Protein 8A14 (pdb70)

Foldseek 3Di:
DDPVPDDDQVQCCCFVVVVPPHDPAAAQCVQAVQQDFDDDPHATARAGPVRHHDATAFERRHKYKAWEFADAQQVLCVDALANPPDADPPQDDGGWPKEKAWESNHADSPPGNQHFFWKWKWQDDAPVDHIGIDIYTYRHYDQCQADQFRHHDRSRHRGHMYIHQVSVQSNYYPPPGDVVRNGIDIIIMGGHPGDDGD/DDPVPDDDDQQCCCAVVNVPPHDDAAAQCVQAVQQDFDDDDHATARAGPVRHHDATAFERRHKYKAKEFADAQQVLCVDALANPPDADPPQDDGGDPKEKAWESNHADSPPGHQAFFKKWKWQDDEPVDHIGIDIYTYRHYDQCQADNFRHHDSSRYRGHMYIHPVSVQSNYYPPGGDVVRNGIDIIIMGGHPGDDGD/DDVVPDDDQQQCCCFVVVVPPHDPAAAQCVQAVQQDFDDDPHATARAGPVRHHDATAFERRHKYKAKEFADAQQVLCVDALAVPPDADPPQDDGGWPKEKAWESNHADSPPGHQAFFKKWKWQDDAVVDHIGIDIYTYRHYDQCQADNFRHHDRSRDRGHMYIHPVSQQSNYYPPGGDVVRRGIDIIIMGGHPGDDTD/DDPPPDDDQVVCCCFVVVVPPHDDAAAQCVQAVQQDFDDDPHATAGAGPVRHHDATAFERNHKYKAWEFEDAQQVLCVDALANPPDADPPQDDGGDPKEKAWESNHADSPPGHQHFFKKWKWQDDAPVDHIGIDIYTYRHYDQCQADNFRHHDRSRYRGHMYIHPVSVQSSYYPPPGDVVRRGIDIIIMGGHPGDDGD/DDVVPDDDPVQCCCFVVVVPPHDDAAAQCVQAVQQDFDDDPHATAGAGPVRHHDATAFERRHKYKAKEFADAQQVLCPDALANPPDADPPQDDGGWPKEKAWESNHADSPPGNQAFFKKWKWQDDEVVDHIGIDIYTYRHYDQCQADNFRHHDRSRYRGHMYIHPVSQQSNYYPPGGDNVRNGIDIIIMGGHPGDDTD/DDVVPDDDPQQCCCFVVVVPPHDDAAAQCVQAVQQDFDDDDPATARAGPVRHHDATAFERRHKYKAKEFADAQQVLCVDALANPPPADPPQDPGGDPKEKAEESNHADSPPGHQHFFKKWKWQDDEPVDHIGIDIYTYRHYDQCQADNFRHHDRSRYRGHMYIHPVSVQSNYYPPPGDVVRNGIDIIIMGGHPGDPGD

Nearest PDB structures (foldseek):
  8a14-assembly2_D  TM=1.003E+00  e=4.746E-44  Mycosarcoma maydis
  8a4o-assembly1_D-2  TM=9.632E-01  e=2.734E-29  Ustilago hordei
  6q6h-assembly1_A  TM=6.897E-01  e=2.449E+00  Homo sapiens
  6q6g-assembly1_A  TM=6.921E-01  e=3.298E+00  Homo sapiens
  6tm5-assembly1_A  TM=6.454E-01  e=3.500E+00  Homo sapiens

Secondary structure (DSSP, 8-state):
--SSSSS--HHHHHHTTTTTT-PPPEEGGGG-TT-EEEEETTEEEEE-TTS-B-----BTTEEEEEEEEEE-HHHHTTSSSSTTSPPPTTPPSSS-SSEEEE-GGG-BTTTB--TT-EEEEEE--BTTB--EEEEEEEEEE----B-TT--B-TTS-S--EEEEHHHHHTTS-TT---TT--S-EEEEEEETT-----/--SSSSB--HHHHHHTSTTTT-PPPEEGGGG-TT-EEEEETTEEEEE-TTSBB-----BTTEEEEEEEEEE-HHHHTTSSSSTTSPPPTTPPSSS-SSEEEE-GGG-BTTTB--TT-EEEEEEPPBTTB--EEEEEEEEEE----B-TT--B-TTS-S--EEEEHHHHHTTS-TT---TT--S-EEEEEEETT-----/--SSSSS--HHHHHHTTTTTTSPPPEEGGGG-TT-EEEEETTEEEEE-TTS-B------SSEEEEEEEEEE-HHHHTTSSSSTTSPPPTTPPSSS-SSEEEE-GGG-BTTTB--TT-EEEEEE--BTTB--EEEEEEEEEE----B-TTS-B-TTS-S--EEEEHHHHHTTS-TT---TT----EEEEEEETT-----/--SSSSB--HHHHHHTTTTTT-PPPEEGGGG-TT-EEEEETTEEEEE-TTSBB-----BTTEEEEEEEEEE-TGGGGTSSSSTTSPPPTTPPSSS-SSEEEE-GGG-BTTTB--TT-EEEEEE--BTTB--EEEEEEEEEE----B-TTS-B-TTS-S--EEEEHHHHHTTS-TT---TT--S-EEEEEEETT-----/--SSSSB--HHHHHHTSTTTTSPPPEEGGGG-TT-EEEEETTEEEEE-TTSBB-----BTTEEEEEEEEEE-HHHHTSSSSSTTSPPPTTPPSSS-SSEEEE-GGG-BTTTB--TT-EEEEEEPPBTTB--EEEEEEEEEE----B-TT--B-TTS-S--EEEEHHHHHTTS-TT---TT--S-EEEEEEETT-----/--SSSSB--HHHHHHTTTTTTSPPPEEGGGG-TT-EEEEETTEEEEE-TTSBB------SSEEEEEEEEEE-HHHHTTSSSSTTSPPPTTPPSSS-SSEEEE-GGG-BTTTB--TT-EEEEEE---SSS--EEEEEEEEEE----B-TTS-B-TTS-S--EEEEHHHHHTTS-TT---TT--S-EEEEEEETT-----

B-factor: mean 32.07, std 10.57, range [11.1, 95.92]

Structure (mmCIF, N/CA/C/O backbone):
data_8A14
#
_entry.id   8A14
#
_cell.length_a   85.250
_cell.length_b   121.920
_cell.length_c   181.680
_cell.angle_alpha   90.000
_cell.angle_beta   90.000
_cell.angle_gamma   90.000
#
_symmetry.space_group_name_H-M   'P 21 21 21'
#
loop_
_entity.id
_entity.type
_entity.pdbx_description
1 polymer 'Cerato-platatanin-like protein 1'
2 water water
#
loop_
_atom_site.group_PDB
_atom_site.id
_atom_site.type_symbol
_atom_site.label_atom_id
_atom_site.label_alt_id
_atom_site.label_comp_id
_atom_site.label_asym_id
_atom_site.label_entity_id
_atom_site.label_seq_id
_atom_site.pdbx_PDB_ins_code
_atom_site.Cartn_x
_atom_site.Cartn_y
_atom_site.Cartn_z
_atom_site.occupancy
_atom_site.B_iso_or_equiv
_atom_site.auth_seq_id
_atom_site.auth_comp_id
_atom_site.auth_asym_id
_atom_site.auth_atom_id
_atom_site.pdbx_PDB_model_num
ATOM 1 N N . GLN A 1 127 ? 5.38832 26.73795 -31.82051 1.000 58.53598 43 GLN A N 1
ATOM 2 C CA . GLN A 1 127 ? 4.27550 26.71242 -32.80318 1.000 46.51831 43 GLN A CA 1
ATOM 3 C C . GLN A 1 127 ? 2.96314 26.25972 -32.18459 1.000 42.73053 43 GLN A C 1
ATOM 4 O O . GLN A 1 127 ? 2.84596 25.09148 -31.73673 1.000 40.96309 43 GLN A O 1
ATOM 10 N N . LYS A 1 128 ? 1.95256 27.13528 -32.18714 1.000 36.30609 44 LYS A N 1
ATOM 11 C CA . LYS A 1 128 ? 0.67040 26.73510 -31.61038 1.000 35.79406 44 LYS A CA 1
ATOM 12 C C . LYS A 1 128 ? -0.03372 25.71080 -32.52879 1.000 32.54485 44 LYS A C 1
ATOM 13 O O . LYS A 1 128 ? -0.12228 25.89988 -33.74107 1.000 35.07467 44 LYS A O 1
ATOM 19 N N . ASN A 1 129 ? -0.53537 24.64000 -31.94827 1.000 29.19625 45 ASN A N 1
ATOM 20 C CA . ASN A 1 129 ? -1.07012 23.52681 -32.73315 1.000 31.63530 45 ASN A CA 1
ATOM 21 C C . ASN A 1 129 ? -2.17661 22.84957 -31.94636 1.000 32.08212 45 ASN A C 1
ATOM 22 O O . ASN A 1 129 ? -1.88407 22.16793 -30.94866 1.000 33.12064 45 ASN A O 1
ATOM 27 N N . PRO A 1 130 ? -3.45375 22.97791 -32.36137 1.000 30.08932 46 PRO A N 1
ATOM 28 C CA . PRO A 1 130 ? -3.99736 23.63673 -33.56570 1.000 30.56480 46 PRO A CA 1
ATOM 29 C C . PRO A 1 130 ? -3.78851 25.12022 -33.46268 1.000 32.11162 46 PRO A C 1
ATOM 30 O O . PRO A 1 130 ? -3.71576 25.67875 -32.37968 1.000 32.18385 46 PRO A O 1
ATOM 34 N N . GLU A 1 131 ? -3.70502 25.77797 -34.59950 1.000 27.56432 47 GLU A N 1
ATOM 35 C CA . GLU A 1 131 ? -3.45133 27.21272 -34.57636 1.000 31.26155 47 GLU A CA 1
ATOM 36 C C . GLU A 1 131 ? -4.64954 27.99247 -34.03237 1.000 33.34334 47 GLU A C 1
ATOM 37 O O . GLU A 1 131 ? -4.48773 29.07665 -33.43929 1.000 30.38924 47 GLU A O 1
ATOM 43 N N . PHE A 1 132 ? -5.85296 27.46103 -34.20808 1.000 28.00649 48 PHE A N 1
ATOM 44 C CA . PHE A 1 132 ? -7.07919 28.09140 -33.73875 1.000 27.54288 48 PHE A CA 1
ATOM 45 C C . PHE A 1 132 ? -7.96959 27.04960 -33.09604 1.000 31.47885 48 PHE A C 1
ATOM 46 O O . PHE A 1 132 ? -7.93767 25.87370 -33.47249 1.000 29.61015 48 PHE A O 1
ATOM 54 N N . GLY A 1 133 ? -8.80429 27.49960 -32.15159 1.000 27.60101 49 GLY A N 1
ATOM 55 C CA . GLY A 1 133 ? -9.80134 26.60780 -31.58780 1.000 30.58591 49 GLY A CA 1
ATOM 56 C C . GLY A 1 133 ? -9.25360 25.57036 -30.60598 1.000 37.91361 49 GLY A C 1
ATOM 57 O O . GLY A 1 133 ? -8.09443 25.58220 -30.19052 1.000 30.15861 49 GLY A O 1
ATOM 58 N N . MET A 1 134 ? -10.16159 24.67257 -30.23314 1.000 33.94094 50 MET A N 1
ATOM 59 C CA . MET A 1 134 ? -9.93811 23.60508 -29.25504 1.000 36.49286 50 MET A CA 1
ATOM 60 C C . MET A 1 134 ? -8.94284 22.55013 -29.74106 1.000 35.61596 50 MET A C 1
ATOM 61 O O . MET A 1 134 ? -8.82340 22.29125 -30.93568 1.000 33.63478 50 MET A O 1
ATOM 66 N N . ASN A 1 135 ? -8.24332 21.90085 -28.79881 1.000 32.37979 51 ASN A N 1
ATOM 67 C CA . ASN A 1 135 ? -7.40055 20.75087 -29.14956 1.000 33.18112 51 ASN A CA 1
ATOM 68 C C . ASN A 1 135 ? -8.31008 19.51445 -29.30601 1.000 33.74413 51 ASN A C 1
ATOM 69 O O . ASN A 1 135 ? -8.70394 18.87031 -28.32828 1.000 32.18081 51 ASN A O 1
ATOM 74 N N . LEU A 1 136 ? -8.63570 19.17511 -30.54285 1.000 29.69097 52 LEU A N 1
ATOM 75 C CA . LEU A 1 136 ? -9.57978 18.08101 -30.78591 1.000 28.84281 52 LEU A CA 1
ATOM 76 C C . LEU A 1 136 ? -9.02394 16.73328 -30.35018 1.000 26.66785 52 LEU A C 1
ATOM 77 O O . LEU A 1 136 ? -9.76922 15.89330 -29.81959 1.000 27.41306 52 LEU A O 1
ATOM 82 N N . ALA A 1 137 ? -7.74393 16.47984 -30.61219 1.000 26.10146 53 ALA A N 1
ATOM 83 C CA . ALA A 1 137 ? -7.16030 15.20433 -30.21518 1.000 30.26729 53 ALA A CA 1
ATOM 84 C C . ALA A 1 137 ? -7.31455 14.94799 -28.70684 1.000 32.51437 53 ALA A C 1
ATOM 85 O O . ALA A 1 137 ? -7.69150 13.84413 -28.29123 1.000 33.77905 53 ALA A O 1
ATOM 87 N N . ASN A 1 138 ? -7.04553 15.95422 -27.87723 1.000 31.11013 54 ASN A N 1
ATOM 88 C CA . ASN A 1 138 ? -7.20300 15.77995 -26.43619 1.000 35.50427 54 ASN A CA 1
ATOM 89 C C . ASN A 1 138 ? -8.64826 15.56458 -26.05723 1.000 37.56656 54 ASN A C 1
ATOM 90 O O . ASN A 1 138 ? -8.92585 14.84521 -25.09226 1.000 36.49290 54 ASN A O 1
ATOM 95 N N . GLN A 1 139 ? -9.58251 16.16308 -26.80583 1.000 32.17670 55 GLN A N 1
ATOM 96 C CA . GLN A 1 139 ? -10.98352 15.88030 -26.52760 1.000 34.92866 55 GLN A CA 1
ATOM 97 C C . GLN A 1 139 ? -11.29218 14.40509 -26.71858 1.000 36.48759 55 GLN A C 1
ATOM 98 O O . GLN A 1 139 ? -12.10509 13.84585 -25.97653 1.000 36.69198 55 GLN A O 1
ATOM 104 N N . TYR A 1 140 ? -10.63697 13.74296 -27.67959 1.000 31.45880 56 TYR A N 1
ATOM 105 C CA . TYR A 1 140 ? -10.90305 12.31305 -27.81066 1.000 36.02475 56 TYR A CA 1
ATOM 106 C C . TYR A 1 140 ? -10.06577 11.48586 -26.85128 1.000 38.25423 56 TYR A C 1
ATOM 107 O O . TYR A 1 140 ? -10.56801 10.52785 -26.26946 1.000 41.30209 56 TYR A O 1
ATOM 116 N N . ILE A 1 141 ? -8.78944 11.82986 -26.69753 1.000 33.72099 57 ILE A N 1
ATOM 117 C CA . ILE A 1 141 ? -7.85791 10.98029 -25.95854 1.000 38.05557 57 ILE A CA 1
ATOM 118 C C . ILE A 1 141 ? -8.00387 11.17811 -24.45406 1.000 42.42095 57 ILE A C 1
ATOM 119 O O . ILE A 1 141 ? -7.97033 10.21377 -23.68610 1.000 42.77742 57 ILE A O 1
ATOM 124 N N . ILE A 1 142 ? -8.13529 12.41768 -23.99929 1.000 39.59396 58 ILE A N 1
ATOM 125 C CA . ILE A 1 142 ? -8.30152 12.65594 -22.57017 1.000 42.99756 58 ILE A CA 1
ATOM 126 C C . ILE A 1 142 ? -9.76578 12.61223 -22.16109 1.000 49.40413 58 ILE A C 1
ATOM 127 O O . ILE A 1 142 ? -10.11195 11.99661 -21.15177 1.000 46.11257 58 ILE A O 1
ATOM 132 N N . ARG A 1 143 ? -10.65541 13.25224 -22.92110 1.000 39.76143 59 ARG A N 1
ATOM 133 C CA . ARG A 1 143 ? -12.04632 13.36366 -22.51964 1.000 41.91470 59 ARG A CA 1
ATOM 134 C C . ARG A 1 143 ? -12.95921 12.37387 -23.25432 1.000 37.51912 59 ARG A C 1
ATOM 135 O O . ARG A 1 143 ? -14.18034 12.54001 -23.22295 1.000 41.71374 59 ARG A O 1
ATOM 143 N N . LYS A 1 144 ? -12.39384 11.35328 -23.91368 1.000 41.70214 60 LYS A N 1
ATOM 144 C CA . LYS A 1 144 ? -13.16130 10.20932 -24.43681 1.000 45.20136 60 LYS A CA 1
ATOM 145 C C . LYS A 1 144 ? -14.22257 10.60240 -25.44727 1.000 43.02227 60 LYS A C 1
ATOM 146 O O . LYS A 1 144 ? -15.19709 9.86773 -25.61439 1.000 50.00282 60 LYS A O 1
ATOM 152 N N . GLY A 1 145 ? -14.08078 11.75769 -26.09649 1.000 42.92479 61 GLY A N 1
ATOM 153 C CA . GLY A 1 145 ? -15.03376 12.18006 -27.10580 1.000 41.35382 61 GLY A CA 1
ATOM 154 C C . GLY A 1 145 ? -16.26995 12.86353 -26.57194 1.000 46.60496 61 GLY A C 1
ATOM 155 O O . GLY A 1 145 ? -17.19680 13.11622 -27.35039 1.000 42.01525 61 GLY A O 1
ATOM 156 N N . ALA A 1 146 ? -16.31629 13.17916 -25.27475 1.000 36.44576 62 ALA A N 1
ATOM 157 C CA . ALA A 1 146 ? -17.48942 13.82048 -24.69112 1.000 41.22267 62 ALA A CA 1
ATOM 158 C C . ALA A 1 146 ? -17.68604 15.22737 -25.24375 1.000 43.64358 62 ALA A C 1
ATOM 159 O O . ALA A 1 146 ? -16.74896 15.88242 -25.70545 1.000 46.66838 62 ALA A O 1
ATOM 161 N N . GLY A 1 147 ? -18.93382 15.69611 -25.17720 1.000 36.28658 63 GLY A N 1
ATOM 162 C CA . GLY A 1 147 ? -19.29624 17.01480 -25.65074 1.000 35.78970 63 GLY A CA 1
ATOM 163 C C . GLY A 1 147 ? -19.18622 17.25165 -27.14172 1.000 40.09517 63 GLY A C 1
ATOM 164 O O . GLY A 1 147 ? -19.06128 18.40281 -27.55128 1.000 38.98452 63 GLY A O 1
ATOM 165 N N . LEU A 1 148 ? -19.23606 16.21671 -27.97508 1.000 34.55919 64 LEU A N 1
ATOM 166 C CA . LEU A 1 148 ? -19.09246 16.35245 -29.42067 1.000 31.68266 64 LEU A CA 1
ATOM 167 C C . LEU A 1 148 ? -20.38672 15.87677 -30.10749 1.000 36.94289 64 LEU A C 1
ATOM 168 O O . LEU A 1 148 ? -21.14451 15.10307 -29.51492 1.000 38.14894 64 LEU A O 1
ATOM 173 N N . PRO A 1 149 ? -20.68869 16.33268 -31.33845 1.000 31.91108 65 PRO A N 1
ATOM 174 C CA . PRO A 1 149 ? -21.97709 15.98071 -31.95377 1.000 31.69751 65 PRO A CA 1
ATOM 175 C C . PRO A 1 149 ? -21.98501 14.51144 -32.34033 1.000 37.05943 65 PRO A C 1
ATOM 176 O O . PRO A 1 149 ? -20.92107 13.91346 -32.55841 1.000 32.49121 65 PRO A O 1
ATOM 180 N N . PRO A 1 150 ? -23.16037 13.88940 -32.44663 1.000 38.05718 66 PRO A N 1
ATOM 181 C CA . PRO A 1 150 ? -23.20986 12.50859 -32.95451 1.000 38.65196 66 PRO A CA 1
ATOM 182 C C . PRO A 1 150 ? -22.58900 12.42562 -34.35280 1.000 28.47733 66 PRO A C 1
ATOM 183 O O . PRO A 1 150 ? -22.89697 13.22519 -35.24302 1.000 28.80579 66 PRO A O 1
ATOM 187 N N . ALA A 1 151 ? -21.65026 11.49397 -34.52444 1.000 29.45676 67 ALA A N 1
ATOM 188 C CA . ALA A 1 151 ? -20.85839 11.43789 -35.75069 1.000 26.28000 67 ALA A CA 1
ATOM 189 C C . ALA A 1 151 ? -21.62862 10.74561 -36.86359 1.000 26.05206 67 ALA A C 1
ATOM 190 O O . ALA A 1 151 ? -22.12063 9.63141 -36.67474 1.000 24.00707 67 ALA A O 1
ATOM 192 N N . LYS A 1 152 ? -21.65691 11.36377 -38.04331 1.000 27.31187 68 LYS A N 1
ATOM 193 C CA . LYS A 1 152 ? -22.23746 10.73171 -39.22923 1.000 23.53427 68 LYS A CA 1
ATOM 194 C C . LYS A 1 152 ? -21.14678 10.00152 -40.00596 1.000 28.72495 68 LYS A C 1
ATOM 195 O O . LYS A 1 152 ? -19.96601 10.06486 -39.65676 1.000 28.72207 68 LYS A O 1
ATOM 201 N N . ASP A 1 153 ? -21.54823 9.25119 -41.03706 1.000 26.04425 69 ASP A N 1
ATOM 202 C CA . ASP A 1 153 ? -20.57645 8.48965 -41.83236 1.000 28.18215 69 ASP A CA 1
ATOM 203 C C . ASP A 1 153 ? -20.14299 9.34481 -43.01969 1.000 25.07785 69 ASP A C 1
ATOM 204 O O . ASP A 1 153 ? -20.98338 10.00428 -43.63488 1.000 25.27724 69 ASP A O 1
ATOM 209 N N . VAL A 1 154 ? -18.83712 9.33580 -43.33158 1.000 22.02647 70 VAL A N 1
ATOM 210 C CA . VAL A 1 154 ? -18.31677 10.20847 -44.39815 1.000 23.53923 70 VAL A CA 1
ATOM 211 C C . VAL A 1 154 ? -18.90146 9.87082 -45.75957 1.000 26.08758 70 VAL A C 1
ATOM 212 O O . VAL A 1 154 ? -18.92661 10.72555 -46.65013 1.000 22.92530 70 VAL A O 1
ATOM 216 N N . LYS A 1 155 ? -19.45715 8.66803 -45.93957 1.000 21.47738 71 LYS A N 1
ATOM 217 C CA . LYS A 1 155 ? -20.13738 8.41660 -47.21691 1.000 28.79355 71 LYS A CA 1
ATOM 218 C C . LYS A 1 155 ? -21.24501 9.43236 -47.47438 1.000 28.70217 71 LYS A C 1
ATOM 219 O O . LYS A 1 155 ? -21.52794 9.79089 -48.63710 1.000 31.12307 71 LYS A O 1
ATOM 225 N N . GLU A 1 156 ? -21.85714 9.94157 -46.41313 1.000 24.18605 72 GLU A N 1
ATOM 226 C CA . GLU A 1 156 ? -22.95999 10.88640 -46.59895 1.000 27.52128 72 GLU A CA 1
ATOM 227 C C . GLU A 1 156 ? -22.51474 12.25593 -47.13653 1.000 25.76927 72 GLU A C 1
ATOM 228 O O . GLU A 1 156 ? -23.38972 13.05495 -47.52839 1.000 23.15921 72 GLU A O 1
ATOM 234 N N . THR A 1 157 ? -21.21748 12.57254 -47.11037 1.000 21.79279 73 THR A N 1
ATOM 235 C CA . THR A 1 157 ? -20.80016 13.91473 -47.54249 1.000 23.46211 73 THR A CA 1
ATOM 236 C C . THR A 1 157 ? -20.80903 14.04493 -49.03976 1.000 26.40300 73 THR A C 1
ATOM 237 O O . THR A 1 157 ? -20.86517 15.15757 -49.52603 1.000 23.48077 73 THR A O 1
ATOM 241 N N . TYR A 1 158 ? -20.72965 12.93805 -49.79103 1.000 23.85088 74 TYR A N 1
ATOM 242 C CA . TYR A 1 158 ? -20.59932 13.00738 -51.25742 1.000 23.27914 74 TYR A CA 1
ATOM 243 C C . TYR A 1 158 ? -21.25244 11.78613 -51.87907 1.000 19.87871 74 TYR A C 1
ATOM 244 O O . TYR A 1 158 ? -20.56814 10.85815 -52.34651 1.000 23.87186 74 TYR A O 1
ATOM 253 N N . PRO A 1 159 ? -22.58876 11.75459 -51.91217 1.000 22.44722 75 PRO A N 1
ATOM 254 C CA . PRO A 1 159 ? -23.28362 10.58614 -52.47332 1.000 30.39722 75 PRO A CA 1
ATOM 255 C C . PRO A 1 159 ? -22.84774 10.22090 -53.88477 1.000 29.07913 75 PRO A C 1
ATOM 256 O O . PRO A 1 159 ? -22.73231 9.03145 -54.18528 1.000 24.77060 75 PRO A O 1
ATOM 260 N N . GLU A 1 160 ? -22.55544 11.18849 -54.74145 1.000 23.99585 76 GLU A N 1
ATOM 261 C CA . GLU A 1 160 ? -22.18958 10.87101 -56.10897 1.000 23.37427 76 GLU A CA 1
ATOM 262 C C . GLU A 1 160 ? -20.71383 10.54319 -56.29631 1.000 21.95204 76 GLU A C 1
ATOM 263 O O . GLU A 1 160 ? -20.30805 10.23316 -57.42258 1.000 26.44695 76 GLU A O 1
ATOM 269 N N . CYS A 1 161 ? -19.93096 10.53979 -55.24018 1.000 22.43023 77 CYS A N 1
ATOM 270 C CA . CYS A 1 161 ? -18.55044 10.07680 -55.36717 1.000 23.55852 77 CYS A CA 1
ATOM 271 C C . CYS A 1 161 ? -18.57352 8.53830 -55.38295 1.000 23.62283 77 CYS A C 1
ATOM 272 O O . CYS A 1 161 ? -18.72162 7.89235 -54.34341 1.000 24.36757 77 CYS A O 1
ATOM 275 N N . LYS A 1 162 ? -18.46924 7.94369 -56.58173 1.000 23.89875 78 LYS A N 1
ATOM 276 C CA . LYS A 1 162 ? -18.57808 6.49711 -56.74522 1.000 24.32896 78 LYS A CA 1
ATOM 277 C C . LYS A 1 162 ? -17.36935 5.90465 -57.47257 1.000 24.91980 78 LYS A C 1
ATOM 278 O O . LYS A 1 162 ? -16.57756 6.60236 -58.12056 1.000 22.75916 78 LYS A O 1
ATOM 284 N N . TRP A 1 163 ? -17.23591 4.58093 -57.35495 1.000 22.67231 79 TRP A N 1
ATOM 285 C CA . TRP A 1 163 ? -16.19993 3.83700 -58.07632 1.000 24.60912 79 TRP A CA 1
ATOM 286 C C . TRP A 1 163 ? -16.68471 3.59544 -59.49710 1.000 27.82440 79 TRP A C 1
ATOM 287 O O . TRP A 1 163 ? -17.59117 2.79699 -59.71126 1.000 26.47208 79 TRP A O 1
ATOM 298 N N . ARG A 1 164 ? -16.10422 4.28285 -60.47236 1.000 24.02741 80 ARG A N 1
ATOM 299 C CA . ARG A 1 164 ? -16.66148 4.28662 -61.82320 1.000 27.61918 80 ARG A CA 1
ATOM 300 C C . ARG A 1 164 ? -15.56896 3.96396 -62.81885 1.000 31.30889 80 ARG A C 1
ATOM 301 O O . ARG A 1 164 ? -14.38920 4.06184 -62.51107 1.000 28.42267 80 ARG A O 1
ATOM 309 N N . HIS A 1 165 ? -15.97244 3.61386 -64.03756 1.000 32.65531 81 HIS A N 1
ATOM 310 C CA . HIS A 1 165 ? -15.03655 3.37238 -65.13046 1.000 35.75454 81 HIS A CA 1
ATOM 311 C C . HIS A 1 165 ? -15.08443 4.53624 -66.11104 1.000 34.49418 81 HIS A C 1
ATOM 312 O O . HIS A 1 165 ? -16.16420 5.03411 -66.44961 1.000 36.03820 81 HIS A O 1
ATOM 319 N N . TYR A 1 166 ? -13.91213 4.97424 -66.56127 1.000 33.51030 82 TYR A N 1
ATOM 320 C CA . TYR A 1 166 ? -13.83452 6.09838 -67.48794 1.000 34.67817 82 TYR A CA 1
ATOM 321 C C . TYR A 1 166 ? -12.47086 6.06354 -68.15297 1.000 39.89427 82 TYR A C 1
ATOM 322 O O . TYR A 1 166 ? -11.44945 5.93043 -67.46517 1.000 36.66390 82 TYR A O 1
ATOM 331 N N . ALA A 1 167 ? -12.47290 6.10573 -69.49153 1.000 40.84112 83 ALA A N 1
ATOM 332 C CA . ALA A 1 167 ? -11.24314 6.23235 -70.27092 1.000 44.91805 83 ALA A CA 1
ATOM 333 C C . ALA A 1 167 ? -10.26841 5.09789 -69.96016 1.000 44.28358 83 ALA A C 1
ATOM 334 O O . ALA A 1 167 ? -9.07991 5.31815 -69.73225 1.000 46.10231 83 ALA A O 1
ATOM 336 N N . GLY A 1 168 ? -10.78469 3.87859 -69.88362 1.000 42.35732 84 GLY A N 1
ATOM 337 C CA . GLY A 1 168 ? -9.92731 2.75605 -69.61229 1.000 44.99358 84 GLY A CA 1
ATOM 338 C C . GLY A 1 168 ? -9.48961 2.54345 -68.17224 1.000 44.60370 84 GLY A C 1
ATOM 339 O O . GLY A 1 168 ? -8.76045 1.58396 -67.92193 1.000 46.07222 84 GLY A O 1
ATOM 340 N N . SER A 1 169 ? -9.86996 3.39045 -67.20267 1.000 35.82564 85 SER A N 1
ATOM 341 C CA . SER A 1 169 ? -9.54075 3.05336 -65.81481 1.000 41.56721 85 SER A CA 1
ATOM 342 C C . SER A 1 169 ? -10.76708 3.09925 -64.92595 1.000 35.18908 85 SER A C 1
ATOM 343 O O . SER A 1 169 ? -11.74089 3.81605 -65.19980 1.000 35.33277 85 SER A O 1
ATOM 346 N N . PHE A 1 170 ? -10.67675 2.35604 -63.82523 1.000 31.72132 86 PHE A N 1
ATOM 347 C CA . PHE A 1 170 ? -11.57350 2.56146 -62.70515 1.000 30.19190 86 PHE A CA 1
ATOM 348 C C . PHE A 1 170 ? -11.00226 3.67453 -61.83112 1.000 27.23278 86 PHE A C 1
ATOM 349 O O . PHE A 1 170 ? -9.77872 3.74595 -61.63544 1.000 27.09387 86 PHE A O 1
ATOM 357 N N . GLY A 1 171 ? -11.87952 4.49804 -61.25057 1.000 25.46133 87 GLY A N 1
ATOM 358 C CA . GLY A 1 171 ? -11.41327 5.48258 -60.27929 1.000 26.43058 87 GLY A CA 1
ATOM 359 C C . GLY A 1 171 ? -12.59981 6.08502 -59.54892 1.000 23.64798 87 GLY A C 1
ATOM 360 O O . GLY A 1 171 ? -13.75684 5.81619 -59.88172 1.000 23.04709 87 GLY A O 1
ATOM 361 N N . TRP A 1 172 ? -12.29040 6.86584 -58.50624 1.000 21.57770 88 TRP A N 1
ATOM 362 C CA . TRP A 1 172 ? -13.32539 7.59240 -57.74402 1.000 20.56231 88 TRP A CA 1
ATOM 363 C C . TRP A 1 172 ? -13.74951 8.83280 -58.53328 1.000 22.35256 88 TRP A C 1
ATOM 364 O O . TRP A 1 172 ? -12.98442 9.81729 -58.61842 1.000 21.20031 88 TRP A O 1
ATOM 375 N N . LEU A 1 173 ? -14.95730 8.79746 -59.09833 1.000 19.08112 89 LEU A N 1
ATOM 376 C CA . LEU A 1 173 ? -15.42175 9.82734 -60.01315 1.000 20.44070 89 LEU A CA 1
ATOM 377 C C . LEU A 1 173 ? -16.81450 10.24986 -59.58555 1.000 23.45261 89 LEU A C 1
ATOM 378 O O . LEU A 1 173 ? -17.61437 9.41539 -59.16426 1.000 24.64414 89 LEU A O 1
ATOM 383 N N . ASP A 1 174 ? -17.14187 11.53148 -59.79057 1.000 19.98028 90 ASP A N 1
ATOM 384 C CA . ASP A 1 174 ? -18.49598 11.96577 -59.49196 1.000 21.55857 90 ASP A CA 1
ATOM 385 C C . ASP A 1 174 ? -19.40052 11.77425 -60.71970 1.000 23.71374 90 ASP A C 1
ATOM 386 O O . ASP A 1 174 ? -19.07099 11.07251 -61.69217 1.000 25.55900 90 ASP A O 1
ATOM 391 N N . ASP A 1 175 ? -20.59703 12.36657 -60.66139 1.000 22.34179 91 ASP A N 1
ATOM 392 C CA . ASP A 1 175 ? -21.60946 12.15008 -61.69125 1.000 24.84280 91 ASP A CA 1
ATOM 393 C C . ASP A 1 175 ? -21.30785 12.88835 -62.99618 1.000 23.92569 91 ASP A C 1
ATOM 394 O O . ASP A 1 175 ? -21.98165 12.63461 -64.00281 1.000 25.21583 91 ASP A O 1
ATOM 399 N N . TYR A 1 176 ? -20.33730 13.80545 -63.00005 1.000 21.29796 92 TYR A N 1
ATOM 400 C CA . TYR A 1 176 ? -19.82273 14.39701 -64.23064 1.000 21.29780 92 TYR A CA 1
ATOM 401 C C . TYR A 1 176 ? -18.45447 13.85450 -64.61424 1.000 24.73073 92 TYR A C 1
ATOM 402 O O . TYR A 1 176 ? -17.80326 14.43595 -65.49427 1.000 23.42694 92 TYR A O 1
ATOM 411 N N . ASN A 1 177 ? -18.06067 12.71223 -64.04953 1.000 20.45956 93 ASN A N 1
ATOM 412 C CA . ASN A 1 177 ? -16.77768 12.06333 -64.33006 1.000 25.18017 93 ASN A CA 1
ATOM 413 C C . ASN A 1 177 ? -15.57878 12.90266 -63.91983 1.000 24.19217 93 ASN A C 1
ATOM 414 O O . ASN A 1 177 ? -14.51056 12.81990 -64.54973 1.000 24.74287 93 ASN A O 1
ATOM 419 N N . VAL A 1 178 ? -15.74062 13.72026 -62.88811 1.000 22.11679 94 VAL A N 1
ATOM 420 C CA . VAL A 1 178 ? -14.63437 14.45958 -62.30677 1.000 21.67502 94 VAL A CA 1
ATOM 421 C C . VAL A 1 178 ? -14.12750 13.69661 -61.10683 1.000 20.06486 94 VAL A C 1
ATOM 422 O O . VAL A 1 178 ? -14.92001 13.25764 -60.25959 1.000 21.86092 94 VAL A O 1
ATOM 426 N N . GLN A 1 179 ? -12.79430 13.52770 -61.03210 1.000 20.88455 95 GLN A N 1
ATOM 427 C CA . GLN A 1 179 ? -12.21914 12.79925 -59.90165 1.000 20.78435 95 GLN A CA 1
ATOM 428 C C . GLN A 1 179 ? -12.70796 13.42212 -58.60398 1.000 22.67497 95 GLN A C 1
ATOM 429 O O . GLN A 1 179 ? -12.76274 14.65961 -58.46534 1.000 21.82712 95 GLN A O 1
ATOM 435 N N . CYS A 1 180 ? -13.03802 12.57178 -57.63403 1.000 21.30050 96 CYS A N 1
ATOM 436 C CA . CYS A 1 180 ? -13.42250 13.02917 -56.30842 1.000 20.34935 96 CYS A CA 1
ATOM 437 C C . CYS A 1 180 ? -12.71992 12.20782 -55.24265 1.000 19.72208 96 CYS A C 1
ATOM 438 O O . CYS A 1 180 ? -12.13172 11.15304 -55.51669 1.000 21.38243 96 CYS A O 1
ATOM 441 N N . TYR A 1 181 ? -12.75686 12.71700 -54.00910 1.000 20.93859 97 TYR A N 1
ATOM 442 C CA . TYR A 1 181 ? -12.19998 11.99408 -52.86508 1.000 19.83312 97 TYR A CA 1
ATOM 443 C C . TYR A 1 181 ? -12.86057 12.56345 -51.62285 1.000 23.60473 97 TYR A C 1
ATOM 444 O O . TYR A 1 181 ? -13.39477 13.66863 -51.64863 1.000 22.48774 97 TYR A O 1
ATOM 453 N N . LEU A 1 182 ? -12.82331 11.80403 -50.53463 1.000 18.63389 98 LEU A N 1
ATOM 454 C CA . LEU A 1 182 ? -13.60316 12.14110 -49.33730 1.000 21.80215 98 LEU A CA 1
ATOM 455 C C . LEU A 1 182 ? -12.69099 12.73103 -48.25540 1.000 21.11214 98 LEU A C 1
ATOM 456 O O . LEU A 1 182 ? -11.48139 12.48145 -48.23006 1.000 21.46099 98 LEU A O 1
ATOM 461 N N . SER A 1 183 ? -13.29609 13.48437 -47.32918 1.000 19.16544 99 SER A N 1
ATOM 462 C CA . SER A 1 183 ? -12.55647 14.20884 -46.29418 1.000 22.30642 99 SER A CA 1
ATOM 463 C C . SER A 1 183 ? -13.16946 13.87710 -44.92774 1.000 19.65959 99 SER A C 1
ATOM 464 O O . SER A 1 183 ? -13.81329 14.72511 -44.29661 1.000 20.44976 99 SER A O 1
ATOM 467 N N . PRO A 1 184 ? -12.98047 12.65066 -44.42369 1.000 20.33570 100 PRO A N 1
ATOM 468 C CA . PRO A 1 184 ? -13.59743 12.30949 -43.13243 1.000 18.98701 100 PRO A CA 1
ATOM 469 C C . PRO A 1 184 ? -13.03492 13.15833 -42.00334 1.000 18.62041 100 PRO A C 1
ATOM 470 O O . PRO A 1 184 ? -11.84224 13.42734 -41.94169 1.000 20.56371 100 PRO A O 1
ATOM 474 N N . SER A 1 185 ? -13.91793 13.62217 -41.14229 1.000 19.56763 101 SER A N 1
ATOM 475 C CA . SER A 1 185 ? -13.56142 14.55317 -40.06745 1.000 22.57463 101 SER A CA 1
ATOM 476 C C . SER A 1 185 ? -14.22277 14.01957 -38.79969 1.000 23.98726 101 SER A C 1
ATOM 477 O O . SER A 1 185 ? -14.94458 13.01985 -38.84101 1.000 23.83825 101 SER A O 1
ATOM 480 N N . TYR A 1 186 ? -14.03916 14.72390 -37.67500 1.000 25.40000 102 TYR A N 1
ATOM 481 C CA . TYR A 1 186 ? -14.68493 14.29253 -36.44303 1.000 24.18225 102 TYR A CA 1
ATOM 482 C C . TYR A 1 186 ? -16.20637 14.30384 -36.54371 1.000 24.84364 102 TYR A C 1
ATOM 483 O O . TYR A 1 186 ? -16.87787 13.63327 -35.75414 1.000 26.02529 102 TYR A O 1
ATOM 492 N N . LYS A 1 187 ? -16.77860 15.01572 -37.51270 1.000 21.28446 103 LYS A N 1
ATOM 493 C CA . LYS A 1 187 ? -18.21363 14.99050 -37.70883 1.000 23.18212 103 LYS A CA 1
ATOM 494 C C . LYS A 1 187 ? -18.65968 13.90854 -38.68399 1.000 22.52926 103 LYS A C 1
ATOM 495 O O . LYS A 1 187 ? -19.84869 13.58943 -38.72123 1.000 24.05951 103 LYS A O 1
ATOM 501 N N . PHE A 1 188 ? -17.74491 13.40658 -39.50884 1.000 20.31756 104 PHE A N 1
ATOM 502 C CA . PHE A 1 188 ? -18.05380 12.45736 -40.60928 1.000 19.24947 104 PHE A CA 1
ATOM 503 C C . PHE A 1 188 ? -16.95977 11.39936 -40.59567 1.000 21.37243 104 PHE A C 1
ATOM 504 O O . PHE A 1 188 ? -15.93939 11.55882 -41.26608 1.000 21.55424 104 PHE A O 1
ATOM 512 N N . HIS A 1 189 ? -17.15648 10.34483 -39.80870 1.000 20.74879 105 HIS A N 1
ATOM 513 C CA . HIS A 1 189 ? -16.12712 9.31039 -39.68697 1.000 21.68091 105 HIS A CA 1
ATOM 514 C C . HIS A 1 189 ? -16.15942 8.35428 -40.87618 1.000 22.53634 105 HIS A C 1
ATOM 515 O O . HIS A 1 189 ? -17.20819 8.10555 -41.46734 1.000 21.27980 105 HIS A O 1
ATOM 522 N N . ALA A 1 190 ? -15.00058 7.80963 -41.20205 1.000 19.72025 106 ALA A N 1
ATOM 523 C CA . ALA A 1 190 ? -14.88889 6.71635 -42.17530 1.000 20.32416 106 ALA A CA 1
ATOM 524 C C . ALA A 1 190 ? -15.02104 5.39948 -41.42254 1.000 27.05672 106 ALA A C 1
ATOM 525 O O . ALA A 1 190 ? -14.54370 5.28172 -40.28750 1.000 23.11894 106 ALA A O 1
ATOM 527 N N . HIS A 1 191 ? -15.71922 4.44583 -42.03823 1.000 20.50640 107 HIS A N 1
ATOM 528 C CA . HIS A 1 191 ? -15.80524 3.05278 -41.57324 1.000 23.65722 107 HIS A CA 1
ATOM 529 C C . HIS A 1 191 ? -15.18720 2.20333 -42.66956 1.000 25.52356 107 HIS A C 1
ATOM 530 O O . HIS A 1 191 ? -15.80853 2.03384 -43.72037 1.000 23.42112 107 HIS A O 1
ATOM 537 N N . SER A 1 192 ? -13.95131 1.71561 -42.45443 1.000 23.75104 108 SER A N 1
ATOM 538 C CA . SER A 1 192 ? -13.17529 1.04466 -43.49755 1.000 23.39246 108 SER A CA 1
ATOM 539 C C . SER A 1 192 ? -12.88040 -0.40273 -43.10972 1.000 25.62242 108 SER A C 1
ATOM 540 O O . SER A 1 192 ? -12.92962 -0.77662 -41.93779 1.000 24.31938 108 SER A O 1
ATOM 543 N N . ILE A 1 193 ? -12.53012 -1.20005 -44.10404 1.000 23.38330 109 ILE A N 1
ATOM 544 C CA . ILE A 1 193 ? -11.99055 -2.54440 -43.88350 1.000 20.74776 109 ILE A CA 1
ATOM 545 C C . ILE A 1 193 ? -10.47498 -2.39337 -43.98315 1.000 23.66402 109 ILE A C 1
ATOM 546 O O . ILE A 1 193 ? -9.96349 -1.97550 -45.02655 1.000 21.21089 109 ILE A O 1
ATOM 551 N N . ALA A 1 194 ? -9.74182 -2.76576 -42.93596 1.000 19.94418 110 ALA A N 1
ATOM 552 C CA . ALA A 1 194 ? -8.29370 -2.57698 -42.90901 1.000 22.47554 110 ALA A CA 1
ATOM 553 C C . ALA A 1 194 ? -7.53954 -3.90117 -43.00277 1.000 24.61243 110 ALA A C 1
ATOM 554 O O . ALA A 1 194 ? -8.04774 -4.95776 -42.59944 1.000 23.87512 110 ALA A O 1
ATOM 556 N N . LYS A 1 195 ? -6.33443 -3.82455 -43.56386 1.000 20.84582 111 LYS A N 1
ATOM 557 C CA . LYS A 1 195 ? -5.31009 -4.86523 -43.42276 1.000 23.40825 111 LYS A CA 1
ATOM 558 C C . LYS A 1 195 ? -4.13029 -4.28449 -42.64219 1.000 24.77451 111 LYS A C 1
ATOM 559 O O . LYS A 1 195 ? -3.91117 -3.05878 -42.61280 1.000 25.47024 111 LYS A O 1
ATOM 565 N N . ALA A 1 196 ? -3.37111 -5.17569 -42.02781 1.000 24.50461 112 ALA A N 1
ATOM 566 C CA . ALA A 1 196 ? -2.16607 -4.79014 -41.32318 1.000 22.99871 112 ALA A CA 1
ATOM 567 C C . ALA A 1 196 ? -1.04847 -4.46409 -42.30488 1.000 27.45755 112 ALA A C 1
ATOM 568 O O . ALA A 1 196 ? -0.99355 -4.99217 -43.42657 1.000 26.18607 112 ALA A O 1
ATOM 570 N N . PHE A 1 197 ? -0.12908 -3.60498 -41.86134 1.000 25.57012 113 PHE A N 1
ATOM 571 C CA . PHE A 1 197 ? 1.11822 -3.39864 -42.58320 1.000 26.24003 113 PHE A CA 1
ATOM 572 C C . PHE A 1 197 ? 2.21445 -3.10150 -41.59034 1.000 26.40724 113 PHE A C 1
ATOM 573 O O . PHE A 1 197 ? 1.97423 -2.66806 -40.45625 1.000 25.41017 113 PHE A O 1
ATOM 581 N N . LYS A 1 198 ? 3.43923 -3.32525 -42.04655 1.000 26.98719 114 LYS A N 1
ATOM 582 C CA . LYS A 1 198 ? 4.57757 -3.13709 -41.19035 1.000 29.38231 114 LYS A CA 1
ATOM 583 C C . LYS A 1 198 ? 5.01328 -1.67788 -41.40325 1.000 26.37196 114 LYS A C 1
ATOM 584 O O . LYS A 1 198 ? 5.31756 -1.25375 -42.53287 1.000 32.64629 114 LYS A O 1
ATOM 590 N N . ALA A 1 199 ? 4.93021 -0.88573 -40.32819 1.000 27.20884 115 ALA A N 1
ATOM 591 C CA . ALA A 1 199 ? 5.09678 0.56709 -40.45989 1.000 28.86924 115 ALA A CA 1
ATOM 592 C C . ALA A 1 199 ? 6.52631 0.95545 -40.83289 1.000 31.62106 115 ALA A C 1
ATOM 593 O O . ALA A 1 199 ? 6.73487 1.83533 -41.68338 1.000 28.80884 115 ALA A O 1
ATOM 595 N N . GLU A 1 200 ? 7.52436 0.34268 -40.19213 1.000 29.19612 116 GLU A N 1
ATOM 596 C CA . GLU A 1 200 ? 8.89468 0.83021 -40.34321 1.000 33.50457 116 GLU A CA 1
ATOM 597 C C . GLU A 1 200 ? 9.35774 0.93279 -41.79767 1.000 29.05916 116 GLU A C 1
ATOM 598 O O . GLU A 1 200 ? 9.91201 1.98546 -42.16060 1.000 30.88554 116 GLU A O 1
ATOM 604 N N . PRO A 1 201 ? 9.11581 -0.04382 -42.68263 1.000 33.27896 117 PRO A N 1
ATOM 605 C CA . PRO A 1 201 ? 9.53437 0.14126 -44.08625 1.000 35.21800 117 PRO A CA 1
ATOM 606 C C . PRO A 1 201 ? 8.92561 1.36657 -44.77186 1.000 30.77455 117 PRO A C 1
ATOM 607 O O . PRO A 1 201 ? 9.55781 1.90772 -45.68680 1.000 30.48330 117 PRO A O 1
ATOM 611 N N . SER A 1 202 ? 7.67875 1.76116 -44.42806 1.000 33.80689 118 SER A N 1
ATOM 612 C CA . SER A 1 202 ? 7.07154 2.94313 -45.03974 1.000 32.22634 118 SER A CA 1
ATOM 613 C C . SER A 1 202 ? 7.68254 4.24287 -44.53456 1.000 33.30260 118 SER A C 1
ATOM 614 O O . SER A 1 202 ? 7.35671 5.30028 -45.07438 1.000 32.32687 118 SER A O 1
ATOM 617 N N . THR A 1 203 ? 8.52483 4.20580 -43.50656 1.000 32.97479 119 THR A N 1
ATOM 618 C CA . THR A 1 203 ? 9.30850 5.39475 -43.14858 1.000 30.35641 119 THR A CA 1
ATOM 619 C C . THR A 1 203 ? 10.59941 5.49453 -43.95058 1.000 37.33954 119 THR A C 1
ATOM 620 O O . THR A 1 203 ? 11.29330 6.51855 -43.88602 1.000 35.80544 119 THR A O 1
ATOM 624 N N . LYS A 1 204 ? 10.92893 4.46915 -44.72039 1.000 35.84090 120 LYS A N 1
ATOM 625 C CA . LYS A 1 204 ? 12.11950 4.51316 -45.54680 1.000 37.31385 120 LYS A CA 1
ATOM 626 C C . LYS A 1 204 ? 11.83904 4.45336 -47.03165 1.000 38.86558 120 LYS A C 1
ATOM 627 O O . LYS A 1 204 ? 12.73535 4.77217 -47.81449 1.000 37.36960 120 LYS A O 1
ATOM 633 N N . ALA A 1 205 ? 10.63945 4.04557 -47.44335 1.000 32.49808 121 ALA A N 1
ATOM 634 C CA . ALA A 1 205 ? 10.27503 3.98946 -48.85391 1.000 38.25286 121 ALA A CA 1
ATOM 635 C C . ALA A 1 205 ? 8.76192 4.19552 -48.94999 1.000 35.50603 121 ALA A C 1
ATOM 636 O O . ALA A 1 205 ? 8.07006 4.27615 -47.93586 1.000 33.97880 121 ALA A O 1
ATOM 638 N N . GLY A 1 206 ? 8.24453 4.25824 -50.16721 1.000 34.85411 122 GLY A N 1
ATOM 639 C CA . GLY A 1 206 ? 6.80860 4.35924 -50.35427 1.000 28.67672 122 GLY A CA 1
ATOM 640 C C . GLY A 1 206 ? 6.39417 5.73491 -50.82162 1.000 33.03255 122 GLY A C 1
ATOM 641 O O . GLY A 1 206 ? 7.21830 6.56453 -51.22156 1.000 31.51277 122 GLY A O 1
ATOM 642 N N . ALA A 1 207 ? 5.07310 5.99206 -50.72707 1.000 27.08411 123 ALA A N 1
ATOM 643 C CA . ALA A 1 207 ? 4.52279 7.21411 -51.31081 1.000 26.28448 123 ALA A CA 1
ATOM 644 C C . ALA A 1 207 ? 4.73518 8.46662 -50.47152 1.000 30.83499 123 ALA A C 1
ATOM 645 O O . ALA A 1 207 ? 4.56681 9.57121 -51.00437 1.000 30.62068 123 ALA A O 1
ATOM 647 N N . CYS A 1 208 ? 5.04401 8.33906 -49.17843 1.000 26.67319 124 CYS A N 1
ATOM 648 C CA . CYS A 1 208 ? 5.05945 9.48700 -48.28441 1.000 27.40418 124 CYS A CA 1
ATOM 649 C C . CYS A 1 208 ? 6.40467 9.78997 -47.66777 1.000 27.54538 124 CYS A C 1
ATOM 650 O O . CYS A 1 208 ? 6.56491 10.87491 -47.09697 1.000 28.69486 124 CYS A O 1
ATOM 653 N N . PHE A 1 209 ? 7.34505 8.85097 -47.68455 1.000 31.86924 125 PHE A N 1
ATOM 654 C CA . PHE A 1 209 ? 8.48691 8.96498 -46.76293 1.000 37.26075 125 PHE A CA 1
ATOM 655 C C . PHE A 1 209 ? 9.34042 10.20106 -47.03363 1.000 40.09688 125 PHE A C 1
ATOM 656 O O . PHE A 1 209 ? 9.95889 10.75006 -46.10210 1.000 37.04043 125 PHE A O 1
ATOM 664 N N . ASP A 1 210 ? 9.37001 10.67048 -48.27592 1.000 32.80380 126 ASP A N 1
ATOM 665 C CA . ASP A 1 210 ? 10.17370 11.83546 -48.64074 1.000 35.32315 126 ASP A CA 1
ATOM 666 C C . ASP A 1 210 ? 9.34415 13.10363 -48.78151 1.000 35.89642 126 ASP A C 1
ATOM 667 O O . ASP A 1 210 ? 9.83531 14.11435 -49.31012 1.000 37.15439 126 ASP A O 1
ATOM 672 N N . THR A 1 211 ? 8.10450 13.08012 -48.30201 1.000 30.43749 127 THR A N 1
ATOM 673 C CA . THR A 1 211 ? 7.32682 14.30818 -48.13743 1.000 32.36961 127 THR A CA 1
ATOM 674 C C . THR A 1 211 ? 7.94334 15.13117 -47.00794 1.000 34.49978 127 THR A C 1
ATOM 675 O O . THR A 1 211 ? 8.40994 14.56814 -46.01123 1.000 33.47619 127 THR A O 1
ATOM 679 N N . ALA A 1 212 ? 7.94140 16.46381 -47.14387 1.000 33.16277 128 ALA A N 1
ATOM 680 C CA . ALA A 1 212 ? 8.53642 17.29856 -46.09684 1.000 40.61406 128 ALA A CA 1
ATOM 681 C C . ALA A 1 212 ? 7.86344 17.02699 -44.74708 1.000 39.34321 128 ALA A C 1
ATOM 682 O O . ALA A 1 212 ? 6.64547 16.88653 -44.67302 1.000 34.32109 128 ALA A O 1
ATOM 684 N N . ASN A 1 213 ? 8.64791 16.92899 -43.67324 1.000 36.33169 129 ASN A N 1
ATOM 685 C CA . ASN A 1 213 ? 8.04592 16.71565 -42.35482 1.000 33.62619 129 ASN A CA 1
ATOM 686 C C . ASN A 1 213 ? 7.08785 17.85630 -41.98110 1.000 38.40655 129 ASN A C 1
ATOM 687 O O . ASN A 1 213 ? 7.34590 19.03150 -42.25814 1.000 36.61451 129 ASN A O 1
ATOM 692 N N . THR A 1 214 ? 5.96258 17.50401 -41.37728 1.000 31.79490 130 THR A N 1
ATOM 693 C CA . THR A 1 214 ? 4.95562 18.46903 -40.92818 1.000 31.71772 130 THR A CA 1
ATOM 694 C C . THR A 1 214 ? 5.09180 18.65771 -39.41801 1.000 31.86794 130 THR A C 1
ATOM 695 O O . THR A 1 214 ? 5.84495 17.94634 -38.74302 1.000 27.11316 130 THR A O 1
ATOM 699 N N . ASP A 1 215 ? 4.32751 19.60696 -38.87770 1.000 32.65543 131 ASP A N 1
ATOM 700 C CA . ASP A 1 215 ? 4.49177 19.96784 -37.47227 1.000 29.29484 131 ASP A CA 1
ATOM 701 C C . ASP A 1 215 ? 4.16183 18.78937 -36.56879 1.000 33.39356 131 ASP A C 1
ATOM 702 O O . ASP A 1 215 ? 3.12376 18.14240 -36.72857 1.000 27.62282 131 ASP A O 1
ATOM 707 N N . GLN A 1 216 ? 5.06374 18.52273 -35.62023 1.000 29.89454 132 GLN A N 1
ATOM 708 C CA . GLN A 1 216 ? 5.06254 17.41575 -34.65940 1.000 34.29319 132 GLN A CA 1
ATOM 709 C C . GLN A 1 216 ? 5.19218 16.04551 -35.30285 1.000 37.78362 132 GLN A C 1
ATOM 710 O O . GLN A 1 216 ? 4.99720 15.02623 -34.60998 1.000 31.60661 132 GLN A O 1
ATOM 716 N N . PHE A 1 217 ? 5.55143 15.95736 -36.57546 1.000 33.26699 133 PHE A N 1
ATOM 717 C CA . PHE A 1 217 ? 5.72862 14.63040 -37.16701 1.000 31.73066 133 PHE A CA 1
ATOM 718 C C . PHE A 1 217 ? 6.88938 13.90357 -36.48599 1.000 34.98271 133 PHE A C 1
ATOM 719 O O . PHE A 1 217 ? 7.96204 14.48686 -36.34504 1.000 33.39439 133 PHE A O 1
ATOM 727 N N . PRO A 1 218 ? 6.72922 12.63439 -36.07107 1.000 34.72964 134 PRO A N 1
ATOM 728 C CA . PRO A 1 218 ? 7.79126 11.97656 -35.27561 1.000 37.15900 134 PRO A CA 1
ATOM 729 C C . PRO A 1 218 ? 9.06431 11.70768 -36.06691 1.000 34.43119 134 PRO A C 1
ATOM 730 O O . PRO A 1 218 ? 9.05461 11.44064 -37.27568 1.000 39.20022 134 PRO A O 1
ATOM 734 N N . GLU A 1 219 ? 10.17441 11.70559 -35.35074 1.000 39.33545 135 GLU A N 1
ATOM 735 C CA . GLU A 1 219 ? 11.36316 11.05706 -35.85619 1.000 46.84646 135 GLU A CA 1
ATOM 736 C C . GLU A 1 219 ? 11.21121 9.56561 -35.59939 1.000 49.89825 135 GLU A C 1
ATOM 737 O O . GLU A 1 219 ? 10.55025 9.14527 -34.64400 1.000 49.13258 135 GLU A O 1
ATOM 743 N N . GLY A 1 220 ? 11.79176 8.75764 -36.46582 1.000 46.87462 136 GLY A N 1
ATOM 744 C CA . GLY A 1 220 ? 11.63504 7.32640 -36.27172 1.000 46.44503 136 GLY A CA 1
ATOM 745 C C . GLY A 1 220 ? 10.28391 6.85705 -36.78684 1.000 48.63106 136 GLY A C 1
ATOM 746 O O . GLY A 1 220 ? 9.73563 7.40313 -37.74749 1.000 48.22985 136 GLY A O 1
ATOM 747 N N . VAL A 1 221 ? 9.73946 5.83874 -36.13745 1.000 40.03026 137 VAL A N 1
ATOM 748 C CA . VAL A 1 221 ? 8.46519 5.23481 -36.54258 1.000 37.01860 137 VAL A CA 1
ATOM 749 C C . VAL A 1 221 ? 7.37058 5.80354 -35.65225 1.000 35.40664 137 VAL A C 1
ATOM 750 O O . VAL A 1 221 ? 7.47015 5.66642 -34.42377 1.000 33.03762 137 VAL A O 1
ATOM 754 N N . PRO A 1 222 ? 6.30499 6.39367 -36.21695 1.000 32.77393 138 PRO A N 1
ATOM 755 C CA . PRO A 1 222 ? 5.18391 6.84925 -35.38166 1.000 27.18624 138 PRO A CA 1
ATOM 756 C C . PRO A 1 222 ? 4.66656 5.73380 -34.47998 1.000 35.71216 138 PRO A C 1
ATOM 757 O O . PRO A 1 222 ? 4.74901 4.54288 -34.80156 1.000 31.99479 138 PRO A O 1
ATOM 761 N N . LYS A 1 223 ? 4.12190 6.11378 -33.33154 1.000 30.22451 139 LYS A N 1
ATOM 762 C CA . LYS A 1 223 ? 3.54105 5.07693 -32.46848 1.000 32.06441 139 LYS A CA 1
ATOM 763 C C . LYS A 1 223 ? 2.37340 4.38848 -33.16406 1.000 32.40440 139 LYS A C 1
ATOM 764 O O . LYS A 1 223 ? 2.19214 3.17415 -33.04506 1.000 32.18538 139 LYS A O 1
ATOM 770 N N . TYR A 1 224 ? 1.55291 5.15582 -33.86988 1.000 25.75040 140 TYR A N 1
ATOM 771 C CA . TYR A 1 224 ? 0.41827 4.61554 -34.62086 1.000 28.45262 140 TYR A CA 1
ATOM 772 C C . TYR A 1 224 ? 0.48615 5.13188 -36.05546 1.000 30.05547 140 TYR A C 1
ATOM 773 O O . TYR A 1 224 ? 0.57281 6.34613 -36.26175 1.000 27.22630 140 TYR A O 1
ATOM 782 N N . SER A 1 225 ? 0.42343 4.22882 -37.04565 1.000 24.62632 141 SER A N 1
ATOM 783 C CA . SER A 1 225 ? 0.62247 4.59187 -38.44722 1.000 26.75544 141 SER A CA 1
ATOM 784 C C . SER A 1 225 ? -0.48397 3.98174 -39.29579 1.000 29.50122 141 SER A C 1
ATOM 785 O O . SER A 1 225 ? -0.89353 2.84669 -39.04623 1.000 25.21007 141 SER A O 1
ATOM 788 N N . ILE A 1 226 ? -0.95266 4.71358 -40.31558 1.000 25.10812 142 ILE A N 1
ATOM 789 C CA . ILE A 1 226 ? -1.94173 4.18163 -41.24087 1.000 24.03403 142 ILE A CA 1
ATOM 790 C C . ILE A 1 226 ? -1.47598 4.45176 -42.66146 1.000 27.29119 142 ILE A C 1
ATOM 791 O O . ILE A 1 226 ? -0.56647 5.24613 -42.90288 1.000 23.91230 142 ILE A O 1
ATOM 796 N N . GLY A 1 227 ? -2.11283 3.77396 -43.60698 1.000 22.47114 143 GLY A N 1
ATOM 797 C CA . GLY A 1 227 ? -1.93444 4.09013 -45.01528 1.000 23.12760 143 GLY A CA 1
ATOM 798 C C . GLY A 1 227 ? -3.31476 4.25746 -45.62085 1.000 23.47265 143 GLY A C 1
ATOM 799 O O . GLY A 1 227 ? -4.27539 3.60887 -45.19479 1.000 24.31150 143 GLY A O 1
ATOM 800 N N . VAL A 1 228 ? -3.42342 5.15516 -46.61038 1.000 21.30063 144 VAL A N 1
ATOM 801 C CA . VAL A 1 228 ? -4.76784 5.45304 -47.13266 1.000 18.74420 144 VAL A CA 1
ATOM 802 C C . VAL A 1 228 ? -4.79007 5.34643 -48.64952 1.000 20.80088 144 VAL A C 1
ATOM 803 O O . VAL A 1 228 ? -3.77615 5.61283 -49.31383 1.000 23.97493 144 VAL A O 1
ATOM 807 N N . PRO A 1 229 ? -5.95051 5.00749 -49.22751 1.000 21.59229 145 PRO A N 1
ATOM 808 C CA . PRO A 1 229 ? -6.07412 4.83769 -50.68584 1.000 20.22837 145 PRO A CA 1
ATOM 809 C C . PRO A 1 229 ? -6.68865 6.04820 -51.39303 1.000 21.28465 145 PRO A C 1
ATOM 810 O O . PRO A 1 229 ? -6.99586 7.06238 -50.74319 1.000 18.90862 145 PRO A O 1
ATOM 814 N N . TYR A 1 230 ? -6.94752 5.90949 -52.70314 1.000 22.81901 146 TYR A N 1
ATOM 815 C CA . TYR A 1 230 ? -7.42530 7.03525 -53.51964 1.000 22.58927 146 TYR A CA 1
ATOM 816 C C . TYR A 1 230 ? -8.80178 7.54836 -53.10466 1.000 20.20122 146 TYR A C 1
ATOM 817 O O . TYR A 1 230 ? -9.17930 8.68055 -53.49304 1.000 19.78983 146 TYR A O 1
ATOM 826 N N . LEU A 1 231 ? -9.60237 6.74028 -52.38328 1.000 18.81166 147 LEU A N 1
ATOM 827 C CA . LEU A 1 231 ? -10.88232 7.28836 -51.88829 1.000 18.29832 147 LEU A CA 1
ATOM 828 C C . LEU A 1 231 ? -10.68715 8.53841 -51.03010 1.000 22.14461 147 LEU A C 1
ATOM 829 O O . LEU A 1 231 ? -11.60939 9.37078 -50.90869 1.000 18.50273 147 LEU A O 1
ATOM 834 N N . TYR A 1 232 ? -9.50676 8.67020 -50.40467 1.000 20.11345 148 TYR A N 1
ATOM 835 C CA . TYR A 1 232 ? -9.26023 9.72456 -49.43656 1.000 21.22867 148 TYR A CA 1
ATOM 836 C C . TYR A 1 232 ? -8.12524 10.67378 -49.81670 1.000 18.77358 148 TYR A C 1
ATOM 837 O O . TYR A 1 232 ? -7.64527 11.39477 -48.91501 1.000 22.77507 148 TYR A O 1
ATOM 846 N N . MET A 1 233 ? -7.66661 10.69525 -51.07602 1.000 19.37220 149 MET A N 1
ATOM 847 C CA . MET A 1 233 ? -6.57713 11.63511 -51.41389 1.000 23.66805 149 MET A CA 1
ATOM 848 C C . MET A 1 233 ? -6.56477 11.83342 -52.92620 1.000 23.02788 149 MET A C 1
ATOM 849 O O . MET A 1 233 ? -7.19053 11.08941 -53.68821 1.000 21.96452 149 MET A O 1
ATOM 854 N N . ASN A 1 234 ? -5.86838 12.87499 -53.34516 1.000 21.46435 150 ASN A N 1
ATOM 855 C CA . ASN A 1 234 ? -5.47953 13.09888 -54.75068 1.000 19.66052 150 ASN A CA 1
ATOM 856 C C . ASN A 1 234 ? -3.94637 12.99848 -54.79819 1.000 25.17820 150 ASN A C 1
ATOM 857 O O . ASN A 1 234 ? -3.25192 13.72668 -54.07515 1.000 22.28237 150 ASN A O 1
ATOM 862 N N . ASN A 1 235 ? -3.41932 12.09312 -55.63401 1.000 24.16937 151 ASN A N 1
ATOM 863 C CA . ASN A 1 235 ? -1.99890 11.78152 -55.53886 1.000 20.86687 151 ASN A CA 1
ATOM 864 C C . ASN A 1 235 ? -1.11693 12.83920 -56.18871 1.000 24.43378 151 ASN A C 1
ATOM 865 O O . ASN A 1 235 ? 0.11835 12.77839 -56.04687 1.000 24.35053 151 ASN A O 1
ATOM 870 N N . LEU A 1 236 ? -1.70253 13.81234 -56.87065 1.000 22.39430 152 LEU A N 1
ATOM 871 C CA . LEU A 1 236 ? -0.91050 14.90436 -57.42539 1.000 22.13447 152 LEU A CA 1
ATOM 872 C C . LEU A 1 236 ? -0.89640 16.11914 -56.51386 1.000 27.12009 152 LEU A C 1
ATOM 873 O O . LEU A 1 236 ? 0.13653 16.74310 -56.36561 1.000 25.74899 152 LEU A O 1
ATOM 878 N N . TYR A 1 237 ? -2.04100 16.50293 -55.96754 1.000 23.16466 153 TYR A N 1
ATOM 879 C CA . TYR A 1 237 ? -2.19767 17.81559 -55.31996 1.000 22.72396 153 TYR A CA 1
ATOM 880 C C . TYR A 1 237 ? -2.72978 17.76813 -53.90033 1.000 26.03959 153 TYR A C 1
ATOM 881 O O . TYR A 1 237 ? -2.79319 18.82380 -53.25866 1.000 27.11200 153 TYR A O 1
ATOM 890 N N . ASP A 1 238 ? -3.16139 16.60384 -53.39631 1.000 24.98302 154 ASP A N 1
ATOM 891 C CA . ASP A 1 238 ? -3.70330 16.59978 -52.01125 1.000 24.74544 154 ASP A CA 1
ATOM 892 C C . ASP A 1 238 ? -3.40651 15.21504 -51.44446 1.000 26.29960 154 ASP A C 1
ATOM 893 O O . ASP A 1 238 ? -4.30460 14.39679 -51.19948 1.000 24.32278 154 ASP A O 1
ATOM 898 N N . ARG A 1 239 ? -2.11371 14.96183 -51.23272 1.000 25.08794 155 ARG A N 1
ATOM 899 C CA . ARG A 1 239 ? -1.65589 13.58308 -51.02225 1.000 23.17425 155 ARG A CA 1
ATOM 900 C C . ARG A 1 239 ? -1.87130 13.10763 -49.59582 1.000 24.35114 155 ARG A C 1
ATOM 901 O O . ARG A 1 239 ? -1.91983 11.88376 -49.36900 1.000 25.97749 155 ARG A O 1
ATOM 909 N N . ARG A 1 240 ? -1.98355 14.05066 -48.65102 1.000 21.11091 156 ARG A N 1
ATOM 910 C CA . ARG A 1 240 ? -2.25783 13.77852 -47.25420 1.000 25.46992 156 ARG A CA 1
ATOM 911 C C . ARG A 1 240 ? -1.19064 12.86577 -46.65527 1.000 27.61210 156 ARG A C 1
ATOM 912 O O . ARG A 1 240 ? -1.48651 12.06534 -45.77946 1.000 24.17586 156 ARG A O 1
ATOM 920 N N . CYS A 1 241 ? 0.05949 13.02151 -47.12254 1.000 24.76881 157 CYS A N 1
ATOM 921 C CA . CYS A 1 241 ? 1.20559 12.35477 -46.51200 1.000 24.48414 157 CYS A CA 1
ATOM 922 C C . CYS A 1 241 ? 1.57938 13.07253 -45.21886 1.000 25.14666 157 CYS A C 1
ATOM 923 O O . CYS A 1 241 ? 1.60168 14.30449 -45.16952 1.000 25.08827 157 CYS A O 1
ATOM 926 N N . LYS A 1 242 ? 1.92068 12.29251 -44.17880 1.000 21.87400 158 LYS A N 1
ATOM 927 C CA . LYS A 1 242 ? 2.35853 12.85368 -42.90023 1.000 23.02360 158 LYS A CA 1
ATOM 928 C C . LYS A 1 242 ? 1.32200 13.81412 -42.29807 1.000 27.69856 158 LYS A C 1
ATOM 929 O O . LYS A 1 242 ? 1.66489 14.87461 -41.77195 1.000 27.02521 158 LYS A O 1
ATOM 935 N N . VAL A 1 243 ? 0.04138 13.45820 -42.36261 1.000 24.26738 159 VAL A N 1
ATOM 936 C CA . VAL A 1 243 ? -0.99219 14.20991 -41.66091 1.000 22.86056 159 VAL A CA 1
ATOM 937 C C . VAL A 1 243 ? -1.54757 13.31500 -40.56456 1.000 25.94731 159 VAL A C 1
ATOM 938 O O . VAL A 1 243 ? -1.29771 12.10028 -40.52964 1.000 26.10490 159 VAL A O 1
ATOM 942 N N . ARG A 1 244 ? -2.29129 13.92506 -39.64185 1.000 24.00282 160 ARG A N 1
ATOM 943 C CA . ARG A 1 244 ? -2.76590 13.20741 -38.46379 1.000 24.79887 160 ARG A CA 1
ATOM 944 C C . ARG A 1 244 ? -4.15754 12.65375 -38.69191 1.000 25.18432 160 ARG A C 1
ATOM 945 O O . ARG A 1 244 ? -4.99637 13.28903 -39.33837 1.000 21.99966 160 ARG A O 1
ATOM 953 N N . ALA A 1 245 ? -4.39994 11.46596 -38.12937 1.000 23.22215 161 ALA A N 1
ATOM 954 C CA . ALA A 1 245 ? -5.68588 10.81295 -38.19776 1.000 20.73717 161 ALA A CA 1
ATOM 955 C C . ALA A 1 245 ? -6.04321 10.29168 -36.81822 1.000 27.18878 161 ALA A C 1
ATOM 956 O O . ALA A 1 245 ? -5.15637 9.85675 -36.08186 1.000 29.62166 161 ALA A O 1
ATOM 958 N N . MET A 1 246 ? -7.33222 10.31011 -36.46567 1.000 22.81280 162 MET A N 1
ATOM 959 C CA . MET A 1 246 ? -7.74334 9.71581 -35.19411 1.000 19.37787 162 MET A CA 1
ATOM 960 C C . MET A 1 246 ? -8.31476 8.34755 -35.54940 1.000 25.97214 162 MET A C 1
ATOM 961 O O . MET A 1 246 ? -9.07659 8.23340 -36.51617 1.000 23.07835 162 MET A O 1
ATOM 966 N N . VAL A 1 247 ? -7.95324 7.32578 -34.77712 1.000 23.00829 163 VAL A N 1
ATOM 967 C CA . VAL A 1 247 ? -8.36389 5.94266 -35.05045 1.000 22.29529 163 VAL A CA 1
ATOM 968 C C . VAL A 1 247 ? -8.96438 5.37360 -33.76631 1.000 23.85355 163 VAL A C 1
ATOM 969 O O . VAL A 1 247 ? -8.33277 5.43805 -32.69891 1.000 26.90548 163 VAL A O 1
ATOM 973 N N . LYS A 1 248 ? -10.15377 4.77098 -33.86660 1.000 24.08079 164 LYS A N 1
ATOM 974 C CA . LYS A 1 248 ? -10.81429 4.18097 -32.69111 1.000 23.89218 164 LYS A CA 1
ATOM 975 C C . LYS A 1 248 ? -10.43791 2.70222 -32.56949 1.000 28.95973 164 LYS A C 1
ATOM 976 O O . LYS A 1 248 ? -10.59160 1.93090 -33.52316 1.000 27.39585 164 LYS A O 1
ATOM 982 N N . ILE A 1 249 ? -9.91733 2.31144 -31.41331 1.000 27.21011 165 ILE A N 1
ATOM 983 C CA . ILE A 1 249 ? -9.64320 0.90240 -31.15343 1.000 27.62888 165 ILE A CA 1
ATOM 984 C C . ILE A 1 249 ? -10.71549 0.43896 -30.17168 1.000 26.23438 165 ILE A C 1
ATOM 985 O O . ILE A 1 249 ? -10.72820 0.88868 -29.01428 1.000 29.52659 165 ILE A O 1
ATOM 990 N N . PRO A 1 250 ? -11.64023 -0.41478 -30.58575 1.000 33.11732 166 PRO A N 1
ATOM 991 C CA . PRO A 1 250 ? -12.75160 -0.78417 -29.71197 1.000 36.77177 166 PRO A CA 1
ATOM 992 C C . PRO A 1 250 ? -12.27251 -1.60713 -28.52471 1.000 29.79179 166 PRO A C 1
ATOM 993 O O . PRO A 1 250 ? -11.17674 -2.16827 -28.51801 1.000 28.13762 166 PRO A O 1
ATOM 997 N N . LYS A 1 251 ? -13.10263 -1.58200 -27.48493 1.000 30.86118 167 LYS A N 1
ATOM 998 C CA . LYS A 1 251 ? -12.86855 -2.34500 -26.27050 1.000 33.20729 167 LYS A CA 1
ATOM 999 C C . LYS A 1 251 ? -12.55757 -3.79894 -26.56724 1.000 31.63042 167 LYS A C 1
ATOM 1000 O O . LYS A 1 251 ? -13.17583 -4.43314 -27.42229 1.000 34.86104 167 LYS A O 1
ATOM 1006 N N . THR A 1 252 ? -11.57918 -4.32552 -25.83964 1.000 32.10633 168 THR A N 1
ATOM 1007 C CA . THR A 1 252 ? -11.33018 -5.74456 -25.82336 1.000 29.95691 168 THR A CA 1
ATOM 1008 C C . THR A 1 252 ? -11.23093 -6.17349 -24.36633 1.000 29.24836 168 THR A C 1
ATOM 1009 O O . THR A 1 252 ? -11.25693 -5.33595 -23.45351 1.000 35.42127 168 THR A O 1
ATOM 1013 N N . ASP A 1 253 ? -10.99086 -7.47779 -24.14857 1.000 33.11354 169 ASP A N 1
ATOM 1014 C CA . ASP A 1 253 ? -10.71806 -7.87146 -22.77368 1.000 32.93580 169 ASP A CA 1
ATOM 1015 C C . ASP A 1 253 ? -9.33239 -7.42522 -22.27839 1.000 33.55958 169 ASP A C 1
ATOM 1016 O O . ASP A 1 253 ? -9.01650 -7.66432 -21.11888 1.000 33.80711 169 ASP A O 1
ATOM 1021 N N . GLU A 1 254 ? -8.53583 -6.71961 -23.07096 1.000 31.15456 170 GLU A N 1
ATOM 1022 C CA . GLU A 1 254 ? -7.25588 -6.20967 -22.60449 1.000 35.65581 170 GLU A CA 1
ATOM 1023 C C . GLU A 1 254 ? -7.27616 -4.71609 -22.32106 1.000 34.80746 170 GLU A C 1
ATOM 1024 O O . GLU A 1 254 ? -6.35643 -4.21752 -21.66906 1.000 35.76896 170 GLU A O 1
ATOM 1030 N N . HIS A 1 255 ? -8.22716 -3.96755 -22.88262 1.000 31.70528 171 HIS A N 1
ATOM 1031 C CA . HIS A 1 255 ? -8.16717 -2.52080 -22.75159 1.000 31.33032 171 HIS A CA 1
ATOM 1032 C C . HIS A 1 255 ? -9.54273 -1.93054 -23.05126 1.000 33.57548 171 HIS A C 1
ATOM 1033 O O . HIS A 1 255 ? -10.34435 -2.51870 -23.77713 1.000 33.41192 171 HIS A O 1
ATOM 1040 N N . GLU A 1 256 ? -9.79401 -0.75733 -22.47976 1.000 36.13564 172 GLU A N 1
ATOM 1041 C CA . GLU A 1 256 ? -11.00045 -0.00786 -22.78291 1.000 40.46652 172 GLU A CA 1
ATOM 1042 C C . GLU A 1 256 ? -10.96023 0.46860 -24.23232 1.000 39.11508 172 GLU A C 1
ATOM 1043 O O . GLU A 1 256 ? -9.90687 0.45555 -24.88463 1.000 32.93122 172 GLU A O 1
ATOM 1049 N N . GLU A 1 257 ? -12.11206 0.87065 -24.75583 1.000 35.78915 173 GLU A N 1
ATOM 1050 C CA . GLU A 1 257 ? -12.07844 1.46687 -26.08497 1.000 35.25446 173 GLU A CA 1
ATOM 1051 C C . GLU A 1 257 ? -11.25032 2.73554 -25.98539 1.000 33.82197 173 GLU A C 1
ATOM 1052 O O . GLU A 1 257 ? -11.20125 3.39348 -24.93114 1.000 35.25445 173 GLU A O 1
ATOM 1058 N N . LYS A 1 258 ? -10.50440 3.04368 -27.03804 1.000 31.61214 174 LYS A N 1
ATOM 1059 C CA . LYS A 1 258 ? -9.66824 4.23764 -26.95372 1.000 34.00402 174 LYS A CA 1
ATOM 1060 C C . LYS A 1 258 ? -9.48035 4.80277 -28.35200 1.000 34.27816 174 LYS A C 1
ATOM 1061 O O . LYS A 1 258 ? -9.46449 4.06961 -29.33572 1.000 36.72424 174 LYS A O 1
ATOM 1067 N N . TRP A 1 259 ? -9.38435 6.11770 -28.43336 1.000 27.32679 175 TRP A N 1
ATOM 1068 C CA . TRP A 1 259 ? -9.03077 6.76396 -29.68223 1.000 23.93600 175 TRP A CA 1
ATOM 1069 C C . TRP A 1 259 ? -7.53936 7.00758 -29.61778 1.000 30.90471 175 TRP A C 1
ATOM 1070 O O . TRP A 1 259 ? -7.00990 7.35404 -28.54823 1.000 31.30498 175 TRP A O 1
ATOM 1081 N N . VAL A 1 260 ? -6.85326 6.82045 -30.74187 1.000 24.08789 176 VAL A N 1
ATOM 1082 C CA . VAL A 1 260 ? -5.42984 7.12959 -30.77980 1.000 27.70703 176 VAL A CA 1
ATOM 1083 C C . VAL A 1 260 ? -5.16055 8.08179 -31.93367 1.000 26.85455 176 VAL A C 1
ATOM 1084 O O . VAL A 1 260 ? -5.90234 8.11437 -32.91907 1.000 26.02836 176 VAL A O 1
ATOM 1088 N N . GLN A 1 261 ? -4.09011 8.86585 -31.79855 1.000 27.87513 177 GLN A N 1
ATOM 1089 C CA . GLN A 1 261 ? -3.67707 9.79050 -32.84962 1.000 25.32067 177 GLN A CA 1
ATOM 1090 C C . GLN A 1 261 ? -2.59032 9.10374 -33.66863 1.000 28.20976 177 GLN A C 1
ATOM 1091 O O . GLN A 1 261 ? -1.50001 8.79777 -33.15669 1.000 27.76440 177 GLN A O 1
ATOM 1097 N N . ALA A 1 262 ? -2.91204 8.81679 -34.91706 1.000 23.98919 178 ALA A N 1
ATOM 1098 C CA . ALA A 1 262 ? -2.04850 8.09502 -35.83489 1.000 22.92574 178 ALA A CA 1
ATOM 1099 C C . ALA 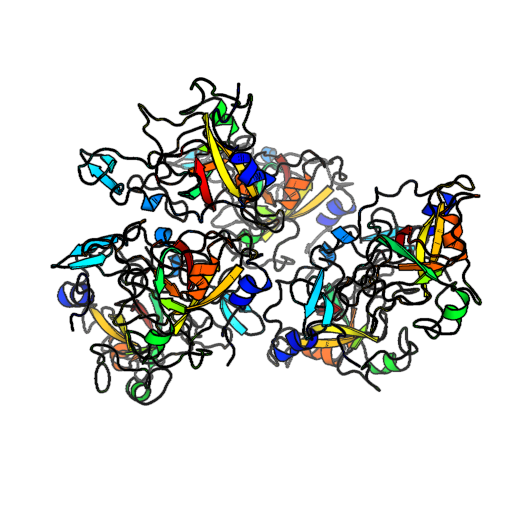A 1 262 ? -1.54992 9.06733 -36.89968 1.000 26.07887 178 ALA A C 1
ATOM 1100 O O . ALA A 1 262 ? -2.05343 10.19975 -37.02771 1.000 26.27545 178 ALA A O 1
ATOM 1102 N N . TRP A 1 263 ? -0.53598 8.64041 -37.65134 1.000 25.33247 179 TRP A N 1
ATOM 1103 C CA . TRP A 1 263 ? -0.02440 9.42113 -38.78360 1.000 27.21682 179 TRP A CA 1
ATOM 1104 C C . TRP A 1 263 ? -0.16811 8.64013 -40.09359 1.000 24.26538 179 TRP A C 1
ATOM 1105 O O . TRP A 1 263 ? 0.10104 7.42814 -40.14011 1.000 25.31328 179 TRP A O 1
ATOM 1116 N N . VAL A 1 264 ? -0.53613 9.32496 -41.17402 1.000 22.56928 180 VAL A N 1
ATOM 1117 C CA . VAL A 1 264 ? -0.50685 8.72324 -42.52102 1.000 23.74143 180 VAL A CA 1
ATOM 1118 C C . VAL A 1 264 ? 0.94446 8.65612 -42.97818 1.000 23.99645 180 VAL A C 1
ATOM 1119 O O . VAL A 1 264 ? 1.61121 9.69776 -43.08326 1.000 26.50753 180 VAL A O 1
ATOM 1123 N N . ILE A 1 265 ? 1.45995 7.44599 -43.22940 1.000 23.52712 181 ILE A N 1
ATOM 1124 C CA . ILE A 1 265 ? 2.84281 7.30611 -43.68259 1.000 25.19392 181 ILE A CA 1
ATOM 1125 C C . ILE A 1 265 ? 2.98228 6.59053 -45.01488 1.000 25.79005 181 ILE A C 1
ATOM 1126 O O . ILE A 1 265 ? 4.11617 6.35996 -45.46360 1.000 27.11999 181 ILE A O 1
ATOM 1131 N N . ASP A 1 266 ? 1.88604 6.22735 -45.65737 1.000 23.85530 182 ASP A N 1
ATOM 1132 C CA . ASP A 1 266 ? 1.96024 5.63844 -46.98528 1.000 27.23612 182 ASP A CA 1
ATOM 1133 C C . ASP A 1 266 ? 0.58014 5.73326 -47.63434 1.000 26.03878 182 ASP A C 1
ATOM 1134 O O . ASP A 1 266 ? -0.41058 6.09314 -46.98807 1.000 24.55171 182 ASP A O 1
ATOM 1139 N N . HIS A 1 267 ? 0.53483 5.41982 -48.93367 1.000 22.88866 183 HIS A N 1
ATOM 1140 C CA . HIS A 1 267 ? -0.68572 5.20751 -49.68804 1.000 20.43850 183 HIS A CA 1
ATOM 1141 C C . HIS A 1 267 ? -0.82052 3.70966 -49.94241 1.000 24.69906 183 HIS A C 1
ATOM 1142 O O . HIS A 1 267 ? 0.16665 2.98849 -49.95447 1.000 27.39436 183 HIS A O 1
ATOM 1149 N N . ASN A 1 268 ? -2.03550 3.24998 -50.16167 1.000 22.88176 184 ASN A N 1
ATOM 1150 C CA . ASN A 1 268 ? -2.23784 1.83333 -50.43286 1.000 28.37773 184 ASN A CA 1
ATOM 1151 C C . ASN A 1 268 ? -3.33056 1.71361 -51.48171 1.000 26.93461 184 ASN A C 1
ATOM 1152 O O . ASN A 1 268 ? -3.98229 2.70636 -51.84262 1.000 25.99962 184 ASN A O 1
ATOM 1157 N N . LEU A 1 269 ? -3.50736 0.48443 -52.00323 1.000 23.29616 185 LEU A N 1
ATOM 1158 C CA . LEU A 1 269 ? -4.54817 0.22222 -53.00104 1.000 24.70430 185 LEU A CA 1
ATOM 1159 C C . LEU A 1 269 ? -5.89524 0.02382 -52.31619 1.000 26.57130 185 LEU A C 1
ATOM 1160 O O . LEU A 1 269 ? -6.88335 0.67281 -52.66846 1.000 24.57748 185 LEU A O 1
ATOM 1165 N N . GLY A 1 270 ? -5.95500 -0.91360 -51.36907 1.000 24.65721 186 GLY A N 1
ATOM 1166 C CA . GLY A 1 270 ? -7.17955 -1.12542 -50.61298 1.000 24.05352 186 GLY A CA 1
ATOM 1167 C C . GLY A 1 270 ? -8.30545 -1.71970 -51.42117 1.000 27.72287 186 GLY A C 1
ATOM 1168 O O . GLY A 1 270 ? -9.46612 -1.60180 -51.00391 1.000 23.17134 186 GLY A O 1
ATOM 1169 N N . ASN A 1 271 ? -8.00427 -2.40328 -52.54234 1.000 20.34537 187 ASN A N 1
ATOM 1170 C CA . ASN A 1 271 ? -9.07396 -2.93797 -53.38745 1.000 23.93938 187 ASN A CA 1
ATOM 1171 C C . ASN A 1 271 ? -9.39413 -4.39269 -53.00015 1.000 23.35045 187 ASN A C 1
ATOM 1172 O O . ASN A 1 271 ? -9.31420 -5.32470 -53.82279 1.000 24.71067 187 ASN A O 1
ATOM 1177 N N . TRP A 1 272 ? -9.81817 -4.56633 -51.74157 1.000 22.05987 188 TRP A N 1
ATOM 1178 C CA . TRP A 1 272 ? -10.24793 -5.86822 -51.23782 1.000 25.27881 188 TRP A CA 1
ATOM 1179 C C . TRP A 1 272 ? -11.69657 -5.80415 -50.78520 1.000 26.82785 188 TRP A C 1
ATOM 1180 O O . TRP A 1 272 ? -12.22663 -4.73482 -50.49054 1.000 24.56224 188 TRP A O 1
ATOM 1191 N N . ASP A 1 273 ? -12.31889 -6.98761 -50.71685 1.000 23.53131 189 ASP A N 1
ATOM 1192 C CA . ASP A 1 273 ? -13.67216 -7.13409 -50.20822 1.000 24.93936 189 ASP A CA 1
ATOM 1193 C C . ASP A 1 273 ? -13.59682 -7.31955 -48.68971 1.000 24.91654 189 ASP A C 1
ATOM 1194 O O . ASP A 1 273 ? -12.51472 -7.24808 -48.08266 1.000 23.94172 189 ASP A O 1
ATOM 1199 N N . LYS A 1 274 ? -14.74038 -7.60270 -48.07448 1.000 25.66625 190 LYS A N 1
ATOM 1200 C CA . LYS A 1 274 ? -14.80850 -7.65907 -46.61837 1.000 24.17730 190 LYS A CA 1
ATOM 1201 C C . LYS A 1 274 ? -13.88870 -8.74153 -46.05313 1.000 25.41005 190 LYS A C 1
ATOM 1202 O O . LYS A 1 274 ? -13.50571 -8.66963 -44.88499 1.000 27.33669 190 LYS A O 1
ATOM 1208 N N . ASP A 1 275 ? -13.61091 -9.79286 -46.81819 1.000 23.22071 191 ASP A N 1
ATOM 1209 C CA . ASP A 1 275 ? -12.76174 -10.90755 -46.37818 1.000 26.21289 191 ASP A CA 1
ATOM 1210 C C . ASP A 1 275 ? -11.29964 -10.74135 -46.77769 1.000 34.26045 191 ASP A C 1
ATOM 1211 O O . ASP A 1 275 ? -10.47686 -11.62770 -46.49087 1.000 31.51958 191 ASP A O 1
ATOM 1216 N N . GLY A 1 276 ? -10.96532 -9.66847 -47.45884 1.000 26.06545 192 GLY A N 1
ATOM 1217 C CA . GLY A 1 276 ? -9.58774 -9.39871 -47.84129 1.000 24.84672 192 GLY A CA 1
ATOM 1218 C C . GLY A 1 276 ? -9.20476 -9.85087 -49.23127 1.000 25.19757 192 GLY A C 1
ATOM 1219 O O . GLY A 1 276 ? -8.02028 -9.75911 -49.58573 1.000 28.91798 192 GLY A O 1
ATOM 1220 N N . LYS A 1 277 ? -10.14831 -10.38137 -50.01176 1.000 23.95802 193 LYS A N 1
ATOM 1221 C CA . LYS A 1 277 ? -9.84300 -10.81570 -51.35993 1.000 26.95135 193 LYS A CA 1
ATOM 1222 C C . LYS A 1 277 ? -9.69383 -9.59062 -52.25367 1.000 26.71519 193 LYS A C 1
ATOM 1223 O O . LYS A 1 277 ? -10.59251 -8.75241 -52.30251 1.000 24.82168 193 LYS A O 1
ATOM 1229 N N . GLU A 1 278 ? -8.56075 -9.48245 -52.95205 1.000 26.00230 194 GLU A N 1
ATOM 1230 C CA . GLU A 1 278 ? -8.24172 -8.31719 -53.77309 1.000 31.11385 194 GLU A CA 1
ATOM 1231 C C . GLU A 1 278 ? -8.59354 -8.59680 -55.22242 1.000 31.55061 194 GLU A C 1
ATOM 1232 O O . GLU A 1 278 ? -8.44929 -9.71793 -55.70358 1.000 30.37600 194 GLU A O 1
ATOM 1238 N N . ASN A 1 279 ? -9.06564 -7.57028 -55.91377 1.000 27.41764 195 ASN A N 1
ATOM 1239 C CA . ASN A 1 279 ? -9.35729 -7.68257 -57.33641 1.000 25.83914 195 ASN A CA 1
ATOM 1240 C C . ASN A 1 279 ? -9.14031 -6.30742 -57.96594 1.000 30.40246 195 ASN A C 1
ATOM 1241 O O . ASN A 1 279 ? -9.52920 -5.29873 -57.38315 1.000 25.23525 195 ASN A O 1
ATOM 1246 N N . ASP A 1 280 ? -8.54176 -6.27467 -59.16311 1.000 28.74843 196 ASP A N 1
ATOM 1247 C CA . ASP A 1 280 ? -8.21335 -5.01079 -59.80062 1.000 32.31046 196 ASP A CA 1
ATOM 1248 C C . ASP A 1 280 ? -9.44425 -4.15610 -60.08993 1.000 32.23251 196 ASP A C 1
ATOM 1249 O O . ASP A 1 280 ? -9.31300 -2.93542 -60.21616 1.000 31.93516 196 ASP A O 1
ATOM 1254 N N . ALA A 1 281 ? -10.62652 -4.75674 -60.21206 1.000 29.59120 197 ALA A N 1
ATOM 1255 C CA . ALA A 1 281 ? -11.84468 -3.98270 -60.45044 1.000 29.66756 197 ALA A CA 1
ATOM 1256 C C . ALA A 1 281 ? -12.52467 -3.51301 -59.16709 1.000 30.77506 197 ALA A C 1
ATOM 1257 O O . ALA A 1 281 ? -13.47557 -2.72946 -59.24331 1.000 28.15473 197 ALA A O 1
ATOM 1259 N N . TYR A 1 282 ? -12.03287 -3.93097 -57.98704 1.000 25.18547 198 TYR A N 1
ATOM 1260 C CA . TYR A 1 282 ? -12.74539 -3.58440 -56.76688 1.000 25.31935 198 TYR A CA 1
ATOM 1261 C C . TYR A 1 282 ? -12.45295 -2.13394 -56.36185 1.000 23.60313 198 TYR A C 1
ATOM 1262 O O . TYR A 1 282 ? -11.38684 -1.59292 -56.67442 1.000 25.80519 198 TYR A O 1
ATOM 1271 N N . PRO A 1 283 ? -13.38821 -1.49930 -55.67197 1.000 27.18868 199 PRO A N 1
ATOM 1272 C CA . PRO A 1 283 ? -13.14630 -0.13137 -55.17878 1.000 24.80412 199 PRO A CA 1
ATOM 1273 C C . PRO A 1 283 ? -11.88021 -0.04004 -54.33383 1.000 25.90862 199 PRO A C 1
ATOM 1274 O O . PRO A 1 283 ? -11.63206 -0.87866 -53.46365 1.000 24.00434 199 PRO A O 1
ATOM 1278 N N . LYS A 1 284 ? -11.09838 1.01537 -54.56423 1.000 24.27439 200 LYS A N 1
ATOM 1279 C CA . LYS A 1 284 ? -9.90424 1.30307 -53.74745 1.000 24.31260 200 LYS A CA 1
ATOM 1280 C C . LYS A 1 284 ? -10.33151 2.10706 -52.51196 1.000 24.46342 200 LYS A C 1
ATOM 1281 O O . LYS A 1 284 ? -10.18125 3.33537 -52.44351 1.000 21.06067 200 LYS A O 1
ATOM 1287 N N . ASP A 1 285 ? -10.82502 1.38943 -51.48691 1.000 23.01787 201 ASP A N 1
ATOM 1288 C CA . ASP A 1 285 ? -11.36351 2.04653 -50.29222 1.000 23.05591 201 ASP A CA 1
ATOM 1289 C C . ASP A 1 285 ? -10.84133 1.47456 -48.97943 1.000 24.36719 201 ASP A C 1
ATOM 1290 O O . ASP A 1 285 ? -11.05278 2.10506 -47.93767 1.000 24.27431 201 ASP A O 1
ATOM 1295 N N . GLY A 1 286 ? -10.08129 0.33055 -48.99149 1.000 22.09578 202 GLY A N 1
ATOM 1296 C CA . GLY A 1 286 ? -9.56437 -0.20745 -47.74689 1.000 20.37466 202 GLY A CA 1
ATOM 1297 C C . GLY A 1 286 ? -8.33579 0.57024 -47.26101 1.000 24.07023 202 GLY A C 1
ATOM 1298 O O . GLY A 1 286 ? -7.61413 1.17978 -48.04749 1.000 22.28735 202 GLY A O 1
ATOM 1299 N N . VAL A 1 287 ? -8.05176 0.52354 -45.95511 1.000 21.70187 203 VAL A N 1
ATOM 1300 C CA . VAL A 1 287 ? -6.91173 1.25823 -45.39416 1.000 19.27928 203 VAL A CA 1
ATOM 1301 C C . VAL A 1 287 ? -5.93633 0.24614 -44.78215 1.000 25.00405 203 VAL A C 1
ATOM 1302 O O . VAL A 1 287 ? -6.28082 -0.91809 -44.58979 1.000 22.39285 203 VAL A O 1
ATOM 1306 N N . LEU A 1 288 ? -4.74182 0.72576 -44.40630 1.000 22.90207 204 LEU A N 1
ATOM 1307 C CA . LEU A 1 288 ? -3.71600 -0.08313 -43.71846 1.000 22.44726 204 LEU A CA 1
ATOM 1308 C C . LEU A 1 288 ? -3.51508 0.49222 -42.32436 1.000 25.25149 204 LEU A C 1
ATOM 1309 O O . LEU A 1 288 ? -3.48381 1.73127 -42.16218 1.000 24.31080 204 LEU A O 1
ATOM 1314 N N . ILE A 1 289 ? -3.38669 -0.39144 -41.31456 1.000 23.60093 205 ILE A N 1
ATOM 1315 C CA . ILE A 1 289 ? -3.04461 0.00485 -39.95488 1.000 23.49300 205 ILE A CA 1
ATOM 1316 C C . ILE A 1 289 ? -1.84604 -0.83586 -39.52744 1.000 27.06212 205 ILE A C 1
ATOM 1317 O O . ILE A 1 289 ? -1.71129 -2.00370 -39.92593 1.000 24.59141 205 ILE A O 1
ATOM 1322 N N . ASP A 1 290 ? -0.95640 -0.22514 -38.74890 1.000 25.91842 206 ASP A N 1
ATOM 1323 C CA . ASP A 1 290 ? 0.30225 -0.90272 -38.44611 1.000 23.06407 206 ASP A CA 1
ATOM 1324 C C . ASP A 1 290 ? 0.03576 -2.17704 -37.64064 1.000 24.35429 206 ASP A C 1
ATOM 1325 O O . ASP A 1 290 ? -0.97543 -2.29036 -36.94547 1.000 25.03794 206 ASP A O 1
ATOM 1330 N N . THR A 1 291 ? 0.96630 -3.14386 -37.74785 1.000 27.22295 207 THR A N 1
ATOM 1331 C CA . THR A 1 291 ? 0.77701 -4.45867 -37.13079 1.000 24.90595 207 THR A CA 1
ATOM 1332 C C . THR A 1 291 ? 0.56953 -4.37734 -35.60640 1.000 26.01467 207 THR A C 1
ATOM 1333 O O . THR A 1 291 ? -0.17317 -5.17590 -35.03916 1.000 26.71006 207 THR A O 1
ATOM 1337 N N . ASN A 1 292 ? 1.26034 -3.47820 -34.90985 1.000 27.06401 208 ASN A N 1
ATOM 1338 C CA . ASN A 1 292 ? 1.05339 -3.41544 -33.45523 1.000 27.84891 208 ASN A CA 1
ATOM 1339 C C . ASN A 1 292 ? -0.36784 -2.95683 -33.11238 1.000 30.50700 208 ASN A C 1
ATOM 1340 O O . ASN A 1 292 ? -1.04410 -3.58066 -32.27939 1.000 27.24107 208 ASN A O 1
ATOM 1345 N N . MET A 1 293 ? -0.82629 -1.85935 -33.73590 1.000 25.79020 209 MET A N 1
ATOM 1346 C CA . MET A 1 293 ? -2.22423 -1.44051 -33.65116 1.000 25.23535 209 MET A CA 1
ATOM 1347 C C . MET A 1 293 ? -3.18441 -2.56851 -33.97038 1.000 25.27945 209 MET A C 1
ATOM 1348 O O . MET A 1 293 ? -4.18084 -2.77888 -33.26832 1.000 24.71258 209 MET A O 1
ATOM 1353 N N . TYR A 1 294 ? -2.96262 -3.21432 -35.10853 1.000 25.71633 210 TYR A N 1
ATOM 1354 C CA . TYR A 1 294 ? -3.85208 -4.27960 -35.57546 1.000 24.53552 210 TYR A CA 1
ATOM 1355 C C . TYR A 1 294 ? -4.12311 -5.30186 -34.47077 1.000 26.32031 210 TYR A C 1
ATOM 1356 O O . TYR A 1 294 ? -5.28423 -5.63984 -34.21083 1.000 25.64765 210 TYR A O 1
ATOM 1365 N N . GLU A 1 295 ? -3.06503 -5.80391 -33.79972 1.000 25.05978 211 GLU A N 1
ATOM 1366 C CA . GLU A 1 295 ? -3.27202 -6.83619 -32.78068 1.000 25.79557 211 GLU A CA 1
ATOM 1367 C C . GLU A 1 295 ? -4.08244 -6.32319 -31.58200 1.000 30.39927 211 GLU A C 1
ATOM 1368 O O . GLU A 1 295 ? -4.73221 -7.13694 -30.90776 1.000 27.10828 211 GLU A O 1
ATOM 1374 N N . GLN A 1 296 ? -4.06043 -5.00225 -31.31050 1.000 24.28713 212 GLN A N 1
ATOM 1375 C CA . GLN A 1 296 ? -4.87681 -4.37400 -30.27635 1.000 28.33425 212 GLN A CA 1
ATOM 1376 C C . GLN A 1 296 ? -6.37018 -4.45874 -30.56245 1.000 27.73310 212 GLN A C 1
ATOM 1377 O O . GLN A 1 296 ? -7.16330 -4.20397 -29.64546 1.000 26.22070 212 GLN A O 1
ATOM 1383 N N . PHE A 1 297 ? -6.78472 -4.78181 -31.80190 1.000 24.99403 213 PHE A N 1
ATOM 1384 C CA . PHE A 1 297 ? -8.20726 -4.93129 -32.07857 1.000 26.49765 213 PHE A CA 1
ATOM 1385 C C . PHE A 1 297 ? -8.78525 -6.24667 -31.57539 1.000 31.17158 213 PHE A C 1
ATOM 1386 O O . PHE A 1 297 ? -10.01060 -6.40695 -31.62581 1.000 28.51863 213 PHE A O 1
ATOM 1394 N N . PHE A 1 298 ? -7.95100 -7.17976 -31.11508 1.000 26.73994 214 PHE A N 1
ATOM 1395 C CA . PHE A 1 298 ? -8.38960 -8.51145 -30.76825 1.000 28.72992 214 PHE A CA 1
ATOM 1396 C C . PHE A 1 298 ? -8.19093 -8.78746 -29.29679 1.000 32.98816 214 PHE A C 1
ATOM 1397 O O . PHE A 1 298 ? -7.22491 -8.32236 -28.67704 1.000 28.85422 214 PHE A O 1
ATOM 1405 N N . ASP A 1 299 ? -9.09234 -9.61482 -28.77939 1.000 31.10740 215 ASP A N 1
ATOM 1406 C CA . ASP A 1 299 ? -8.99734 -10.12698 -27.41983 1.000 30.07792 215 ASP A CA 1
ATOM 1407 C C . ASP A 1 299 ? -7.70876 -10.92667 -27.22867 1.000 31.44608 215 ASP A C 1
ATOM 1408 O O . ASP A 1 299 ? -7.08435 -11.39789 -28.18941 1.000 31.57863 215 ASP A O 1
ATOM 1413 N N . LYS A 1 300 ? -7.34324 -11.10023 -25.94079 1.000 30.24858 216 LYS A N 1
ATOM 1414 C CA . LYS A 1 300 ? -6.12738 -11.79518 -25.53845 1.000 33.68504 216 LYS A CA 1
ATOM 1415 C C . LYS A 1 300 ? -5.94642 -13.10538 -26.27824 1.000 34.94292 216 LYS A C 1
ATOM 1416 O O . LYS A 1 300 ? -4.84795 -13.41628 -26.74232 1.000 35.37241 216 LYS A O 1
ATOM 1422 N N . ASN A 1 301 ? -6.99886 -13.90866 -26.37160 1.000 38.38002 217 ASN A N 1
ATOM 1423 C CA . ASN A 1 301 ? -6.83938 -15.22476 -26.98336 1.000 41.00371 217 ASN A CA 1
ATOM 1424 C C . ASN A 1 301 ? -7.46048 -15.28856 -28.37351 1.000 42.02929 217 ASN A C 1
ATOM 1425 O O . ASN A 1 301 ? -7.84039 -16.35681 -28.84807 1.000 42.22615 217 ASN A O 1
ATOM 1430 N N . LYS A 1 302 ? -7.50621 -14.14402 -29.06091 1.000 32.83090 218 LYS A N 1
ATOM 1431 C CA . LYS A 1 302 ? -7.93013 -14.08868 -30.45407 1.000 35.59882 218 LYS A CA 1
ATOM 1432 C C . LYS A 1 302 ? -6.94915 -13.30677 -31.31951 1.000 31.40393 218 LYS A C 1
ATOM 1433 O O . LYS A 1 302 ? -7.34479 -12.72114 -32.33087 1.000 30.29786 218 LYS A O 1
ATOM 1439 N N . LYS A 1 303 ? -5.66181 -13.33079 -30.97676 1.000 28.49106 219 LYS A N 1
ATOM 1440 C CA . LYS A 1 303 ? -4.69435 -12.62034 -31.80557 1.000 26.60643 219 LYS A CA 1
ATOM 1441 C C . LYS A 1 303 ? -4.51568 -13.35422 -33.14006 1.000 26.73162 219 LYS A C 1
ATOM 1442 O O . LYS A 1 303 ? -4.86835 -14.53951 -33.29720 1.000 30.36585 219 LYS A O 1
ATOM 1448 N N . VAL A 1 304 ? -3.97503 -12.62615 -34.11116 1.000 27.72100 220 VAL A N 1
ATOM 1449 C CA . VAL A 1 304 ? -3.88730 -13.06414 -35.50617 1.000 27.84504 220 VAL A CA 1
ATOM 1450 C C . VAL A 1 304 ? -2.44445 -12.86802 -35.92660 1.000 25.01863 220 VAL A C 1
ATOM 1451 O O . VAL A 1 304 ? -2.08918 -11.82545 -36.52078 1.000 24.76136 220 VAL A O 1
ATOM 1455 N N . PRO A 1 305 ? -1.56459 -13.82254 -35.60516 1.000 25.75963 221 PRO A N 1
ATOM 1456 C CA . PRO A 1 305 ? -0.13512 -13.57690 -35.76321 1.000 24.97445 221 PRO A CA 1
ATOM 1457 C C . PRO A 1 305 ? 0.29170 -13.53079 -37.21934 1.000 32.08271 221 PRO A C 1
ATOM 1458 O O . PRO A 1 305 ? 1.35783 -12.98687 -37.51373 1.000 31.30473 221 PRO A O 1
ATOM 1462 N N . ASP A 1 306 ? -0.52126 -14.01998 -38.15754 1.000 27.66489 222 ASP A N 1
ATOM 1463 C CA . ASP A 1 306 ? -0.12573 -13.87497 -39.54677 1.000 29.60218 222 ASP A CA 1
ATOM 1464 C C . ASP A 1 306 ? -0.90752 -12.77662 -40.25569 1.000 28.43810 222 ASP A C 1
ATOM 1465 O O . ASP A 1 306 ? -0.82728 -12.68012 -41.47451 1.000 25.64531 222 ASP A O 1
ATOM 1470 N N . TYR A 1 307 ? -1.70167 -12.00316 -39.53231 1.000 25.41224 223 TYR A N 1
ATOM 1471 C CA . TYR A 1 307 ? -2.40868 -10.84342 -40.11504 1.000 24.83921 223 TYR A CA 1
ATOM 1472 C C . TYR A 1 307 ? -3.36156 -11.25576 -41.22371 1.000 26.56096 223 TYR A C 1
ATOM 1473 O O . TYR A 1 307 ? -3.71514 -10.43713 -42.07885 1.000 27.52467 223 TYR A O 1
ATOM 1482 N N . SER A 1 308 ? -3.84578 -12.50376 -41.19174 1.000 27.76156 224 SER A N 1
ATOM 1483 C CA . SER A 1 308 ? -4.69020 -12.98404 -42.28189 1.000 29.75754 224 SER A CA 1
ATOM 1484 C C . SER A 1 308 ? -6.13488 -12.46332 -42.25414 1.000 33.40460 224 SER A C 1
ATOM 1485 O O . SER A 1 308 ? -6.85815 -12.68509 -43.22076 1.000 42.81143 224 SER A O 1
ATOM 1488 N N . LYS A 1 309 ? -6.58716 -11.80768 -41.19406 1.000 28.05879 225 LYS A N 1
ATOM 1489 C CA . LYS A 1 309 ? -7.97041 -11.36612 -41.07600 1.000 22.96302 225 LYS A CA 1
ATOM 1490 C C . LYS A 1 309 ? -8.03778 -9.86752 -41.31678 1.000 25.34674 225 LYS A C 1
ATOM 1491 O O . LYS A 1 309 ? -7.21691 -9.12284 -40.76123 1.000 23.95587 225 LYS A O 1
ATOM 1497 N N . THR A 1 310 ? -9.03390 -9.42514 -42.08878 1.000 23.34945 226 THR A N 1
ATOM 1498 C CA . THR A 1 310 ? -9.28467 -7.97499 -42.11135 1.000 24.03587 226 THR A CA 1
ATOM 1499 C C . THR A 1 310 ? -9.90093 -7.54474 -40.78213 1.000 28.51361 226 THR A C 1
ATOM 1500 O O . THR A 1 310 ? -10.50110 -8.36751 -40.05667 1.000 23.70729 226 THR A O 1
ATOM 1504 N N . VAL A 1 311 ? -9.78516 -6.24510 -40.46676 1.000 22.97832 227 VAL A N 1
ATOM 1505 C CA . VAL A 1 311 ? -10.49112 -5.71191 -39.28712 1.000 23.74209 227 VAL A CA 1
ATOM 1506 C C . VAL A 1 311 ? -11.19439 -4.42280 -39.69422 1.000 21.93201 227 VAL A C 1
ATOM 1507 O O . VAL A 1 311 ? -10.63798 -3.63743 -40.47399 1.000 23.74864 227 VAL A O 1
ATOM 1511 N N . PRO A 1 312 ? -12.41555 -4.19034 -39.22901 1.000 21.92932 228 PRO A N 1
ATOM 1512 C CA . PRO A 1 312 ? -13.07598 -2.90410 -39.48480 1.000 25.68119 228 PRO A CA 1
ATOM 1513 C C . PRO A 1 312 ? -12.42958 -1.82737 -38.60446 1.000 24.08426 228 PRO A C 1
ATOM 1514 O O . PRO A 1 312 ? -12.03479 -2.08988 -37.45751 1.000 23.90563 228 PRO A O 1
ATOM 1518 N N . VAL A 1 313 ? -12.28796 -0.61526 -39.16109 1.000 21.50000 229 VAL A N 1
ATOM 1519 C CA . VAL A 1 313 ? -11.59920 0.49496 -38.50946 1.000 21.06961 229 VAL A CA 1
ATOM 1520 C C . VAL A 1 313 ? -12.41509 1.75168 -38.76007 1.000 26.92506 229 VAL A C 1
ATOM 1521 O O . VAL A 1 313 ? -12.79474 2.04478 -39.90902 1.000 21.94565 229 VAL A O 1
ATOM 1525 N N . GLU A 1 314 ? -12.75595 2.43224 -37.67405 1.000 20.35586 230 GLU A N 1
ATOM 1526 C CA . GLU A 1 314 ? -13.41487 3.74037 -37.71123 1.000 23.01717 230 GLU A CA 1
ATOM 1527 C C . GLU A 1 314 ? -12.35223 4.82108 -37.46951 1.000 25.14017 230 GLU A C 1
ATOM 1528 O O . GLU A 1 314 ? -11.58700 4.73132 -36.50039 1.000 25.47993 230 GLU A O 1
ATOM 1534 N N . TRP A 1 315 ? -12.27917 5.82721 -38.34961 1.000 20.06461 231 TRP A N 1
ATOM 1535 C CA . TRP A 1 315 ? -11.19805 6.79943 -38.26050 1.000 19.18084 231 TRP A CA 1
ATOM 1536 C C . TRP A 1 315 ? -11.61172 8.08240 -38.98245 1.000 22.27266 231 TRP A C 1
ATOM 1537 O O . TRP A 1 315 ? -12.64263 8.13344 -39.66866 1.000 21.64368 231 TRP A O 1
ATOM 1548 N N . PHE A 1 316 ? -10.81408 9.13677 -38.79832 1.000 19.81923 232 PHE A N 1
ATOM 1549 C CA . PHE A 1 316 ? -11.05917 10.37668 -39.54529 1.000 19.85786 232 PHE A CA 1
ATOM 1550 C C . PHE A 1 316 ? -9.77721 11.19007 -39.51493 1.000 23.88379 232 PHE A C 1
ATOM 1551 O O . PHE A 1 316 ? -8.83361 10.84948 -38.79858 1.000 24.86512 232 PHE A O 1
ATOM 1559 N N . PHE A 1 317 ? -9.71637 12.22873 -40.34386 1.000 20.52349 233 PHE A N 1
ATOM 1560 C CA . PHE A 1 317 ? -8.53164 13.08707 -40.38096 1.000 21.94580 233 PHE A CA 1
ATOM 1561 C C . PHE A 1 317 ? -8.67612 14.13654 -39.29290 1.000 20.76871 233 PHE A C 1
ATOM 1562 O O . PHE A 1 317 ? -9.68535 14.85350 -39.24170 1.000 25.70709 233 PHE A O 1
ATOM 1570 N N . LEU A 1 318 ? -7.66124 14.21222 -38.42554 1.000 22.04387 234 LEU A N 1
ATOM 1571 C CA . LEU A 1 318 ? -7.76023 15.02831 -37.22475 1.000 23.43506 234 LEU A CA 1
ATOM 1572 C C . LEU A 1 318 ? -7.85622 16.51776 -37.53206 1.000 27.66442 234 LEU A C 1
ATOM 1573 O O . LEU A 1 318 ? -8.49270 17.26664 -36.78595 1.000 25.03230 234 LEU A O 1
ATOM 1578 N N . ASP A 1 319 ? -7.19880 16.97840 -38.58297 1.000 25.33236 235 ASP A N 1
ATOM 1579 C CA . ASP A 1 319 ? -7.10070 18.40651 -38.85275 1.000 23.48535 235 ASP A CA 1
ATOM 1580 C C . ASP A 1 319 ? -7.87334 18.84182 -40.08767 1.000 26.77481 235 ASP A C 1
ATOM 1581 O O . ASP A 1 319 ? -7.73520 19.99099 -40.50377 1.000 28.81993 235 ASP A O 1
ATOM 1586 N N . ILE A 1 320 ? -8.66013 17.95890 -40.68797 1.000 23.22253 236 ILE A N 1
ATOM 1587 C CA . ILE A 1 320 ? -9.47235 18.31415 -41.86142 1.000 23.14515 236 ILE A CA 1
ATOM 1588 C C . ILE A 1 320 ? -10.90752 18.42790 -41.38977 1.000 27.22152 236 ILE A C 1
ATOM 1589 O O . ILE A 1 320 ? -11.46629 17.46870 -40.84483 1.000 27.05760 236 ILE A O 1
ATOM 1594 N N . ASN A 1 321 ? -11.50971 19.62287 -41.57483 1.000 23.13357 237 ASN A N 1
ATOM 1595 C CA . ASN A 1 321 ? -12.85366 19.91707 -41.05336 1.000 22.54575 237 ASN A CA 1
ATOM 1596 C C . ASN A 1 321 ? -13.44629 20.89189 -42.05928 1.000 25.45420 237 ASN A C 1
ATOM 1597 O O . ASN A 1 321 ? -13.40793 22.11599 -41.88414 1.000 22.22242 237 ASN A O 1
ATOM 1602 N N . THR A 1 322 ? -13.97455 20.34169 -43.13806 1.000 21.17355 238 THR A N 1
ATOM 1603 C CA . THR A 1 322 ? -14.39973 21.15981 -44.25842 1.000 22.58423 238 THR A CA 1
ATOM 1604 C C . THR A 1 322 ? -15.82681 20.87151 -44.71667 1.000 23.69109 238 THR A C 1
ATOM 1605 O O . THR A 1 322 ? -16.30851 21.52774 -45.65347 1.000 24.07938 238 THR A O 1
ATOM 1609 N N . VAL A 1 323 ? -16.54408 19.95187 -44.06181 1.000 23.18922 239 VAL A N 1
ATOM 1610 C CA . VAL A 1 323 ? -17.92240 19.65735 -44.43497 1.000 22.99780 239 VAL A CA 1
ATOM 1611 C C . VAL A 1 323 ? -18.83156 19.78643 -43.22011 1.000 24.14853 239 VAL A C 1
ATOM 1612 O O . VAL A 1 323 ? -18.57881 19.17042 -42.17078 1.000 25.31643 239 VAL A O 1
ATOM 1616 N N . GLY A 1 324 ? -19.91024 20.54373 -43.37575 1.000 22.73154 240 GLY A N 1
ATOM 1617 C CA . GLY A 1 324 ? -20.90418 20.66322 -42.31164 1.000 26.23785 240 GLY A CA 1
ATOM 1618 C C . GLY A 1 324 ? -22.00083 19.56733 -42.36417 1.000 33.52995 240 GLY A C 1
ATOM 1619 O O . GLY A 1 324 ? -22.57209 19.29968 -41.28666 1.000 41.76420 240 GLY A O 1
ATOM 1620 N N . GLN B 1 127 ? -50.88784 -6.01985 -58.45449 1.000 42.51933 43 GLN B N 1
ATOM 1621 C CA . GLN B 1 127 ? -49.60573 -5.94003 -57.68868 1.000 40.94062 43 GLN B CA 1
ATOM 1622 C C . GLN B 1 127 ? -48.40047 -6.36023 -58.52663 1.000 36.57324 43 GLN B C 1
ATOM 1623 O O . GLN B 1 127 ? -48.27486 -7.54507 -58.95845 1.000 36.37733 43 GLN B O 1
ATOM 1629 N N . LYS B 1 128 ? -47.48474 -5.41597 -58.72506 1.000 36.20196 44 LYS B N 1
ATOM 1630 C CA . LYS B 1 128 ? -46.25435 -5.71121 -59.45196 1.000 31.79185 44 LYS B CA 1
ATOM 1631 C C . LYS B 1 128 ? -45.39646 -6.69230 -58.64680 1.000 28.58027 44 LYS B C 1
ATOM 1632 O O . LYS B 1 128 ? -45.13441 -6.45544 -57.46941 1.000 28.67045 44 LYS B O 1
ATOM 1638 N N . ASN B 1 129 ? -44.92071 -7.74686 -59.28393 1.000 25.75319 45 ASN B N 1
ATOM 1639 C CA . ASN B 1 129 ? -44.20334 -8.80266 -58.56508 1.000 26.90224 45 ASN B CA 1
ATOM 1640 C C . ASN B 1 129 ? -43.18803 -9.46758 -59.50223 1.000 27.96626 45 ASN B C 1
ATOM 1641 O O . ASN B 1 129 ? -43.58166 -10.21962 -60.40232 1.000 26.54183 45 ASN B O 1
ATOM 1646 N N . PRO B 1 130 ? -41.86445 -9.27482 -59.29864 1.000 25.80053 46 PRO B N 1
ATOM 1647 C CA . PRO B 1 130 ? -41.20218 -8.51048 -58.22358 1.000 23.76922 46 PRO B CA 1
ATOM 1648 C C . PRO B 1 130 ? -41.49649 -7.02214 -58.30637 1.000 26.70946 46 PRO B C 1
ATOM 1649 O O . PRO B 1 130 ? -41.76475 -6.45412 -59.37808 1.000 26.36606 46 PRO B O 1
ATOM 1653 N N . GLU B 1 131 ? -41.34422 -6.35793 -57.17326 1.000 24.93412 47 GLU B N 1
ATOM 1654 C CA . GLU B 1 131 ? -41.67026 -4.95257 -57.10584 1.000 26.16518 47 GLU B CA 1
ATOM 1655 C C . GLU B 1 131 ? -40.61706 -4.12618 -57.85347 1.000 27.38004 47 GLU B C 1
ATOM 1656 O O . GLU B 1 131 ? -40.93216 -3.05819 -58.38042 1.000 28.63499 47 GLU B O 1
ATOM 1662 N N . PHE B 1 132 ? -39.37331 -4.60688 -57.90344 1.000 22.42597 48 PHE B N 1
ATOM 1663 C CA . PHE B 1 132 ? -38.24984 -3.90237 -58.53129 1.000 23.82757 48 PHE B CA 1
ATOM 1664 C C . PHE B 1 132 ? -37.43238 -4.91538 -59.29655 1.000 28.79539 48 PHE B C 1
ATOM 1665 O O . PHE B 1 132 ? -37.34829 -6.07898 -58.90907 1.000 28.45905 48 PHE B O 1
ATOM 1673 N N . GLY B 1 133 ? -36.87803 -4.48186 -60.41943 1.000 25.48690 49 GLY B N 1
ATOM 1674 C CA . GLY B 1 133 ? -35.94386 -5.34459 -61.07728 1.000 24.59539 49 GLY B CA 1
ATOM 1675 C C . GLY B 1 133 ? -36.60750 -6.35036 -61.97977 1.000 27.28761 49 GLY B C 1
ATOM 1676 O O . GLY B 1 133 ? -37.80131 -6.33893 -62.23742 1.000 23.51256 49 GLY B O 1
ATOM 1677 N N . MET B 1 134 ? -35.78176 -7.27540 -62.42249 1.000 27.37049 50 MET B N 1
ATOM 1678 C CA . MET B 1 134 ? -36.14800 -8.32939 -63.35324 1.000 27.68623 50 MET B CA 1
ATOM 1679 C C . MET B 1 134 ? -36.97264 -9.46439 -62.71598 1.000 29.43946 50 MET B C 1
ATOM 1680 O O . MET B 1 134 ? -36.90995 -9.71615 -61.50757 1.000 27.85583 50 MET B O 1
ATOM 1685 N N . ASN B 1 135 ? -37.74740 -10.17430 -63.56895 1.000 26.64591 51 ASN B N 1
ATOM 1686 C CA . ASN B 1 135 ? -38.47961 -11.36748 -63.15262 1.000 28.51652 51 ASN B CA 1
ATOM 1687 C C . ASN B 1 135 ? -37.47753 -12.52838 -63.16747 1.000 29.69674 51 ASN B C 1
ATOM 1688 O O . ASN B 1 135 ? -37.18382 -13.13111 -64.21116 1.000 26.81559 51 ASN B O 1
ATOM 1693 N N . LEU B 1 136 ? -36.94557 -12.82206 -62.00009 1.000 24.23820 52 LEU B N 1
ATOM 1694 C CA . LEU B 1 136 ? -35.89458 -13.83262 -61.88099 1.000 27.79434 52 LEU B CA 1
ATOM 1695 C C . LEU B 1 136 ? -36.40908 -15.22215 -62.23396 1.000 26.09605 52 LEU B C 1
ATOM 1696 O O . LEU B 1 136 ? -35.69867 -16.00496 -62.88480 1.000 26.01984 52 LEU B O 1
ATOM 1701 N N . ALA B 1 137 ? -37.63859 -15.56068 -61.82741 1.000 25.16537 53 ALA B N 1
ATOM 1702 C CA . ALA B 1 137 ? -38.15033 -16.88942 -62.18929 1.000 28.34971 53 ALA B CA 1
ATOM 1703 C C . ALA B 1 137 ? -38.17864 -17.05515 -63.70529 1.000 27.73690 53 ALA B C 1
ATOM 1704 O O . ALA B 1 137 ? -37.77546 -18.10620 -64.24164 1.000 29.54822 53 ALA B O 1
ATOM 1706 N N . ASN B 1 138 ? -38.67841 -16.04303 -64.41142 1.000 24.57591 54 ASN B N 1
ATOM 1707 C CA . ASN B 1 138 ? -38.74824 -16.16229 -65.87467 1.000 28.16572 54 ASN B CA 1
ATOM 1708 C C . ASN B 1 138 ? -37.36704 -16.41666 -66.47190 1.000 29.20712 54 ASN B C 1
ATOM 1709 O O . ASN B 1 138 ? -37.25802 -17.12128 -67.46939 1.000 30.49950 54 ASN B O 1
ATOM 1714 N N . GLN B 1 139 ? -36.29405 -15.82412 -65.90011 1.000 28.88179 55 GLN B N 1
ATOM 1715 C CA . GLN B 1 139 ? -34.95391 -16.04824 -66.47164 1.000 30.29864 55 GLN B CA 1
ATOM 1716 C C . GLN B 1 139 ? -34.59468 -17.52769 -66.43944 1.000 34.98744 55 GLN B C 1
ATOM 1717 O O . GLN B 1 139 ? -33.91946 -18.03477 -67.34189 1.000 34.71296 55 GLN B O 1
ATOM 1723 N N . TYR B 1 140 ? -34.99742 -18.22671 -65.37797 1.000 30.27424 56 TYR B N 1
ATOM 1724 C CA . TYR B 1 140 ? -34.70723 -19.66084 -65.25381 1.000 31.96823 56 TYR B CA 1
ATOM 1725 C C . TYR B 1 140 ? -35.67508 -20.51552 -66.06867 1.000 38.98006 56 TYR B C 1
ATOM 1726 O O . TYR B 1 140 ? -35.26767 -21.46870 -66.74548 1.000 42.92695 56 TYR B O 1
ATOM 1735 N N . ILE B 1 141 ? -36.96593 -20.21891 -65.97600 1.000 33.30064 57 ILE B N 1
ATOM 1736 C CA . ILE B 1 141 ? -37.95340 -21.09098 -66.58151 1.000 34.62539 57 ILE B CA 1
ATOM 1737 C C . ILE B 1 141 ? -38.10742 -20.84582 -68.07043 1.000 41.92025 57 ILE B C 1
ATOM 1738 O O . ILE B 1 141 ? -38.16591 -21.80109 -68.83969 1.000 40.23859 57 ILE B O 1
ATOM 1743 N N . ILE B 1 142 ? -38.17465 -19.59464 -68.50547 1.000 39.47252 58 ILE B N 1
ATOM 1744 C CA . ILE B 1 142 ? -38.34773 -19.29223 -69.92741 1.000 38.73568 58 ILE B CA 1
ATOM 1745 C C . ILE B 1 142 ? -37.00467 -19.15390 -70.63989 1.000 46.83026 58 ILE B C 1
ATOM 1746 O O . ILE B 1 142 ? -36.80679 -19.73484 -71.71271 1.000 45.62191 58 ILE B O 1
ATOM 1751 N N . ARG B 1 143 ? -36.03744 -18.44523 -70.05654 1.000 37.69022 59 ARG B N 1
ATOM 1752 C CA . ARG B 1 143 ? -34.76281 -18.19455 -70.73348 1.000 38.86211 59 ARG B CA 1
ATOM 1753 C C . ARG B 1 143 ? -33.61312 -19.10059 -70.26420 1.000 40.73477 59 ARG B C 1
ATOM 1754 O O . ARG B 1 143 ? -32.45813 -18.80591 -70.57186 1.000 49.08324 59 ARG B O 1
ATOM 1762 N N . LYS B 1 144 ? -33.89973 -20.16191 -69.51856 1.000 43.36473 60 LYS B N 1
ATOM 1763 C CA . LYS B 1 144 ? -32.91896 -21.21629 -69.19185 1.000 55.68099 60 LYS B CA 1
ATOM 1764 C C . LYS B 1 144 ? -31.66072 -20.68883 -68.49300 1.000 56.99497 60 LYS B C 1
ATOM 1765 O O . LYS B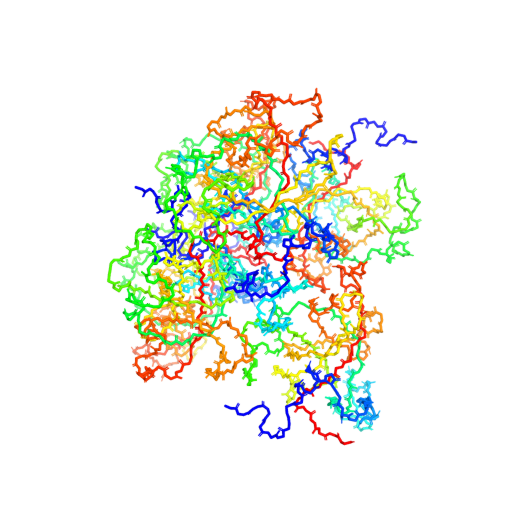 1 144 ? -30.54056 -21.08271 -68.82695 1.000 60.97018 60 LYS B O 1
ATOM 1771 N N . GLY B 1 145 ? -31.83443 -19.79889 -67.51486 1.000 50.16525 61 GLY B N 1
ATOM 1772 C CA . GLY B 1 145 ? -30.70257 -19.30303 -66.75689 1.000 44.04712 61 GLY B CA 1
ATOM 1773 C C . GLY B 1 145 ? -29.72667 -18.46255 -67.53707 1.000 48.74218 61 GLY B C 1
ATOM 1774 O O . GLY B 1 145 ? -28.68396 -18.08399 -66.99818 1.000 50.95233 61 GLY B O 1
ATOM 1775 N N . ALA B 1 146 ? -30.05291 -18.11496 -68.77338 1.000 52.85539 62 ALA B N 1
ATOM 1776 C CA . ALA B 1 146 ? -29.15920 -17.31377 -69.59241 1.000 48.20710 62 ALA B CA 1
ATOM 1777 C C . ALA B 1 146 ? -28.96226 -15.90866 -69.01943 1.000 44.33985 62 ALA B C 1
ATOM 1778 O O . ALA B 1 146 ? -29.87938 -15.28191 -68.46216 1.000 44.47727 62 ALA B O 1
ATOM 1780 N N . GLY B 1 147 ? -27.73559 -15.41669 -69.16156 1.000 37.77281 63 GLY B N 1
ATOM 1781 C CA . GLY B 1 147 ? -27.40005 -14.07969 -68.73673 1.000 32.45488 63 GLY B CA 1
ATOM 1782 C C . GLY B 1 147 ? -27.21007 -13.96311 -67.24470 1.000 40.13486 63 GLY B C 1
ATOM 1783 O O . GLY B 1 147 ? -27.18046 -12.85160 -66.72481 1.000 40.79176 63 GLY B O 1
ATOM 1784 N N . LEU B 1 148 ? -27.07327 -15.08222 -66.53354 1.000 34.15999 64 LEU B N 1
ATOM 1785 C CA . LEU B 1 148 ? -26.91553 -15.03711 -65.07448 1.000 32.08423 64 LEU B CA 1
ATOM 1786 C C . LEU B 1 148 ? -25.48742 -15.42029 -64.71276 1.000 34.53257 64 LEU B C 1
ATOM 1787 O O . LEU B 1 148 ? -24.85911 -16.16770 -65.46362 1.000 31.33490 64 LEU B O 1
ATOM 1792 N N . PRO B 1 149 ? -24.97168 -15.00625 -63.55858 1.000 31.59767 65 PRO B N 1
ATOM 1793 C CA . PRO B 1 149 ? -23.58892 -15.37912 -63.17772 1.000 34.02383 65 PRO B CA 1
ATOM 1794 C C . PRO B 1 149 ? -23.47074 -16.85833 -62.82917 1.000 33.67030 65 PRO B C 1
ATOM 1795 O O . PRO B 1 149 ? -24.45765 -17.50483 -62.43551 1.000 31.56690 65 PRO B O 1
ATOM 1799 N N . PRO B 1 150 ? -22.26765 -17.43158 -62.91902 1.000 32.64236 66 PRO B N 1
ATOM 1800 C CA . PRO B 1 150 ? -22.09640 -18.83718 -62.52246 1.000 34.47353 66 PRO B CA 1
ATOM 1801 C C . PRO B 1 150 ? -22.40369 -18.97490 -61.03364 1.000 32.13253 66 PRO B C 1
ATOM 1802 O O . PRO B 1 150 ? -21.94886 -18.16843 -60.21197 1.000 30.12812 66 PRO B O 1
ATOM 1806 N N . ALA B 1 151 ? -23.20609 -19.98109 -60.69020 1.000 30.99531 67 ALA B N 1
ATOM 1807 C CA . ALA B 1 151 ? -23.64250 -20.13967 -59.30741 1.000 32.77946 67 ALA B CA 1
ATOM 1808 C C . ALA B 1 151 ? -22.49121 -20.56916 -58.39401 1.000 32.77911 67 ALA B C 1
ATOM 1809 O O . ALA B 1 151 ? -21.60916 -21.34328 -58.78188 1.000 32.84627 67 ALA B O 1
ATOM 1811 N N . LYS B 1 152 ? -22.50631 -20.06225 -57.17102 1.000 28.55174 68 LYS B N 1
ATOM 1812 C CA . LYS B 1 152 ? -21.66319 -20.53808 -56.07900 1.000 29.10961 68 LYS B CA 1
ATOM 1813 C C . LYS B 1 152 ? -22.53249 -21.27437 -55.05869 1.000 26.27866 68 LYS B C 1
ATOM 1814 O O . LYS B 1 152 ? -23.72585 -21.45097 -55.26326 1.000 25.89870 68 LYS B O 1
ATOM 1820 N N . ASP B 1 153 ? -21.89119 -21.75850 -54.00170 1.000 27.78169 69 ASP B N 1
ATOM 1821 C CA . ASP B 1 153 ? -22.54235 -22.54688 -52.95191 1.000 25.94112 69 ASP B CA 1
ATOM 1822 C C . ASP B 1 153 ? -22.81410 -21.66338 -51.74478 1.000 24.62483 69 ASP B C 1
ATOM 1823 O O . ASP B 1 153 ? -21.91258 -20.92985 -51.28906 1.000 26.93614 69 ASP B O 1
ATOM 1828 N N . VAL B 1 154 ? -24.05344 -21.72217 -51.23285 1.000 23.01083 70 VAL B N 1
ATOM 1829 C CA . VAL B 1 154 ? -24.41764 -20.89561 -50.07674 1.000 22.15783 70 VAL B CA 1
ATOM 1830 C C . VAL B 1 154 ? -23.52964 -21.16320 -48.84819 1.000 24.34935 70 VAL B C 1
ATOM 1831 O O . VAL B 1 154 ? -23.38493 -20.27543 -47.98719 1.000 22.89509 70 VAL B O 1
ATOM 1835 N N . LYS B 1 155 ? -22.88175 -22.34742 -48.75906 1.000 22.74249 71 LYS B N 1
ATOM 1836 C CA . LYS B 1 155 ? -21.98722 -22.59197 -47.61430 1.000 26.69919 71 LYS B CA 1
ATOM 1837 C C . LYS B 1 155 ? -20.90477 -21.51722 -47.53820 1.000 29.86545 71 LYS B C 1
ATOM 1838 O O . LYS B 1 155 ? -20.50466 -21.11210 -46.44757 1.000 30.39338 71 LYS B O 1
ATOM 1844 N N . GLU B 1 156 ? -20.49801 -20.97409 -48.68586 1.000 25.39101 72 GLU B N 1
ATOM 1845 C CA . GLU B 1 156 ? -19.42200 -19.98828 -48.65212 1.000 31.10869 72 GLU B CA 1
ATOM 1846 C C . GLU B 1 156 ? -19.88314 -18.62878 -48.10490 1.000 28.38451 72 GLU B C 1
ATOM 1847 O O . GLU B 1 156 ? -19.03344 -17.80493 -47.73300 1.000 26.52567 72 GLU B O 1
ATOM 1853 N N . THR B 1 157 ? -21.19913 -18.36828 -48.02011 1.000 24.16409 73 THR B N 1
ATOM 1854 C CA . THR B 1 157 ? -21.64699 -17.08976 -47.45991 1.000 26.56570 73 THR B CA 1
ATOM 1855 C C . THR B 1 157 ? -21.46326 -17.02660 -45.94325 1.000 27.81311 73 THR B C 1
ATOM 1856 O O . THR B 1 157 ? -21.41982 -15.92923 -45.38901 1.000 25.73854 73 THR B O 1
ATOM 1860 N N . TYR B 1 158 ? -21.34749 -18.15112 -45.24707 1.000 24.97803 74 TYR B N 1
ATOM 1861 C CA . TYR B 1 158 ? -21.24185 -18.12861 -43.78178 1.000 23.47052 74 TYR B CA 1
ATOM 1862 C C . TYR B 1 158 ? -20.45829 -19.33772 -43.30614 1.000 25.61183 74 TYR B C 1
ATOM 1863 O O . TYR B 1 158 ? -21.02238 -20.28280 -42.74761 1.000 26.16073 74 TYR B O 1
ATOM 1872 N N . PRO B 1 159 ? -19.14968 -19.33317 -43.50663 1.000 25.57417 75 PRO B N 1
ATOM 1873 C CA . PRO B 1 159 ? -18.30880 -20.45626 -43.03368 1.000 30.71016 75 PRO B CA 1
ATOM 1874 C C . PRO B 1 159 ? -18.49017 -20.84286 -41.56604 1.000 31.90608 75 PRO B C 1
ATOM 1875 O O . PRO B 1 159 ? -18.45939 -22.02919 -41.21899 1.000 27.23794 75 PRO B O 1
ATOM 1879 N N . GLU B 1 160 ? -18.68040 -19.88344 -40.68726 1.000 26.41241 76 GLU B N 1
ATOM 1880 C CA . GLU B 1 160 ? -18.72564 -20.22312 -39.26693 1.000 28.75881 76 GLU B CA 1
ATOM 1881 C C . GLU B 1 160 ? -20.12772 -20.61971 -38.81953 1.000 29.00104 76 GLU B C 1
ATOM 1882 O O . GLU B 1 160 ? -20.32788 -20.89451 -37.64118 1.000 27.53160 76 GLU B O 1
ATOM 1888 N N . CYS B 1 161 ? -21.09958 -20.67392 -39.72558 1.000 23.32613 77 CYS B N 1
ATOM 1889 C CA . CYS B 1 161 ? -22.42799 -21.20026 -39.36160 1.000 29.20033 77 CYS B CA 1
ATOM 1890 C C . CYS B 1 161 ? -22.36693 -22.72220 -39.36333 1.000 26.88039 77 CYS B C 1
ATOM 1891 O O . CYS B 1 161 ? -22.32190 -23.34068 -40.42230 1.000 28.68041 77 CYS B O 1
ATOM 1894 N N . LYS B 1 162 ? -22.30586 -23.34677 -38.16632 1.000 27.94873 78 LYS B N 1
ATOM 1895 C CA . LYS B 1 162 ? -21.97309 -24.76543 -38.04449 1.000 26.92786 78 LYS B CA 1
ATOM 1896 C C . LYS B 1 162 ? -22.96010 -25.42172 -37.08725 1.000 26.66079 78 LYS B C 1
ATOM 1897 O O . LYS B 1 162 ? -23.61291 -24.75146 -36.26446 1.000 24.66235 78 LYS B O 1
ATOM 1903 N N . TRP B 1 163 ? -23.05684 -26.74435 -37.18703 1.000 26.94640 79 TRP B N 1
ATOM 1904 C CA . TRP B 1 163 ? -23.84793 -27.52613 -36.23358 1.000 25.34191 79 TRP B CA 1
ATOM 1905 C C . TRP B 1 163 ? -23.06594 -27.66641 -34.93711 1.000 31.23668 79 TRP B C 1
ATOM 1906 O O . TRP B 1 163 ? -22.07907 -28.41570 -34.88842 1.000 26.42766 79 TRP B O 1
ATOM 1917 N N . ARG B 1 164 ? -23.49884 -26.96025 -33.87440 1.000 27.44305 80 ARG B N 1
ATOM 1918 C CA . ARG B 1 164 ? -22.72225 -26.84098 -32.63263 1.000 31.38577 80 ARG B CA 1
ATOM 1919 C C . ARG B 1 164 ? -23.60928 -27.16180 -31.43609 1.000 32.60666 80 ARG B C 1
ATOM 1920 O O . ARG B 1 164 ? -24.83238 -27.18492 -31.54851 1.000 34.47082 80 ARG B O 1
ATOM 1928 N N . HIS B 1 165 ? -22.99127 -27.40444 -30.27543 1.000 36.73481 81 HIS B N 1
ATOM 1929 C CA . HIS B 1 165 ? -23.74516 -27.75988 -29.07465 1.000 41.12334 81 HIS B CA 1
ATOM 1930 C C . HIS B 1 165 ? -23.63576 -26.63203 -28.06673 1.000 39.95923 81 HIS B C 1
ATOM 1931 O O . HIS B 1 165 ? -22.54253 -26.11161 -27.83969 1.000 37.31636 81 HIS B O 1
ATOM 1938 N N . TYR B 1 166 ? -24.77891 -26.24412 -27.49997 1.000 38.10290 82 TYR B N 1
ATOM 1939 C CA . TYR B 1 166 ? -24.82767 -25.16146 -26.53626 1.000 38.37506 82 TYR B CA 1
ATOM 1940 C C . TYR B 1 166 ? -26.02096 -25.37185 -25.61405 1.000 38.57829 82 TYR B C 1
ATOM 1941 O O . TYR B 1 166 ? -27.14320 -25.61777 -26.08560 1.000 37.76833 82 TYR B O 1
ATOM 1950 N N . ALA B 1 167 ? -25.77331 -25.28094 -24.30597 1.000 35.73617 83 ALA B N 1
ATOM 1951 C CA . ALA B 1 167 ? -26.82963 -25.29866 -23.29686 1.000 36.04033 83 ALA B CA 1
ATOM 1952 C C . ALA B 1 167 ? -27.79137 -26.47238 -23.51005 1.000 38.64577 83 ALA B C 1
ATOM 1953 O O . ALA B 1 167 ? -29.01325 -26.31784 -23.54939 1.000 45.68488 83 ALA B O 1
ATOM 1955 N N . GLY B 1 168 ? -27.22973 -27.65144 -23.68841 1.000 38.42666 84 GLY B N 1
ATOM 1956 C CA . GLY B 1 168 ? -28.05181 -28.85979 -23.81689 1.000 46.33278 84 GLY B CA 1
ATOM 1957 C C . GLY B 1 168 ? -28.88759 -29.04145 -25.07615 1.000 59.21601 84 GLY B C 1
ATOM 1958 O O . GLY B 1 168 ? -29.82322 -29.85423 -25.06091 1.000 53.11533 84 GLY B O 1
ATOM 1959 N N . SER B 1 169 ? -28.58837 -28.32078 -26.16908 1.000 44.95525 85 SER B N 1
ATOM 1960 C CA . SER B 1 169 ? -29.21575 -28.55128 -27.47194 1.000 43.46767 85 SER B CA 1
ATOM 1961 C C . SER B 1 169 ? -28.15101 -28.41920 -28.55390 1.000 43.93819 85 SER B C 1
ATOM 1962 O O . SER B 1 169 ? -27.23246 -27.59817 -28.43185 1.000 39.49403 85 SER B O 1
ATOM 1965 N N . PHE B 1 170 ? -28.29722 -29.19114 -29.63008 1.000 34.38283 86 PHE B N 1
ATOM 1966 C CA . PHE B 1 170 ? -27.53816 -28.90425 -30.84117 1.000 36.17803 86 PHE B CA 1
ATOM 1967 C C . PHE B 1 170 ? -28.30560 -27.87682 -31.64819 1.000 32.14713 86 PHE B C 1
ATOM 1968 O O . PHE B 1 170 ? -29.54617 -27.86216 -31.64344 1.000 32.65372 86 PHE B O 1
ATOM 1976 N N . GLY B 1 171 ? -27.57644 -27.05966 -32.40917 1.000 27.82424 87 GLY B N 1
ATOM 1977 C CA . GLY B 1 171 ? -28.26294 -26.09734 -33.25818 1.000 25.81355 87 GLY B CA 1
ATOM 1978 C C . GLY B 1 171 ? -27.27670 -25.46863 -34.22145 1.000 25.88820 87 GLY B C 1
ATOM 1979 O O . GLY B 1 171 ? -26.06771 -25.68895 -34.12028 1.000 26.62253 87 GLY B O 1
ATOM 1980 N N . TRP B 1 172 ? -27.81313 -24.70309 -35.18743 1.000 25.87182 88 TRP B N 1
ATOM 1981 C CA . TRP B 1 172 ? -26.97730 -23.95100 -36.11502 1.000 25.22671 88 TRP B CA 1
ATOM 1982 C C . TRP B 1 172 ? -26.50636 -22.69416 -35.38856 1.000 26.11929 88 TRP B C 1
ATOM 1983 O O . TRP B 1 172 ? -27.30554 -21.77137 -35.15744 1.000 23.41944 88 TRP B O 1
ATOM 1994 N N . LEU B 1 173 ? -25.22129 -22.65072 -35.01867 1.000 22.96565 89 LEU B N 1
ATOM 1995 C CA . LEU B 1 173 ? -24.67569 -21.55534 -34.21914 1.000 25.13565 89 LEU B CA 1
ATOM 1996 C C . LEU B 1 173 ? -23.39431 -21.07493 -34.86377 1.000 27.10927 89 LEU B C 1
ATOM 1997 O O . LEU B 1 173 ? -22.65493 -21.87221 -35.45242 1.000 27.36354 89 LEU B O 1
ATOM 2002 N N . ASP B 1 174 ? -23.09582 -19.79156 -34.70111 1.000 24.38013 90 ASP B N 1
ATOM 2003 C CA . ASP B 1 174 ? -21.84182 -19.28979 -35.25020 1.000 25.95537 90 ASP B CA 1
ATOM 2004 C C . ASP B 1 174 ? -20.71351 -19.45431 -34.21892 1.000 27.89141 90 ASP B C 1
ATOM 2005 O O . ASP B 1 174 ? -20.83490 -20.15519 -33.19855 1.000 24.22747 90 ASP B O 1
ATOM 2010 N N . ASP B 1 175 ? -19.58620 -18.79874 -34.49963 1.000 24.69694 91 ASP B N 1
ATOM 2011 C CA . ASP B 1 175 ? -18.39533 -18.88677 -33.66678 1.000 30.10338 91 ASP B CA 1
ATOM 2012 C C . ASP B 1 175 ? -18.51703 -18.11470 -32.35149 1.000 32.86010 91 ASP B C 1
ATOM 2013 O O . ASP B 1 175 ? -17.57651 -18.16898 -31.53711 1.000 27.74415 91 ASP B O 1
ATOM 2018 N N . TYR B 1 176 ? -19.63796 -17.42300 -32.10483 1.000 25.51900 92 TYR B N 1
ATOM 2019 C CA . TYR B 1 176 ? -19.90796 -16.79311 -30.81472 1.000 26.83143 92 TYR B CA 1
ATOM 2020 C C . TYR B 1 176 ? -21.16640 -17.36020 -30.15716 1.000 28.59352 92 TYR B C 1
ATOM 2021 O O . TYR B 1 176 ? -21.76409 -16.70907 -29.28340 1.000 30.92301 92 TYR B O 1
ATOM 2030 N N . ASN B 1 177 ? -21.58376 -18.54165 -30.59155 1.000 23.46203 93 ASN B N 1
ATOM 2031 C CA . ASN B 1 177 ? -22.77126 -19.23410 -30.10480 1.000 29.22219 93 ASN B CA 1
ATOM 2032 C C . ASN B 1 177 ? -24.06503 -18.45467 -30.34572 1.000 30.30503 93 ASN B C 1
ATOM 2033 O O . ASN B 1 177 ? -25.04025 -18.61987 -29.60850 1.000 28.88111 93 ASN B O 1
ATOM 2038 N N . VAL B 1 178 ? -24.11727 -17.64880 -31.39595 1.000 26.11139 94 VAL B N 1
ATOM 2039 C CA . VAL B 1 178 ? -25.35542 -16.97417 -31.78178 1.000 23.29435 94 VAL B CA 1
ATOM 2040 C C . VAL B 1 178 ? -26.02676 -17.80176 -32.87113 1.000 28.24667 94 VAL B C 1
ATOM 2041 O O . VAL B 1 178 ? -25.37141 -18.20500 -33.84938 1.000 24.46135 94 VAL B O 1
ATOM 2045 N N . GLN B 1 179 ? -27.34564 -17.99349 -32.74808 1.000 23.70501 95 GLN B N 1
ATOM 2046 C CA . GLN B 1 179 ? -28.06022 -18.79396 -33.73256 1.000 24.31311 95 GLN B CA 1
ATOM 2047 C C . GLN B 1 179 ? -27.85206 -18.16831 -35.10127 1.000 22.56909 95 GLN B C 1
ATOM 2048 O O . GLN B 1 179 ? -27.85340 -16.93907 -35.24197 1.000 22.40520 95 GLN B O 1
ATOM 2054 N N . CYS B 1 180 ? -27.66824 -19.00831 -36.11606 1.000 24.99305 96 CYS B N 1
ATOM 2055 C CA . CYS B 1 180 ? -27.47413 -18.49831 -37.48723 1.000 22.83648 96 CYS B CA 1
ATOM 2056 C C . CYS B 1 180 ? -28.28636 -19.34752 -38.44944 1.000 25.14894 96 CYS B C 1
ATOM 2057 O O . CYS B 1 180 ? -28.75658 -20.42425 -38.09793 1.000 21.43841 96 CYS B O 1
ATOM 2060 N N . TYR B 1 181 ? -28.49659 -18.81765 -39.66128 1.000 20.90733 97 TYR B N 1
ATOM 2061 C CA . TYR B 1 181 ? -29.16802 -19.58085 -40.70670 1.000 19.90877 97 TYR B CA 1
ATOM 2062 C C . TYR B 1 181 ? -28.74329 -18.96936 -42.03580 1.000 24.95084 97 TYR B C 1
ATOM 2063 O O . TYR B 1 181 ? -28.19400 -17.85788 -42.08000 1.000 23.55972 97 TYR B O 1
ATOM 2072 N N . LEU B 1 182 ? -28.96772 -19.72087 -43.11176 1.000 20.80829 98 LEU B N 1
ATOM 2073 C CA . LEU B 1 182 ? -28.41253 -19.37414 -44.40964 1.000 18.94165 98 LEU B CA 1
ATOM 2074 C C . LEU B 1 182 ? -29.50305 -18.81996 -45.32521 1.000 21.07770 98 LEU B C 1
ATOM 2075 O O . LEU B 1 182 ? -30.69391 -19.11912 -45.14990 1.000 21.74965 98 LEU B O 1
ATOM 2080 N N . SER B 1 183 ? -29.07741 -18.05638 -46.34577 1.000 20.17674 99 SER B N 1
ATOM 2081 C CA . SER B 1 183 ? -30.00153 -17.36051 -47.24636 1.000 19.56765 99 SER B CA 1
ATOM 2082 C C . SER B 1 183 ? -29.61310 -17.64808 -48.69777 1.000 18.23777 99 SER B C 1
ATOM 2083 O O . SER B 1 183 ? -29.16781 -16.74533 -49.42696 1.000 19.48668 99 SER B O 1
ATOM 2086 N N . PRO B 1 184 ? -29.80054 -18.89627 -49.16752 1.000 20.65015 100 PRO B N 1
ATOM 2087 C CA . PRO B 1 184 ? -29.41962 -19.22535 -50.53955 1.000 19.56279 100 PRO B CA 1
ATOM 2088 C C . PRO B 1 184 ? -30.23664 -18.41693 -51.53876 1.000 17.68138 100 PRO B C 1
ATOM 2089 O O . PRO B 1 184 ? -31.44230 -18.23640 -51.37080 1.000 21.06115 100 PRO B O 1
ATOM 2093 N N . SER B 1 185 ? -29.53706 -17.91112 -52.57350 1.000 20.65340 101 SER B N 1
ATOM 2094 C CA . SER B 1 185 ? -30.08412 -17.02406 -53.59621 1.000 20.93944 101 SER B CA 1
ATOM 2095 C C . SER B 1 185 ? -29.66723 -17.58249 -54.95353 1.000 18.77744 101 SER B C 1
ATOM 2096 O O . SER B 1 185 ? -28.89934 -18.54945 -55.03350 1.000 21.65130 101 SER B O 1
ATOM 2099 N N . TYR B 1 186 ? -30.06322 -16.88991 -56.03264 1.000 20.86493 102 TYR B N 1
ATOM 2100 C CA . TYR B 1 186 ? -29.66007 -17.33777 -57.36680 1.000 24.09549 102 TYR B CA 1
ATOM 2101 C C . TYR B 1 186 ? -28.14701 -17.24678 -57.56727 1.000 20.05391 102 TYR B C 1
ATOM 2102 O O . TYR B 1 186 ? -27.61800 -17.92697 -58.45252 1.000 22.09955 102 TYR B O 1
ATOM 2111 N N . LYS B 1 187 ? -27.43450 -16.46518 -56.73116 1.000 19.91137 103 LYS B N 1
ATOM 2112 C CA . LYS B 1 187 ? -25.96582 -16.40058 -56.76436 1.000 18.64192 103 LYS B CA 1
ATOM 2113 C C . LYS B 1 187 ? -25.31035 -17.48341 -55.90350 1.000 23.23694 103 LYS B C 1
ATOM 2114 O O . LYS B 1 187 ? -24.17329 -17.89140 -56.19488 1.000 23.30062 103 LYS B O 1
ATOM 2120 N N . PHE B 1 188 ? -26.02723 -17.97556 -54.87170 1.000 20.39720 104 PHE B N 1
ATOM 2121 C CA . PHE B 1 188 ? -25.46716 -18.86214 -53.82859 1.000 22.40611 104 PHE B CA 1
ATOM 2122 C C . PHE B 1 188 ? -26.49862 -19.97833 -53.60824 1.000 19.58291 104 PHE B C 1
ATOM 2123 O O . PHE B 1 188 ? -27.34455 -19.86552 -52.73585 1.000 20.98654 104 PHE B O 1
ATOM 2131 N N . HIS B 1 189 ? -26.41309 -21.04136 -54.40954 1.000 21.89715 105 HIS B N 1
ATOM 2132 C CA . HIS B 1 189 ? -27.39908 -22.13490 -54.32372 1.000 21.70062 105 HIS B CA 1
ATOM 2133 C C . HIS B 1 189 ? -27.15340 -23.04043 -53.12124 1.000 21.61805 105 HIS B C 1
ATOM 2134 O O . HIS B 1 189 ? -26.00837 -23.23678 -52.69195 1.000 20.58002 105 HIS B O 1
ATOM 2141 N N . ALA B 1 190 ? -28.23660 -23.65319 -52.63030 1.000 20.49347 106 ALA B N 1
ATOM 2142 C CA . ALA B 1 190 ? -28.14394 -24.64622 -51.58298 1.000 21.45311 106 ALA B CA 1
ATOM 2143 C C . ALA B 1 190 ? -28.07771 -25.99898 -52.29108 1.000 23.99138 106 ALA B C 1
ATOM 2144 O O . ALA B 1 190 ? -28.73984 -26.20148 -53.31875 1.000 23.26405 106 ALA B O 1
ATOM 2146 N N . HIS B 1 191 ? -27.21413 -26.87548 -51.79583 1.000 23.70748 107 HIS B N 1
ATOM 2147 C CA . HIS B 1 191 ? -27.08119 -28.25709 -52.27541 1.000 23.64772 107 HIS B CA 1
ATOM 2148 C C . HIS B 1 191 ? -27.46675 -29.14501 -51.09937 1.000 24.72235 107 HIS B C 1
ATOM 2149 O O . HIS B 1 191 ? -26.69437 -29.28042 -50.14647 1.000 26.28172 107 HIS B O 1
ATOM 2156 N N . SER B 1 192 ? -28.66793 -29.70453 -51.13884 1.000 22.92980 108 SER B N 1
ATOM 2157 C CA . SER B 1 192 ? -29.22433 -30.40138 -49.97557 1.000 20.91574 108 SER B CA 1
ATOM 2158 C C . SER B 1 192 ? -29.44301 -31.87318 -50.31306 1.000 24.88868 108 SER B C 1
ATOM 2159 O O . SER B 1 192 ? -29.39188 -32.27092 -51.48001 1.000 23.99332 108 SER B O 1
ATOM 2162 N N . ILE B 1 193 ? -29.65795 -32.66279 -49.26446 1.000 24.36516 109 ILE B N 1
ATOM 2163 C CA . ILE B 1 193 ? -30.13161 -34.04698 -49.37162 1.000 21.82247 109 ILE B CA 1
ATOM 2164 C C . ILE B 1 193 ? -31.62969 -34.01438 -49.03809 1.000 27.07255 109 ILE B C 1
ATOM 2165 O O . ILE B 1 193 ? -32.01720 -33.55988 -47.95688 1.000 25.88594 109 ILE B O 1
ATOM 2170 N N . ALA B 1 194 ? -32.47940 -34.46408 -49.95800 1.000 24.98014 110 ALA B N 1
ATOM 2171 C CA . ALA B 1 194 ? -33.92066 -34.37153 -49.80844 1.000 22.47824 110 ALA B CA 1
ATOM 2172 C C . ALA B 1 194 ? -34.57085 -35.74479 -49.59339 1.000 25.91427 110 ALA B C 1
ATOM 2173 O O . ALA B 1 194 ? -34.13368 -36.76829 -50.13732 1.000 25.79575 110 ALA B O 1
ATOM 2175 N N . LYS B 1 195 ? -35.68386 -35.72493 -48.87065 1.000 23.43463 111 LYS B N 1
ATOM 2176 C CA . LYS B 1 195 ? -36.63060 -36.82469 -48.77878 1.000 25.89016 111 LYS B CA 1
ATOM 2177 C C . LYS B 1 195 ? -37.96096 -36.31545 -49.32546 1.000 26.78970 111 LYS B C 1
ATOM 2178 O O . LYS B 1 195 ? -38.22470 -35.09660 -49.33855 1.000 24.59486 111 LYS B O 1
ATOM 2184 N N . ALA B 1 196 ? -38.81794 -37.24537 -49.73439 1.000 25.45262 112 ALA B N 1
ATOM 2185 C CA . ALA B 1 196 ? -40.12273 -36.86840 -50.24123 1.000 26.40291 112 ALA B CA 1
ATOM 2186 C C . ALA B 1 196 ? -41.06645 -36.58050 -49.08099 1.000 25.42869 112 ALA B C 1
ATOM 2187 O O . ALA B 1 196 ? -40.89856 -37.11111 -47.97720 1.000 23.35499 112 ALA B O 1
ATOM 2189 N N . PHE B 1 197 ? -42.10344 -35.78102 -49.35389 1.000 22.62173 113 PHE B N 1
ATOM 2190 C CA . PHE B 1 197 ? -43.22810 -35.62947 -48.43208 1.000 27.52077 113 PHE B CA 1
ATOM 2191 C C . PHE B 1 197 ? -44.49102 -35.41371 -49.24504 1.000 29.82020 113 PHE B C 1
ATOM 2192 O O . PHE B 1 197 ? -44.43021 -35.03850 -50.41691 1.000 24.54819 113 PHE B O 1
ATOM 2200 N N . LYS B 1 198 ? -45.63695 -35.77037 -48.65626 1.000 27.20635 114 LYS B N 1
ATOM 2201 C CA . LYS B 1 198 ? -46.89950 -35.53760 -49.34043 1.000 25.84152 114 LYS B CA 1
ATOM 2202 C C . LYS B 1 198 ? -47.31928 -34.10138 -49.04498 1.000 32.59568 114 LYS B C 1
ATOM 2203 O O . LYS B 1 198 ? -47.41812 -33.69709 -47.86686 1.000 30.40292 114 LYS B O 1
ATOM 2209 N N . ALA B 1 199 ? -47.48292 -33.31394 -50.11585 1.000 29.30721 115 ALA B N 1
ATOM 2210 C CA . ALA B 1 199 ? -47.70068 -31.88040 -49.93164 1.000 32.63782 115 ALA B CA 1
ATOM 2211 C C . ALA B 1 199 ? -49.07313 -31.59066 -49.33877 1.000 34.24887 115 ALA B C 1
ATOM 2212 O O . ALA B 1 199 ? -49.20216 -30.69922 -48.48833 1.000 28.68091 115 ALA B O 1
ATOM 2214 N N . GLU B 1 200 ? -50.11315 -32.27278 -49.81904 1.000 28.81084 116 GLU B N 1
ATOM 2215 C CA . GLU B 1 200 ? -51.47818 -31.87077 -49.45509 1.000 30.22730 116 GLU B CA 1
ATOM 2216 C C . GLU B 1 200 ? -51.69534 -31.75574 -47.94392 1.000 31.12371 116 GLU B C 1
ATOM 2217 O O . GLU B 1 200 ? -52.23169 -30.72237 -47.50038 1.000 31.94373 116 GLU B O 1
ATOM 2223 N N . PRO B 1 201 ? -51.29809 -32.73491 -47.10934 1.000 34.77709 117 PRO B N 1
ATOM 2224 C CA . PRO B 1 201 ? -51.42854 -32.55411 -45.65001 1.000 34.01065 117 PRO B CA 1
ATOM 2225 C C . PRO B 1 201 ? -50.82688 -31.26933 -45.08714 1.000 34.85230 117 PRO B C 1
ATOM 2226 O O . PRO B 1 201 ? -51.39729 -30.68489 -44.14782 1.000 28.75039 117 PRO B O 1
ATOM 2230 N N . SER B 1 202 ? -49.68617 -30.81010 -45.62858 1.000 31.29243 118 SER B N 1
ATOM 2231 C CA . SER B 1 202 ? -49.08966 -29.57470 -45.12515 1.000 32.28391 118 SER B CA 1
ATOM 2232 C C . SER B 1 202 ? -49.81440 -28.32060 -45.55974 1.000 29.10134 118 SER B C 1
ATOM 2233 O O . SER B 1 202 ? -49.42230 -27.24001 -45.13329 1.000 31.68198 118 SER B O 1
ATOM 2236 N N . THR B 1 203 ? -50.80415 -28.41134 -46.42270 1.000 27.90259 119 THR B N 1
ATOM 2237 C CA . THR B 1 203 ? -51.63506 -27.24848 -46.67625 1.000 30.53824 119 THR B CA 1
ATOM 2238 C C . THR B 1 203 ? -52.79626 -27.16931 -45.68611 1.000 36.07592 119 THR B C 1
ATOM 2239 O O . THR B 1 203 ? -53.55051 -26.20733 -45.72389 1.000 35.99475 119 THR B O 1
ATOM 2243 N N . LYS B 1 204 ? -52.93868 -28.14982 -44.78899 1.000 30.55952 120 LYS B N 1
ATOM 2244 C CA . LYS B 1 204 ? -54.02308 -28.17874 -43.81055 1.000 36.59530 120 LYS B CA 1
ATOM 2245 C C . LYS B 1 204 ? -53.52848 -28.24045 -42.37013 1.000 39.59468 120 LYS B C 1
ATOM 2246 O O . LYS B 1 204 ? -54.33970 -28.05161 -41.45376 1.000 41.39997 120 LYS B O 1
ATOM 2252 N N . ALA B 1 205 ? -52.22919 -28.47965 -42.14762 1.000 31.26179 121 ALA B N 1
ATOM 2253 C CA . ALA B 1 205 ? -51.61074 -28.62368 -40.82986 1.000 33.44082 121 ALA B CA 1
ATOM 2254 C C . ALA B 1 205 ? -50.11375 -28.43350 -41.00726 1.000 34.87485 121 ALA B C 1
ATOM 2255 O O . ALA B 1 205 ? -49.62072 -28.32562 -42.13176 1.000 37.35804 121 ALA B O 1
ATOM 2257 N N . GLY B 1 206 ? -49.39478 -28.36075 -39.89476 1.000 33.07113 122 GLY B N 1
ATOM 2258 C CA . GLY B 1 206 ? -47.94285 -28.17679 -39.94417 1.000 33.43890 122 GLY B CA 1
ATOM 2259 C C . GLY B 1 206 ? -47.51928 -26.76271 -39.58169 1.000 30.71844 122 GLY B C 1
ATOM 2260 O O . GLY B 1 206 ? -48.30478 -25.94611 -39.08928 1.000 31.06056 122 GLY B O 1
ATOM 2261 N N . ALA B 1 207 ? -46.25524 -26.45618 -39.89494 1.000 29.14056 123 ALA B N 1
ATOM 2262 C CA . ALA B 1 207 ? -45.66527 -25.21304 -39.42306 1.000 31.49401 123 ALA B CA 1
ATOM 2263 C C . ALA B 1 207 ? -46.13567 -23.96739 -40.16747 1.000 31.53198 123 ALA B C 1
ATOM 2264 O O . ALA B 1 207 ? -46.00763 -22.87059 -39.60965 1.000 31.92562 123 ALA B O 1
ATOM 2266 N N . CYS B 1 208 ? -46.63790 -24.08652 -41.41119 1.000 26.28093 124 CYS B N 1
ATOM 2267 C CA . CYS B 1 208 ? -46.87466 -22.92183 -42.26263 1.000 28.23684 124 CYS B CA 1
ATOM 2268 C C . CYS B 1 208 ? -48.33753 -22.68689 -42.59508 1.000 31.34965 124 CYS B C 1
ATOM 2269 O O . CYS B 1 208 ? -48.68282 -21.61913 -43.10115 1.000 31.66267 124 CYS B O 1
ATOM 2272 N N . PHE B 1 209 ? -49.19220 -23.65964 -42.37939 1.000 31.12672 125 PHE B N 1
ATOM 2273 C CA . PHE B 1 209 ? -50.44786 -23.62549 -43.10857 1.000 40.10171 125 PHE B CA 1
ATOM 2274 C C . PHE B 1 209 ? -51.30551 -22.43888 -42.70706 1.000 39.52928 125 PHE B C 1
ATOM 2275 O O . PHE B 1 209 ? -52.04813 -21.91588 -43.54807 1.000 39.22246 125 PHE B O 1
ATOM 2283 N N . ASP B 1 210 ? -51.18210 -21.96993 -41.46614 1.000 33.53900 126 ASP B N 1
ATOM 2284 C CA . ASP B 1 210 ? -51.95181 -20.82141 -41.00202 1.000 38.25009 126 ASP B CA 1
ATOM 2285 C C . ASP B 1 210 ? -51.15637 -19.50216 -41.01587 1.000 39.59856 126 ASP B C 1
ATOM 2286 O O . ASP B 1 210 ? -51.61245 -18.50659 -40.43633 1.000 39.07784 126 ASP B O 1
ATOM 2291 N N . THR B 1 211 ? -49.97609 -19.48003 -41.64309 1.000 29.20729 127 THR B N 1
ATOM 2292 C CA . THR B 1 211 ? -49.29826 -18.22157 -41.95840 1.000 31.53753 127 THR B CA 1
ATOM 2293 C C . THR B 1 211 ? -50.16715 -17.43513 -42.94781 1.000 31.94248 127 THR B C 1
ATOM 2294 O O . THR B 1 211 ? -50.80411 -18.01828 -43.82665 1.000 30.47864 127 THR B O 1
ATOM 2298 N N . ALA B 1 212 ? -50.20117 -16.10844 -42.82837 1.000 34.56451 128 ALA B N 1
ATOM 2299 C CA . ALA B 1 212 ? -50.94407 -15.31534 -43.81824 1.000 42.58425 128 ALA B CA 1
ATOM 2300 C C . ALA B 1 212 ? -50.49431 -15.62254 -45.25719 1.000 32.96802 128 ALA B C 1
ATOM 2301 O O . ALA B 1 212 ? -49.29503 -15.73502 -45.54471 1.000 31.95561 128 ALA B O 1
ATOM 2303 N N . ASN B 1 213 ? -51.46291 -15.71742 -46.17508 1.000 32.82491 129 ASN B N 1
ATOM 2304 C CA . ASN B 1 213 ? -51.12856 -15.95200 -47.57985 1.000 32.71065 129 ASN B CA 1
ATOM 2305 C C . ASN B 1 213 ? -50.29982 -14.78422 -48.12710 1.000 33.37481 129 ASN B C 1
ATOM 2306 O O . ASN B 1 213 ? -50.54468 -13.62223 -47.80108 1.000 34.23443 129 ASN B O 1
ATOM 2311 N N . THR B 1 214 ? -49.31036 -15.09142 -48.94364 1.000 26.71293 130 THR B N 1
ATOM 2312 C CA . THR B 1 214 ? -48.43665 -14.09093 -49.55222 1.000 27.73917 130 THR B CA 1
ATOM 2313 C C . THR B 1 214 ? -48.82748 -13.89474 -51.00927 1.000 26.64251 130 THR B C 1
ATOM 2314 O O . THR B 1 214 ? -49.63086 -14.65678 -51.56913 1.000 24.53450 130 THR B O 1
ATOM 2318 N N . ASP B 1 215 ? -48.21643 -12.88948 -51.65145 1.000 24.72223 131 ASP B N 1
ATOM 2319 C CA . ASP B 1 215 ? -48.65212 -12.53879 -52.99850 1.000 25.81289 131 ASP B CA 1
ATOM 2320 C C . ASP B 1 215 ? -48.42622 -13.68971 -53.96074 1.000 27.65811 131 ASP B C 1
ATOM 2321 O O . ASP B 1 215 ? -47.34769 -14.28320 -53.98952 1.000 26.86460 131 ASP B O 1
ATOM 2326 N N . GLN B 1 216 ? -49.47649 -14.05016 -54.69086 1.000 22.67165 132 GLN B N 1
ATOM 2327 C CA . GLN B 1 216 ? -49.50627 -15.16196 -55.65907 1.000 31.14009 132 GLN B CA 1
ATOM 2328 C C . GLN B 1 216 ? -49.48363 -16.55435 -55.00786 1.000 31.40025 132 GLN B C 1
ATOM 2329 O O . GLN B 1 216 ? -49.40188 -17.58088 -55.71385 1.000 27.96182 132 GLN B O 1
ATOM 2335 N N . PHE B 1 217 ? -49.59304 -16.64203 -53.70516 1.000 28.58536 133 PHE B N 1
ATOM 2336 C CA . PHE B 1 217 ? -49.58716 -17.95569 -53.08326 1.000 28.13289 133 PHE B CA 1
ATOM 2337 C C . PHE B 1 217 ? -50.81423 -18.72097 -53.55858 1.000 32.12774 133 PHE B C 1
ATOM 2338 O O . PHE B 1 217 ? -51.90980 -18.15692 -53.56949 1.000 30.04523 133 PHE B O 1
ATOM 2346 N N . PRO B 1 218 ? -50.67114 -19.97822 -53.98525 1.000 31.09581 134 PRO B N 1
ATOM 2347 C CA . PRO B 1 218 ? -51.79989 -20.69051 -54.61442 1.000 36.82354 134 PRO B CA 1
ATOM 2348 C C . PRO B 1 218 ? -52.91025 -21.05055 -53.63912 1.000 32.39112 134 PRO B C 1
ATOM 2349 O O . PRO B 1 218 ? -52.69291 -21.33284 -52.45773 1.000 36.46682 134 PRO B O 1
ATOM 2353 N N . GLU B 1 219 ? -54.10779 -21.14564 -54.18367 1.000 38.30090 135 GLU B N 1
ATOM 2354 C CA . GLU B 1 219 ? -55.17961 -21.79869 -53.47144 1.000 42.68401 135 GLU B CA 1
ATOM 2355 C C . GLU B 1 219 ? -55.01627 -23.30771 -53.70896 1.000 40.45116 135 GLU B C 1
ATOM 2356 O O . GLU B 1 219 ? -54.52880 -23.73500 -54.75688 1.000 48.71668 135 GLU B O 1
ATOM 2362 N N . GLY B 1 220 ? -55.33011 -24.11503 -52.71648 1.000 43.23318 136 GLY B N 1
ATOM 2363 C CA . GLY B 1 220 ? -55.13805 -25.54211 -52.91503 1.000 48.30696 136 GLY B CA 1
ATOM 2364 C C . GLY B 1 220 ? -53.69795 -25.99059 -52.69574 1.000 43.16936 136 GLY B C 1
ATOM 2365 O O . GLY B 1 220 ? -53.01933 -25.48362 -51.80755 1.000 47.67492 136 GLY B O 1
ATOM 2366 N N . VAL B 1 221 ? -53.20829 -26.93566 -53.47785 1.000 34.88398 137 VAL B N 1
ATOM 2367 C CA . VAL B 1 221 ? -51.86187 -27.48230 -53.29419 1.000 35.15137 137 VAL B CA 1
ATOM 2368 C C . VAL B 1 221 ? -50.95786 -26.88119 -54.36865 1.000 30.84321 137 VAL B C 1
ATOM 2369 O O . VAL B 1 221 ? -51.31529 -26.93127 -55.55810 1.000 31.06299 137 VAL B O 1
ATOM 2373 N N . PRO B 1 222 ? -49.81175 -26.28166 -54.00647 1.000 28.76722 138 PRO B N 1
ATOM 2374 C CA . PRO B 1 222 ? -48.91927 -25.73767 -55.04458 1.000 31.41043 138 PRO B CA 1
ATOM 2375 C C . PRO B 1 222 ? -48.49995 -26.85053 -55.99802 1.000 30.16138 138 PRO B C 1
ATOM 2376 O O . PRO B 1 222 ? -48.44519 -28.02055 -55.63074 1.000 29.18676 138 PRO B O 1
ATOM 2380 N N . LYS B 1 223 ? -48.16598 -26.47956 -57.23470 1.000 28.64992 139 LYS B N 1
ATOM 2381 C CA . LYS B 1 223 ? -47.65334 -27.46927 -58.19166 1.000 32.56044 139 LYS B CA 1
ATOM 2382 C C . LYS B 1 223 ? -46.36920 -28.09637 -57.67758 1.000 32.34695 139 LYS B C 1
ATOM 2383 O O . LYS B 1 223 ? -46.19584 -29.32386 -57.75659 1.000 31.12717 139 LYS B O 1
ATOM 2389 N N . TYR B 1 224 ? -45.47961 -27.27510 -57.08791 1.000 30.35380 140 TYR B N 1
ATOM 2390 C CA . TYR B 1 224 ? -44.23136 -27.75132 -56.51343 1.000 25.72769 140 TYR B CA 1
ATOM 2391 C C . TYR B 1 224 ? -44.11441 -27.21365 -55.09103 1.000 27.24709 140 TYR B C 1
ATOM 2392 O O . TYR B 1 224 ? -44.23770 -26.00766 -54.87423 1.000 23.69525 140 TYR B O 1
ATOM 2401 N N . SER B 1 225 ? -43.83261 -28.09353 -54.13251 1.000 24.19881 141 SER B N 1
ATOM 2402 C CA . SER B 1 225 ? -43.79390 -27.73713 -52.70929 1.000 24.35234 141 SER B CA 1
ATOM 2403 C C . SER B 1 225 ? -42.53041 -28.28153 -52.07010 1.000 25.03985 141 SER B C 1
ATOM 2404 O O . SER B 1 225 ? -42.09143 -29.38833 -52.40254 1.000 23.37924 141 SER B O 1
ATOM 2407 N N . ILE B 1 226 ? -41.97569 -27.53698 -51.10610 1.000 22.98575 142 ILE B N 1
ATOM 2408 C CA . ILE B 1 226 ? -40.81478 -28.00739 -50.35213 1.000 21.72923 142 ILE B CA 1
ATOM 2409 C C . ILE B 1 226 ? -41.03842 -27.70540 -48.88153 1.000 23.31904 142 ILE B C 1
ATOM 2410 O O . ILE B 1 226 ? -41.92851 -26.93341 -48.50299 1.000 24.99091 142 ILE B O 1
ATOM 2415 N N . GLY B 1 227 ? -40.24000 -28.35691 -48.04553 1.000 23.17044 143 GLY B N 1
ATOM 2416 C CA . GLY B 1 227 ? -40.15071 -28.00050 -46.64705 1.000 23.55873 143 GLY B CA 1
ATOM 2417 C C . GLY B 1 227 ? -38.69781 -27.77192 -46.29327 1.000 24.41811 143 GLY B C 1
ATOM 2418 O O . GLY B 1 227 ? -37.81057 -28.41235 -46.85075 1.000 24.33228 143 GLY B O 1
ATOM 2419 N N . VAL B 1 228 ? -38.46200 -26.85792 -45.34007 1.000 21.16150 144 VAL B N 1
ATOM 2420 C CA . VAL B 1 228 ? -37.08164 -26.47104 -45.01817 1.000 20.41521 144 VAL B CA 1
ATOM 2421 C C . VAL B 1 228 ? -36.78625 -26.60234 -43.53686 1.000 21.77492 144 VAL B C 1
ATOM 2422 O O . VAL B 1 228 ? -37.67380 -26.39414 -42.69948 1.000 23.03806 144 VAL B O 1
ATOM 2426 N N . PRO B 1 229 ? -35.54680 -26.93363 -43.19384 1.000 21.17607 145 PRO B N 1
ATOM 2427 C CA . PRO B 1 229 ? -35.13804 -27.04828 -41.78401 1.000 23.60988 145 PRO B CA 1
ATOM 2428 C C . PRO B 1 229 ? -34.52500 -25.78263 -41.18829 1.000 24.91387 145 PRO B C 1
ATOM 2429 O O . PRO B 1 229 ? -34.38347 -24.75690 -41.87411 1.000 21.64115 145 PRO B O 1
ATOM 2433 N N . TYR B 1 230 ? -34.07074 -25.88121 -39.92461 1.000 23.41607 146 TYR B N 1
ATOM 2434 C CA . TYR B 1 230 ? -33.49377 -24.73876 -39.20443 1.000 22.52643 146 TYR B CA 1
ATOM 2435 C C . TYR B 1 230 ? -32.22598 -24.17865 -39.84199 1.000 21.51999 146 TYR B C 1
ATOM 2436 O O . TYR B 1 230 ? -31.88859 -23.01747 -39.57169 1.000 23.86709 146 TYR B O 1
ATOM 2445 N N . LEU B 1 231 ? -31.50960 -24.94883 -40.68803 1.000 22.35751 147 LEU B N 1
ATOM 2446 C CA . LEU B 1 231 ? -30.37218 -24.33898 -41.37504 1.000 18.71651 147 LEU B CA 1
ATOM 2447 C C . LEU B 1 231 ? -30.81542 -23.10721 -42.18896 1.000 22.64913 147 LEU B C 1
ATOM 2448 O O . LEU B 1 231 ? -29.98166 -22.23799 -42.50399 1.000 20.25453 147 LEU B O 1
ATOM 2453 N N . TYR B 1 232 ? -32.09300 -23.04362 -42.57742 1.000 22.97642 148 TYR B N 1
ATOM 2454 C CA . TYR B 1 232 ? -32.55561 -22.01334 -43.51216 1.000 20.87303 148 TYR B CA 1
ATOM 2455 C C . TYR B 1 232 ? -33.65518 -21.11307 -42.94839 1.000 22.40979 148 TYR B C 1
ATOM 2456 O O . TYR B 1 232 ? -34.29189 -20.39412 -43.73707 1.000 23.53430 148 TYR B O 1
ATOM 2465 N N . MET B 1 233 ? -33.90620 -21.10589 -41.64292 1.000 20.14952 149 MET B N 1
ATOM 2466 C CA . MET B 1 233 ? -34.98106 -20.23628 -41.16138 1.000 19.61454 149 MET B CA 1
ATOM 2467 C C . MET B 1 233 ? -34.76987 -19.99733 -39.67215 1.000 23.04607 149 MET B C 1
ATOM 2468 O O . MET B 1 233 ? -33.94223 -20.63069 -39.03402 1.000 23.11344 149 MET B O 1
ATOM 2473 N N . ASN B 1 234 ? -35.52076 -19.04391 -39.13520 1.000 20.87412 150 ASN B N 1
ATOM 2474 C CA . ASN B 1 234 ? -35.60352 -18.80802 -37.69865 1.000 23.10125 150 ASN B CA 1
ATOM 2475 C C . ASN B 1 234 ? -37.07476 -18.97324 -37.36450 1.000 24.34466 150 ASN B C 1
ATOM 2476 O O . ASN B 1 234 ? -37.91942 -18.26268 -37.93058 1.000 23.22234 150 ASN B O 1
ATOM 2481 N N . ASN B 1 235 ? -37.39559 -19.94178 -36.49467 1.000 22.45233 151 ASN B N 1
ATOM 2482 C CA . ASN B 1 235 ? -38.79168 -20.30711 -36.34983 1.000 23.41514 151 ASN B CA 1
ATOM 2483 C C . ASN B 1 235 ? -39.58541 -19.29504 -35.55970 1.000 25.95387 151 ASN B C 1
ATOM 2484 O O . ASN B 1 235 ? -40.80880 -19.39999 -35.51748 1.000 25.22454 151 ASN B O 1
ATOM 2489 N N . LEU B 1 236 ? -38.94234 -18.31046 -34.94497 1.000 23.60485 152 LEU B N 1
ATOM 2490 C CA . LEU B 1 236 ? -39.69279 -17.29600 -34.22247 1.000 22.80053 152 LEU B CA 1
ATOM 2491 C C . LEU B 1 236 ? -39.90461 -16.05745 -35.09704 1.000 27.92159 152 LEU B C 1
ATOM 2492 O O . LEU B 1 236 ? -40.98810 -15.45897 -35.07788 1.000 27.74300 152 LEU B O 1
ATOM 2497 N N . TYR B 1 237 ? -38.89635 -15.66063 -35.87620 1.000 22.87825 153 TYR B N 1
ATOM 2498 C CA . TYR B 1 237 ? -38.95283 -14.35099 -36.54071 1.000 25.63176 153 TYR B CA 1
ATOM 2499 C C . TYR B 1 237 ? -38.65781 -14.34371 -38.02866 1.000 26.83582 153 TYR B C 1
ATOM 2500 O O . TYR B 1 237 ? -38.76813 -13.26047 -38.64614 1.000 24.62960 153 TYR B O 1
ATOM 2509 N N . ASP B 1 238 ? -38.23152 -15.46265 -38.62147 1.000 23.69962 154 ASP B N 1
ATOM 2510 C CA . ASP B 1 238 ? -37.93407 -15.41680 -40.06655 1.000 24.47385 154 ASP B CA 1
ATOM 2511 C C . ASP B 1 238 ? -38.25316 -16.81482 -40.57686 1.000 21.23533 154 ASP B C 1
ATOM 2512 O O . ASP B 1 238 ? -37.37957 -17.59131 -40.96958 1.000 22.53991 154 ASP B O 1
ATOM 2517 N N . ARG B 1 239 ? -39.55288 -17.13596 -40.55160 1.000 21.76034 155 ARG B N 1
ATOM 2518 C CA . ARG B 1 239 ? -39.97997 -18.52701 -40.70738 1.000 24.76436 155 ARG B CA 1
ATOM 2519 C C . ARG B 1 239 ? -39.98876 -18.97161 -42.16598 1.000 24.41765 155 ARG B C 1
ATOM 2520 O O . ARG B 1 239 ? -39.91446 -20.16815 -42.42451 1.000 24.65908 155 ARG B O 1
ATOM 2528 N N . ARG B 1 240 ? -40.03904 -18.02843 -43.10798 1.000 23.78494 156 ARG B N 1
ATOM 2529 C CA . ARG B 1 240 ? -39.99368 -18.33727 -44.52374 1.000 25.46627 156 ARG B CA 1
ATOM 2530 C C . ARG B 1 240 ? -41.10459 -19.29140 -44.92485 1.000 25.55201 156 ARG B C 1
ATOM 2531 O O . ARG B 1 240 ? -40.92474 -20.08216 -45.84366 1.000 23.65534 156 ARG B O 1
ATOM 2539 N N . CYS B 1 241 ? -42.23975 -19.19849 -44.22262 1.000 23.57169 157 CYS B N 1
ATOM 2540 C CA . CYS B 1 241 ? -43.46404 -19.89068 -44.61696 1.000 25.30824 157 CYS B CA 1
ATOM 2541 C C . CYS B 1 241 ? -44.09047 -19.20444 -45.84041 1.000 28.87586 157 CYS B C 1
ATOM 2542 O O . CYS B 1 241 ? -44.15172 -17.97521 -45.91677 1.000 24.59927 157 CYS B O 1
ATOM 2545 N N . LYS B 1 242 ? -44.52928 -20.01198 -46.81322 1.000 21.36191 158 LYS B N 1
ATOM 2546 C CA . LYS B 1 242 ? -45.22934 -19.53465 -47.99665 1.000 25.20116 158 LYS B CA 1
ATOM 2547 C C . LYS B 1 242 ? -44.38115 -18.51889 -48.77069 1.000 23.80688 158 LYS B C 1
ATOM 2548 O O . LYS B 1 242 ? -44.89412 -17.51992 -49.27327 1.000 26.45848 158 LYS B O 1
ATOM 2554 N N . VAL B 1 243 ? -43.08580 -18.79643 -48.90870 1.000 20.34027 159 VAL B N 1
ATOM 2555 C CA . VAL B 1 243 ? -42.21872 -18.01618 -49.78363 1.000 20.82087 159 VAL B CA 1
ATOM 2556 C C . VAL B 1 243 ? -41.81686 -18.89956 -50.96295 1.000 27.89042 159 VAL B C 1
ATOM 2557 O O . VAL B 1 243 ? -41.96218 -20.13344 -50.92994 1.000 22.22127 159 VAL B O 1
ATOM 2561 N N . ARG B 1 244 ? -41.29848 -18.25667 -52.01600 1.000 20.35526 160 ARG B N 1
ATOM 2562 C CA . ARG B 1 244 ? -40.97928 -18.96592 -53.25808 1.000 23.44416 160 ARG B CA 1
ATOM 2563 C C . ARG B 1 244 ? -39.54858 -19.48763 -53.26810 1.000 20.80527 160 ARG B C 1
ATOM 2564 O O . ARG B 1 244 ? -38.62531 -18.83360 -52.77462 1.000 20.43291 160 ARG B O 1
ATOM 2572 N N . ALA B 1 245 ? -39.35454 -20.67630 -53.87298 1.000 19.73360 161 ALA B N 1
ATOM 2573 C CA . ALA B 1 245 ? -38.01643 -21.21255 -54.01830 1.000 20.75785 161 ALA B CA 1
ATOM 2574 C C . ALA B 1 245 ? -37.88629 -21.72851 -55.43475 1.000 23.94558 161 ALA B C 1
ATOM 2575 O O . ALA B 1 245 ? -38.86651 -22.19675 -56.02127 1.000 28.67164 161 ALA B O 1
ATOM 2577 N N . MET B 1 246 ? -36.68546 -21.63922 -55.99258 1.000 20.60018 162 MET B N 1
ATOM 2578 C CA . MET B 1 246 ? -36.42442 -22.24666 -57.28554 1.000 19.34242 162 MET B CA 1
ATOM 2579 C C . MET B 1 246 ? -35.78243 -23.57843 -56.99044 1.000 23.55071 162 MET B C 1
ATOM 2580 O O . MET B 1 246 ? -34.88062 -23.65242 -56.14015 1.000 21.32415 162 MET B O 1
ATOM 2585 N N . VAL B 1 247 ? -36.22713 -24.61901 -57.67909 1.000 20.92488 163 VAL B N 1
ATOM 2586 C CA . VAL B 1 247 ? -35.66925 -25.94615 -57.43620 1.000 22.52904 163 VAL B CA 1
ATOM 2587 C C . VAL B 1 247 ? -35.27154 -26.54606 -58.77622 1.000 25.20598 163 VAL B C 1
ATOM 2588 O O . VAL B 1 247 ? -36.03371 -26.47781 -59.75170 1.000 24.57645 163 VAL B O 1
ATOM 2592 N N . LYS B 1 248 ? -34.09929 -27.16888 -58.82284 1.000 22.94677 164 LYS B N 1
ATOM 2593 C CA . LYS B 1 248 ? -33.66840 -27.80512 -60.05087 1.000 22.04803 164 LYS B CA 1
ATOM 2594 C C . LYS B 1 248 ? -34.06753 -29.29593 -60.08871 1.000 28.00777 164 LYS B C 1
ATOM 2595 O O . LYS B 1 248 ? -33.74460 -30.06559 -59.17532 1.000 29.30125 164 LYS B O 1
ATOM 2601 N N . ILE B 1 249 ? -34.75900 -29.70411 -61.13948 1.000 27.92748 165 ILE B N 1
ATOM 2602 C CA . ILE B 1 249 ? -35.07383 -31.11582 -61.36404 1.000 26.71515 165 ILE B CA 1
ATOM 2603 C C . ILE B 1 249 ? -34.07599 -31.64339 -62.39224 1.000 27.20624 165 ILE B C 1
ATOM 2604 O O . ILE B 1 249 ? -33.96131 -31.05841 -63.47989 1.000 31.33305 165 ILE B O 1
ATOM 2609 N N . PRO B 1 250 ? -33.28365 -32.65984 -62.06032 1.000 31.06044 166 PRO B N 1
ATOM 2610 C CA . PRO B 1 250 ? -32.18722 -33.07456 -62.93184 1.000 35.64163 166 PRO B CA 1
ATOM 2611 C C . PRO B 1 250 ? -32.71373 -33.77576 -64.17633 1.000 32.33150 166 PRO B C 1
ATOM 2612 O O . PRO B 1 250 ? -33.86069 -34.22223 -64.23185 1.000 31.50519 166 PRO B O 1
ATOM 2616 N N . LYS B 1 251 ? -31.85757 -33.82596 -65.19530 1.000 32.19703 167 LYS B N 1
ATOM 2617 C CA . LYS B 1 251 ? -32.16183 -34.58292 -66.40578 1.000 31.94536 167 LYS B CA 1
ATOM 2618 C C . LYS B 1 251 ? -32.39863 -36.05121 -66.07188 1.000 33.75261 167 LYS B C 1
ATOM 2619 O O . LYS B 1 251 ? -31.68254 -36.62144 -65.25755 1.000 36.47226 167 LYS B O 1
ATOM 2625 N N . THR B 1 252 ? -33.43537 -36.65274 -66.67345 1.000 35.19932 168 THR B N 1
ATOM 2626 C CA . THR B 1 252 ? -33.65871 -38.10414 -66.63225 1.000 35.82001 168 THR B CA 1
ATOM 2627 C C . THR B 1 252 ? -33.86194 -38.59223 -68.06282 1.000 39.36192 168 THR B C 1
ATOM 2628 O O . THR B 1 252 ? -33.93171 -37.78985 -69.00174 1.000 39.69214 168 THR B O 1
ATOM 2632 N N . ASP B 1 253 ? -34.03891 -39.92059 -68.23572 1.000 34.75363 169 ASP B N 1
ATOM 2633 C CA . ASP B 1 253 ? -34.44324 -40.36953 -69.55926 1.000 38.45261 169 ASP B CA 1
ATOM 2634 C C . ASP B 1 253 ? -35.87420 -39.96149 -69.90936 1.000 41.34335 169 ASP B C 1
ATOM 2635 O O . ASP B 1 253 ? -36.35984 -40.28083 -70.99964 1.000 40.23191 169 ASP B O 1
ATOM 2640 N N . GLU B 1 254 ? -36.56577 -39.24172 -69.03532 1.000 33.90856 170 GLU B N 1
ATOM 2641 C CA . GLU B 1 254 ? -37.91700 -38.83292 -69.34447 1.000 37.24185 170 GLU B CA 1
ATOM 2642 C C . GLU B 1 254 ? -37.99368 -37.35571 -69.70715 1.000 39.62724 170 GLU B C 1
ATOM 2643 O O . GLU B 1 254 ? -38.98048 -36.93642 -70.31479 1.000 40.88616 170 GLU B O 1
ATOM 2649 N N . HIS B 1 255 ? -37.00908 -36.55164 -69.30159 1.000 37.53157 171 HIS B N 1
ATOM 2650 C CA . HIS B 1 255 ? -37.14120 -35.11672 -69.48693 1.000 33.86909 171 HIS B CA 1
ATOM 2651 C C . HIS B 1 255 ? -35.78075 -34.48833 -69.30594 1.000 38.79113 171 HIS B C 1
ATOM 2652 O O . HIS B 1 255 ? -34.88267 -35.05447 -68.66623 1.000 35.24713 171 HIS B O 1
ATOM 2659 N N . GLU B 1 256 ? -35.64111 -33.29820 -69.87707 1.000 32.74910 172 GLU B N 1
ATOM 2660 C CA . GLU B 1 256 ? -34.41406 -32.54550 -69.71041 1.000 35.95706 172 GLU B CA 1
ATOM 2661 C C . GLU B 1 256 ? -34.35259 -31.94634 -68.31668 1.000 34.93177 172 GLU B C 1
ATOM 2662 O O . GLU B 1 256 ? -35.33516 -31.93207 -67.58300 1.000 33.93206 172 GLU B O 1
ATOM 2668 N N . GLU B 1 257 ? -33.15602 -31.52836 -67.92535 1.000 32.64489 173 GLU B N 1
ATOM 2669 C CA . GLU B 1 257 ? -33.01212 -30.78617 -66.68142 1.000 35.23244 173 GLU B CA 1
ATOM 2670 C C . GLU B 1 257 ? -33.87193 -29.52476 -66.72628 1.000 35.90370 173 GLU B C 1
ATOM 2671 O O . GLU B 1 257 ? -33.97909 -28.87397 -67.76089 1.000 33.43935 173 GLU B O 1
ATOM 2677 N N . LYS B 1 258 ? -34.51419 -29.17599 -65.61370 1.000 32.74031 174 LYS B N 1
ATOM 2678 C CA . LYS B 1 258 ? -35.32758 -27.96907 -65.62534 1.000 37.05653 174 LYS B CA 1
ATOM 2679 C C . LYS B 1 258 ? -35.42958 -27.36408 -64.22218 1.000 35.23393 174 LYS B C 1
ATOM 2680 O O . LYS B 1 258 ? -35.35908 -28.06234 -63.20653 1.000 32.04620 174 LYS B O 1
ATOM 2686 N N . TRP B 1 259 ? -35.60444 -26.04840 -64.18597 1.000 28.71034 175 TRP B N 1
ATOM 2687 C CA . TRP B 1 259 ? -35.82574 -25.32822 -62.93886 1.000 25.35671 175 TRP B CA 1
ATOM 2688 C C . TRP B 1 259 ? -37.31598 -25.07298 -62.79984 1.000 30.89729 175 TRP B C 1
ATOM 2689 O O . TRP B 1 259 ? -37.98807 -24.76723 -63.78579 1.000 29.30347 175 TRP B O 1
ATOM 2700 N N . VAL B 1 260 ? -37.84486 -25.21847 -61.58721 1.000 27.97284 176 VAL B N 1
ATOM 2701 C CA . VAL B 1 260 ? -39.25520 -24.97269 -61.35255 1.000 25.68002 176 VAL B CA 1
ATOM 2702 C C . VAL B 1 260 ? -39.39513 -24.04549 -60.16437 1.000 27.58359 176 VAL B C 1
ATOM 2703 O O . VAL B 1 260 ? -38.52924 -23.98569 -59.28606 1.000 26.49121 176 VAL B O 1
ATOM 2707 N N . GLN B 1 261 ? -40.52472 -23.34728 -60.12298 1.000 22.33113 177 GLN B N 1
ATOM 2708 C CA . GLN B 1 261 ? -40.80863 -22.42606 -59.03386 1.000 22.35798 177 GLN B CA 1
ATOM 2709 C C . GLN B 1 261 ? -41.70172 -23.12686 -58.01572 1.000 25.90866 177 GLN B C 1
ATOM 2710 O O . GLN B 1 261 ? -42.85502 -23.47558 -58.32173 1.000 26.43662 177 GLN B O 1
ATOM 2716 N N . ALA B 1 262 ? -41.17180 -23.32655 -56.80757 1.000 22.95998 178 ALA B N 1
ATOM 2717 C CA . ALA B 1 262 ? -41.84494 -24.04095 -55.72946 1.000 25.66308 178 ALA B CA 1
ATOM 2718 C C . ALA B 1 262 ? -42.18197 -23.09305 -54.58398 1.000 23.71248 178 ALA B C 1
ATOM 2719 O O . ALA B 1 262 ? -41.72901 -21.92802 -54.54813 1.000 25.63306 178 ALA B O 1
ATOM 2721 N N . TRP B 1 263 ? -42.99085 -23.60042 -53.64312 1.000 23.94464 179 TRP B N 1
ATOM 2722 C CA . TRP B 1 263 ? -43.42122 -22.85955 -52.46201 1.000 24.19703 179 TRP B CA 1
ATOM 2723 C C . TRP B 1 263 ? -43.05279 -23.65133 -51.20268 1.000 22.69361 179 TRP B C 1
ATOM 2724 O O . TRP B 1 263 ? -43.23527 -24.89202 -51.13641 1.000 21.73511 179 TRP B O 1
ATOM 2735 N N . VAL B 1 264 ? -42.53730 -22.93222 -50.21538 1.000 23.48890 180 VAL B N 1
ATOM 2736 C CA . VAL B 1 264 ? -42.23282 -23.52019 -48.91289 1.000 23.52193 180 VAL B CA 1
ATOM 2737 C C . VAL B 1 264 ? -43.55887 -23.64752 -48.19840 1.000 22.32847 180 VAL B C 1
ATOM 2738 O O . VAL B 1 264 ? -44.24196 -22.63733 -47.99390 1.000 24.73121 180 VAL B O 1
ATOM 2742 N N . ILE B 1 265 ? -43.97118 -24.87090 -47.86930 1.000 21.63961 181 ILE B N 1
ATOM 2743 C CA . ILE B 1 265 ? -45.26219 -25.01615 -47.19534 1.000 24.48578 181 ILE B CA 1
ATOM 2744 C C . ILE B 1 265 ? -45.14367 -25.72592 -45.86004 1.000 25.06489 181 ILE B C 1
ATOM 2745 O O . ILE B 1 265 ? -46.17501 -25.99073 -45.21537 1.000 24.97096 181 ILE B O 1
ATOM 2750 N N . ASP B 1 266 ? -43.92816 -26.05208 -45.41939 1.000 24.88386 182 ASP B N 1
ATOM 2751 C CA . ASP B 1 266 ? -43.77538 -26.64346 -44.09799 1.000 29.27194 182 ASP B CA 1
ATOM 2752 C C . ASP B 1 266 ? -42.32824 -26.48247 -43.65874 1.000 27.32346 182 ASP B C 1
ATOM 2753 O O . ASP B 1 266 ? -41.46625 -26.04789 -44.42760 1.000 25.60012 182 ASP B O 1
ATOM 2758 N N . HIS B 1 267 ? -42.08903 -26.79463 -42.39329 1.000 23.32597 183 HIS B N 1
ATOM 2759 C CA . HIS B 1 267 ? -40.75340 -26.92922 -41.84645 1.000 24.11350 183 HIS B CA 1
ATOM 2760 C C . HIS B 1 267 ? -40.50373 -28.40939 -41.59545 1.000 30.71584 183 HIS B C 1
ATOM 2761 O O . HIS B 1 267 ? -41.44537 -29.17612 -41.38911 1.000 27.85001 183 HIS B O 1
ATOM 2768 N N . ASN B 1 268 ? -39.24251 -28.80507 -41.58318 1.000 24.14634 184 ASN B N 1
ATOM 2769 C CA . ASN B 1 268 ? -38.91755 -30.20376 -41.30872 1.000 28.45471 184 ASN B CA 1
ATOM 2770 C C . ASN B 1 268 ? -37.68632 -30.30424 -40.41985 1.000 32.42208 184 ASN B C 1
ATOM 2771 O O . ASN B 1 268 ? -37.03491 -29.29737 -40.11014 1.000 29.68225 184 ASN B O 1
ATOM 2776 N N . LEU B 1 269 ? -37.39185 -31.53746 -39.97262 1.000 25.75230 185 LEU B N 1
ATOM 2777 C CA . LEU B 1 269 ? -36.17340 -31.75150 -39.18065 1.000 27.68942 185 LEU B CA 1
ATOM 2778 C C . LEU B 1 269 ? -34.93845 -31.88140 -40.06008 1.000 28.10942 185 LEU B C 1
ATOM 2779 O O . LEU B 1 269 ? -33.94788 -31.17048 -39.85450 1.000 25.61281 185 LEU B O 1
ATOM 2784 N N . GLY B 1 270 ? -34.95261 -32.82284 -41.01219 1.000 25.35039 186 GLY B N 1
ATOM 2785 C CA . GLY B 1 270 ? -33.81251 -32.90134 -41.92779 1.000 25.16546 186 GLY B CA 1
ATOM 2786 C C . GLY B 1 270 ? -32.53056 -33.46203 -41.34329 1.000 27.32393 186 GLY B C 1
ATOM 2787 O O . GLY B 1 270 ? -31.44483 -33.28889 -41.94428 1.000 24.99935 186 GLY B O 1
ATOM 2788 N N . ASN B 1 271 ? -32.61570 -34.15777 -40.19775 1.000 23.31891 187 ASN B N 1
ATOM 2789 C CA . ASN B 1 271 ? -31.40828 -34.63541 -39.52300 1.000 25.99220 187 ASN B CA 1
ATOM 2790 C C . ASN B 1 271 ? -31.05947 -36.04474 -39.99602 1.000 29.98753 187 ASN B C 1
ATOM 2791 O O . ASN B 1 271 ? -30.99382 -37.00475 -39.20641 1.000 30.60827 187 ASN B O 1
ATOM 2796 N N . TRP B 1 272 ? -30.84272 -36.17799 -41.30381 1.000 26.81122 188 TRP B N 1
ATOM 2797 C CA . TRP B 1 272 ? -30.36333 -37.44436 -41.87241 1.000 27.60350 188 TRP B CA 1
ATOM 2798 C C . TRP B 1 272 ? -29.05026 -37.24061 -42.60408 1.000 33.90671 188 TRP B C 1
ATOM 2799 O O . TRP B 1 272 ? -28.72431 -36.13589 -43.04906 1.000 29.20365 188 TRP B O 1
ATOM 2810 N N . ASP B 1 273 ? -28.29736 -38.32870 -42.72777 1.000 30.50566 189 ASP B N 1
ATOM 2811 C CA . ASP B 1 273 ? -27.06657 -38.31521 -43.49672 1.000 32.63550 189 ASP B CA 1
ATOM 2812 C C . ASP B 1 273 ? -27.38935 -38.45997 -44.99051 1.000 33.43073 189 ASP B C 1
ATOM 2813 O O . ASP B 1 273 ? -28.55126 -38.50011 -45.40159 1.000 29.69049 189 ASP B O 1
ATOM 2818 N N . LYS B 1 274 ? -26.34948 -38.54848 -45.82491 1.000 33.57364 190 LYS B N 1
ATOM 2819 C CA . LYS B 1 274 ? -26.57496 -38.51551 -47.27231 1.000 37.28353 190 LYS B CA 1
ATOM 2820 C C . LYS B 1 274 ? -27.44594 -39.68383 -47.74578 1.000 40.19331 190 LYS B C 1
ATOM 2821 O O . LYS B 1 274 ? -28.14140 -39.55480 -48.76258 1.000 33.46178 190 LYS B O 1
ATOM 2827 N N . ASP B 1 275 ? -27.46704 -40.80121 -47.00001 1.000 35.51317 191 ASP B N 1
ATOM 2828 C CA . ASP B 1 275 ? -28.27846 -41.97589 -47.34224 1.000 38.52805 191 ASP B CA 1
ATOM 2829 C C . ASP B 1 275 ? -29.66261 -41.97657 -46.70177 1.000 40.15225 191 ASP B C 1
ATOM 2830 O O . ASP B 1 275 ? -30.46477 -42.87521 -46.99400 1.000 39.08440 191 ASP B O 1
ATOM 2835 N N . GLY B 1 276 ? -29.97932 -40.97850 -45.87035 1.000 32.90637 192 GLY B N 1
ATOM 2836 C CA . GLY B 1 276 ? -31.28128 -40.86675 -45.25430 1.000 30.43659 192 GLY B CA 1
ATOM 2837 C C . GLY B 1 276 ? -31.37852 -41.42738 -43.85628 1.000 32.26350 192 GLY B C 1
ATOM 2838 O O . GLY B 1 276 ? -32.48946 -41.45024 -43.29428 1.000 32.44797 192 GLY B O 1
ATOM 2839 N N . LYS B 1 277 ? -30.25759 -41.88655 -43.27833 1.000 37.17626 193 LYS B N 1
ATOM 2840 C CA . LYS B 1 277 ? -30.27685 -42.41643 -41.91749 1.000 37.77118 193 LYS B CA 1
ATOM 2841 C C . LYS B 1 277 ? -30.32029 -41.26043 -40.91994 1.000 33.57331 193 LYS B C 1
ATOM 2842 O O . LYS B 1 277 ? -29.48375 -40.35218 -40.97461 1.000 33.70001 193 LYS B O 1
ATOM 2848 N N . GLU B 1 278 ? -31.32384 -41.28150 -40.05183 1.000 31.16967 194 GLU B N 1
ATOM 2849 C CA . GLU B 1 278 ? -31.64906 -40.18609 -39.14074 1.000 38.40011 194 GLU B CA 1
ATOM 2850 C C . GLU B 1 278 ? -31.10664 -40.41309 -37.74499 1.000 43.68782 194 GLU B C 1
ATOM 2851 O O . GLU B 1 278 ? -31.17952 -41.51657 -37.21946 1.000 38.30597 194 GLU B O 1
ATOM 2857 N N . ASN B 1 279 ? -30.59736 -39.34932 -37.13203 1.000 38.12876 195 ASN B N 1
ATOM 2858 C CA . ASN B 1 279 ? -30.09231 -39.41473 -35.76488 1.000 41.38950 195 ASN B CA 1
ATOM 2859 C C . ASN B 1 279 ? -30.35286 -38.05703 -35.12853 1.000 40.11668 195 ASN B C 1
ATOM 2860 O O . ASN B 1 279 ? -30.12528 -37.01880 -35.75888 1.000 34.19373 195 ASN B O 1
ATOM 2865 N N . ASP B 1 280 ? -30.84388 -38.07755 -33.88230 1.000 37.22023 196 ASP B N 1
ATOM 2866 C CA . ASP B 1 280 ? -31.10503 -36.86219 -33.10406 1.000 39.75166 196 ASP B CA 1
ATOM 2867 C C . ASP B 1 280 ? -29.89129 -35.93816 -33.02048 1.000 38.77253 196 ASP B C 1
ATOM 2868 O O . ASP B 1 280 ? -30.04155 -34.73334 -32.77720 1.000 40.81275 196 ASP B O 1
ATOM 2873 N N . ALA B 1 281 ? -28.69098 -36.46576 -33.19032 1.000 34.96342 197 ALA B N 1
ATOM 2874 C CA . ALA B 1 281 ? -27.51342 -35.61345 -33.11725 1.000 36.13285 197 ALA B CA 1
ATOM 2875 C C . ALA B 1 281 ? -27.07572 -35.04861 -34.46407 1.000 38.70267 197 ALA B C 1
ATOM 2876 O O . ALA B 1 281 ? -26.17980 -34.19844 -34.48853 1.000 34.01197 197 ALA B O 1
ATOM 2878 N N . TYR B 1 282 ? -27.66741 -35.49331 -35.57719 1.000 31.42421 198 TYR B N 1
ATOM 2879 C CA . TYR B 1 282 ? -27.16539 -35.09432 -36.89017 1.000 30.13219 198 TYR B CA 1
ATOM 2880 C C . TYR B 1 282 ? -27.58377 -33.66345 -37.22401 1.000 27.92784 198 TYR B C 1
ATOM 2881 O O . TYR B 1 282 ? -28.64160 -33.19967 -36.78422 1.000 30.52412 198 TYR B O 1
ATOM 2890 N N . PRO B 1 283 ? -26.80958 -32.97271 -38.06378 1.000 28.59246 199 PRO B N 1
ATOM 2891 C CA . PRO B 1 283 ? -27.19629 -31.60875 -38.46625 1.000 24.46302 199 PRO B CA 1
ATOM 2892 C C . PRO B 1 283 ? -28.59590 -31.59387 -39.08200 1.000 28.45663 199 PRO B C 1
ATOM 2893 O O . PRO B 1 283 ? -28.94101 -32.45057 -39.89379 1.000 25.22942 199 PRO B O 1
ATOM 2897 N N . LYS B 1 284 ? -29.37951 -30.56857 -38.72960 1.000 27.91781 200 LYS B N 1
ATOM 2898 C CA . LYS B 1 284 ? -30.70777 -30.35609 -39.31033 1.000 25.14447 200 LYS B CA 1
ATOM 2899 C C . LYS B 1 284 ? -30.57895 -29.55586 -40.61019 1.000 24.10164 200 LYS B C 1
ATOM 2900 O O . LYS B 1 284 ? -30.83630 -28.35176 -40.65340 1.000 22.13289 200 LYS B O 1
ATOM 2906 N N . ASP B 1 285 ? -30.18141 -30.25344 -41.70314 1.000 23.03949 201 ASP B N 1
ATOM 2907 C CA . ASP B 1 285 ? -29.92319 -29.59541 -42.98823 1.000 28.71756 201 ASP B CA 1
ATOM 2908 C C . ASP B 1 285 ? -30.61487 -30.21921 -44.19933 1.000 25.55603 201 ASP B C 1
ATOM 2909 O O . ASP B 1 285 ? -30.55940 -29.60263 -45.28036 1.000 25.45405 201 ASP B O 1
ATOM 2914 N N . GLY B 1 286 ? -31.27139 -31.39530 -44.06275 1.000 24.06632 202 GLY B N 1
ATOM 2915 C CA . GLY B 1 286 ? -32.01529 -31.96939 -45.17681 1.000 24.35434 202 GLY B CA 1
ATOM 2916 C C . GLY B 1 286 ? -33.33833 -31.24230 -45.42162 1.000 22.29128 202 GLY B C 1
ATOM 2917 O O . GLY B 1 286 ? -33.88933 -30.59630 -44.52228 1.000 25.09181 202 GLY B O 1
ATOM 2918 N N . VAL B 1 287 ? -33.86228 -31.32657 -46.64365 1.000 21.29756 203 VAL B N 1
ATOM 2919 C CA . VAL B 1 287 ? -35.09609 -30.63418 -47.02327 1.000 17.71476 203 VAL B CA 1
ATOM 2920 C C . VAL B 1 287 ? -36.10966 -31.68304 -47.46205 1.000 25.49308 203 VAL B C 1
ATOM 2921 O O . VAL B 1 287 ? -35.75483 -32.83966 -47.68789 1.000 24.22561 203 VAL B O 1
ATOM 2925 N N . LEU B 1 288 ? -37.36726 -31.25469 -47.63830 1.000 21.58161 204 LEU B N 1
ATOM 2926 C CA . LEU B 1 288 ? -38.43574 -32.11904 -48.17161 1.000 22.03034 204 LEU B CA 1
ATOM 2927 C C . LEU B 1 288 ? -38.83454 -31.58210 -49.54307 1.000 24.19024 204 LEU B C 1
ATOM 2928 O O . LEU B 1 288 ? -38.91851 -30.35534 -49.72988 1.000 22.96843 204 LEU B O 1
ATOM 2933 N N . ILE B 1 289 ? -39.08951 -32.48110 -50.50129 1.000 21.38776 205 ILE B N 1
ATOM 2934 C CA . ILE B 1 289 ? -39.65717 -32.11535 -51.79708 1.000 22.27703 205 ILE B CA 1
ATOM 2935 C C . ILE B 1 289 ? -40.91717 -32.94367 -52.00979 1.000 26.22330 205 ILE B C 1
ATOM 2936 O O . ILE B 1 289 ? -40.98938 -34.09446 -51.57839 1.000 23.02780 205 ILE B O 1
ATOM 2941 N N . ASP B 1 290 ? -41.92051 -32.36871 -52.67739 1.000 22.32098 206 ASP B N 1
ATOM 2942 C CA . ASP B 1 290 ? -43.17334 -33.12511 -52.75564 1.000 25.40821 206 ASP B CA 1
ATOM 2943 C C . ASP B 1 290 ? -43.02337 -34.41210 -53.58088 1.000 24.76604 206 ASP B C 1
ATOM 2944 O O . ASP B 1 290 ? -42.12292 -34.54927 -54.41185 1.000 25.98455 206 ASP B O 1
ATOM 2949 N N . THR B 1 291 ? -43.94078 -35.37926 -53.32732 1.000 25.03186 207 THR B N 1
ATOM 2950 C CA . THR B 1 291 ? -43.80183 -36.72097 -53.90114 1.000 25.28699 207 THR B CA 1
ATOM 2951 C C . THR B 1 291 ? -43.84297 -36.68999 -55.42411 1.000 26.81805 207 THR B C 1
ATOM 2952 O O . THR B 1 291 ? -43.15771 -37.47907 -56.08339 1.000 26.38299 207 THR B O 1
ATOM 2956 N N . ASN B 1 292 ? -44.65446 -35.79562 -56.01236 1.000 25.64722 208 ASN B N 1
ATOM 2957 C CA . ASN B 1 292 ? -44.70220 -35.70600 -57.47532 1.000 26.81464 208 ASN B CA 1
ATOM 2958 C C . ASN B 1 292 ? -43.36018 -35.24184 -58.05154 1.000 29.55857 208 ASN B C 1
ATOM 2959 O O . ASN B 1 292 ? -42.84411 -35.80599 -59.02118 1.000 29.25976 208 ASN B O 1
ATOM 2964 N N . MET B 1 293 ? -42.81909 -34.15364 -57.52169 1.000 26.67645 209 MET B N 1
ATOM 2965 C CA . MET B 1 293 ? -41.47712 -33.71530 -57.91437 1.000 25.94271 209 MET B CA 1
ATOM 2966 C C . MET B 1 293 ? -40.44042 -34.81275 -57.70102 1.000 25.14820 209 MET B C 1
ATOM 2967 O O . MET B 1 293 ? -39.56327 -35.03832 -58.54893 1.000 25.32094 209 MET B O 1
ATOM 2972 N N . TYR B 1 294 ? -40.49393 -35.46669 -56.53380 1.000 25.82668 210 TYR B N 1
ATOM 2973 C CA . TYR B 1 294 ? -39.50044 -36.47772 -56.18530 1.000 25.50918 210 TYR B CA 1
ATOM 2974 C C . TYR B 1 294 ? -39.38684 -37.55525 -57.26079 1.000 24.19182 210 TYR B C 1
ATOM 2975 O O . TYR B 1 294 ? -38.27110 -37.90965 -57.67994 1.000 25.68428 210 TYR B O 1
ATOM 2984 N N . GLU B 1 295 ? -40.52863 -38.08140 -57.73944 1.000 24.23751 211 GLU B N 1
ATOM 2985 C CA . GLU B 1 295 ? -40.45869 -39.17334 -58.71160 1.000 26.87624 211 GLU B CA 1
ATOM 2986 C C . GLU B 1 295 ? -39.88173 -38.69461 -60.03780 1.000 29.19720 211 GLU B C 1
ATOM 2987 O O . GLU B 1 295 ? -39.30432 -39.50971 -60.77549 1.000 28.26252 211 GLU B O 1
ATOM 2993 N N . GLN B 1 296 ? -39.96213 -37.37805 -60.32691 1.000 28.53630 212 GLN B N 1
ATOM 2994 C CA . GLN B 1 296 ? -39.34448 -36.83327 -61.53838 1.000 28.45426 212 GLN B CA 1
ATOM 2995 C C . GLN B 1 296 ? -37.82852 -36.79540 -61.47216 1.000 27.65534 212 GLN B C 1
ATOM 2996 O O . GLN B 1 296 ? -37.19814 -36.45058 -62.47823 1.000 32.46225 212 GLN B O 1
ATOM 3002 N N . PHE B 1 297 ? -37.23377 -37.08120 -60.31931 1.000 25.95144 213 PHE B N 1
ATOM 3003 C CA . PHE B 1 297 ? -35.78761 -37.21542 -60.21742 1.000 30.10243 213 PHE B CA 1
ATOM 3004 C C . PHE B 1 297 ? -35.28077 -38.54697 -60.75994 1.000 31.92771 213 PHE B C 1
ATOM 3005 O O . PHE B 1 297 ? -34.06561 -38.73321 -60.82707 1.000 32.17836 213 PHE B O 1
ATOM 3013 N N . PHE B 1 298 ? -36.16477 -39.48126 -61.12887 1.000 30.68070 214 PHE B N 1
ATOM 3014 C CA . PHE B 1 298 ? -35.76210 -40.83921 -61.48748 1.000 30.43005 214 PHE B CA 1
ATOM 3015 C C . PHE B 1 298 ? -36.15582 -41.19199 -62.91752 1.000 30.11470 214 PHE B C 1
ATOM 3016 O O . PHE B 1 298 ? -37.18837 -40.74308 -63.42659 1.000 33.52961 214 PHE B O 1
ATOM 3024 N N . ASP B 1 299 ? -35.32008 -42.02223 -63.55529 1.000 35.07577 215 ASP B N 1
ATOM 3025 C CA . ASP B 1 299 ? -35.63061 -42.55993 -64.88076 1.000 38.35857 215 ASP B CA 1
ATOM 3026 C C . ASP B 1 299 ? -36.93102 -43.35860 -64.86018 1.000 38.49150 215 ASP B C 1
ATOM 3027 O O . ASP B 1 299 ? -37.39748 -43.80420 -63.80678 1.000 35.79652 215 ASP B O 1
ATOM 3032 N N . LYS B 1 300 ? -37.48228 -43.58727 -66.06357 1.000 37.13136 216 LYS B N 1
ATOM 3033 C CA . LYS B 1 300 ? -38.74156 -44.31457 -66.20130 1.000 39.17153 216 LYS B CA 1
ATOM 3034 C C . LYS B 1 300 ? -38.75496 -45.62437 -65.42963 1.000 44.16477 216 LYS B C 1
ATOM 3035 O O . LYS B 1 300 ? -39.74921 -45.95233 -64.77977 1.000 41.05478 216 LYS B O 1
ATOM 3041 N N . ASN B 1 301 ? -37.67581 -46.39788 -65.50072 1.000 39.44255 217 ASN B N 1
ATOM 3042 C CA . ASN B 1 301 ? -37.64823 -47.69717 -64.82805 1.000 44.64017 217 ASN B CA 1
ATOM 3043 C C . ASN B 1 301 ? -36.89563 -47.66561 -63.49299 1.000 45.39983 217 ASN B C 1
ATOM 3044 O O . ASN B 1 301 ? -36.49009 -48.71289 -62.99580 1.000 38.99617 217 ASN B O 1
ATOM 3049 N N . LYS B 1 302 ? -36.74880 -46.49158 -62.86983 1.000 34.81354 218 LYS B N 1
ATOM 3050 C CA . LYS B 1 302 ? -36.05978 -46.40091 -61.58702 1.000 33.16994 218 LYS B CA 1
ATOM 3051 C C . LYS B 1 302 ? -36.88624 -45.63585 -60.55521 1.000 34.61699 218 LYS B C 1
ATOM 3052 O O . LYS B 1 302 ? -36.32831 -45.08389 -59.59230 1.000 32.59782 218 LYS B O 1
ATOM 3058 N N . LYS B 1 303 ? -38.20592 -45.59074 -60.73148 1.000 35.94801 219 LYS B N 1
ATOM 3059 C CA . LYS B 1 303 ? -39.07160 -44.91651 -59.77480 1.000 32.40952 219 LYS B CA 1
ATOM 3060 C C . LYS B 1 303 ? -38.99629 -45.59899 -58.40656 1.000 33.83953 219 LYS B C 1
ATOM 3061 O O . LYS B 1 303 ? -38.65280 -46.78288 -58.29238 1.000 33.94830 219 LYS B O 1
ATOM 3067 N N . VAL B 1 304 ? -39.29280 -44.82872 -57.35796 1.000 29.30894 220 VAL B N 1
ATOM 3068 C CA . VAL B 1 304 ? -39.16075 -45.23971 -55.96068 1.000 28.54439 220 VAL B CA 1
ATOM 3069 C C . VAL B 1 304 ? -40.52103 -45.03164 -55.30604 1.000 29.26815 220 VAL B C 1
ATOM 3070 O O . VAL B 1 304 ? -40.77058 -43.98840 -54.66674 1.000 24.40350 220 VAL B O 1
ATOM 3074 N N . PRO B 1 305 ? -41.42844 -46.00736 -55.41975 1.000 28.91257 221 PRO B N 1
ATOM 3075 C CA . PRO B 1 305 ? -42.80388 -45.78295 -54.95247 1.000 26.79853 221 PRO B CA 1
ATOM 3076 C C . PRO B 1 305 ? -42.95485 -45.72433 -53.44239 1.000 34.70432 221 PRO B C 1
ATOM 3077 O O . PRO B 1 305 ? -43.96511 -45.19906 -52.95645 1.000 31.47495 221 PRO B O 1
ATOM 3081 N N . ASP B 1 306 ? -41.99479 -46.20306 -52.66061 1.000 26.44261 222 ASP B N 1
ATOM 3082 C CA . ASP B 1 306 ? -42.13210 -46.04419 -51.22300 1.000 27.86057 222 ASP B CA 1
ATOM 3083 C C . ASP B 1 306 ? -41.27882 -44.89203 -50.68690 1.000 25.72224 222 ASP B C 1
ATOM 3084 O O . ASP B 1 306 ? -41.17996 -44.73426 -49.47059 1.000 28.86733 222 ASP B O 1
ATOM 3089 N N . TYR B 1 307 ? -40.64921 -44.12050 -51.56733 1.000 25.19689 223 TYR B N 1
ATOM 3090 C CA . TYR B 1 307 ? -39.89634 -42.89936 -51.19853 1.000 25.98453 223 TYR B CA 1
ATOM 3091 C C . TYR B 1 307 ? -38.71478 -43.20664 -50.29539 1.000 28.38403 223 TYR B C 1
ATOM 3092 O O . TYR B 1 307 ? -38.27576 -42.36033 -49.50451 1.000 27.30145 223 TYR B O 1
ATOM 3101 N N . SER B 1 308 ? -38.16265 -44.42038 -50.40107 1.000 27.56248 224 SER B N 1
ATOM 3102 C CA . SER B 1 308 ? -37.14338 -44.83646 -49.44626 1.000 29.31867 224 SER B CA 1
ATOM 3103 C C . SER B 1 308 ? -35.74160 -44.30542 -49.77825 1.000 32.60995 224 SER B C 1
ATOM 3104 O O . SER B 1 308 ? -34.82515 -44.51787 -48.98260 1.000 38.00412 224 SER B O 1
ATOM 3107 N N . LYS B 1 309 ? -35.55022 -43.60876 -50.89972 1.000 24.07725 225 LYS B N 1
ATOM 3108 C CA . LYS B 1 309 ? -34.22187 -43.15354 -51.31654 1.000 26.59040 225 LYS B CA 1
ATOM 3109 C C . LYS B 1 309 ? -34.13036 -41.62403 -51.17237 1.000 30.36168 225 LYS B C 1
ATOM 3110 O O . LYS B 1 309 ? -35.03174 -40.90004 -51.60213 1.000 30.32919 225 LYS B O 1
ATOM 3116 N N . THR B 1 310 ? -33.04308 -41.13481 -50.60027 1.000 27.24745 226 THR B N 1
ATOM 3117 C CA . THR B 1 310 ? -32.82241 -39.68374 -50.66881 1.000 24.68671 226 THR B CA 1
ATOM 3118 C C . THR B 1 310 ? -32.38301 -39.30039 -52.07330 1.000 25.28135 226 THR B C 1
ATOM 3119 O O . THR B 1 310 ? -31.86654 -40.14301 -52.83756 1.000 27.42076 226 THR B O 1
ATOM 3123 N N . VAL B 1 311 ? -32.54833 -38.01394 -52.41569 1.000 27.13241 227 VAL B N 1
ATOM 3124 C CA . VAL B 1 311 ? -32.03114 -37.47177 -53.67970 1.000 25.90210 227 VAL B CA 1
ATOM 3125 C C . VAL B 1 311 ? -31.28685 -36.16817 -53.39513 1.000 24.68587 227 VAL B C 1
ATOM 3126 O O . VAL B 1 311 ? -31.70107 -35.38609 -52.52298 1.000 25.91457 227 VAL B O 1
ATOM 3130 N N . PRO B 1 312 ? -30.20057 -35.88687 -54.08923 1.000 25.15629 228 PRO B N 1
ATOM 3131 C CA . PRO B 1 312 ? -29.58256 -34.55468 -53.94672 1.000 25.98954 228 PRO B CA 1
ATOM 3132 C C . PRO B 1 312 ? -30.42811 -33.51037 -54.66308 1.000 27.68678 228 PRO B C 1
ATOM 3133 O O . PRO B 1 312 ? -30.98432 -33.77385 -55.72819 1.000 27.85717 228 PRO B O 1
ATOM 3137 N N . VAL B 1 313 ? -30.57539 -32.32939 -54.04311 1.000 25.86404 229 VAL B N 1
ATOM 3138 C CA . VAL B 1 313 ? -31.43262 -31.27720 -54.59660 1.000 21.01106 229 VAL B CA 1
ATOM 3139 C C . VAL B 1 313 ? -30.69414 -29.96271 -54.54017 1.000 24.81281 229 VAL B C 1
ATOM 3140 O O . VAL B 1 313 ? -30.25573 -29.55634 -53.46411 1.000 24.17394 229 VAL B O 1
ATOM 3144 N N . GLU B 1 314 ? -30.60774 -29.27669 -55.68303 1.000 23.71551 230 GLU B N 1
ATOM 3145 C CA . GLU B 1 314 ? -30.05711 -27.91849 -55.75291 1.000 21.46141 230 GLU B CA 1
ATOM 3146 C C . GLU B 1 314 ? -31.21897 -26.92309 -55.80431 1.000 22.10117 230 GLU B C 1
ATOM 3147 O O . GLU B 1 314 ? -32.12944 -27.09927 -56.62218 1.000 22.31092 230 GLU B O 1
ATOM 3153 N N . TRP B 1 315 ? -31.18382 -25.86627 -54.96947 1.000 22.18583 231 TRP B N 1
ATOM 3154 C CA . TRP B 1 315 ? -32.31297 -24.93864 -54.84670 1.000 18.73293 231 TRP B CA 1
ATOM 3155 C C . TRP B 1 315 ? -31.84661 -23.63393 -54.19070 1.000 20.26786 231 TRP B C 1
ATOM 3156 O O . TRP B 1 315 ? -30.69806 -23.49985 -53.72165 1.000 21.18965 231 TRP B O 1
ATOM 3167 N N . PHE B 1 316 ? -32.74103 -22.64507 -54.21023 1.000 20.34585 232 PHE B N 1
ATOM 3168 C CA . PHE B 1 316 ? -32.47623 -21.36457 -53.55764 1.000 20.96032 232 PHE B CA 1
ATOM 3169 C C . PHE B 1 316 ? -33.80128 -20.62952 -53.39249 1.000 22.41606 232 PHE B C 1
ATOM 3170 O O . PHE B 1 316 ? -34.80981 -20.98405 -54.00269 1.000 21.45187 232 PHE B O 1
ATOM 3178 N N . PHE B 1 317 ? -33.77800 -19.58690 -52.56584 1.000 19.14769 233 PHE B N 1
ATOM 3179 C CA . PHE B 1 317 ? -34.95246 -18.75409 -52.36160 1.000 21.07118 233 PHE B CA 1
ATOM 3180 C C . PHE B 1 317 ? -35.05123 -17.73056 -53.48264 1.000 20.50494 233 PHE B C 1
ATOM 3181 O O . PHE B 1 317 ? -34.09710 -16.99046 -53.76506 1.000 22.06777 233 PHE B O 1
ATOM 3189 N N . LEU B 1 318 ? -36.22027 -17.68238 -54.10480 1.000 19.70720 234 LEU B N 1
ATOM 3190 C CA . LEU B 1 318 ? -36.40713 -16.87356 -55.30461 1.000 20.78777 234 LEU B CA 1
ATOM 3191 C C . LEU B 1 318 ? -36.34776 -15.37820 -55.02166 1.000 25.77732 234 LEU B C 1
ATOM 3192 O O . LEU B 1 318 ? -35.88219 -14.61136 -55.88096 1.000 23.01934 234 LEU B O 1
ATOM 3197 N N . ASP B 1 319 ? -36.83476 -14.94306 -53.85105 1.000 20.13107 235 ASP B N 1
ATOM 3198 C CA . ASP B 1 319 ? -36.93404 -13.51454 -53.55301 1.000 22.73700 235 ASP B CA 1
ATOM 3199 C C . ASP B 1 319 ? -35.98755 -13.04766 -52.46413 1.000 25.48811 235 ASP B C 1
ATOM 3200 O O . ASP B 1 319 ? -36.09334 -11.88183 -52.00281 1.000 25.63096 235 ASP B O 1
ATOM 3205 N N . ILE B 1 320 ? -35.04326 -13.88119 -52.05347 1.000 22.48845 236 ILE B N 1
ATOM 3206 C CA . ILE B 1 320 ? -34.08955 -13.47573 -51.03060 1.000 20.90031 236 ILE B CA 1
ATOM 3207 C C . ILE B 1 320 ? -32.75436 -13.28223 -51.71960 1.000 24.11342 236 ILE B C 1
ATOM 3208 O O . ILE B 1 320 ? -32.19034 -14.22858 -52.28352 1.000 26.20556 236 ILE B O 1
ATOM 3213 N N . ASN B 1 321 ? -32.22712 -12.06190 -51.63951 1.000 21.30298 237 ASN B N 1
ATOM 3214 C CA . ASN B 1 321 ? -31.00678 -11.70814 -52.37371 1.000 23.19686 237 ASN B CA 1
ATOM 3215 C C . ASN B 1 321 ? -30.26733 -10.71989 -51.47964 1.000 24.13610 237 ASN B C 1
ATOM 3216 O O . ASN B 1 321 ? -30.34384 -9.51755 -51.68327 1.000 21.59686 237 ASN B O 1
ATOM 3221 N N . THR B 1 322 ? -29.51209 -11.24550 -50.50949 1.000 18.64487 238 THR B N 1
ATOM 3222 C CA . THR B 1 322 ? -28.99452 -10.37963 -49.44035 1.000 19.51438 238 THR B CA 1
ATOM 3223 C C . THR B 1 322 ? -27.48853 -10.51321 -49.23156 1.000 21.47394 238 THR B C 1
ATOM 3224 O O . THR B 1 322 ? -26.93508 -9.81948 -48.36195 1.000 23.24928 238 THR B O 1
ATOM 3228 N N . VAL B 1 323 ? -26.80097 -11.36405 -49.99663 1.000 22.47430 239 VAL B N 1
ATOM 3229 C CA . VAL B 1 323 ? -25.35471 -11.55027 -49.82557 1.000 23.59940 239 VAL B CA 1
ATOM 3230 C C . VAL B 1 323 ? -24.68133 -11.41613 -51.16808 1.000 26.53670 239 VAL B C 1
ATOM 3231 O O . VAL B 1 323 ? -25.13316 -12.02345 -52.14419 1.000 22.73487 239 VAL B O 1
ATOM 3235 N N . GLY B 1 324 ? -23.59250 -10.64087 -51.22367 1.000 24.92337 240 GLY B N 1
ATOM 3236 C CA . GLY B 1 324 ? -22.81461 -10.59176 -52.44301 1.000 27.12062 240 GLY B CA 1
ATOM 3237 C C . GLY B 1 324 ? -21.65173 -11.60967 -52.51744 1.000 27.42436 240 GLY B C 1
ATOM 3238 O O . GLY B 1 324 ? -21.23826 -11.75229 -53.70039 1.000 37.11882 240 GLY B O 1
ATOM 3239 N N . GLN C 1 127 ? -3.05729 -49.51585 -23.80933 1.000 46.63785 43 GLN C N 1
ATOM 3240 C CA . GLN C 1 127 ? -2.14058 -49.37597 -24.95845 1.000 44.17924 43 GLN C CA 1
ATOM 3241 C C . GLN C 1 127 ? -0.76527 -48.89708 -24.49853 1.000 38.16015 43 GLN C C 1
ATOM 3242 O O . GLN C 1 127 ? -0.60282 -47.70852 -24.08180 1.000 39.66989 43 GLN C O 1
ATOM 3248 N N . LYS C 1 128 ? 0.22512 -49.78514 -24.59539 1.000 33.90149 44 LYS C N 1
ATOM 3249 C CA . LYS C 1 128 ? 1.59980 -49.41154 -24.27286 1.000 31.58042 44 LYS C CA 1
ATOM 3250 C C . LYS C 1 128 ? 2.11465 -48.39197 -25.28345 1.000 31.57717 44 LYS C C 1
ATOM 3251 O O . LYS C 1 128 ? 1.94175 -48.56389 -26.49138 1.000 27.13026 44 LYS C O 1
ATOM 3257 N N . ASN C 1 129 ? 2.75735 -47.32060 -24.78286 1.000 26.66190 45 ASN C N 1
ATOM 3258 C CA . ASN C 1 129 ? 3.21668 -46.24402 -25.65197 1.000 26.50308 45 ASN C CA 1
ATOM 3259 C C . ASN C 1 129 ? 4.44158 -45.58488 -25.03786 1.000 27.92682 45 ASN C C 1
ATOM 3260 O O . ASN C 1 129 ? 4.30797 -44.84590 -24.06305 1.000 29.20594 45 ASN C O 1
ATOM 3265 N N . PRO C 1 130 ? 5.62455 -45.76294 -25.59906 1.000 28.27105 46 PRO C N 1
ATOM 3266 C CA . PRO C 1 130 ? 5.94590 -46.43336 -26.85678 1.000 24.91522 46 PRO C CA 1
ATOM 3267 C C . PRO C 1 130 ? 5.69954 -47.91990 -26.74429 1.000 25.21403 46 PRO C C 1
ATOM 3268 O O . PRO C 1 130 ? 5.72026 -48.49465 -25.66436 1.000 23.44552 46 PRO C O 1
ATOM 3272 N N . GLU C 1 131 ? 5.44524 -48.56287 -27.88402 1.000 23.45793 47 GLU C N 1
ATOM 3273 C CA . GLU C 1 131 ? 5.14167 -49.98692 -27.84837 1.000 25.89738 47 GLU C CA 1
ATOM 3274 C C . GLU C 1 131 ? 6.37676 -50.79681 -27.46467 1.000 29.03721 47 GLU C C 1
ATOM 3275 O O . GLU C 1 131 ? 6.26188 -51.88178 -26.87573 1.000 27.80997 47 GLU C O 1
ATOM 3281 N N . PHE C 1 132 ? 7.55821 -50.30309 -27.80603 1.000 23.88888 48 PHE C N 1
ATOM 3282 C CA . PHE C 1 132 ? 8.79568 -51.01131 -27.49109 1.000 27.16683 48 PHE C CA 1
ATOM 3283 C C . PHE C 1 132 ? 9.78493 -50.00956 -26.94197 1.000 25.22888 48 PHE C C 1
ATOM 3284 O O . PHE C 1 132 ? 9.77769 -48.85499 -27.35105 1.000 25.67321 48 PHE C O 1
ATOM 3292 N N . GLY C 1 133 ? 10.64779 -50.46145 -26.01983 1.000 23.53807 49 GLY C N 1
ATOM 3293 C CA . GLY C 1 133 ? 11.79250 -49.62776 -25.70377 1.000 27.08552 49 GLY C CA 1
ATOM 3294 C C . GLY C 1 133 ? 11.49563 -48.55789 -24.66663 1.000 29.47264 49 GLY C C 1
ATOM 3295 O O . GLY C 1 133 ? 10.43763 -48.53486 -24.03858 1.000 27.95658 49 GLY C O 1
ATOM 3296 N N . MET C 1 134 ? 12.46022 -47.65842 -24.49353 1.000 26.89414 50 MET C N 1
ATOM 3297 C CA . MET C 1 134 ? 12.39014 -46.69838 -23.39933 1.000 29.61745 50 MET C CA 1
ATOM 3298 C C . MET C 1 134 ? 11.45256 -45.53257 -23.73771 1.000 25.57083 50 MET C C 1
ATOM 3299 O O . MET C 1 134 ? 11.20179 -45.22308 -24.90027 1.000 26.19486 50 MET C O 1
ATOM 3304 N N . ASN C 1 135 ? 10.97200 -44.84679 -22.68759 1.000 27.66317 51 ASN C N 1
ATOM 3305 C CA . ASN C 1 135 ? 10.14547 -43.65424 -22.86660 1.000 28.75970 51 ASN C CA 1
ATOM 3306 C C . ASN C 1 135 ? 11.07039 -42.46659 -23.16615 1.000 30.43344 51 ASN C C 1
ATOM 3307 O O . ASN C 1 135 ? 11.61603 -41.82934 -22.26252 1.000 27.66156 51 ASN C O 1
ATOM 3312 N N . LEU C 1 136 ? 11.23534 -42.16461 -24.45210 1.000 23.37158 52 LEU C N 1
ATOM 3313 C CA . LEU C 1 136 ? 12.16165 -41.12293 -24.89414 1.000 27.37120 52 LEU C CA 1
ATOM 3314 C C . LEU C 1 136 ? 11.72558 -39.72558 -24.44887 1.000 27.14725 52 LEU C C 1
ATOM 3315 O O . LEU C 1 136 ? 12.56185 -38.92440 -24.00805 1.000 24.82747 52 LEU C O 1
ATOM 3320 N N . ALA C 1 137 ? 10.42522 -39.41413 -24.54605 1.000 25.68917 53 ALA C N 1
ATOM 3321 C CA . ALA C 1 137 ? 9.93278 -38.10162 -24.10692 1.000 24.48923 53 ALA C CA 1
ATOM 3322 C C . ALA C 1 137 ? 10.33987 -37.81515 -22.65935 1.000 26.45384 53 ALA C C 1
ATOM 3323 O O . ALA C 1 137 ? 10.81785 -36.71447 -22.33850 1.000 30.79291 53 ALA C O 1
ATOM 3325 N N . ASN C 1 138 ? 10.16756 -38.79672 -21.76044 1.000 22.91361 54 ASN C N 1
ATOM 3326 C CA . ASN C 1 138 ? 10.52916 -38.53569 -20.37084 1.000 26.72774 54 ASN C CA 1
ATOM 3327 C C . ASN C 1 138 ? 12.02138 -38.30672 -20.21800 1.000 30.03638 54 ASN C C 1
ATOM 3328 O O . ASN C 1 138 ? 12.43569 -37.54461 -19.33433 1.000 30.44919 54 ASN C O 1
ATOM 3333 N N . GLN C 1 139 ? 12.83847 -38.98860 -21.03027 1.000 27.54046 55 GLN C N 1
ATOM 3334 C CA . GLN C 1 139 ? 14.28220 -38.76182 -20.92874 1.000 27.76886 55 GLN C CA 1
ATOM 3335 C C . GLN C 1 139 ? 14.61942 -37.29513 -21.21233 1.000 27.42567 55 GLN C C 1
ATOM 3336 O O . GLN C 1 139 ? 15.49746 -36.71539 -20.55935 1.000 28.72286 55 GLN C O 1
ATOM 3342 N N . TYR C 1 140 ? 13.87225 -36.65016 -22.12357 1.000 22.56493 56 TYR C N 1
ATOM 3343 C CA . TYR C 1 140 ? 14.10884 -35.22834 -22.39138 1.000 24.78903 56 TYR C CA 1
ATOM 3344 C C . TYR C 1 140 ? 13.40657 -34.32634 -21.37992 1.000 31.14136 56 TYR C C 1
ATOM 3345 O O . TYR C 1 140 ? 13.99149 -33.35045 -20.89213 1.000 31.15867 56 TYR C O 1
ATOM 3354 N N . ILE C 1 141 ? 12.13731 -34.61023 -21.10290 1.000 28.08084 57 ILE C N 1
ATOM 3355 C CA . ILE C 1 141 ? 11.33645 -33.71425 -20.25397 1.000 31.19395 57 ILE C CA 1
ATOM 3356 C C . ILE C 1 141 ? 11.76726 -33.79216 -18.80266 1.000 37.27590 57 ILE C C 1
ATOM 3357 O O . ILE C 1 141 ? 11.83068 -32.76753 -18.10106 1.000 36.54995 57 ILE C O 1
ATOM 3362 N N . ILE C 1 142 ? 12.00209 -34.99585 -18.30109 1.000 27.05426 58 ILE C N 1
ATOM 3363 C CA . ILE C 1 142 ? 12.32747 -35.12268 -16.89337 1.000 31.75674 58 ILE C CA 1
ATOM 3364 C C . ILE C 1 142 ? 13.83910 -35.09747 -16.69714 1.000 41.21740 58 ILE C C 1
ATOM 3365 O O . ILE C 1 142 ? 14.35437 -34.35315 -15.86480 1.000 37.80236 58 ILE C O 1
ATOM 3370 N N . ARG C 1 143 ? 14.59134 -35.83275 -17.51388 1.000 32.29192 59 ARG C N 1
ATOM 3371 C CA . ARG C 1 143 ? 16.02549 -35.94933 -17.31028 1.000 34.72134 59 ARG C CA 1
ATOM 3372 C C . ARG C 1 143 ? 16.84216 -35.11317 -18.28562 1.000 31.02712 59 ARG C C 1
ATOM 3373 O O . ARG C 1 143 ? 18.05954 -35.31605 -18.36912 1.000 31.61179 59 ARG C O 1
ATOM 3381 N N . LYS C 1 144 ? 16.22274 -34.15657 -18.98434 1.000 30.20578 60 LYS C N 1
ATOM 3382 C CA . LYS C 1 144 ? 16.93964 -33.13878 -19.75482 1.000 34.73728 60 LYS C CA 1
ATOM 3383 C C . LYS C 1 144 ? 17.77386 -33.74660 -20.87931 1.000 39.33969 60 LYS C C 1
ATOM 3384 O O . LYS C 1 144 ? 18.79064 -33.16765 -21.29906 1.000 36.27348 60 LYS C O 1
ATOM 3390 N N . GLY C 1 145 ? 17.43099 -34.93498 -21.37834 1.000 29.40651 61 GLY C N 1
ATOM 3391 C CA . GLY C 1 145 ? 18.27651 -35.48403 -22.41043 1.000 27.02321 61 GLY C CA 1
ATOM 3392 C C . GLY C 1 145 ? 19.55662 -36.15608 -21.93436 1.000 29.57755 61 GLY C C 1
ATOM 3393 O O . GLY C 1 145 ? 20.33336 -36.63510 -22.77100 1.000 27.95080 61 GLY C O 1
ATOM 3394 N N . ALA C 1 146 ? 19.78209 -36.26902 -20.62887 1.000 29.74332 62 ALA C N 1
ATOM 3395 C CA . ALA C 1 146 ? 21.01871 -36.88988 -20.14376 1.000 29.34300 62 ALA C CA 1
ATOM 3396 C C . ALA C 1 146 ? 21.18817 -38.31338 -20.64983 1.000 29.51945 62 ALA C C 1
ATOM 3397 O O . ALA C 1 146 ? 20.22273 -39.07016 -20.75397 1.000 27.32982 62 ALA C O 1
ATOM 3399 N N . GLY C 1 147 ? 22.44527 -38.68862 -20.91789 1.000 27.45860 63 GLY C N 1
ATOM 3400 C CA . GLY C 1 147 ? 22.81645 -40.04017 -21.28427 1.000 25.85451 63 GLY C CA 1
ATOM 3401 C C . GLY C 1 147 ? 22.64428 -40.33036 -22.75734 1.000 28.33576 63 GLY C C 1
ATOM 3402 O O . GLY C 1 147 ? 23.04850 -41.40626 -23.21844 1.000 28.27581 63 GLY C O 1
ATOM 3403 N N . LEU C 1 148 ? 22.04242 -39.44439 -23.47740 1.000 24.45513 64 LEU C N 1
ATOM 3404 C CA . LEU C 1 148 ? 21.75697 -39.66935 -24.89599 1.000 28.22957 64 LEU C CA 1
ATOM 3405 C C . LEU C 1 148 ? 22.92912 -39.15143 -25.72349 1.000 32.23316 64 LEU C C 1
ATOM 3406 O O . LEU C 1 148 ? 23.69362 -38.32239 -25.24466 1.000 30.54303 64 LEU C O 1
ATOM 3411 N N . PRO C 1 149 ? 23.13942 -39.60654 -26.96666 1.000 28.95791 65 PRO C N 1
ATOM 3412 C CA . PRO C 1 149 ? 24.35037 -39.17275 -27.69201 1.000 28.62125 65 PRO C CA 1
ATOM 3413 C C . PRO C 1 149 ? 24.24544 -37.70656 -28.06519 1.000 29.80468 65 PRO C C 1
ATOM 3414 O O . PRO C 1 149 ? 23.13355 -37.18205 -28.23888 1.000 26.62630 65 PRO C O 1
ATOM 3418 N N . PRO C 1 150 ? 25.36958 -36.97536 -28.14987 1.000 27.93320 66 PRO C N 1
ATOM 3419 C CA . PRO C 1 150 ? 25.29294 -35.57685 -28.60077 1.000 28.86208 66 PRO C CA 1
ATOM 3420 C C . PRO C 1 150 ? 24.57667 -35.51098 -29.94017 1.000 25.41269 66 PRO C C 1
ATOM 3421 O O . PRO C 1 150 ? 24.82763 -36.32714 -30.83607 1.000 27.10579 66 PRO C O 1
ATOM 3425 N N . ALA C 1 151 ? 23.70687 -34.53037 -30.08774 1.000 26.77725 67 ALA C N 1
ATOM 3426 C CA . ALA C 1 151 ? 22.87215 -34.48057 -31.28256 1.000 30.70012 67 ALA C CA 1
ATOM 3427 C C . ALA C 1 151 ? 23.69464 -34.09788 -32.51443 1.000 26.51350 67 ALA C C 1
ATOM 3428 O O . ALA C 1 151 ? 24.65908 -33.34095 -32.43409 1.000 27.57258 67 ALA C O 1
ATOM 3430 N N . LYS C 1 152 ? 23.31388 -34.64901 -33.65597 1.000 25.20395 68 LYS C N 1
ATOM 3431 C CA . LYS C 1 152 ? 23.75914 -34.18919 -34.97037 1.000 26.75495 68 LYS C CA 1
ATOM 3432 C C . LYS C 1 152 ? 22.62272 -33.43307 -35.65003 1.000 26.57004 68 LYS C C 1
ATOM 3433 O O . LYS C 1 152 ? 21.53755 -33.28652 -35.09416 1.000 26.39384 68 LYS C O 1
ATOM 3439 N N . ASP C 1 153 ? 22.88982 -32.93568 -36.85295 1.000 22.34943 69 ASP C N 1
ATOM 3440 C CA . ASP C 1 153 ? 21.92226 -32.16145 -37.62929 1.000 23.56872 69 ASP C CA 1
ATOM 3441 C C . ASP C 1 153 ? 21.30590 -33.04390 -38.70673 1.000 24.71249 69 ASP C C 1
ATOM 3442 O O . ASP C 1 153 ? 22.03551 -33.71891 -39.44680 1.000 26.49264 69 ASP C O 1
ATOM 3447 N N . VAL C 1 154 ? 19.96588 -33.06745 -38.75387 1.000 20.10730 70 VAL C N 1
ATOM 3448 C CA . VAL C 1 154 ? 19.24726 -33.86552 -39.74804 1.000 21.64732 70 VAL C CA 1
ATOM 3449 C C . VAL C 1 154 ? 19.71264 -33.57869 -41.18456 1.000 22.77371 70 VAL C C 1
ATOM 3450 O O . VAL C 1 154 ? 19.61651 -34.45358 -42.05992 1.000 24.28525 70 VAL C O 1
ATOM 3454 N N . LYS C 1 155 ? 20.23815 -32.38345 -41.46569 1.000 23.15317 71 LYS C N 1
ATOM 3455 C CA . LYS C 1 155 ? 20.71948 -32.16167 -42.84405 1.000 23.59191 71 LYS C CA 1
ATOM 3456 C C . LYS C 1 155 ? 21.77596 -33.19810 -43.23478 1.000 28.08667 71 LYS C C 1
ATOM 3457 O O . LYS C 1 155 ? 21.79359 -33.64465 -44.38355 1.000 29.45979 71 LYS C O 1
ATOM 3463 N N . GLU C 1 156 ? 22.61368 -33.65439 -42.28313 1.000 22.92741 72 GLU C N 1
ATOM 3464 C CA . GLU C 1 156 ? 23.62678 -34.67387 -42.61929 1.000 29.13592 72 GLU C CA 1
ATOM 3465 C C . GLU C 1 156 ? 23.01388 -35.99954 -43.05028 1.000 28.28739 72 GLU C C 1
ATOM 3466 O O . GLU C 1 156 ? 23.71749 -36.82015 -43.65442 1.000 27.18102 72 GLU C O 1
ATOM 3472 N N . THR C 1 157 ? 21.74553 -36.26727 -42.73467 1.000 22.75799 73 THR C N 1
ATOM 3473 C CA . THR C 1 157 ? 21.19591 -37.57205 -43.12171 1.000 24.33314 73 THR C CA 1
ATOM 3474 C C . THR C 1 157 ? 20.86660 -37.65472 -44.60837 1.000 27.07165 73 THR C C 1
ATOM 3475 O O . THR C 1 157 ? 20.68222 -38.76721 -45.11150 1.000 27.04179 73 THR C O 1
ATOM 3479 N N . TYR C 1 158 ? 20.75100 -36.51839 -45.30939 1.000 24.99541 74 TYR C N 1
ATOM 3480 C CA . TYR C 1 158 ? 20.37582 -36.51313 -46.73382 1.000 27.62104 74 TYR C CA 1
ATOM 3481 C C . TYR C 1 158 ? 20.95915 -35.27967 -47.41778 1.000 26.17935 74 TYR C C 1
ATOM 3482 O O . TYR C 1 158 ? 20.23316 -34.33913 -47.78829 1.000 26.51598 74 TYR C O 1
ATOM 3491 N N . PRO C 1 159 ? 22.29140 -35.25833 -47.60974 1.000 29.64266 75 PRO C N 1
ATOM 3492 C CA . PRO C 1 159 ? 22.94017 -34.12073 -48.28206 1.000 33.86500 75 PRO C CA 1
ATOM 3493 C C . PRO C 1 159 ? 22.34477 -33.75786 -49.63242 1.000 29.46971 75 PRO C C 1
ATOM 3494 O O . PRO C 1 159 ? 22.26911 -32.57178 -49.93964 1.000 29.51943 75 PRO C O 1
ATOM 3498 N N . GLU C 1 160 ? 21.94019 -34.74034 -50.46412 1.000 30.14183 76 GLU C N 1
ATOM 3499 C CA . GLU C 1 160 ? 21.41179 -34.40001 -51.78757 1.000 34.24285 76 GLU C CA 1
ATOM 3500 C C . GLU C 1 160 ? 19.93404 -34.01978 -51.77214 1.000 24.87892 76 GLU C C 1
ATOM 3501 O O . GLU C 1 160 ? 19.37801 -33.73371 -52.84048 1.000 30.37527 76 GLU C O 1
ATOM 3507 N N . CYS C 1 161 ? 19.28591 -33.97770 -50.61450 1.000 28.15274 77 CYS C N 1
ATOM 3508 C CA . CYS C 1 161 ? 17.91389 -33.46395 -50.56841 1.000 29.45325 77 CYS C CA 1
ATOM 3509 C C . CYS C 1 161 ? 17.99698 -31.94830 -50.56391 1.000 29.01137 77 CYS C C 1
ATOM 3510 O O . CYS C 1 161 ? 18.35173 -31.34776 -49.54727 1.000 29.57677 77 CYS C O 1
ATOM 3513 N N . LYS C 1 162 ? 17.67134 -31.31996 -51.69307 1.000 26.32026 78 LYS C N 1
ATOM 3514 C CA . LYS C 1 162 ? 17.84605 -29.88074 -51.85479 1.000 28.07244 78 LYS C CA 1
ATOM 3515 C C . LYS C 1 162 ? 16.61081 -29.21891 -52.46353 1.000 33.38840 78 LYS C C 1
ATOM 3516 O O . LYS C 1 162 ? 15.75441 -29.87114 -53.06306 1.000 29.32027 78 LYS C O 1
ATOM 3522 N N . TRP C 1 163 ? 16.53747 -27.89127 -52.33237 1.000 24.88210 79 TRP C N 1
ATOM 3523 C CA . TRP C 1 163 ? 15.45263 -27.13263 -52.93842 1.000 25.63056 79 TRP C CA 1
ATOM 3524 C C . TRP C 1 163 ? 15.77205 -26.94734 -54.41932 1.000 35.28918 79 TRP C C 1
ATOM 3525 O O . TRP C 1 163 ? 16.68313 -26.18871 -54.76316 1.000 31.21971 79 TRP C O 1
ATOM 3536 N N . ARG C 1 164 ? 15.05208 -27.63302 -55.30163 1.000 30.87652 80 ARG C N 1
ATOM 3537 C CA . ARG C 1 164 ? 15.42360 -27.66727 -56.71780 1.000 33.43198 80 ARG C CA 1
ATOM 3538 C C . ARG C 1 164 ? 14.20866 -27.29061 -57.56572 1.000 34.94539 80 ARG C C 1
ATOM 3539 O O . ARG C 1 164 ? 13.07542 -27.23894 -57.08706 1.000 35.06011 80 ARG C O 1
ATOM 3547 N N . HIS C 1 165 ? 14.43894 -27.01529 -58.84339 1.000 44.07872 81 HIS C N 1
ATOM 3548 C CA . HIS C 1 165 ? 13.35828 -26.68501 -59.76756 1.000 43.32521 81 HIS C CA 1
ATOM 3549 C C . HIS C 1 165 ? 13.17790 -27.83892 -60.74307 1.000 40.10052 81 HIS C C 1
ATOM 3550 O O . HIS C 1 165 ? 14.16506 -28.35142 -61.27888 1.000 43.59169 81 HIS C O 1
ATOM 3557 N N . TYR C 1 166 ? 11.93519 -28.27589 -60.95131 1.000 43.55327 82 TYR C N 1
ATOM 3558 C CA . TYR C 1 166 ? 11.67280 -29.35839 -61.90099 1.000 40.39850 82 TYR C CA 1
ATOM 3559 C C . TYR C 1 166 ? 10.24748 -29.25195 -62.43850 1.000 46.46356 82 TYR C C 1
ATOM 3560 O O . TYR C 1 166 ? 9.29665 -29.11014 -61.66054 1.000 43.73678 82 TYR C O 1
ATOM 3569 N N . ALA C 1 167 ? 10.10241 -29.32881 -63.76846 1.000 45.93070 83 ALA C N 1
ATOM 3570 C CA . ALA C 1 167 ? 8.78375 -29.35607 -64.42156 1.000 50.45660 83 ALA C CA 1
ATOM 3571 C C . ALA C 1 167 ? 7.90008 -28.20558 -63.95084 1.000 48.21443 83 ALA C C 1
ATOM 3572 O O . ALA C 1 167 ? 6.73401 -28.39927 -63.58266 1.000 50.19920 83 ALA C O 1
ATOM 3574 N N . GLY C 1 168 ? 8.47821 -27.00876 -63.91012 1.000 43.14442 84 GLY C N 1
ATOM 3575 C CA . GLY C 1 168 ? 7.72668 -25.81117 -63.56538 1.000 48.98465 84 GLY C CA 1
ATOM 3576 C C . GLY C 1 168 ? 7.49551 -25.53726 -62.08836 1.000 51.27528 84 GLY C C 1
ATOM 3577 O O . GLY C 1 168 ? 6.79099 -24.57647 -61.76395 1.000 48.63164 84 GLY C O 1
ATOM 3578 N N . SER C 1 169 ? 8.05934 -26.32658 -61.17340 1.000 46.12041 85 SER C N 1
ATOM 3579 C CA . SER C 1 169 ? 7.85544 -26.07454 -59.75078 1.000 45.13222 85 SER C CA 1
ATOM 3580 C C . SER C 1 169 ? 9.17101 -26.20441 -58.99525 1.000 42.96242 85 SER C C 1
ATOM 3581 O O . SER C 1 169 ? 10.05530 -26.97963 -59.37212 1.000 41.57310 85 SER C O 1
ATOM 3584 N N . PHE C 1 170 ? 9.26842 -25.46407 -57.90044 1.000 36.29705 86 PHE C N 1
ATOM 3585 C CA . PHE C 1 170 ? 10.30242 -25.72452 -56.90942 1.000 33.25473 86 PHE C CA 1
ATOM 3586 C C . PHE C 1 170 ? 9.81323 -26.80641 -55.94337 1.000 31.05921 86 PHE C C 1
ATOM 3587 O O . PHE C 1 170 ? 8.61717 -26.92414 -55.65713 1.000 34.25697 86 PHE C O 1
ATOM 3595 N N . GLY C 1 171 ? 10.75194 -27.57076 -55.40975 1.000 31.52184 87 GLY C N 1
ATOM 3596 C CA . GLY C 1 171 ? 10.38920 -28.63599 -54.49509 1.000 26.69811 87 GLY C CA 1
ATOM 3597 C C . GLY C 1 171 ? 11.64937 -29.22659 -53.89966 1.000 26.87232 87 GLY C C 1
ATOM 3598 O O . GLY C 1 171 ? 12.77133 -28.99515 -54.38036 1.000 29.74082 87 GLY C O 1
ATOM 3599 N N . TRP C 1 172 ? 11.43872 -29.99810 -52.84412 1.000 23.40265 88 TRP C N 1
ATOM 3600 C CA . TRP C 1 172 ? 12.52693 -30.74987 -52.21382 1.000 26.00564 88 TRP C CA 1
ATOM 3601 C C . TRP C 1 172 ? 12.77799 -31.99650 -53.04459 1.000 27.39858 88 TRP C C 1
ATOM 3602 O O . TRP C 1 172 ? 11.93948 -32.90863 -53.08631 1.000 27.10209 88 TRP C O 1
ATOM 3613 N N . LEU C 1 173 ? 13.94209 -32.06224 -53.68654 1.000 27.01113 89 LEU C N 1
ATOM 3614 C CA . LEU C 1 173 ? 14.23281 -33.07670 -54.69285 1.000 25.66552 89 LEU C CA 1
ATOM 3615 C C . LEU C 1 173 ? 15.66013 -33.54857 -54.50611 1.000 26.78933 89 LEU C C 1
ATOM 3616 O O . LEU C 1 173 ? 16.54183 -32.75338 -54.16491 1.000 25.66316 89 LEU C O 1
ATOM 3621 N N . ASP C 1 174 ? 15.89438 -34.83211 -54.78131 1.000 26.50531 90 ASP C N 1
ATOM 3622 C CA . ASP C 1 174 ? 17.23103 -35.35926 -54.60524 1.000 28.21591 90 ASP C CA 1
ATOM 3623 C C . ASP C 1 174 ? 18.01512 -35.18773 -55.91300 1.000 30.77590 90 ASP C C 1
ATOM 3624 O O . ASP C 1 174 ? 17.60301 -34.45833 -56.83755 1.000 28.17866 90 ASP C O 1
ATOM 3629 N N . ASP C 1 175 ? 19.16106 -35.86060 -56.00166 1.000 28.52231 91 ASP C N 1
ATOM 3630 C CA . ASP C 1 175 ? 20.03623 -35.73501 -57.17029 1.000 31.39213 91 ASP C CA 1
ATOM 3631 C C . ASP C 1 175 ? 19.53602 -36.50211 -58.38607 1.000 31.16998 91 ASP C C 1
ATOM 3632 O O . ASP C 1 175 ? 20.19364 -36.45682 -59.42346 1.000 30.83256 91 ASP C O 1
ATOM 3637 N N . TYR C 1 176 ? 18.41003 -37.21690 -58.29072 1.000 28.53268 92 TYR C N 1
ATOM 3638 C CA . TYR C 1 176 ? 17.76753 -37.82522 -59.45383 1.000 31.24149 92 TYR C CA 1
ATOM 3639 C C . TYR C 1 176 ? 16.38392 -37.24243 -59.66738 1.000 31.57419 92 TYR C C 1
ATOM 3640 O O . TYR C 1 176 ? 15.54375 -37.87214 -60.31233 1.000 30.42584 92 TYR C O 1
ATOM 3649 N N . ASN C 1 177 ? 16.13260 -36.05813 -59.09122 1.000 27.62956 93 ASN C N 1
ATOM 3650 C CA . ASN C 1 177 ? 14.86178 -35.34929 -59.24750 1.000 31.37540 93 ASN C CA 1
ATOM 3651 C C . ASN C 1 177 ? 13.69213 -36.13047 -58.63805 1.000 28.52017 93 ASN C C 1
ATOM 3652 O O . ASN C 1 177 ? 12.54714 -35.96314 -59.06007 1.000 31.52845 93 ASN C O 1
ATOM 3657 N N . VAL C 1 178 ? 13.95808 -36.96689 -57.63701 1.000 26.95320 94 VAL C N 1
ATOM 3658 C CA . VAL C 1 178 ? 12.89443 -37.65135 -56.89682 1.000 25.85874 94 VAL C CA 1
ATOM 3659 C C . VAL C 1 178 ? 12.56950 -36.84674 -55.63650 1.000 26.40723 94 VAL C C 1
ATOM 3660 O O . VAL C 1 178 ? 13.47743 -36.42397 -54.89963 1.000 27.09745 94 VAL C O 1
ATOM 3664 N N . GLN C 1 179 ? 11.27424 -36.66233 -55.36710 1.000 29.10669 95 GLN C N 1
ATOM 3665 C CA . GLN C 1 179 ? 10.88140 -35.90398 -54.18743 1.000 25.68753 95 GLN C CA 1
ATOM 3666 C C . GLN C 1 179 ? 11.49413 -36.53924 -52.94083 1.000 23.92607 95 GLN C C 1
ATOM 3667 O O . GLN C 1 179 ? 11.54628 -37.76780 -52.80669 1.000 26.24761 95 GLN C O 1
ATOM 3673 N N . CYS C 1 180 ? 11.99926 -35.70410 -52.03237 1.000 22.60739 96 CYS C N 1
ATOM 3674 C CA . CYS C 1 180 ? 12.55950 -36.21631 -50.76945 1.000 23.77064 96 CYS C CA 1
ATOM 3675 C C . CYS C 1 180 ? 12.03852 -35.37650 -49.59840 1.000 26.71109 96 CYS C C 1
ATOM 3676 O O . CYS C 1 180 ? 11.47312 -34.29731 -49.79674 1.000 22.49886 96 CYS C O 1
ATOM 3679 N N . TYR C 1 181 ? 12.18111 -35.90471 -48.37638 1.000 21.73030 97 TYR C N 1
ATOM 3680 C CA . TYR C 1 181 ? 11.87528 -35.13617 -47.16145 1.000 21.89470 97 TYR C CA 1
ATOM 3681 C C . TYR C 1 181 ? 12.69976 -35.74477 -46.03389 1.000 23.27635 97 TYR C C 1
ATOM 3682 O O . TYR C 1 181 ? 13.20710 -36.86038 -46.16140 1.000 22.78897 97 TYR C O 1
ATOM 3691 N N . LEU C 1 182 ? 12.86282 -34.98710 -44.95326 1.000 21.40876 98 LEU C N 1
ATOM 3692 C CA . LEU C 1 182 ? 13.76753 -35.34711 -43.85584 1.000 21.44093 98 LEU C CA 1
ATOM 3693 C C . LEU C 1 182 ? 13.00427 -35.94623 -42.68487 1.000 21.78847 98 LEU C C 1
ATOM 3694 O O . LEU C 1 182 ? 11.82592 -35.66042 -42.48490 1.000 21.93779 98 LEU C O 1
ATOM 3699 N N . SER C 1 183 ? 13.70490 -36.76137 -41.88076 1.000 19.16233 99 SER C N 1
ATOM 3700 C CA . SER C 1 183 ? 13.10917 -37.45252 -40.74391 1.000 20.07768 99 SER C CA 1
ATOM 3701 C C . SER C 1 183 ? 13.93094 -37.15774 -39.47666 1.000 20.08865 99 SER C C 1
ATOM 3702 O O . SER C 1 183 ? 14.61712 -38.04445 -38.94301 1.000 20.76698 99 SER C O 1
ATOM 3705 N N . PRO C 1 184 ? 13.88554 -35.92089 -38.96176 1.000 19.69215 100 PRO C N 1
ATOM 3706 C CA . PRO C 1 184 ? 14.67491 -35.61697 -37.75980 1.000 18.28975 100 PRO C CA 1
ATOM 3707 C C . PRO C 1 184 ? 14.21819 -36.44246 -36.56105 1.000 20.47980 100 PRO C C 1
ATOM 3708 O O . PRO C 1 184 ? 13.02544 -36.61061 -36.30578 1.000 20.76935 100 PRO C O 1
ATOM 3712 N N . SER C 1 185 ? 15.20308 -36.94488 -35.81731 1.000 18.97656 101 SER C N 1
ATOM 3713 C CA . SER C 1 185 ? 14.98476 -37.83885 -34.67835 1.000 17.26437 101 SER C CA 1
ATOM 3714 C C . SER C 1 185 ? 15.79247 -37.31056 -33.49560 1.000 19.10310 101 SER C C 1
ATOM 3715 O O . SER C 1 185 ? 16.50244 -36.28133 -33.60406 1.000 21.81264 101 SER C O 1
ATOM 3718 N N . TYR C 1 186 ? 15.72266 -38.01407 -32.36472 1.000 20.46164 102 TYR C N 1
ATOM 3719 C CA . TYR C 1 186 ? 16.54707 -37.56203 -31.24085 1.000 20.96207 102 TYR C CA 1
ATOM 3720 C C . TYR C 1 186 ? 18.04198 -37.61656 -31.52077 1.000 23.76197 102 TYR C C 1
ATOM 3721 O O . TYR C 1 186 ? 18.78918 -36.94316 -30.80340 1.000 22.27572 102 TYR C O 1
ATOM 3730 N N . LYS C 1 187 ? 18.50588 -38.39252 -32.51239 1.000 20.27126 103 LYS C N 1
ATOM 3731 C CA . LYS C 1 187 ? 19.91577 -38.38602 -32.89206 1.000 22.63114 103 LYS C CA 1
ATOM 3732 C C . LYS C 1 187 ? 20.24200 -37.29081 -33.89745 1.000 21.75918 103 LYS C C 1
ATOM 3733 O O . LYS C 1 187 ? 21.40093 -36.85919 -33.97289 1.000 23.08232 103 LYS C O 1
ATOM 3739 N N . PHE C 1 188 ? 19.24860 -36.85510 -34.67069 1.000 20.12438 104 PHE C N 1
ATOM 3740 C CA . PHE C 1 188 ? 19.45026 -35.92607 -35.79422 1.000 21.33270 104 PHE C CA 1
ATOM 3741 C C . PHE C 1 188 ? 18.40486 -34.83363 -35.68330 1.000 23.03804 104 PHE C C 1
ATOM 3742 O O . PHE C 1 188 ? 17.31027 -34.93980 -36.24737 1.000 20.37171 104 PHE C O 1
ATOM 3750 N N . HIS C 1 189 ? 18.73350 -33.76906 -34.97018 1.000 20.21067 105 HIS C N 1
ATOM 3751 C CA . HIS C 1 189 ? 17.74959 -32.71713 -34.73872 1.000 22.20313 105 HIS C CA 1
ATOM 3752 C C . HIS C 1 189 ? 17.60073 -31.79856 -35.95064 1.000 23.27404 105 HIS C C 1
ATOM 3753 O O . HIS C 1 189 ? 18.56904 -31.54563 -36.68178 1.000 22.70697 105 HIS C O 1
ATOM 3760 N N . ALA C 1 190 ? 16.38870 -31.23596 -36.11078 1.000 20.59198 106 ALA C N 1
ATOM 3761 C CA . ALA C 1 190 ? 16.17863 -30.17702 -37.11838 1.000 23.80468 106 ALA C CA 1
ATOM 3762 C C . ALA C 1 190 ? 16.45319 -28.83194 -36.45691 1.000 22.97126 106 ALA C C 1
ATOM 3763 O O . ALA C 1 190 ? 16.14740 -28.64854 -35.27382 1.000 24.97775 106 ALA C O 1
ATOM 3765 N N . HIS C 1 191 ? 17.05009 -27.90701 -37.20703 1.000 25.01290 107 HIS C N 1
ATOM 3766 C CA . HIS C 1 191 ? 17.28952 -26.53346 -36.74337 1.000 25.82245 107 HIS C CA 1
ATOM 3767 C C . HIS C 1 191 ? 16.57205 -25.65668 -37.75708 1.000 23.53886 107 HIS C C 1
ATOM 3768 O O . HIS C 1 191 ? 16.99878 -25.56861 -38.91538 1.000 28.18875 107 HIS C O 1
ATOM 3775 N N . SER C 1 1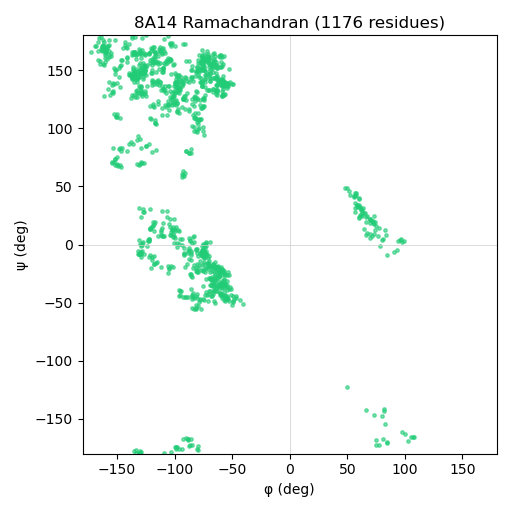92 ? 15.47079 -25.05934 -37.34030 1.000 21.25610 108 SER C N 1
ATOM 3776 C CA . SER C 1 192 ? 14.55300 -24.37717 -38.25041 1.000 24.66873 108 SER C CA 1
ATOM 3777 C C . SER C 1 192 ? 14.39806 -22.92192 -37.81176 1.000 25.63225 108 SER C C 1
ATOM 3778 O O . SER C 1 192 ? 14.73307 -22.54878 -36.67917 1.000 26.40917 108 SER C O 1
ATOM 3781 N N . ILE C 1 193 ? 13.85389 -22.12305 -38.71411 1.000 23.36417 109 ILE C N 1
ATOM 3782 C CA . ILE C 1 193 ? 13.44033 -20.73652 -38.42017 1.000 24.19937 109 ILE C CA 1
ATOM 3783 C C . ILE C 1 193 ? 11.92261 -20.76640 -38.26874 1.000 25.79589 109 ILE C C 1
ATOM 3784 O O . ILE C 1 193 ? 11.24172 -21.19880 -39.19427 1.000 26.05795 109 ILE C O 1
ATOM 3789 N N . ALA C 1 194 ? 11.37355 -20.33534 -37.11784 1.000 22.16881 110 ALA C N 1
ATOM 3790 C CA . ALA C 1 194 ? 9.93957 -20.47639 -36.88830 1.000 23.13934 110 ALA C CA 1
ATOM 3791 C C . ALA C 1 194 ? 9.25107 -19.11421 -36.91791 1.000 26.89422 110 ALA C C 1
ATOM 3792 O O . ALA C 1 194 ? 9.86334 -18.07385 -36.61532 1.000 26.91023 110 ALA C O 1
ATOM 3794 N N . LYS C 1 195 ? 7.98603 -19.12961 -37.30363 1.000 25.25779 111 LYS C N 1
ATOM 3795 C CA . LYS C 1 195 ? 7.06608 -18.03498 -37.04288 1.000 26.31431 111 LYS C CA 1
ATOM 3796 C C . LYS C 1 195 ? 5.98684 -18.54382 -36.08451 1.000 25.10322 111 LYS C C 1
ATOM 3797 O O . LYS C 1 195 ? 5.74313 -19.75488 -35.97078 1.000 26.77363 111 LYS C O 1
ATOM 3803 N N . ALA C 1 196 ? 5.28620 -17.60104 -35.45200 1.000 25.83920 112 ALA C N 1
ATOM 3804 C CA . ALA C 1 196 ? 4.16597 -17.93433 -34.56422 1.000 26.70580 112 ALA C CA 1
ATOM 3805 C C . ALA C 1 196 ? 2.92045 -18.25677 -35.38745 1.000 29.61314 112 ALA C C 1
ATOM 3806 O O . ALA C 1 196 ? 2.71123 -17.69395 -36.47765 1.000 26.41721 112 ALA C O 1
ATOM 3808 N N . PHE C 1 197 ? 2.07728 -19.16284 -34.86777 1.000 26.32233 113 PHE C N 1
ATOM 3809 C CA . PHE C 1 197 ? 0.72345 -19.31793 -35.39367 1.000 29.95328 113 PHE C CA 1
ATOM 3810 C C . PHE C 1 197 ? -0.24434 -19.56514 -34.25978 1.000 26.15723 113 PHE C C 1
ATOM 3811 O O . PHE C 1 197 ? 0.14678 -19.86247 -33.13314 1.000 26.35838 113 PHE C O 1
ATOM 3819 N N . LYS C 1 198 ? -1.52998 -19.33846 -34.56429 1.000 26.77674 114 LYS C N 1
ATOM 3820 C CA . LYS C 1 198 ? -2.60065 -19.54353 -33.61291 1.000 27.77969 114 LYS C CA 1
ATOM 3821 C C . LYS C 1 198 ? -3.05282 -21.00080 -33.70377 1.000 27.15407 114 LYS C C 1
ATOM 3822 O O . LYS C 1 198 ? -3.53028 -21.43826 -34.74568 1.000 28.32244 114 LYS C O 1
ATOM 3828 N N . ALA C 1 199 ? -2.83873 -21.76343 -32.62294 1.000 26.54107 115 ALA C N 1
ATOM 3829 C CA . ALA C 1 199 ? -3.09029 -23.21284 -32.68228 1.000 26.64518 115 ALA C CA 1
ATOM 3830 C C . ALA C 1 199 ? -4.56848 -23.53915 -32.83319 1.000 29.97864 115 ALA C C 1
ATOM 3831 O O . ALA C 1 199 ? -4.95199 -24.42712 -33.62144 1.000 28.53391 115 ALA C O 1
ATOM 3833 N N . GLU C 1 200 ? -5.42859 -22.87005 -32.06389 1.000 28.18885 116 GLU C N 1
ATOM 3834 C CA . GLU C 1 200 ? -6.82085 -23.31330 -32.03159 1.000 31.98394 116 GLU C CA 1
ATOM 3835 C C . GLU C 1 200 ? -7.49358 -23.37240 -33.40567 1.000 32.53841 116 GLU C C 1
ATOM 3836 O O . GLU C 1 200 ? -8.16976 -24.38121 -33.68786 1.000 32.33408 116 GLU C O 1
ATOM 3842 N N . PRO C 1 201 ? -7.34033 -22.40006 -34.29685 1.000 29.86327 117 PRO C N 1
ATOM 3843 C CA . PRO C 1 201 ? -7.95909 -22.54160 -35.62850 1.000 29.84672 117 PRO C CA 1
ATOM 3844 C C . PRO C 1 201 ? -7.50737 -23.77650 -36.39225 1.000 29.54432 117 PRO C C 1
ATOM 3845 O O . PRO C 1 201 ? -8.29831 -24.31968 -37.17702 1.000 31.24614 117 PRO C O 1
ATOM 3849 N N . SER C 1 202 ? -6.24689 -24.22325 -36.22537 1.000 24.53002 118 SER C N 1
ATOM 3850 C CA . SER C 1 202 ? -5.78140 -25.45262 -36.86427 1.000 30.14709 118 SER C CA 1
ATOM 3851 C C . SER C 1 202 ? -6.30584 -26.72677 -36.20521 1.000 28.05486 118 SER C C 1
ATOM 3852 O O . SER C 1 202 ? -6.05981 -27.79384 -36.76833 1.000 29.65309 118 SER C O 1
ATOM 3855 N N . THR C 1 203 ? -7.05793 -26.64497 -35.08518 1.000 28.44873 119 THR C N 1
ATOM 3856 C CA . THR C 1 203 ? -7.81394 -27.81920 -34.64609 1.000 32.50673 119 THR C CA 1
ATOM 3857 C C . THR C 1 203 ? -9.18473 -27.89286 -35.29533 1.000 34.35117 119 THR C C 1
ATOM 3858 O O . THR C 1 203 ? -9.89612 -28.88365 -35.12709 1.000 31.18774 119 THR C O 1
ATOM 3862 N N . LYS C 1 204 ? -9.56656 -26.89479 -36.05559 1.000 31.72715 120 LYS C N 1
ATOM 3863 C CA . LYS C 1 204 ? -10.88595 -26.87968 -36.65694 1.000 31.33864 120 LYS C CA 1
ATOM 3864 C C . LYS C 1 204 ? -10.86160 -26.79623 -38.17343 1.000 35.43472 120 LYS C C 1
ATOM 3865 O O . LYS C 1 204 ? -11.91544 -26.93705 -38.78152 1.000 34.46391 120 LYS C O 1
ATOM 3871 N N . ALA C 1 205 ? -9.70777 -26.57015 -38.79543 1.000 32.44187 121 ALA C N 1
ATOM 3872 C CA . ALA C 1 205 ? -9.54421 -26.46619 -40.24992 1.000 34.40519 121 ALA C CA 1
ATOM 3873 C C . ALA C 1 205 ? -8.05822 -26.65560 -40.53921 1.000 37.30931 121 ALA C C 1
ATOM 3874 O O . ALA C 1 205 ? -7.25570 -26.79648 -39.61612 1.000 32.92605 121 ALA C O 1
ATOM 3876 N N . GLY C 1 206 ? -7.68670 -26.68726 -41.81235 1.000 33.16573 122 GLY C N 1
ATOM 3877 C CA . GLY C 1 206 ? -6.28195 -26.84319 -42.15864 1.000 33.42508 122 GLY C CA 1
ATOM 3878 C C . GLY C 1 206 ? -5.96346 -28.25689 -42.59767 1.000 32.45060 122 GLY C C 1
ATOM 3879 O O . GLY C 1 206 ? -6.85076 -29.09317 -42.80846 1.000 34.04843 122 GLY C O 1
ATOM 3880 N N . ALA C 1 207 ? -4.65119 -28.53562 -42.70775 1.000 31.47507 123 ALA C N 1
ATOM 3881 C CA . ALA C 1 207 ? -4.21151 -29.77401 -43.35965 1.000 32.48211 123 ALA C CA 1
ATOM 3882 C C . ALA C 1 207 ? -4.43422 -31.02232 -42.50999 1.000 35.43058 123 ALA C C 1
ATOM 3883 O O . ALA C 1 207 ? -4.45524 -32.14337 -43.05300 1.000 31.06461 123 ALA C O 1
ATOM 3885 N N . CYS C 1 208 ? -4.58189 -30.88074 -41.19452 1.000 31.01969 124 CYS C N 1
ATOM 3886 C CA . CYS C 1 208 ? -4.51422 -32.04141 -40.31082 1.000 30.44705 124 CYS C CA 1
ATOM 3887 C C . CYS C 1 208 ? -5.77744 -32.28158 -39.48641 1.000 31.44445 124 CYS C C 1
ATOM 3888 O O . CYS C 1 208 ? -5.94545 -33.38140 -38.96894 1.000 32.38470 124 CYS C O 1
ATOM 3891 N N . PHE C 1 209 ? -6.63955 -31.28073 -39.30057 1.000 33.99747 125 PHE C N 1
ATOM 3892 C CA . PHE C 1 209 ? -7.64502 -31.37225 -38.23413 1.000 34.00276 125 PHE C CA 1
ATOM 3893 C C . PHE C 1 209 ? -8.56460 -32.57413 -38.39378 1.000 38.85405 125 PHE C C 1
ATOM 3894 O O . PHE C 1 209 ? -9.08437 -33.08974 -37.38360 1.000 35.14666 125 PHE C O 1
ATOM 3902 N N . ASP C 1 210 ? -8.75476 -33.05527 -39.63226 1.000 33.39341 126 ASP C N 1
ATOM 3903 C CA . ASP C 1 210 ? -9.63501 -34.17827 -39.90184 1.000 29.11034 126 ASP C CA 1
ATOM 3904 C C . ASP C 1 210 ? -8.86962 -35.48893 -40.15792 1.000 37.14260 126 ASP C C 1
ATOM 3905 O O . ASP C 1 210 ? -9.46367 -36.46090 -40.61443 1.000 33.99649 126 ASP C O 1
ATOM 3910 N N . THR C 1 211 ? -7.57158 -35.52099 -39.89624 1.000 30.93321 127 THR C N 1
ATOM 3911 C CA . THR C 1 211 ? -6.84683 -36.78840 -39.79884 1.000 29.10722 127 THR C CA 1
ATOM 3912 C C . THR C 1 211 ? -7.34713 -37.55745 -38.58278 1.000 29.85336 127 THR C C 1
ATOM 3913 O O . THR C 1 211 ? -7.64186 -36.96361 -37.54077 1.000 30.81069 127 THR C O 1
ATOM 3917 N N . ALA C 1 212 ? -7.42861 -38.89439 -38.69925 1.000 34.34593 128 ALA C N 1
ATOM 3918 C CA . ALA C 1 212 ? -7.81486 -39.72746 -37.56286 1.000 35.35206 128 ALA C CA 1
ATOM 3919 C C . ALA C 1 212 ? -6.92117 -39.45190 -36.35195 1.000 31.50011 128 ALA C C 1
ATOM 3920 O O . ALA C 1 212 ? -5.69164 -39.38289 -36.47706 1.000 32.91551 128 ALA C O 1
ATOM 3922 N N . ASN C 1 213 ? -7.54635 -39.31371 -35.18045 1.000 32.90578 129 ASN C N 1
ATOM 3923 C CA . ASN C 1 213 ? -6.80669 -39.11581 -33.94220 1.000 35.69064 129 ASN C CA 1
ATOM 3924 C C . ASN C 1 213 ? -5.86979 -40.28334 -33.71799 1.000 32.80632 129 ASN C C 1
ATOM 3925 O O . ASN C 1 213 ? -6.20755 -41.43019 -33.99283 1.000 35.05807 129 ASN C O 1
ATOM 3930 N N . THR C 1 214 ? -4.68042 -39.98314 -33.24052 1.000 28.37876 130 THR C N 1
ATOM 3931 C CA . THR C 1 214 ? -3.66899 -40.99318 -32.93642 1.000 27.59668 130 THR C CA 1
ATOM 3932 C C . THR C 1 214 ? -3.61224 -41.18295 -31.42779 1.000 28.74120 130 THR C C 1
ATOM 3933 O O . THR C 1 214 ? -4.25728 -40.45027 -30.66657 1.000 26.54095 130 THR C O 1
ATOM 3937 N N . ASP C 1 215 ? -2.82969 -42.17413 -30.99229 1.000 27.35288 131 ASP C N 1
ATOM 3938 C CA . ASP C 1 215 ? -2.76881 -42.49573 -29.57620 1.000 26.34242 131 ASP C CA 1
ATOM 3939 C C . ASP C 1 215 ? -2.30369 -41.31520 -28.72391 1.000 23.83941 131 ASP C C 1
ATOM 3940 O O . ASP C 1 215 ? -1.28476 -40.67785 -29.00739 1.000 25.80581 131 ASP C O 1
ATOM 3945 N N . GLN C 1 216 ? -3.08968 -41.00851 -27.69659 1.000 26.89900 132 GLN C N 1
ATOM 3946 C CA . GLN C 1 216 ? -2.89266 -39.90640 -26.75857 1.000 29.48817 132 GLN C CA 1
ATOM 3947 C C . GLN C 1 216 ? -3.05208 -38.52823 -27.38728 1.000 30.61365 132 GLN C C 1
ATOM 3948 O O . GLN C 1 216 ? -2.73505 -37.52289 -26.74279 1.000 29.33287 132 GLN C O 1
ATOM 3954 N N . PHE C 1 217 ? -3.52725 -38.42747 -28.62073 1.000 27.00829 133 PHE C N 1
ATOM 3955 C CA . PHE C 1 217 ? -3.74184 -37.10109 -29.18183 1.000 26.75701 133 PHE C CA 1
ATOM 3956 C C . PHE C 1 217 ? -4.81373 -36.36559 -28.36860 1.000 31.33399 133 PHE C C 1
ATOM 3957 O O . PHE C 1 217 ? -5.86264 -36.93748 -28.09072 1.000 29.81722 133 PHE C O 1
ATOM 3965 N N . PRO C 1 218 ? -4.58415 -35.10546 -27.97979 1.000 27.98239 134 PRO C N 1
ATOM 3966 C CA . PRO C 1 218 ? -5.49195 -34.41137 -27.06685 1.000 36.70384 134 PRO C CA 1
ATOM 3967 C C . PRO C 1 218 ? -6.82085 -34.11413 -27.72028 1.000 33.08155 134 PRO C C 1
ATOM 3968 O O . PRO C 1 218 ? -6.90136 -33.81802 -28.91504 1.000 33.07111 134 PRO C O 1
ATOM 3972 N N . GLU C 1 219 ? -7.86836 -34.12121 -26.91083 1.000 31.08375 135 GLU C N 1
ATOM 3973 C CA . GLU C 1 219 ? -9.08045 -33.43240 -27.32596 1.000 44.06776 135 GLU C CA 1
ATOM 3974 C C . GLU C 1 219 ? -8.85799 -31.91999 -27.15689 1.000 38.19342 135 GLU C C 1
ATOM 3975 O O . GLU C 1 219 ? -8.06067 -31.46909 -26.32158 1.000 47.29533 135 GLU C O 1
ATOM 3981 N N . GLY C 1 220 ? -9.53016 -31.12961 -27.96575 1.000 40.18380 136 GLY C N 1
ATOM 3982 C CA . GLY C 1 220 ? -9.30196 -29.70204 -27.79313 1.000 36.40009 136 GLY C CA 1
ATOM 3983 C C . GLY C 1 220 ? -7.92653 -29.28372 -28.31222 1.000 39.38305 136 GLY C C 1
ATOM 3984 O O . GLY C 1 220 ? -7.40707 -29.84356 -29.28439 1.000 44.85430 136 GLY C O 1
ATOM 3985 N N . VAL C 1 221 ? -7.30344 -28.30110 -27.67458 1.000 29.85918 137 VAL C N 1
ATOM 3986 C CA . VAL C 1 221 ? -6.09996 -27.68717 -28.24186 1.000 29.42898 137 VAL C CA 1
ATOM 3987 C C . VAL C 1 221 ? -4.88696 -28.24733 -27.50046 1.000 30.67961 137 VAL C C 1
ATOM 3988 O O . VAL C 1 221 ? -4.82974 -28.13250 -26.26060 1.000 28.07697 137 VAL C O 1
ATOM 3992 N N . PRO C 1 222 ? -3.88434 -28.80146 -28.20486 1.000 31.20382 138 PRO C N 1
ATOM 3993 C CA . PRO C 1 222 ? -2.71382 -29.38396 -27.51928 1.000 28.51132 138 PRO C CA 1
ATOM 3994 C C . PRO C 1 222 ? -1.99256 -28.32300 -26.70841 1.000 30.55833 138 PRO C C 1
ATOM 3995 O O . PRO C 1 222 ? -2.04740 -27.14156 -27.02449 1.000 29.31470 138 PRO C O 1
ATOM 3999 N N . LYS C 1 223 ? -1.31045 -28.74053 -25.64387 1.000 27.84647 139 LYS C N 1
ATOM 4000 C CA . LYS C 1 223 ? -0.61142 -27.73852 -24.84490 1.000 30.77131 139 LYS C CA 1
ATOM 4001 C C . LYS C 1 223 ? 0.48482 -27.04546 -25.65991 1.000 29.88083 139 LYS C C 1
ATOM 4002 O O . LYS C 1 223 ? 0.66844 -25.82249 -25.54198 1.000 29.16484 139 LYS C O 1
ATOM 4008 N N . TYR C 1 224 ? 1.16451 -27.79515 -26.54332 1.000 26.06167 140 TYR C N 1
ATOM 4009 C CA . TYR C 1 224 ? 2.21379 -27.29177 -27.43182 1.000 23.96426 140 TYR C CA 1
ATOM 4010 C C . TYR C 1 224 ? 1.94554 -27.80234 -28.84632 1.000 24.90634 140 TYR C C 1
ATOM 4011 O O . TYR C 1 224 ? 1.77020 -29.01389 -29.05410 1.000 24.38939 140 TYR C O 1
ATOM 4020 N N . SER C 1 225 ? 1.89098 -26.88615 -29.82589 1.000 22.98373 141 SER C N 1
ATOM 4021 C CA . SER C 1 225 ? 1.53095 -27.25400 -31.19619 1.000 26.71568 141 SER C CA 1
ATOM 4022 C C . SER C 1 225 ? 2.54859 -26.69345 -32.17595 1.000 26.87592 141 SER C C 1
ATOM 4023 O O . SER C 1 225 ? 3.05306 -25.58287 -31.99223 1.000 24.87777 141 SER C O 1
ATOM 4026 N N . ILE C 1 226 ? 2.77201 -27.40955 -33.26674 1.000 21.59474 142 ILE C N 1
ATOM 4027 C CA . ILE C 1 226 ? 3.62173 -26.91174 -34.34993 1.000 25.14947 142 ILE C CA 1
ATOM 4028 C C . ILE C 1 226 ? 2.96531 -27.22169 -35.68809 1.000 25.39248 142 ILE C C 1
ATOM 4029 O O . ILE C 1 226 ? 2.04493 -28.02828 -35.78235 1.000 23.06123 142 ILE C O 1
ATOM 4034 N N . GLY C 1 227 ? 3.47244 -26.56983 -36.73147 1.000 20.91347 143 GLY C N 1
ATOM 4035 C CA . GLY C 1 227 ? 3.10885 -26.90554 -38.09557 1.000 24.12733 143 GLY C CA 1
ATOM 4036 C C . GLY C 1 227 ? 4.39175 -27.08385 -38.88537 1.000 27.27388 143 GLY C C 1
ATOM 4037 O O . GLY C 1 227 ? 5.41732 -26.45857 -38.58083 1.000 24.51070 143 GLY C O 1
ATOM 4038 N N . VAL C 1 228 ? 4.35377 -27.98932 -39.87914 1.000 24.20333 144 VAL C N 1
ATOM 4039 C CA . VAL C 1 228 ? 5.60285 -28.32080 -40.58961 1.000 23.19808 144 VAL C CA 1
ATOM 4040 C C . VAL C 1 228 ? 5.44721 -28.24193 -42.10067 1.000 21.82171 144 VAL C C 1
ATOM 4041 O O . VAL C 1 228 ? 4.35342 -28.47580 -42.62054 1.000 24.49657 144 VAL C O 1
ATOM 4045 N N . PRO C 1 229 ? 6.52416 -27.93936 -42.82317 1.000 21.63175 145 PRO C N 1
ATOM 4046 C CA . PRO C 1 229 ? 6.44841 -27.76114 -44.28576 1.000 23.12073 145 PRO C CA 1
ATOM 4047 C C . PRO C 1 229 ? 6.87614 -29.00210 -45.06262 1.000 26.84963 145 PRO C C 1
ATOM 4048 O O . PRO C 1 229 ? 7.20716 -30.02778 -44.46126 1.000 22.50321 145 PRO C O 1
ATOM 4052 N N . TYR C 1 230 ? 6.95730 -28.88754 -46.39750 1.000 26.32524 146 TYR C N 1
ATOM 4053 C CA . TYR C 1 230 ? 7.27848 -30.03872 -47.25431 1.000 24.69414 146 TYR C CA 1
ATOM 4054 C C . TYR C 1 230 ? 8.68527 -30.58378 -47.04014 1.000 23.67861 146 TYR C C 1
ATOM 4055 O O . TYR C 1 230 ? 8.95336 -31.70539 -47.46749 1.000 25.35578 146 TYR C O 1
ATOM 4064 N N . LEU C 1 231 ? 9.60877 -29.80993 -46.43351 1.000 21.61999 147 LEU C N 1
ATOM 4065 C CA . LEU C 1 231 ? 10.91912 -30.39362 -46.09980 1.000 19.08626 147 LEU C CA 1
ATOM 4066 C C . LEU C 1 231 ? 10.76093 -31.63698 -45.22048 1.000 23.13927 147 LEU C C 1
ATOM 4067 O O . LEU C 1 231 ? 11.61503 -32.53704 -45.25410 1.000 23.56855 147 LEU C O 1
ATOM 4072 N N . TYR C 1 232 ? 9.66152 -31.72899 -44.45800 1.000 23.11847 148 TYR C N 1
ATOM 4073 C CA . TYR C 1 232 ? 9.51872 -32.76570 -43.44230 1.000 22.69117 148 TYR C CA 1
ATOM 4074 C C . TYR C 1 232 ? 8.31240 -33.67712 -43.63349 1.000 23.40354 148 TYR C C 1
ATOM 4075 O O . TYR C 1 232 ? 7.98785 -34.42673 -42.70905 1.000 23.26440 148 TYR C O 1
ATOM 4084 N N . MET C 1 233 ? 7.65552 -33.66674 -44.79096 1.000 21.06598 149 MET C N 1
ATOM 4085 C CA . MET C 1 233 ? 6.51921 -34.56103 -44.97763 1.000 22.83873 149 MET C CA 1
ATOM 4086 C C . MET C 1 233 ? 6.26841 -34.74703 -46.46655 1.000 26.60833 149 MET C C 1
ATOM 4087 O O . MET C 1 233 ? 6.83400 -34.05209 -47.30571 1.000 26.00450 149 MET C O 1
ATOM 4092 N N . ASN C 1 234 ? 5.44239 -35.74104 -46.78296 1.000 24.32720 150 ASN C N 1
ATOM 4093 C CA . ASN C 1 234 ? 4.91278 -35.95863 -48.12587 1.000 23.29896 150 ASN C CA 1
ATOM 4094 C C . ASN C 1 234 ? 3.40463 -35.82691 -47.99259 1.000 26.33039 150 ASN C C 1
ATOM 4095 O O . ASN C 1 234 ? 2.78846 -36.56104 -47.20875 1.000 21.34507 150 ASN C O 1
ATOM 4100 N N . ASN C 1 235 ? 2.80878 -34.88681 -48.72054 1.000 26.84067 151 ASN C N 1
ATOM 4101 C CA . ASN C 1 235 ? 1.42126 -34.53835 -48.44815 1.000 23.50498 151 ASN C CA 1
ATOM 4102 C C . ASN C 1 235 ? 0.42211 -35.55144 -48.97282 1.000 26.76467 151 ASN C C 1
ATOM 4103 O O . ASN C 1 235 ? -0.76599 -35.43948 -48.64432 1.000 26.53825 151 ASN C O 1
ATOM 4108 N N . LEU C 1 236 ? 0.85048 -36.53427 -49.75068 1.000 22.23141 152 LEU C N 1
ATOM 4109 C CA . LEU C 1 236 ? -0.06610 -37.58305 -50.18492 1.000 24.39753 152 LEU C CA 1
ATOM 4110 C C . LEU C 1 236 ? 0.00300 -38.81474 -49.28949 1.000 28.72208 152 LEU C C 1
ATOM 4111 O O . LEU C 1 236 ? -1.02678 -39.40844 -48.94956 1.000 30.17164 152 LEU C O 1
ATOM 4116 N N . TYR C 1 237 ? 1.20051 -39.20947 -48.86324 1.000 26.19063 153 TYR C N 1
ATOM 4117 C CA . TYR C 1 237 ? 1.35986 -40.50777 -48.23312 1.000 24.86515 153 TYR C CA 1
ATOM 4118 C C . TYR C 1 237 ? 2.09115 -40.51936 -46.89721 1.000 24.17497 153 TYR C C 1
ATOM 4119 O O . TYR C 1 237 ? 2.23702 -41.60965 -46.32241 1.000 29.67438 153 TYR C O 1
ATOM 4128 N N . ASP C 1 238 ? 2.64799 -39.38971 -46.43444 1.000 25.12111 154 ASP C N 1
ATOM 4129 C CA . ASP C 1 238 ? 3.38955 -39.43357 -45.16287 1.000 25.60072 154 ASP C CA 1
ATOM 4130 C C . ASP C 1 238 ? 3.25615 -38.01879 -44.59815 1.000 24.21431 154 ASP C C 1
ATOM 4131 O O . ASP C 1 238 ? 4.20808 -37.24719 -44.52950 1.000 24.60584 154 ASP C O 1
ATOM 4136 N N . ARG C 1 239 ? 2.01942 -37.70451 -44.21390 1.000 22.87471 155 ARG C N 1
ATOM 4137 C CA . ARG C 1 239 ? 1.67194 -36.30914 -43.91923 1.000 22.55320 155 ARG C CA 1
ATOM 4138 C C . ARG C 1 239 ? 2.08802 -35.87382 -42.53054 1.000 26.48530 155 ARG C C 1
ATOM 4139 O O . ARG C 1 239 ? 2.16278 -34.65707 -42.29159 1.000 27.48282 155 ARG C O 1
ATOM 4147 N N . ARG C 1 240 ? 2.32329 -36.83823 -41.61680 1.000 24.21211 156 ARG C N 1
ATOM 4148 C CA . ARG C 1 240 ? 2.78847 -36.55371 -40.25669 1.000 24.92951 156 ARG C CA 1
ATOM 4149 C C . ARG C 1 240 ? 1.84722 -35.60031 -39.51754 1.000 27.60046 156 ARG C C 1
ATOM 4150 O O . ARG C 1 240 ? 2.27117 -34.72657 -38.77958 1.000 25.43239 156 ARG C O 1
ATOM 4158 N N . CYS C 1 241 ? 0.54900 -35.74452 -39.78000 1.000 23.70214 157 CYS C N 1
ATOM 4159 C CA . CYS C 1 241 ? -0.48934 -35.05020 -39.02696 1.000 26.38625 157 CYS C CA 1
ATOM 4160 C C . CYS C 1 241 ? -0.69970 -35.75791 -37.68517 1.000 29.48475 157 CYS C C 1
ATOM 4161 O O . CYS C 1 241 ? -0.76327 -36.98225 -37.62931 1.000 26.28250 157 CYS C O 1
ATOM 4164 N N . LYS C 1 242 ? -0.88512 -34.97567 -36.61585 1.000 20.68734 158 LYS C N 1
ATOM 4165 C CA . LYS C 1 242 ? -1.17181 -35.50156 -35.28874 1.000 22.48959 158 LYS C CA 1
ATOM 4166 C C . LYS C 1 242 ? -0.08615 -36.49039 -34.85652 1.000 29.42695 158 LYS C C 1
ATOM 4167 O O . LYS C 1 242 ? -0.36456 -37.53528 -34.24416 1.000 26.25296 158 LYS C O 1
ATOM 4173 N N . VAL C 1 243 ? 1.17809 -36.14200 -35.14258 1.000 23.07397 159 VAL C N 1
ATOM 4174 C CA . VAL C 1 243 ? 2.29366 -36.89613 -34.57839 1.000 24.01792 159 VAL C CA 1
ATOM 4175 C C . VAL C 1 243 ? 3.02101 -36.01759 -33.56636 1.000 23.16144 159 VAL C C 1
ATOM 4176 O O . VAL C 1 243 ? 2.82721 -34.79178 -33.50354 1.000 22.57990 159 VAL C O 1
ATOM 4180 N N . ARG C 1 244 ? 3.84759 -36.66151 -32.74303 1.000 19.12206 160 ARG C N 1
ATOM 4181 C CA . ARG C 1 244 ? 4.51770 -35.97844 -31.63913 1.000 21.76732 160 ARG C CA 1
ATOM 4182 C C . ARG C 1 244 ? 5.89038 -35.46901 -32.06088 1.000 26.95510 160 ARG C C 1
ATOM 4183 O O . ARG C 1 244 ? 6.61482 -36.15194 -32.79062 1.000 21.11786 160 ARG C O 1
ATOM 4191 N N . ALA C 1 245 ? 6.25507 -34.26486 -31.57787 1.000 22.56803 161 ALA C N 1
ATOM 4192 C CA . ALA C 1 245 ? 7.58144 -33.70962 -31.79375 1.000 18.60911 161 ALA C CA 1
ATOM 4193 C C . ALA C 1 245 ? 8.10522 -33.17565 -30.46736 1.000 23.88383 161 ALA C C 1
ATOM 4194 O O . ALA C 1 245 ? 7.33623 -32.62027 -29.66881 1.000 25.12881 161 ALA C O 1
ATOM 4196 N N . MET C 1 246 ? 9.40235 -33.32895 -30.22392 1.000 19.97092 162 MET C N 1
ATOM 4197 C CA . MET C 1 246 ? 10.02387 -32.65182 -29.08310 1.000 19.39437 162 MET C CA 1
ATOM 4198 C C . MET C 1 246 ? 10.59021 -31.31770 -29.57378 1.000 23.07708 162 MET C C 1
ATOM 4199 O O . MET C 1 246 ? 11.21088 -31.24420 -30.63832 1.000 23.11090 162 MET C O 1
ATOM 4204 N N . VAL C 1 247 ? 10.37402 -30.26666 -28.80391 1.000 21.42503 163 VAL C N 1
ATOM 4205 C CA . VAL C 1 247 ? 10.78282 -28.91316 -29.21193 1.000 23.01142 163 VAL C CA 1
ATOM 4206 C C . VAL C 1 247 ? 11.56697 -28.32056 -28.04353 1.000 24.98709 163 VAL C C 1
ATOM 4207 O O . VAL C 1 247 ? 11.12173 -28.40520 -26.88697 1.000 22.61297 163 VAL C O 1
ATOM 4211 N N . LYS C 1 248 ? 12.72913 -27.74500 -28.32702 1.000 20.42968 164 LYS C N 1
ATOM 4212 C CA . LYS C 1 248 ? 13.51944 -27.11555 -27.28603 1.000 22.44087 164 LYS C CA 1
ATOM 4213 C C . LYS C 1 248 ? 13.14190 -25.64622 -27.16315 1.000 28.09496 164 LYS C C 1
ATOM 4214 O O . LYS C 1 248 ? 13.12286 -24.91324 -28.16844 1.000 27.42431 164 LYS C O 1
ATOM 4220 N N . ILE C 1 249 ? 12.82805 -25.22755 -25.94590 1.000 24.65547 165 ILE C N 1
ATOM 4221 C CA . ILE C 1 249 ? 12.53951 -23.82508 -25.63345 1.000 24.44748 165 ILE C CA 1
ATOM 4222 C C . ILE C 1 249 ? 13.76081 -23.27843 -24.89923 1.000 30.86842 165 ILE C C 1
ATOM 4223 O O . ILE C 1 249 ? 14.17841 -23.87370 -23.88506 1.000 28.28342 165 ILE C O 1
ATOM 4228 N N . PRO C 1 250 ? 14.41645 -22.24353 -25.41934 1.000 33.70281 166 PRO C N 1
ATOM 4229 C CA . PRO C 1 250 ? 15.71654 -21.83231 -24.87705 1.000 34.30881 166 PRO C CA 1
ATOM 4230 C C . PRO C 1 250 ? 15.55308 -21.14082 -23.52802 1.000 30.53249 166 PRO C C 1
ATOM 4231 O O . PRO C 1 250 ? 14.46975 -20.68026 -23.16571 1.000 30.13861 166 PRO C O 1
ATOM 4235 N N . LYS C 1 251 ? 16.65323 -21.11374 -22.76744 1.000 31.99802 167 LYS C N 1
ATOM 4236 C CA . LYS C 1 251 ? 16.70638 -20.34558 -21.53180 1.000 30.16106 167 LYS C CA 1
ATOM 4237 C C . LYS C 1 251 ? 16.41635 -18.88327 -21.80764 1.000 34.81709 167 LYS C C 1
ATOM 4238 O O . LYS C 1 251 ? 16.94851 -18.32317 -22.75715 1.000 32.49052 167 LYS C O 1
ATOM 4244 N N . THR C 1 252 ? 15.58821 -18.27074 -20.95712 1.000 32.80581 168 THR C N 1
ATOM 4245 C CA . THR C 1 252 ? 15.35245 -16.82660 -20.96637 1.000 32.86526 168 THR C CA 1
ATOM 4246 C C . THR C 1 252 ? 15.52500 -16.33436 -19.53683 1.000 40.28834 168 THR C C 1
ATOM 4247 O O . THR C 1 252 ? 15.80340 -17.11825 -18.62505 1.000 40.19273 168 THR C O 1
ATOM 4251 N N . ASP C 1 253 ? 15.29819 -15.04039 -19.31419 1.000 37.37899 169 ASP C N 1
ATOM 4252 C CA . ASP C 1 253 ? 15.28379 -14.60305 -17.92531 1.000 38.33178 169 ASP C CA 1
ATOM 4253 C C . ASP C 1 253 ? 14.03356 -15.02753 -17.17071 1.000 39.32467 169 ASP C C 1
ATOM 4254 O O . ASP C 1 253 ? 13.93766 -14.74120 -15.97163 1.000 43.54482 169 ASP C O 1
ATOM 4259 N N . GLU C 1 254 ? 13.09835 -15.74322 -17.79521 1.000 37.66915 170 GLU C N 1
ATOM 4260 C CA . GLU C 1 254 ? 11.91359 -16.22339 -17.08893 1.000 42.03120 170 GLU C CA 1
ATOM 4261 C C . GLU C 1 254 ? 11.95061 -17.70036 -16.72396 1.000 46.53343 170 GLU C C 1
ATOM 4262 O O . GLU C 1 254 ? 11.15409 -18.13600 -15.87894 1.000 42.71069 170 GLU C O 1
ATOM 4268 N N . HIS C 1 255 ? 12.80994 -18.48972 -17.36274 1.000 37.06181 171 HIS C N 1
ATOM 4269 C CA . HIS C 1 255 ? 12.73930 -19.92919 -17.19248 1.000 34.57186 171 HIS C CA 1
ATOM 4270 C C . HIS C 1 255 ? 14.00500 -20.54899 -17.73416 1.000 37.67234 171 HIS C C 1
ATOM 4271 O O . HIS C 1 255 ? 14.70191 -19.95901 -18.56308 1.000 35.91585 171 HIS C O 1
ATOM 4278 N N . GLU C 1 256 ? 14.27228 -21.76471 -17.26110 1.000 32.68585 172 GLU C N 1
ATOM 4279 C CA . GLU C 1 256 ? 15.40919 -22.52893 -17.72514 1.000 36.69224 172 GLU C CA 1
ATOM 4280 C C . GLU C 1 256 ? 15.12031 -23.11738 -19.10594 1.000 34.57946 172 GLU C C 1
ATOM 4281 O O . GLU C 1 256 ? 13.98625 -23.13047 -19.56841 1.000 31.84650 172 GLU C O 1
ATOM 4287 N N . GLU C 1 257 ? 16.18317 -23.53920 -19.78617 1.000 27.68158 173 GLU C N 1
ATOM 4288 C CA . GLU C 1 257 ? 16.00857 -24.28754 -21.02535 1.000 31.11578 173 GLU C CA 1
ATOM 4289 C C . GLU C 1 257 ? 15.18288 -25.55386 -20.75672 1.000 29.18824 173 GLU C C 1
ATOM 4290 O O . GLU C 1 257 ? 15.36518 -26.23561 -19.74012 1.000 33.96943 173 GLU C O 1
ATOM 4296 N N . LYS C 1 258 ? 14.25001 -25.86865 -21.65172 1.000 27.58256 174 LYS C N 1
ATOM 4297 C CA . LYS C 1 258 ? 13.45881 -27.06459 -21.41308 1.000 32.32563 174 LYS C CA 1
ATOM 4298 C C . LYS C 1 258 ? 13.01561 -27.66538 -22.74060 1.000 29.11258 174 LYS C C 1
ATOM 4299 O O . LYS C 1 258 ? 12.87708 -26.96269 -23.73985 1.000 28.57562 174 LYS C O 1
ATOM 4305 N N . TRP C 1 259 ? 12.85468 -28.98635 -22.75539 1.000 23.68003 175 TRP C N 1
ATOM 4306 C CA . TRP C 1 259 ? 12.25557 -29.67145 -23.90219 1.000 22.61502 175 TRP C CA 1
ATOM 4307 C C . TRP C 1 259 ? 10.76516 -29.89761 -23.61412 1.000 26.78798 175 TRP C C 1
ATOM 4308 O O . TRP C 1 259 ? 10.40345 -30.26506 -22.49731 1.000 28.18495 175 TRP C O 1
ATOM 4319 N N . VAL C 1 260 ? 9.90040 -29.69678 -24.60748 1.000 23.85328 176 VAL C N 1
ATOM 4320 C CA . VAL C 1 260 ? 8.46995 -29.95437 -24.42163 1.000 26.01684 176 VAL C CA 1
ATOM 4321 C C . VAL C 1 260 ? 7.99832 -30.89230 -25.51340 1.000 26.59122 176 VAL C C 1
ATOM 4322 O O . VAL C 1 260 ? 8.57226 -30.92889 -26.60789 1.000 22.63887 176 VAL C O 1
ATOM 4326 N N . GLN C 1 261 ? 6.93426 -31.63572 -25.22372 1.000 25.63549 177 GLN C N 1
ATOM 4327 C CA . GLN C 1 261 ? 6.37780 -32.55514 -26.20819 1.000 21.32881 177 GLN C CA 1
ATOM 4328 C C . GLN C 1 261 ? 5.20091 -31.86664 -26.89719 1.000 27.68026 177 GLN C C 1
ATOM 4329 O O . GLN C 1 261 ? 4.19358 -31.51817 -26.25123 1.000 25.55624 177 GLN C O 1
ATOM 4335 N N . ALA C 1 262 ? 5.34330 -31.64403 -28.20156 1.000 21.08529 178 ALA C N 1
ATOM 4336 C CA . ALA C 1 262 ? 4.35968 -30.90233 -28.98486 1.000 20.19700 178 ALA C CA 1
ATOM 4337 C C . ALA C 1 262 ? 3.69116 -31.85980 -29.97260 1.000 23.53066 178 ALA C C 1
ATOM 4338 O O . ALA C 1 262 ? 4.14927 -32.99268 -30.16614 1.000 23.80334 178 ALA C O 1
ATOM 4340 N N . TRP C 1 263 ? 2.58403 -31.40292 -30.59422 1.000 20.88034 179 TRP C N 1
ATOM 4341 C CA . TRP C 1 263 ? 1.86746 -32.15876 -31.61521 1.000 21.69746 179 TRP C CA 1
ATOM 4342 C C . TRP C 1 263 ? 1.86115 -31.37180 -32.92683 1.000 27.09307 179 TRP C C 1
ATOM 4343 O O . TRP C 1 263 ? 1.68381 -30.14599 -32.92234 1.000 25.35080 179 TRP C O 1
ATOM 4354 N N . VAL C 1 264 ? 2.03406 -32.07330 -34.04286 1.000 22.11882 180 VAL C N 1
ATOM 4355 C CA . VAL C 1 264 ? 1.87912 -31.45230 -35.36159 1.000 24.72461 180 VAL C CA 1
ATOM 4356 C C . VAL C 1 264 ? 0.38185 -31.34813 -35.61905 1.000 22.63546 180 VAL C C 1
ATOM 4357 O O . VAL C 1 264 ? -0.29690 -32.37192 -35.68041 1.000 27.28645 180 VAL C O 1
ATOM 4361 N N . ILE C 1 265 ? -0.13316 -30.12603 -35.82130 1.000 20.64931 181 ILE C N 1
ATOM 4362 C CA . ILE C 1 265 ? -1.55396 -29.95583 -36.07800 1.000 24.51767 181 ILE C CA 1
ATOM 4363 C C . ILE C 1 265 ? -1.82661 -29.25214 -37.39407 1.000 27.53888 181 ILE C C 1
ATOM 4364 O O . ILE C 1 265 ? -2.98963 -28.99354 -37.70716 1.000 25.22630 181 ILE C O 1
ATOM 4369 N N . ASP C 1 266 ? -0.79417 -28.96685 -38.19130 1.000 24.10909 182 ASP C N 1
ATOM 4370 C CA . ASP C 1 266 ? -1.02886 -28.32995 -39.48799 1.000 26.25976 182 ASP C CA 1
ATOM 4371 C C . ASP C 1 266 ? 0.24169 -28.43171 -40.31661 1.000 30.58724 182 ASP C C 1
ATOM 4372 O O . ASP C 1 266 ? 1.31846 -28.79250 -39.81560 1.000 26.04077 182 ASP C O 1
ATOM 4377 N N . HIS C 1 267 ? 0.08368 -28.15440 -41.61293 1.000 24.22502 183 HIS C N 1
ATOM 4378 C CA . HIS C 1 267 ? 1.20097 -27.93389 -42.52383 1.000 24.65244 183 HIS C CA 1
ATOM 4379 C C . HIS C 1 267 ? 1.32653 -26.44295 -42.76130 1.000 29.19302 183 HIS C C 1
ATOM 4380 O O . HIS C 1 267 ? 0.37737 -25.68390 -42.55663 1.000 28.38033 183 HIS C O 1
ATOM 4387 N N . ASN C 1 268 ? 2.49952 -26.02310 -43.19390 1.000 24.63005 184 ASN C N 1
ATOM 4388 C CA . ASN C 1 268 ? 2.69863 -24.61521 -43.49242 1.000 29.83852 184 ASN C CA 1
ATOM 4389 C C . ASN C 1 268 ? 3.61099 -24.50399 -44.70024 1.000 30.13123 184 ASN C C 1
ATOM 4390 O O . ASN C 1 268 ? 4.18513 -25.49748 -45.15750 1.000 29.33714 184 ASN C O 1
ATOM 4395 N N . LEU C 1 269 ? 3.75467 -23.28006 -45.21289 1.000 27.31284 185 LEU C N 1
ATOM 4396 C CA . LEU C 1 269 ? 4.64237 -23.06998 -46.35491 1.000 28.85108 185 LEU C CA 1
ATOM 4397 C C . LEU C 1 269 ? 6.09954 -22.91050 -45.91268 1.000 27.96966 185 LEU C C 1
ATOM 4398 O O . LEU C 1 269 ? 6.98492 -23.62008 -46.39686 1.000 25.40034 185 LEU C O 1
ATOM 4403 N N . GLY C 1 270 ? 6.37061 -21.95933 -45.01086 1.000 26.18642 186 GLY C N 1
ATOM 4404 C CA . GLY C 1 270 ? 7.71129 -21.86051 -44.46317 1.000 27.44458 186 GLY C CA 1
ATOM 4405 C C . GLY C 1 270 ? 8.74759 -21.32133 -45.42059 1.000 26.39376 186 GLY C C 1
ATOM 4406 O O . GLY C 1 270 ? 9.94537 -21.53031 -45.17696 1.000 28.92420 186 GLY C O 1
ATOM 4407 N N . ASN C 1 271 ? 8.33002 -20.60395 -46.49264 1.000 25.94206 187 ASN C N 1
ATOM 4408 C CA . ASN C 1 271 ? 9.28586 -20.12941 -47.49998 1.000 29.04755 187 ASN C CA 1
ATOM 4409 C C . ASN C 1 271 ? 9.73854 -18.70914 -47.16025 1.000 27.99863 187 ASN C C 1
ATOM 4410 O O . ASN C 1 271 ? 9.59062 -17.74947 -47.94757 1.000 31.40099 187 ASN C O 1
ATOM 4415 N N . TRP C 1 272 ? 10.30011 -18.57267 -45.96394 1.000 31.20824 188 TRP C N 1
ATOM 4416 C CA . TRP C 1 272 ? 10.89830 -17.30493 -45.56415 1.000 34.11609 188 TRP C CA 1
ATOM 4417 C C . TRP C 1 272 ? 12.39763 -17.47613 -45.33995 1.000 33.16455 188 TRP C C 1
ATOM 4418 O O . TRP C 1 272 ? 12.88937 -18.56836 -45.04206 1.000 31.48810 188 TRP C O 1
ATOM 4429 N N . ASP C 1 273 ? 13.12250 -16.36439 -45.43854 1.000 33.78909 189 ASP C N 1
ATOM 4430 C CA . ASP C 1 273 ? 14.53658 -16.36449 -45.08318 1.000 34.45664 189 ASP C CA 1
ATOM 4431 C C . ASP C 1 273 ? 14.63515 -16.27162 -43.56915 1.000 40.01939 189 ASP C C 1
ATOM 4432 O O . ASP C 1 273 ? 13.62688 -16.28991 -42.85813 1.000 34.31763 189 ASP C O 1
ATOM 4437 N N . LYS C 1 274 ? 15.85842 -16.12867 -43.05827 1.000 39.89742 190 LYS C N 1
ATOM 4438 C CA . LYS C 1 274 ? 16.06102 -16.20677 -41.62052 1.000 38.39473 190 LYS C CA 1
ATOM 4439 C C . LYS C 1 274 ? 15.39026 -15.03478 -40.89544 1.000 35.86488 190 LYS C C 1
ATOM 4440 O O . LYS C 1 274 ? 15.12068 -15.14176 -39.69795 1.000 38.30164 190 LYS C O 1
ATOM 4446 N N . ASP C 1 275 ? 15.07168 -13.94468 -41.59027 1.000 37.60133 191 ASP C N 1
ATOM 4447 C CA . ASP C 1 275 ? 14.41070 -12.81104 -40.94864 1.000 35.20545 191 ASP C CA 1
ATOM 4448 C C . ASP C 1 275 ? 12.90120 -12.78739 -41.14882 1.000 41.23089 191 ASP C C 1
ATOM 4449 O O . ASP C 1 275 ? 12.24179 -11.85831 -40.66519 1.000 41.66137 191 ASP C O 1
ATOM 4454 N N . GLY C 1 276 ? 12.33225 -13.77564 -41.84313 1.000 37.97709 192 GLY C N 1
ATOM 4455 C CA . GLY C 1 276 ? 10.89453 -13.82890 -42.04402 1.000 35.07235 192 GLY C CA 1
ATOM 4456 C C . GLY C 1 276 ? 10.38207 -13.27413 -43.36135 1.000 36.27026 192 GLY C C 1
ATOM 4457 O O . GLY C 1 276 ? 9.15797 -13.29574 -43.58249 1.000 35.15190 192 GLY C O 1
ATOM 4458 N N . LYS C 1 277 ? 11.26369 -12.81651 -44.25939 1.000 31.07434 193 LYS C N 1
ATOM 4459 C CA . LYS C 1 277 ? 10.80823 -12.34344 -45.57262 1.000 36.72589 193 LYS C CA 1
ATOM 4460 C C . LYS C 1 277 ? 10.46356 -13.55507 -46.44025 1.000 34.99652 193 LYS C C 1
ATOM 4461 O O . LYS C 1 277 ? 11.30945 -14.44390 -46.66581 1.000 36.14271 193 LYS C O 1
ATOM 4467 N N . GLU C 1 278 ? 9.24981 -13.56148 -46.95767 1.000 32.13796 194 GLU C N 1
ATOM 4468 C CA . GLU C 1 278 ? 8.69687 -14.67480 -47.71616 1.000 36.75991 194 GLU C CA 1
ATOM 4469 C C . GLU C 1 278 ? 8.79680 -14.42116 -49.20904 1.000 36.95413 194 GLU C C 1
ATOM 4470 O O . GLU C 1 278 ? 8.66271 -13.28899 -49.66765 1.000 34.49897 194 GLU C O 1
ATOM 4476 N N . ASN C 1 279 ? 9.01564 -15.50120 -49.96465 1.000 34.01546 195 ASN C N 1
ATOM 4477 C CA . ASN C 1 279 ? 9.14614 -15.45423 -51.41518 1.000 38.44708 195 ASN C CA 1
ATOM 4478 C C . ASN C 1 279 ? 8.75992 -16.78986 -52.00922 1.000 36.80632 195 ASN C C 1
ATOM 4479 O O . ASN C 1 279 ? 9.20020 -17.83541 -51.52702 1.000 35.74832 195 ASN C O 1
ATOM 4484 N N . ASP C 1 280 ? 8.00522 -16.73897 -53.11000 1.000 36.38653 196 ASP C N 1
ATOM 4485 C CA . ASP C 1 280 ? 7.54658 -17.97286 -53.75186 1.000 39.71958 196 ASP C CA 1
ATOM 4486 C C . ASP C 1 280 ? 8.69241 -18.89000 -54.20444 1.000 36.38135 196 ASP C C 1
ATOM 4487 O O . ASP C 1 280 ? 8.48150 -20.10685 -54.33706 1.000 35.01964 196 ASP C O 1
ATOM 4492 N N . ALA C 1 281 ? 9.89726 -18.36263 -54.42808 1.000 34.84420 197 ALA C N 1
ATOM 4493 C CA . ALA C 1 281 ? 11.01959 -19.21578 -54.81890 1.000 36.87713 197 ALA C CA 1
ATOM 4494 C C . ALA C 1 281 ? 11.84755 -19.72908 -53.64375 1.000 37.11183 197 ALA C C 1
ATOM 4495 O O . ALA C 1 281 ? 12.70686 -20.59106 -53.85868 1.000 34.68597 197 ALA C O 1
ATOM 4497 N N . TYR C 1 282 ? 11.60264 -19.26048 -52.41591 1.000 33.23677 198 TYR C N 1
ATOM 4498 C CA . TYR C 1 282 ? 12.46088 -19.64371 -51.28280 1.000 28.95525 198 TYR C CA 1
ATOM 4499 C C . TYR C 1 282 ? 12.18120 -21.08696 -50.83885 1.000 27.37058 198 TYR C C 1
ATOM 4500 O O . TYR C 1 282 ? 11.03984 -21.56354 -50.93211 1.000 29.71002 198 TYR C O 1
ATOM 4509 N N . PRO C 1 283 ? 13.18683 -21.75464 -50.27819 1.000 29.40787 199 PRO C N 1
ATOM 4510 C CA . PRO C 1 283 ? 12.98363 -23.11858 -49.74408 1.000 28.38060 199 PRO C CA 1
ATOM 4511 C C . PRO C 1 283 ? 11.83709 -23.19222 -48.74997 1.000 29.43401 199 PRO C C 1
ATOM 4512 O O . PRO C 1 283 ? 11.68715 -22.33975 -47.86417 1.000 29.31221 199 PRO C O 1
ATOM 4516 N N . LYS C 1 284 ? 11.02624 -24.22929 -48.88480 1.000 29.49636 200 LYS C N 1
ATOM 4517 C CA . LYS C 1 284 ? 9.91347 -24.39752 -47.94680 1.000 24.96339 200 LYS C CA 1
ATOM 4518 C C . LYS C 1 284 ? 10.43358 -25.18612 -46.74051 1.000 27.84258 200 LYS C C 1
ATOM 4519 O O . LYS C 1 284 ? 10.23325 -26.40058 -46.62071 1.000 23.81149 200 LYS C O 1
ATOM 4525 N N . ASP C 1 285 ? 11.14497 -24.48518 -45.83336 1.000 25.69034 201 ASP C N 1
ATOM 4526 C CA . ASP C 1 285 ? 11.74900 -25.15888 -44.67686 1.000 28.95113 201 ASP C CA 1
ATOM 4527 C C . ASP C 1 285 ? 11.43716 -24.54729 -43.30248 1.000 26.50001 201 ASP C C 1
ATOM 4528 O O . ASP C 1 285 ? 11.79879 -25.16591 -42.30207 1.000 26.06566 201 ASP C O 1
ATOM 4533 N N . GLY C 1 286 ? 10.75072 -23.38665 -43.20732 1.000 23.60631 202 GLY C N 1
ATOM 4534 C CA . GLY C 1 286 ? 10.40230 -22.85357 -41.90314 1.000 27.08876 202 GLY C CA 1
ATOM 4535 C C . GLY C 1 286 ? 9.23611 -23.59518 -41.26813 1.000 25.13018 202 GLY C C 1
ATOM 4536 O O . GLY C 1 286 ? 8.43907 -24.21203 -41.98018 1.000 25.31885 202 GLY C O 1
ATOM 4537 N N . VAL C 1 287 ? 9.12809 -23.51774 -39.93622 1.000 21.69492 203 VAL C N 1
ATOM 4538 C CA . VAL C 1 287 ? 8.06449 -24.20543 -39.19277 1.000 21.68690 203 VAL C CA 1
ATOM 4539 C C . VAL C 1 287 ? 7.20565 -23.17092 -38.44788 1.000 23.69340 203 VAL C C 1
ATOM 4540 O O . VAL C 1 287 ? 7.56166 -22.00022 -38.32545 1.000 24.97859 203 VAL C O 1
ATOM 4544 N N . LEU C 1 288 ? 6.08277 -23.62159 -37.90933 1.000 21.53285 204 LEU C N 1
ATOM 4545 C CA . LEU C 1 288 ? 5.21693 -22.75320 -37.10734 1.000 23.35370 204 LEU C CA 1
ATOM 4546 C C . LEU C 1 288 ? 5.21145 -23.30333 -35.68586 1.000 22.84741 204 LEU C C 1
ATOM 4547 O O . LEU C 1 288 ? 5.13555 -24.51262 -35.50774 1.000 24.35561 204 LEU C O 1
ATOM 4552 N N . ILE C 1 289 ? 5.22900 -22.43282 -34.68350 1.000 22.38636 205 ILE C N 1
ATOM 4553 C CA . ILE C 1 289 ? 5.08303 -22.81566 -33.28243 1.000 24.67380 205 ILE C CA 1
ATOM 4554 C C . ILE C 1 289 ? 3.97519 -21.95245 -32.69315 1.000 25.86245 205 ILE C C 1
ATOM 4555 O O . ILE C 1 289 ? 3.74991 -20.82489 -33.14992 1.000 26.81237 205 ILE C O 1
ATOM 4560 N N . ASP C 1 290 ? 3.23276 -22.48766 -31.71761 1.000 21.95614 206 ASP C N 1
ATOM 4561 C CA . ASP C 1 290 ? 2.05443 -21.75014 -31.28060 1.000 27.31121 206 ASP C CA 1
ATOM 4562 C C . ASP C 1 290 ? 2.45495 -20.49254 -30.50278 1.000 26.04263 206 ASP C C 1
ATOM 4563 O O . ASP C 1 290 ? 3.59949 -20.35409 -30.03588 1.000 24.98387 206 ASP C O 1
ATOM 4568 N N . THR C 1 291 ? 1.47416 -19.57335 -30.35005 1.000 25.32367 207 THR C N 1
ATOM 4569 C CA . THR C 1 291 ? 1.77327 -18.23407 -29.85718 1.000 25.92276 207 THR C CA 1
ATOM 4570 C C . THR C 1 291 ? 2.27453 -18.27950 -28.42758 1.000 32.70874 207 THR C C 1
ATOM 4571 O O . THR C 1 291 ? 3.09693 -17.43634 -28.03330 1.000 31.03938 207 THR C O 1
ATOM 4575 N N . ASN C 1 292 ? 1.81966 -19.27339 -27.63949 1.000 28.64279 208 ASN C N 1
ATOM 4576 C CA . ASN C 1 292 ? 2.25901 -19.34081 -26.25008 1.000 30.29823 208 ASN C CA 1
ATOM 4577 C C . ASN C 1 292 ? 3.70348 -19.81565 -26.15061 1.000 32.47424 208 ASN C C 1
ATOM 4578 O O . ASN C 1 292 ? 4.49129 -19.26299 -25.35879 1.000 32.75359 208 ASN C O 1
ATOM 4583 N N . MET C 1 293 ? 4.07601 -20.84525 -26.93613 1.000 27.08541 209 MET C N 1
ATOM 4584 C CA . MET C 1 293 ? 5.47790 -21.23789 -27.02105 1.000 24.71696 209 MET C CA 1
ATOM 4585 C C . MET C 1 293 ? 6.33392 -20.09129 -27.52559 1.000 27.13892 209 MET C C 1
ATOM 4586 O O . MET C 1 293 ? 7.41028 -19.83008 -26.99446 1.000 30.71698 209 MET C O 1
ATOM 4591 N N . TYR C 1 294 ? 5.84380 -19.37718 -28.53679 1.000 26.01068 210 TYR C N 1
ATOM 4592 C CA . TYR C 1 294 ? 6.60280 -18.29055 -29.13629 1.000 26.90128 210 TYR C CA 1
ATOM 4593 C C . TYR C 1 294 ? 7.03017 -17.26508 -28.10628 1.000 27.45796 210 TYR C C 1
ATOM 4594 O O . TYR C 1 294 ? 8.19928 -16.86404 -28.07723 1.000 26.64264 210 TYR C O 1
ATOM 4603 N N . GLU C 1 295 ? 6.10370 -16.84262 -27.23680 1.000 27.01634 211 GLU C N 1
ATOM 4604 C CA . GLU C 1 295 ? 6.43598 -15.79970 -26.27260 1.000 34.50075 211 GLU C CA 1
ATOM 4605 C C . GLU C 1 295 ? 7.41148 -16.31941 -25.21607 1.000 32.18568 211 GLU C C 1
ATOM 4606 O O . GLU C 1 295 ? 8.13905 -15.51381 -24.60448 1.000 32.38848 211 GLU C O 1
ATOM 4612 N N . GLN C 1 296 ? 7.50399 -17.63909 -25.04933 1.000 29.20750 212 GLN C N 1
ATOM 4613 C CA . GLN C 1 296 ? 8.48873 -18.22382 -24.16215 1.000 31.02472 212 GLN C CA 1
ATOM 4614 C C . GLN C 1 296 ? 9.90196 -18.16908 -24.72450 1.000 32.33087 212 GLN C C 1
ATOM 4615 O O . GLN C 1 296 ? 10.85415 -18.48264 -23.99424 1.000 28.59270 212 GLN C O 1
ATOM 4621 N N . PHE C 1 297 ? 10.07067 -17.81238 -26.00730 1.000 25.83482 213 PHE C N 1
ATOM 4622 C CA . PHE C 1 297 ? 11.41263 -17.65250 -26.54531 1.000 29.38456 213 PHE C CA 1
ATOM 4623 C C . PHE C 1 297 ? 12.02981 -16.30495 -26.18941 1.000 31.06073 213 PHE C C 1
ATOM 4624 O O . PHE C 1 297 ? 13.17957 -16.05989 -26.56797 1.000 32.06914 213 PHE C O 1
ATOM 4632 N N . PHE C 1 298 ? 11.28549 -15.41964 -25.53041 1.000 28.80818 214 PHE C N 1
ATOM 4633 C CA . PHE C 1 298 ? 11.73206 -14.05756 -25.27301 1.000 30.19003 214 PHE C CA 1
ATOM 4634 C C . PHE C 1 298 ? 11.78360 -13.74564 -23.77418 1.000 29.44646 214 PHE C C 1
ATOM 4635 O O . PHE C 1 298 ? 10.94239 -14.21056 -22.98460 1.000 33.67030 214 PHE C O 1
ATOM 4643 N N . ASP C 1 299 ? 12.73578 -12.88487 -23.39788 1.000 34.82698 215 ASP C N 1
ATOM 4644 C CA . ASP C 1 299 ? 12.79864 -12.39310 -22.01855 1.000 40.12691 215 ASP C CA 1
ATOM 4645 C C . ASP C 1 299 ? 11.50544 -11.67378 -21.61521 1.000 42.80893 215 ASP C C 1
ATOM 4646 O O . ASP C 1 299 ? 10.72776 -11.21027 -22.45872 1.000 39.04631 215 ASP C O 1
ATOM 4651 N N . LYS C 1 300 ? 11.31766 -11.53741 -20.29917 1.000 41.66828 216 LYS C N 1
ATOM 4652 C CA . LYS C 1 300 ? 10.15750 -10.85483 -19.71445 1.000 51.83876 216 LYS C CA 1
ATOM 4653 C C . LYS C 1 300 ? 9.79655 -9.54919 -20.42327 1.000 50.32595 216 LYS C C 1
ATOM 4654 O O . LYS C 1 300 ? 8.62287 -9.29616 -20.72615 1.000 46.27635 216 LYS C O 1
ATOM 4660 N N . ASN C 1 301 ? 10.78218 -8.69293 -20.66922 1.000 46.95365 217 ASN C N 1
ATOM 4661 C CA . ASN C 1 301 ? 10.48799 -7.38300 -21.23195 1.000 53.40988 217 ASN C CA 1
ATOM 4662 C C . ASN C 1 301 ? 10.88602 -7.27014 -22.70108 1.000 51.45677 217 ASN C C 1
ATOM 4663 O O . ASN C 1 301 ? 11.09544 -6.16717 -23.21214 1.000 42.13777 217 ASN C O 1
ATOM 4668 N N . LYS C 1 302 ? 10.96962 -8.39471 -23.40091 1.000 36.18424 218 LYS C N 1
ATOM 4669 C CA . LYS C 1 302 ? 11.32322 -8.37139 -24.80471 1.000 38.58710 218 LYS C CA 1
ATOM 4670 C C . LYS C 1 302 ? 10.29681 -9.14573 -25.63398 1.000 38.05905 218 LYS C C 1
ATOM 4671 O O . LYS C 1 302 ? 10.62626 -9.65405 -26.69560 1.000 32.10186 218 LYS C O 1
ATOM 4677 N N . LYS C 1 303 ? 9.04634 -9.21754 -25.17761 1.000 32.91629 219 LYS C N 1
ATOM 4678 C CA . LYS C 1 303 ? 8.03840 -9.89712 -25.97595 1.000 38.69972 219 LYS C CA 1
ATOM 4679 C C . LYS C 1 303 ? 7.81910 -9.14561 -27.28713 1.000 35.33104 219 LYS C C 1
ATOM 4680 O O . LYS C 1 303 ? 8.17077 -7.97509 -27.42699 1.000 32.50132 219 LYS C O 1
ATOM 4686 N N . VAL C 1 304 ? 7.22362 -9.83048 -28.25397 1.000 28.67148 220 VAL C N 1
ATOM 4687 C CA . VAL C 1 304 ? 7.02442 -9.27028 -29.59690 1.000 29.65899 220 VAL C CA 1
ATOM 4688 C C . VAL C 1 304 ? 5.53500 -9.36679 -29.90426 1.000 30.61474 220 VAL C C 1
ATOM 4689 O O . VAL C 1 304 ? 5.09428 -10.34563 -30.52291 1.000 32.14352 220 VAL C O 1
ATOM 4693 N N . PRO C 1 305 ? 4.72418 -8.39193 -29.47829 1.000 29.59019 221 PRO C N 1
ATOM 4694 C CA . PRO C 1 305 ? 3.25760 -8.55717 -29.56081 1.000 31.99031 221 PRO C CA 1
ATOM 4695 C C . PRO C 1 305 ? 2.71227 -8.49713 -30.96593 1.000 34.76292 221 PRO C C 1
ATOM 4696 O O . PRO C 1 305 ? 1.55355 -8.90839 -31.18777 1.000 34.61955 221 PRO C O 1
ATOM 4700 N N . ASP C 1 306 ? 3.49179 -8.07818 -31.95574 1.000 29.85934 222 ASP C N 1
ATOM 4701 C CA . ASP C 1 306 ? 2.96994 -8.16667 -33.31265 1.000 30.26270 222 ASP C CA 1
ATOM 4702 C C . ASP C 1 306 ? 3.48724 -9.37880 -34.06151 1.000 28.22592 222 ASP C C 1
ATOM 4703 O O . ASP C 1 306 ? 3.21611 -9.51426 -35.26250 1.000 32.11516 222 ASP C O 1
ATOM 4708 N N . TYR C 1 307 ? 4.23421 -10.26154 -33.38974 1.000 25.96897 223 TYR C N 1
ATOM 4709 C CA . TYR C 1 307 ? 4.65690 -11.56122 -33.92714 1.000 27.32324 223 TYR C CA 1
ATOM 4710 C C . TYR C 1 307 ? 5.53568 -11.42689 -35.16284 1.000 32.15102 223 TYR C C 1
ATOM 4711 O O . TYR C 1 307 ? 5.62785 -12.36061 -35.97334 1.000 30.30823 223 TYR C O 1
ATOM 4720 N N . SER C 1 308 ? 6.22681 -10.29865 -35.30236 1.000 27.58947 224 SER C N 1
ATOM 4721 C CA . SER C 1 308 ? 6.94992 -10.06058 -36.53712 1.000 34.12186 224 SER C CA 1
ATOM 4722 C C . SER C 1 308 ? 8.33704 -10.68044 -36.53426 1.000 36.87376 224 SER C C 1
ATOM 4723 O O . SER C 1 308 ? 8.94703 -10.80210 -37.60010 1.000 40.57198 224 SER C O 1
ATOM 4726 N N . LYS C 1 309 ? 8.84156 -11.10999 -35.39310 1.000 30.17979 225 LYS C N 1
ATOM 4727 C CA . LYS C 1 309 ? 10.20856 -11.61940 -35.31315 1.000 29.43203 225 LYS C CA 1
ATOM 4728 C C . LYS C 1 309 ? 10.20526 -13.15025 -35.43719 1.000 35.61868 225 LYS C C 1
ATOM 4729 O O . LYS C 1 309 ? 9.41544 -13.81986 -34.77168 1.000 31.73984 225 LYS C O 1
ATOM 4735 N N . THR C 1 310 ? 11.08160 -13.69754 -36.27646 1.000 28.52922 226 THR C N 1
ATOM 4736 C CA . THR C 1 310 ? 11.24927 -15.15447 -36.31312 1.000 25.20286 226 THR C CA 1
ATOM 4737 C C . THR C 1 310 ? 12.12600 -15.60519 -35.14608 1.000 31.03207 226 THR C C 1
ATOM 4738 O O . THR C 1 310 ? 12.85163 -14.80735 -34.54303 1.000 30.20116 226 THR C O 1
ATOM 4742 N N . VAL C 1 311 ? 12.07934 -16.90494 -34.83846 1.000 28.40972 227 VAL C N 1
ATOM 4743 C CA . VAL C 1 311 ? 12.98268 -17.43066 -33.81223 1.000 24.94581 227 VAL C CA 1
ATOM 4744 C C . VAL C 1 311 ? 13.56847 -18.73735 -34.33484 1.000 24.42343 227 VAL C C 1
ATOM 4745 O O . VAL C 1 311 ? 12.86341 -19.51368 -35.00982 1.000 26.69439 227 VAL C O 1
ATOM 4749 N N . PRO C 1 312 ? 14.82685 -19.02619 -34.01694 1.000 26.28782 228 PRO C N 1
ATOM 4750 C CA . PRO C 1 312 ? 15.40642 -20.33624 -34.36486 1.000 23.90952 228 PRO C CA 1
ATOM 4751 C C . PRO C 1 312 ? 14.86614 -21.36387 -33.39755 1.000 31.09734 228 PRO C C 1
ATOM 4752 O O . PRO C 1 312 ? 14.77846 -21.11107 -32.19380 1.000 28.41726 228 PRO C O 1
ATOM 4756 N N . VAL C 1 313 ? 14.47825 -22.52369 -33.92644 1.000 24.13324 229 VAL C N 1
ATOM 4757 C CA . VAL C 1 313 ? 13.90513 -23.58020 -33.10483 1.000 23.81583 229 VAL C CA 1
ATOM 4758 C C . VAL C 1 313 ? 14.61906 -24.87721 -33.43520 1.000 24.83302 229 VAL C C 1
ATOM 4759 O O . VAL C 1 313 ? 14.75634 -25.23041 -34.61411 1.000 27.03729 229 VAL C O 1
ATOM 4763 N N . GLU C 1 314 ? 14.95123 -25.62716 -32.40069 1.000 21.65265 230 GLU C N 1
ATOM 4764 C CA . GLU C 1 314 ? 15.54081 -26.95808 -32.53519 1.000 20.91043 230 GLU C CA 1
ATOM 4765 C C . GLU C 1 314 ? 14.47970 -27.97106 -32.12811 1.000 22.53420 230 GLU C C 1
ATOM 4766 O O . GLU C 1 314 ? 13.87257 -27.83559 -31.04907 1.000 22.80525 230 GLU C O 1
ATOM 4772 N N . TRP C 1 315 ? 14.30439 -29.02128 -32.93449 1.000 20.18735 231 TRP C N 1
ATOM 4773 C CA . TRP C 1 315 ? 13.19425 -29.93809 -32.70287 1.000 17.81162 231 TRP C CA 1
ATOM 4774 C C . TRP C 1 315 ? 13.46174 -31.22966 -33.46122 1.000 20.06763 231 TRP C C 1
ATOM 4775 O O . TRP C 1 315 ? 14.40735 -31.32488 -34.25812 1.000 22.82557 231 TRP C O 1
ATOM 4786 N N . PHE C 1 316 ? 12.66271 -32.25182 -33.12879 1.000 20.22643 232 PHE C N 1
ATOM 4787 C CA . PHE C 1 316 ? 12.73125 -33.51467 -33.85087 1.000 17.95631 232 PHE C CA 1
ATOM 4788 C C . PHE C 1 316 ? 11.43438 -34.26389 -33.61276 1.000 20.92334 232 PHE C C 1
ATOM 4789 O O . PHE C 1 316 ? 10.62531 -33.88400 -32.75730 1.000 21.49703 232 PHE C O 1
ATOM 4797 N N . PHE C 1 317 ? 11.22046 -35.29532 -34.42970 1.000 20.37840 233 PHE C N 1
ATOM 4798 C CA . PHE C 1 317 ? 10.03915 -36.13796 -34.31932 1.000 20.89386 233 PHE C CA 1
ATOM 4799 C C . PHE C 1 317 ? 10.28606 -37.17785 -33.23816 1.000 20.99233 233 PHE C C 1
ATOM 4800 O O . PHE C 1 317 ? 11.26591 -37.92083 -33.30853 1.000 22.44947 233 PHE C O 1
ATOM 4808 N N . LEU C 1 318 ? 9.36994 -37.23555 -32.26618 1.000 19.99762 234 LEU C N 1
ATOM 4809 C CA . LEU C 1 318 ? 9.57641 -38.02064 -31.05726 1.000 19.25224 234 LEU C CA 1
ATOM 4810 C C . LEU C 1 318 ? 9.55490 -39.51194 -31.34396 1.000 23.40426 234 LEU C C 1
ATOM 4811 O O . LEU C 1 318 ? 10.28804 -40.26949 -30.69721 1.000 21.93377 234 LEU C O 1
ATOM 4816 N N . ASP C 1 319 ? 8.73145 -39.94338 -32.29820 1.000 21.95914 235 ASP C N 1
ATOM 4817 C CA . ASP C 1 319 ? 8.54405 -41.36185 -32.58577 1.000 22.39065 235 ASP C CA 1
ATOM 4818 C C . ASP C 1 319 ? 9.08170 -41.82407 -33.92573 1.000 25.97535 235 ASP C C 1
ATOM 4819 O O . ASP C 1 319 ? 8.77792 -42.95461 -34.32589 1.000 26.15069 235 ASP C O 1
ATOM 4824 N N . ILE C 1 320 ? 9.87766 -41.01674 -34.61367 1.000 19.82179 236 ILE C N 1
ATOM 4825 C CA . ILE C 1 320 ? 10.47054 -41.40259 -35.90264 1.000 21.98485 236 ILE C CA 1
ATOM 4826 C C . ILE C 1 320 ? 11.96947 -41.57929 -35.71318 1.000 25.55977 236 ILE C C 1
ATOM 4827 O O . ILE C 1 320 ? 12.67178 -40.64281 -35.32221 1.000 25.67477 236 ILE C O 1
ATOM 4832 N N . ASN C 1 321 ? 12.45578 -42.80056 -35.93360 1.000 21.57121 237 ASN C N 1
ATOM 4833 C CA . ASN C 1 321 ? 13.87111 -43.11604 -35.59529 1.000 19.66308 237 ASN C CA 1
ATOM 4834 C C . ASN C 1 321 ? 14.29529 -44.12068 -36.65522 1.000 20.31988 237 ASN C C 1
ATOM 4835 O O . ASN C 1 321 ? 14.23098 -45.34813 -36.40534 1.000 21.76086 237 ASN C O 1
ATOM 4840 N N . THR C 1 322 ? 14.64629 -43.60253 -37.84821 1.000 19.37555 238 THR C N 1
ATOM 4841 C CA . THR C 1 322 ? 14.82555 -44.46561 -39.00233 1.000 19.44901 238 THR C CA 1
ATOM 4842 C C . THR C 1 322 ? 16.20526 -44.31983 -39.62478 1.000 23.57261 238 THR C C 1
ATOM 4843 O O . THR C 1 322 ? 16.51706 -45.02616 -40.59730 1.000 22.10647 238 THR C O 1
ATOM 4847 N N . VAL C 1 323 ? 17.06516 -43.43285 -39.09845 1.000 26.04116 239 VAL C N 1
ATOM 4848 C CA . VAL C 1 323 ? 18.40650 -43.24586 -39.65688 1.000 25.55366 239 VAL C CA 1
ATOM 4849 C C . VAL C 1 323 ? 19.46797 -43.32543 -38.56113 1.000 25.59273 239 VAL C C 1
ATOM 4850 O O . VAL C 1 323 ? 19.31646 -42.71403 -37.50082 1.000 23.07066 239 VAL C O 1
ATOM 4854 N N . GLY C 1 324 ? 20.55924 -44.05419 -38.83306 1.000 24.28850 240 GLY C N 1
ATOM 4855 C CA . GLY C 1 324 ? 21.63775 -44.14841 -37.86300 1.000 24.98006 240 GLY C CA 1
ATOM 4856 C C . GLY C 1 324 ? 22.73663 -43.11426 -38.15464 1.000 26.79180 240 GLY C C 1
ATOM 4857 O O . GLY C 1 324 ? 23.52096 -42.92185 -37.20181 1.000 41.32818 240 GLY C O 1
ATOM 4858 N N . GLN D 1 127 ? -42.13529 -20.32955 -24.10039 1.000 58.39396 43 GLN D N 1
ATOM 4859 C CA . GLN D 1 127 ? -41.35856 -20.35141 -25.34584 1.000 49.45174 43 GLN D CA 1
ATOM 4860 C C . GLN D 1 127 ? -39.91543 -19.88530 -25.11806 1.000 41.41119 43 GLN D C 1
ATOM 4861 O O . GLN D 1 127 ? -39.65891 -18.73577 -24.70790 1.000 39.83549 43 GLN D O 1
ATOM 4867 N N . LYS D 1 128 ? -38.96903 -20.77832 -25.41417 1.000 34.30199 44 LYS D N 1
ATOM 4868 C CA . LYS D 1 128 ? -37.55860 -20.44930 -25.28434 1.000 33.89729 44 LYS D CA 1
ATOM 4869 C C . LYS D 1 128 ? -37.18614 -19.43284 -26.37896 1.000 30.83733 44 LYS D C 1
ATOM 4870 O O . LYS D 1 128 ? -37.51793 -19.61134 -27.55639 1.000 31.72550 44 LYS D O 1
ATOM 4876 N N . ASN D 1 129 ? -36.50008 -18.38985 -26.00073 1.000 27.05870 45 ASN D N 1
ATOM 4877 C CA . ASN D 1 129 ? -36.24533 -17.32426 -26.97136 1.000 28.78570 45 ASN D CA 1
ATOM 4878 C C . ASN D 1 129 ? -34.95694 -16.60746 -26.60119 1.000 30.32247 45 ASN D C 1
ATOM 4879 O O . ASN D 1 129 ? -34.91018 -15.92956 -25.56291 1.000 30.36716 45 ASN D O 1
ATOM 4884 N N . PRO D 1 130 ? -33.87667 -16.71891 -27.40746 1.000 27.60390 46 PRO D N 1
ATOM 4885 C CA . PRO D 1 130 ? -33.69693 -17.40774 -28.68907 1.000 24.45869 46 PRO D CA 1
ATOM 4886 C C . PRO D 1 130 ? -33.88705 -18.89383 -28.55174 1.000 28.55550 46 PRO D C 1
ATOM 4887 O O . PRO D 1 130 ? -33.65468 -19.44035 -27.46488 1.000 24.99461 46 PRO D O 1
ATOM 4891 N N . GLU D 1 131 ? -34.31626 -19.56099 -29.61452 1.000 19.85373 47 GLU D N 1
ATOM 4892 C CA . GLU D 1 131 ? -34.50508 -21.00472 -29.53079 1.000 23.61586 47 GLU D CA 1
ATOM 4893 C C . GLU D 1 131 ? -33.16774 -21.73490 -29.39819 1.000 30.31235 47 GLU D C 1
ATOM 4894 O O . GLU D 1 131 ? -33.10050 -22.84423 -28.82074 1.000 25.95390 47 GLU D O 1
ATOM 4900 N N . PHE D 1 132 ? -32.10057 -21.15952 -29.95726 1.000 26.65371 48 PHE D N 1
ATOM 4901 C CA . PHE D 1 132 ? -30.77449 -21.76361 -29.89783 1.000 25.76260 48 PHE D CA 1
ATOM 4902 C C . PHE D 1 132 ? -29.75968 -20.69497 -29.56257 1.000 27.50102 48 PHE D C 1
ATOM 4903 O O . PHE D 1 132 ? -29.92533 -19.53337 -29.94258 1.000 25.54360 48 PHE D O 1
ATOM 4911 N N . GLY D 1 133 ? -28.69216 -21.10629 -28.86530 1.000 26.63815 49 GLY D N 1
ATOM 4912 C CA . GLY D 1 133 ? -27.60399 -20.18720 -28.61840 1.000 27.77332 49 GLY D CA 1
ATOM 4913 C C . GLY D 1 133 ? -27.84503 -19.16327 -27.51571 1.000 33.08690 49 GLY D C 1
ATOM 4914 O O . GLY D 1 133 ? -28.82456 -19.16820 -26.77052 1.000 29.05897 49 GLY D O 1
ATOM 4915 N N . MET D 1 134 ? -26.88541 -18.25841 -27.43368 1.000 28.79794 50 MET D N 1
ATOM 4916 C CA . MET D 1 134 ? -26.81460 -17.23871 -26.39989 1.000 32.91398 50 MET D CA 1
ATOM 4917 C C . MET D 1 134 ? -27.84568 -16.12937 -26.61593 1.000 34.00121 50 MET D C 1
ATOM 4918 O O . MET D 1 134 ? -28.21607 -15.81462 -27.75392 1.000 28.01030 50 MET D O 1
ATOM 4923 N N . ASN D 1 135 ? -28.31895 -15.52519 -25.50987 1.000 34.18893 51 ASN D N 1
ATOM 4924 C CA . ASN D 1 135 ? -29.21760 -14.35811 -25.60046 1.000 30.31691 51 ASN D CA 1
ATOM 4925 C C . ASN D 1 135 ? -28.36679 -13.15121 -25.99332 1.000 29.37638 51 ASN D C 1
ATOM 4926 O O . ASN D 1 135 ? -27.70277 -12.53152 -25.15148 1.000 30.92718 51 ASN D O 1
ATOM 4931 N N . LEU D 1 136 ? -28.40341 -12.77707 -27.26371 1.000 27.81399 52 LEU D N 1
ATOM 4932 C CA . LEU D 1 136 ? -27.54142 -11.68959 -27.72328 1.000 24.84452 52 LEU D CA 1
ATOM 4933 C C . LEU D 1 136 ? -27.95376 -10.35966 -27.12971 1.000 25.82949 52 LEU D C 1
ATOM 4934 O O . LEU D 1 136 ? -27.09318 -9.51474 -26.84063 1.000 27.31836 52 LEU D O 1
ATOM 4939 N N . ALA D 1 137 ? -29.25627 -10.13767 -26.95034 1.000 26.51225 53 ALA D N 1
ATOM 4940 C CA . ALA D 1 137 ? -29.67949 -8.82945 -26.44315 1.000 29.82784 53 ALA D CA 1
ATOM 4941 C C . ALA D 1 137 ? -29.08582 -8.56699 -25.06752 1.000 26.99077 53 ALA D C 1
ATOM 4942 O O . ALA D 1 137 ? -28.62332 -7.45987 -24.79456 1.000 29.94087 53 ALA D O 1
ATOM 4944 N N . ASN D 1 138 ? -29.10499 -9.58393 -24.17952 1.000 26.81816 54 ASN D N 1
ATOM 4945 C CA . ASN D 1 138 ? -28.48027 -9.43038 -22.87450 1.000 29.18754 54 ASN D CA 1
ATOM 4946 C C . ASN D 1 138 ? -26.98339 -9.14196 -23.00476 1.000 30.16391 54 ASN D C 1
ATOM 4947 O O . ASN D 1 138 ? -26.41889 -8.40177 -22.18703 1.000 30.98776 54 ASN D O 1
ATOM 4952 N N . GLN D 1 139 ? -26.30300 -9.74265 -24.00117 1.000 26.08619 55 GLN D N 1
ATOM 4953 C CA . GLN D 1 139 ? -24.87140 -9.45736 -24.10617 1.000 28.92700 55 GLN D CA 1
ATOM 4954 C C . GLN D 1 139 ? -24.63164 -7.96589 -24.37056 1.000 32.07244 55 GLN D C 1
ATOM 4955 O O . GLN D 1 139 ? -23.65090 -7.38438 -23.86505 1.000 29.82594 55 GLN D O 1
ATOM 4961 N N . TYR D 1 140 ? -25.56246 -7.31167 -25.07727 1.000 25.38975 56 TYR D N 1
ATOM 4962 C CA . TYR D 1 140 ? -25.42964 -5.88231 -25.34967 1.000 26.44929 56 TYR D CA 1
ATOM 4963 C C . TYR D 1 140 ? -25.95957 -5.02898 -24.21520 1.000 32.82545 56 TYR D C 1
ATOM 4964 O O . TYR D 1 140 ? -25.35975 -4.00023 -23.87773 1.000 31.80320 56 TYR D O 1
ATOM 4973 N N . ILE D 1 141 ? -27.11137 -5.39834 -23.66913 1.000 25.19594 57 ILE D N 1
ATOM 4974 C CA . ILE D 1 141 ? -27.76596 -4.53101 -22.69536 1.000 31.22026 57 ILE D CA 1
ATOM 4975 C C . ILE D 1 141 ? -27.09021 -4.65294 -21.33286 1.000 35.00182 57 ILE D C 1
ATOM 4976 O O . ILE D 1 141 ? -26.76418 -3.64519 -20.69361 1.000 35.03569 57 ILE D O 1
ATOM 4981 N N . ILE D 1 142 ? -26.85442 -5.87880 -20.88835 1.000 29.42917 58 ILE D N 1
ATOM 4982 C CA . ILE D 1 142 ? -26.27451 -6.11853 -19.57864 1.000 30.61482 58 ILE D CA 1
ATOM 4983 C C . ILE D 1 142 ? -24.76176 -6.07209 -19.60539 1.000 35.88522 58 ILE D C 1
ATOM 4984 O O . ILE D 1 142 ? -24.13386 -5.63713 -18.63472 1.000 35.89854 58 ILE D O 1
ATOM 4989 N N . ARG D 1 143 ? -24.14561 -6.58119 -20.66092 1.000 28.80643 59 ARG D N 1
ATOM 4990 C CA . ARG D 1 143 ? -22.70016 -6.72655 -20.70124 1.000 27.84769 59 ARG D CA 1
ATOM 4991 C C . ARG D 1 143 ? -22.03692 -5.79539 -21.72052 1.000 29.82285 59 ARG D C 1
ATOM 4992 O O . ARG D 1 143 ? -20.83482 -5.94009 -21.99956 1.000 31.51395 59 ARG D O 1
ATOM 5000 N N . LYS D 1 144 ? -22.79948 -4.87180 -22.30907 1.000 30.23087 60 LYS D N 1
ATOM 5001 C CA . LYS D 1 144 ? -22.24276 -3.75108 -23.05376 1.000 36.64572 60 LYS D CA 1
ATOM 5002 C C . LYS D 1 144 ? -21.53931 -4.19723 -24.32379 1.000 37.47867 60 LYS D C 1
ATOM 5003 O O . LYS D 1 144 ? -20.63389 -3.51372 -24.79570 1.000 39.30859 60 LYS D O 1
ATOM 5009 N N . GLY D 1 145 ? -21.91773 -5.35133 -24.86676 1.000 35.37229 61 GLY D N 1
ATOM 5010 C CA . GLY D 1 145 ? -21.28281 -5.87058 -26.06342 1.000 33.15543 61 GLY D CA 1
ATOM 5011 C C . GLY D 1 145 ? -19.91227 -6.46457 -25.87143 1.000 36.72388 61 GLY D C 1
ATOM 5012 O O . GLY D 1 145 ? -19.20579 -6.66943 -26.85922 1.000 37.20866 61 GLY D O 1
ATOM 5013 N N . ALA D 1 146 ? -19.51331 -6.78142 -24.63727 1.000 30.18858 62 ALA D N 1
ATOM 5014 C CA . ALA D 1 146 ? -18.22973 -7.44300 -24.41576 1.000 31.58063 62 ALA D CA 1
ATOM 5015 C C . ALA D 1 146 ? -18.17343 -8.82293 -25.05829 1.000 35.87556 62 ALA D C 1
ATOM 5016 O O . ALA D 1 146 ? -19.18381 -9.51871 -25.18930 1.000 36.99950 62 ALA D O 1
ATOM 5018 N N . GLY D 1 147 ? -16.95380 -9.24238 -25.41939 1.000 29.66632 63 GLY D N 1
ATOM 5019 C CA . GLY D 1 147 ? -16.69796 -10.56471 -25.92445 1.000 33.75398 63 GLY D CA 1
ATOM 5020 C C . GLY D 1 147 ? -17.26596 -10.82909 -27.30020 1.000 41.99126 63 GLY D C 1
ATOM 5021 O O . GLY D 1 147 ? -17.46935 -11.98501 -27.66914 1.000 39.63989 63 GLY D O 1
ATOM 5022 N N . LEU D 1 148 ? -17.51314 -9.79301 -28.07230 1.000 29.86812 64 LEU D N 1
ATOM 5023 C CA . LEU D 1 148 ? -18.05639 -9.92668 -29.42269 1.000 33.89347 64 LEU D CA 1
ATOM 5024 C C . LEU D 1 148 ? -17.01444 -9.44444 -30.45612 1.000 35.96465 64 LEU D C 1
ATOM 5025 O O . LEU D 1 148 ? -16.10836 -8.65854 -30.12783 1.000 31.63859 64 LEU D O 1
ATOM 5030 N N . PRO D 1 149 ? -17.09357 -9.91986 -31.70111 1.000 33.34369 65 PRO D N 1
ATOM 5031 C CA . PRO D 1 149 ? -16.04846 -9.58406 -32.70443 1.000 33.24590 65 PRO D CA 1
ATOM 5032 C C . PRO D 1 149 ? -16.18229 -8.14225 -33.15155 1.000 35.51904 65 PRO D C 1
ATOM 5033 O O . PRO D 1 149 ? -17.25967 -7.55156 -33.01609 1.000 30.69218 65 PRO D O 1
ATOM 5037 N N . PRO D 1 150 ? -15.10543 -7.54856 -33.67704 1.000 37.43920 66 PRO D N 1
ATOM 5038 C CA . PRO D 1 150 ? -15.18639 -6.16755 -34.16134 1.000 35.76996 66 PRO D CA 1
ATOM 5039 C C . PRO D 1 150 ? -16.26875 -6.08394 -35.23582 1.000 26.75636 66 PRO D C 1
ATOM 5040 O O . PRO D 1 150 ? -16.30404 -6.89921 -36.16693 1.000 28.30381 66 PRO D O 1
ATOM 5044 N N . ALA D 1 151 ? -17.16719 -5.13079 -35.09311 1.000 25.81968 67 ALA D N 1
ATOM 5045 C CA . ALA D 1 151 ? -18.31563 -5.08567 -35.99205 1.000 29.95559 67 ALA D CA 1
ATOM 5046 C C . ALA D 1 151 ? -17.94695 -4.42791 -37.33136 1.000 25.32930 67 ALA D C 1
ATOM 5047 O O . ALA D 1 151 ? -17.38985 -3.33372 -37.34747 1.000 22.93074 67 ALA D O 1
ATOM 5049 N N . LYS D 1 152 ? -18.32347 -5.06202 -38.45131 1.000 25.03248 68 LYS D N 1
ATOM 5050 C CA . LYS D 1 152 ? -18.13696 -4.52770 -39.79429 1.000 25.56312 68 LYS D CA 1
ATOM 5051 C C . LYS D 1 152 ? -19.38396 -3.72963 -40.17337 1.000 29.28552 68 LYS D C 1
ATOM 5052 O O . LYS D 1 152 ? -20.38061 -3.74745 -39.46376 1.000 27.90765 68 LYS D O 1
ATOM 5058 N N . ASP D 1 153 ? -19.34056 -3.03825 -41.29397 1.000 24.08003 69 ASP D N 1
ATOM 5059 C CA . ASP D 1 153 ? -20.51377 -2.26023 -41.70650 1.000 24.11514 69 ASP D CA 1
ATOM 5060 C C . ASP D 1 153 ? -21.29415 -3.11843 -42.71718 1.000 22.80622 69 ASP D C 1
ATOM 5061 O O . ASP D 1 153 ? -20.68681 -3.74272 -43.58575 1.000 23.41590 69 ASP D O 1
ATOM 5066 N N . VAL D 1 154 ? -22.63285 -3.12939 -42.62661 1.000 23.06098 70 VAL D N 1
ATOM 5067 C CA . VAL D 1 154 ? -23.45860 -4.00646 -43.48760 1.000 21.55507 70 VAL D CA 1
ATOM 5068 C C . VAL D 1 154 ? -23.32300 -3.72484 -45.00280 1.000 20.47114 70 VAL D C 1
ATOM 5069 O O . VAL D 1 154 ? -23.52951 -4.62956 -45.80907 1.000 22.13609 70 VAL D O 1
ATOM 5073 N N . LYS D 1 155 ? -22.85368 -2.55106 -45.40926 1.000 21.25313 71 LYS D N 1
ATOM 5074 C CA . LYS D 1 155 ? -22.63659 -2.30695 -46.84195 1.000 25.39910 71 LYS D CA 1
ATOM 5075 C C . LYS D 1 155 ? -21.59749 -3.27284 -47.41724 1.000 29.69546 71 LYS D C 1
ATOM 5076 O O . LYS D 1 155 ? -21.67998 -3.65090 -48.60227 1.000 28.41225 71 LYS D O 1
ATOM 5082 N N . GLU D 1 156 ? -20.67329 -3.76151 -46.57157 1.000 21.43219 72 GLU D N 1
ATOM 5083 C CA . GLU D 1 156 ? -19.65736 -4.70996 -46.99928 1.000 24.39937 72 GLU D CA 1
ATOM 5084 C C . GLU D 1 156 ? -20.22106 -6.10525 -47.29675 1.000 22.76094 72 GLU D C 1
ATOM 5085 O O . GLU D 1 156 ? -19.53263 -6.89921 -47.95509 1.000 22.15715 72 GLU D O 1
ATOM 5091 N N . THR D 1 157 ? -21.43191 -6.41665 -46.82960 1.000 23.21237 73 THR D N 1
ATOM 5092 C CA . THR D 1 157 ? -22.01000 -7.73617 -47.12421 1.000 24.91048 73 THR D CA 1
ATOM 5093 C C . THR D 1 157 ? -22.46552 -7.85947 -48.57537 1.000 25.19473 73 THR D C 1
ATOM 5094 O O . THR D 1 157 ? -22.61100 -8.99308 -49.06817 1.000 23.29917 73 THR D O 1
ATOM 5098 N N . TYR D 1 158 ? -22.76128 -6.74813 -49.26254 1.000 23.01253 74 TYR D N 1
ATOM 5099 C CA . TYR D 1 158 ? -23.35008 -6.81946 -50.60609 1.000 24.51611 74 TYR D CA 1
ATOM 5100 C C . TYR D 1 158 ? -22.94334 -5.58592 -51.39568 1.000 24.30287 74 TYR D C 1
ATOM 5101 O O . TYR D 1 158 ? -23.77723 -4.72939 -51.69672 1.000 23.83972 74 TYR D O 1
ATOM 5110 N N . PRO D 1 159 ? -21.66828 -5.51581 -51.82889 1.000 23.42985 75 PRO D N 1
ATOM 5111 C CA . PRO D 1 159 ? -21.17394 -4.32832 -52.55509 1.000 31.76791 75 PRO D CA 1
ATOM 5112 C C . PRO D 1 159 ? -22.00754 -3.96995 -53.76458 1.000 30.08472 75 PRO D C 1
ATOM 5113 O O . PRO D 1 159 ? -22.24017 -2.78461 -54.01282 1.000 26.68694 75 PRO D O 1
ATOM 5117 N N . GLU D 1 160 ? -22.47571 -4.95143 -54.52565 1.000 23.13955 76 GLU D N 1
ATOM 5118 C CA . GLU D 1 160 ? -23.24477 -4.64288 -55.72363 1.000 26.27979 76 GLU D CA 1
ATOM 5119 C C . GLU D 1 160 ? -24.71320 -4.37698 -55.45258 1.000 24.90435 76 GLU D C 1
ATOM 5120 O O . GLU D 1 160 ? -25.47772 -4.24580 -56.42026 1.000 24.84438 76 GLU D O 1
ATOM 5126 N N . CYS D 1 161 ? -25.13781 -4.29780 -54.21223 1.000 23.67878 77 CYS D N 1
ATOM 5127 C CA . CYS D 1 161 ? -26.52583 -3.90629 -53.93589 1.000 25.89476 77 CYS D CA 1
ATOM 5128 C C . CYS D 1 161 ? -26.57197 -2.38498 -53.93546 1.000 27.58598 77 CYS D C 1
ATOM 5129 O O . CYS D 1 161 ? -26.13141 -1.74667 -52.97441 1.000 24.93745 77 CYS D O 1
ATOM 5132 N N . LYS D 1 162 ? -27.07266 -1.80124 -55.03206 1.000 23.42654 78 LYS D N 1
ATOM 5133 C CA . LYS D 1 162 ? -26.99780 -0.36213 -55.22676 1.000 25.46792 78 LYS D CA 1
ATOM 5134 C C . LYS D 1 162 ? -28.35939 0.22580 -55.56216 1.000 25.42708 78 LYS D C 1
ATOM 5135 O O . LYS D 1 162 ? -29.29212 -0.47775 -55.94178 1.000 23.58577 78 LYS D O 1
ATOM 5141 N N . TRP D 1 163 ? -28.46183 1.55247 -55.42687 1.000 24.12434 79 TRP D N 1
ATOM 5142 C CA . TRP D 1 163 ? -29.67917 2.25335 -55.83284 1.000 21.99373 79 TRP D CA 1
ATOM 5143 C C . TRP D 1 163 ? -29.60495 2.49686 -57.33295 1.000 26.02865 79 TRP D C 1
ATOM 5144 O O . TRP D 1 163 ? -28.81569 3.32870 -57.81128 1.000 23.29721 79 TRP D O 1
ATOM 5155 N N . ARG D 1 164 ? -30.42406 1.78941 -58.08989 1.000 26.26330 80 ARG D N 1
ATOM 5156 C CA . ARG D 1 164 ? -30.32260 1.76005 -59.54247 1.000 27.03898 80 ARG D CA 1
ATOM 5157 C C . ARG D 1 164 ? -31.68932 2.02707 -60.13667 1.000 28.11088 80 ARG D C 1
ATOM 5158 O O . ARG D 1 164 ? -32.70247 1.95675 -59.45221 1.000 28.70844 80 ARG D O 1
ATOM 5166 N N . HIS D 1 165 ? -31.70282 2.30735 -61.43338 1.000 27.90744 81 HIS D N 1
ATOM 5167 C CA . HIS D 1 165 ? -32.92583 2.51653 -62.18362 1.000 29.99900 81 HIS D CA 1
ATOM 5168 C C . HIS D 1 165 ? -33.14025 1.35559 -63.13409 1.000 31.88923 81 HIS D C 1
ATOM 5169 O O . HIS D 1 165 ? -32.19894 0.92191 -63.83258 1.000 32.84992 81 HIS D O 1
ATOM 5176 N N . TYR D 1 166 ? -34.36550 0.84355 -63.15723 1.000 28.97664 82 TYR D N 1
ATOM 5177 C CA . TYR D 1 166 ? -34.67837 -0.29599 -64.01657 1.000 28.56726 82 TYR D CA 1
ATOM 5178 C C . TYR D 1 166 ? -36.16358 -0.32222 -64.32030 1.000 29.39305 82 TYR D C 1
ATOM 5179 O O . TYR D 1 166 ? -36.98853 -0.25906 -63.39633 1.000 30.18091 82 TYR D O 1
ATOM 5188 N N . ALA D 1 167 ? -36.48884 -0.42366 -65.61480 1.000 26.99089 83 ALA D N 1
ATOM 5189 C CA . ALA D 1 167 ? -37.85585 -0.56250 -66.10892 1.000 29.26390 83 ALA D CA 1
ATOM 5190 C C . ALA D 1 167 ? -38.77606 0.47217 -65.44576 1.000 32.48411 83 ALA D C 1
ATOM 5191 O O . ALA D 1 167 ? -39.83888 0.15542 -64.93767 1.000 32.35545 83 ALA D O 1
ATOM 5193 N N . GLY D 1 168 ? -38.33393 1.73941 -65.42758 1.000 33.00928 84 GLY D N 1
ATOM 5194 C CA . GLY D 1 168 ? -39.18203 2.83924 -64.99807 1.000 32.50675 84 GLY D CA 1
ATOM 5195 C C . GLY D 1 168 ? -39.15626 3.20090 -63.51758 1.000 34.56063 84 GLY D C 1
ATOM 5196 O O . GLY D 1 168 ? -39.77399 4.19485 -63.14212 1.000 34.32332 84 GLY D O 1
ATOM 5197 N N . SER D 1 169 ? -38.47138 2.43839 -62.65905 1.000 27.30574 85 SER D N 1
ATOM 5198 C CA . SER D 1 169 ? -38.35216 2.78234 -61.23267 1.000 29.48804 85 SER D CA 1
ATOM 5199 C C . SER D 1 169 ? -36.92911 2.72962 -60.73125 1.000 29.95047 85 SER D C 1
ATOM 5200 O O . SER D 1 169 ? -36.09085 1.98015 -61.24749 1.000 31.58947 85 SER D O 1
ATOM 5203 N N . PHE D 1 170 ? -36.69773 3.50373 -59.67299 1.000 25.67286 86 PHE D N 1
ATOM 5204 C CA . PHE D 1 170 ? -35.50107 3.36467 -58.85671 1.000 25.60889 86 PHE D CA 1
ATOM 5205 C C . PHE D 1 170 ? -35.75621 2.25727 -57.84509 1.000 24.78382 86 PHE D C 1
ATOM 5206 O O . PHE D 1 170 ? -36.84132 2.18720 -57.24562 1.000 24.85648 86 PHE D O 1
ATOM 5214 N N . GLY D 1 171 ? -34.74073 1.44428 -57.58367 1.000 23.59470 87 GLY D N 1
ATOM 5215 C CA . GLY D 1 171 ? -34.87082 0.54129 -56.44880 1.000 22.32282 87 GLY D CA 1
ATOM 5216 C C . GLY D 1 171 ? -33.50311 -0.00750 -56.08531 1.000 21.25861 87 GLY D C 1
ATOM 5217 O O . GLY D 1 171 ? -32.49710 0.27642 -56.74762 1.000 23.11472 87 GLY D O 1
ATOM 5218 N N . TRP D 1 172 ? -33.47822 -0.84012 -55.02807 1.000 23.37913 88 TRP D N 1
ATOM 5219 C CA . TRP D 1 172 ? -32.23903 -1.48630 -54.62027 1.000 21.70732 88 TRP D CA 1
ATOM 5220 C C . TRP D 1 172 ? -32.06829 -2.72535 -55.47745 1.000 23.11951 88 TRP D C 1
ATOM 5221 O O . TRP D 1 172 ? -32.85069 -3.67729 -55.36120 1.000 21.52619 88 TRP D O 1
ATOM 5232 N N . LEU D 1 173 ? -31.06796 -2.70345 -56.34714 1.000 21.20112 89 LEU D N 1
ATOM 5233 C CA . LEU D 1 173 ? -30.89367 -3.72721 -57.36534 1.000 25.42974 89 LEU D CA 1
ATOM 5234 C C . LEU D 1 173 ? -29.45031 -4.15053 -57.40439 1.000 22.96088 89 LEU D C 1
ATOM 5235 O O . LEU D 1 173 ? -28.57167 -3.32025 -57.20918 1.000 23.61882 89 LEU D O 1
ATOM 5240 N N . ASP D 1 174 ? -29.20304 -5.41356 -57.75918 1.000 22.09887 90 ASP D N 1
ATOM 5241 C CA . ASP D 1 174 ? -27.81396 -5.84681 -57.83266 1.000 24.72983 90 ASP D CA 1
ATOM 5242 C C . ASP D 1 174 ? -27.25232 -5.67543 -59.24897 1.000 24.83268 90 ASP D C 1
ATOM 5243 O O . ASP D 1 174 ? -27.84090 -5.02547 -60.12228 1.000 26.53886 90 ASP D O 1
ATOM 5248 N N . ASP D 1 175 ? -26.09373 -6.27965 -59.50127 1.000 22.59043 91 ASP D N 1
ATOM 5249 C CA . ASP D 1 175 ? -25.44558 -6.09462 -60.79315 1.000 24.26966 91 ASP D CA 1
ATOM 5250 C C . ASP D 1 175 ? -26.09430 -6.87477 -61.92188 1.000 26.12952 91 ASP D C 1
ATOM 5251 O O . ASP D 1 175 ? -25.61281 -6.75225 -63.05543 1.000 26.99886 91 ASP D O 1
ATOM 5256 N N . TYR D 1 176 ? -27.18305 -7.64589 -61.66709 1.000 25.34288 92 TYR D N 1
ATOM 5257 C CA . TYR D 1 176 ? -27.97170 -8.27258 -62.73875 1.000 25.75200 92 TYR D CA 1
ATOM 5258 C C . TYR D 1 176 ? -29.41499 -7.75723 -62.73440 1.000 25.44118 92 TYR D C 1
ATOM 5259 O O . TYR D 1 176 ? -30.32230 -8.41677 -63.28328 1.000 26.47731 92 TYR D O 1
ATOM 5268 N N . ASN D 1 177 ? -29.63602 -6.61261 -62.06838 1.000 21.65634 93 ASN D N 1
ATOM 5269 C CA . ASN D 1 177 ? -30.93029 -5.96196 -61.98567 1.000 25.41181 93 ASN D CA 1
ATOM 5270 C C . ASN D 1 177 ? -31.95220 -6.82847 -61.24737 1.000 26.22849 93 ASN D C 1
ATOM 5271 O O . ASN D 1 177 ? -33.14375 -6.78980 -61.55027 1.000 25.12738 93 ASN D O 1
ATOM 5276 N N . VAL D 1 178 ? -31.49207 -7.62523 -60.29176 1.000 22.36943 94 VAL D N 1
ATOM 5277 C CA . VAL D 1 178 ? -32.38164 -8.35367 -59.39607 1.000 21.63640 94 VAL D CA 1
ATOM 5278 C C . VAL D 1 178 ? -32.50100 -7.57868 -58.09872 1.000 24.07084 94 VAL D C 1
ATOM 5279 O O . VAL D 1 178 ? -31.48031 -7.11747 -57.54294 1.000 22.70870 94 VAL D O 1
ATOM 5283 N N . GLN D 1 179 ? -33.73607 -7.44975 -57.60249 1.000 21.68197 95 GLN D N 1
ATOM 5284 C CA . GLN D 1 179 ? -33.97750 -6.72364 -56.35908 1.000 20.86906 95 GLN D CA 1
ATOM 5285 C C . GLN D 1 179 ? -33.11935 -7.32527 -55.23261 1.000 22.78685 95 GLN D C 1
ATOM 5286 O O . GLN D 1 179 ? -32.96180 -8.54428 -55.14043 1.000 21.73472 95 GLN D O 1
ATOM 5292 N N . CYS D 1 180 ? -32.49892 -6.45857 -54.42365 1.000 21.19400 96 CYS D N 1
ATOM 5293 C CA . CYS D 1 180 ? -31.70365 -6.91543 -53.26953 1.000 22.54072 96 CYS D CA 1
ATOM 5294 C C . CYS D 1 180 ? -32.07744 -6.09679 -52.03929 1.000 22.17478 96 CYS D C 1
ATOM 5295 O O . CYS D 1 180 ? -32.73219 -5.05672 -52.13154 1.000 20.65917 96 CYS D O 1
ATOM 5298 N N . TYR D 1 181 ? -31.69385 -6.60966 -50.87176 1.000 19.05845 97 TYR D N 1
ATOM 5299 C CA . TYR D 1 181 ? -31.83027 -5.85370 -49.62387 1.000 21.40152 97 TYR D CA 1
ATOM 5300 C C . TYR D 1 181 ? -30.80021 -6.39333 -48.64996 1.000 22.12262 97 TYR D C 1
ATOM 5301 O O . TYR D 1 181 ? -30.24226 -7.48402 -48.85472 1.000 23.47970 97 TYR D O 1
ATOM 5310 N N . LEU D 1 182 ? -30.55932 -5.64307 -47.59015 1.000 18.43448 98 LEU D N 1
ATOM 5311 C CA . LEU D 1 182 ? -29.45792 -5.96983 -46.67991 1.000 19.90240 98 LEU D CA 1
ATOM 5312 C C . LEU D 1 182 ? -29.97891 -6.56285 -45.38466 1.000 20.58093 98 LEU D C 1
ATOM 5313 O O . LEU D 1 182 ? -31.12683 -6.34138 -44.99782 1.000 21.54720 98 LEU D O 1
ATOM 5318 N N . SER D 1 183 ? -29.08249 -7.26750 -44.66553 1.000 20.51975 99 SER D N 1
ATOM 5319 C CA . SER D 1 183 ? -29.44711 -8.01925 -43.46221 1.000 19.20545 99 SER D CA 1
ATOM 5320 C C . SER D 1 183 ? -28.44733 -7.69479 -42.35407 1.000 18.08739 99 SER D C 1
ATOM 5321 O O . SER D 1 183 ? -27.66839 -8.55658 -41.94063 1.000 21.54971 99 SER D O 1
ATOM 5324 N N . PRO D 1 184 ? -28.47911 -6.46761 -41.82434 1.000 19.56545 100 PRO D N 1
ATOM 5325 C CA . PRO D 1 184 ? -27.53935 -6.09952 -40.75974 1.000 15.89553 100 PRO D CA 1
ATOM 5326 C C . PRO D 1 184 ? -27.76819 -6.95860 -39.51783 1.000 20.27539 100 PRO D C 1
ATOM 5327 O O . PRO D 1 184 ? -28.90759 -7.22330 -39.11957 1.000 20.95776 100 PRO D O 1
ATOM 5331 N N . SER D 1 185 ? -26.66052 -7.38951 -38.93179 1.000 20.62812 101 SER D N 1
ATOM 5332 C CA . SER D 1 185 ? -26.62245 -8.31495 -37.79632 1.000 20.95104 101 SER D CA 1
ATOM 5333 C C . SER D 1 185 ? -25.62357 -7.75713 -36.80500 1.000 22.99710 101 SER D C 1
ATOM 5334 O O . SER D 1 185 ? -24.98518 -6.73021 -37.06034 1.000 20.86264 101 SER D O 1
ATOM 5337 N N . TYR D 1 186 ? -25.40268 -8.48549 -35.71387 1.000 22.35901 102 TYR D N 1
ATOM 5338 C CA . TYR D 1 186 ? -24.39926 -7.99770 -34.77740 1.000 23.20128 102 TYR D CA 1
ATOM 5339 C C . TYR D 1 186 ? -22.98480 -8.01388 -35.34634 1.000 21.78834 102 TYR D C 1
ATOM 5340 O O . TYR D 1 186 ? -22.12113 -7.30183 -34.82261 1.000 22.62043 102 TYR D O 1
ATOM 5349 N N . LYS D 1 187 ? -22.71954 -8.74805 -36.42947 1.000 21.13136 103 LYS D N 1
ATOM 5350 C CA . LYS D 1 187 ? -21.39121 -8.69805 -37.06973 1.000 20.80181 103 LYS D CA 1
ATOM 5351 C C . LYS D 1 187 ? -21.29835 -7.61677 -38.12597 1.000 23.47015 103 LYS D C 1
ATOM 5352 O O . LYS D 1 187 ? -20.18792 -7.25431 -38.53075 1.000 23.02951 103 LYS D O 1
ATOM 5358 N N . PHE D 1 188 ? -22.44446 -7.11052 -38.58941 1.000 19.07106 104 PHE D N 1
ATOM 5359 C CA . PHE D 1 188 ? -22.52363 -6.21802 -39.74777 1.000 21.36420 104 PHE D CA 1
ATOM 5360 C C . PHE D 1 188 ? -23.54845 -5.13841 -39.43216 1.000 22.80685 104 PHE D C 1
ATOM 5361 O O . PHE D 1 188 ? -24.72224 -5.27924 -39.76762 1.000 21.14539 104 PHE D O 1
ATOM 5369 N N . HIS D 1 189 ? -23.09506 -4.07597 -38.78088 1.000 19.69753 105 HIS D N 1
ATOM 5370 C CA . HIS D 1 189 ? -24.03600 -3.04143 -38.31665 1.000 21.37155 105 HIS D CA 1
ATOM 5371 C C . HIS D 1 189 ? -24.37697 -2.09810 -39.45875 1.000 20.97744 105 HIS D C 1
ATOM 5372 O O . HIS D 1 189 ? -23.56939 -1.87267 -40.37202 1.000 22.59997 105 HIS D O 1
ATOM 5379 N N . ALA D 1 190 ? -25.60546 -1.58218 -39.42753 1.000 19.94793 106 ALA D N 1
ATOM 5380 C CA . ALA D 1 190 ? -26.01580 -0.50454 -40.31778 1.000 20.29400 106 ALA D CA 1
ATOM 5381 C C . ALA D 1 190 ? -25.66725 0.83231 -39.68389 1.000 22.32602 106 ALA D C 1
ATOM 5382 O O . ALA D 1 190 ? -25.79793 1.00435 -38.46878 1.000 22.62807 106 ALA D O 1
ATOM 5384 N N . HIS D 1 191 ? -25.19260 1.77904 -40.49487 1.000 21.21743 107 HIS D N 1
ATOM 5385 C CA . HIS D 1 191 ? -24.99130 3.15940 -40.05490 1.000 21.87091 107 HIS D CA 1
ATOM 5386 C C . HIS D 1 191 ? -25.92058 4.02764 -40.88983 1.000 27.80175 107 HIS D C 1
ATOM 5387 O O . HIS D 1 191 ? -25.67306 4.23098 -42.08480 1.000 25.15755 107 HIS D O 1
ATOM 5394 N N . SER D 1 192 ? -27.00997 4.48802 -40.29496 1.000 22.77496 108 SER D N 1
ATOM 5395 C CA . SER D 1 192 ? -28.06210 5.10841 -41.07055 1.000 21.77124 108 SER D CA 1
ATOM 5396 C C . SER D 1 192 ? -28.22102 6.56915 -40.66853 1.000 25.33194 108 SER D C 1
ATOM 5397 O O . SER D 1 192 ? -27.80135 6.99080 -39.59132 1.000 25.82281 108 SER D O 1
ATOM 5400 N N . ILE D 1 193 ? -28.87257 7.33565 -41.53363 1.000 20.91505 109 ILE D N 1
ATOM 5401 C CA . ILE D 1 193 ? -29.31830 8.68506 -41.16649 1.000 23.45525 109 ILE D CA 1
ATOM 5402 C C . ILE D 1 193 ? -30.78796 8.56472 -40.78120 1.000 25.12693 109 ILE D C 1
ATOM 5403 O O . ILE D 1 193 ? -31.59502 8.13536 -41.61223 1.000 24.50588 109 ILE D O 1
ATOM 5408 N N . ALA D 1 194 ? -31.15638 8.95906 -39.55218 1.000 19.63160 110 ALA D N 1
ATOM 5409 C CA . ALA D 1 194 ? -32.51688 8.74854 -39.05259 1.000 22.94400 110 ALA D CA 1
ATOM 5410 C C . ALA D 1 194 ? -33.29747 10.06355 -38.91495 1.000 26.98846 110 ALA D C 1
ATOM 5411 O O . ALA D 1 194 ? -32.71512 11.12370 -38.68698 1.000 25.43441 110 ALA D O 1
ATOM 5413 N N . LYS D 1 195 ? -34.62909 9.97579 -39.03493 1.000 20.92654 111 LYS D N 1
ATOM 5414 C CA . LYS D 1 195 ? -35.53360 11.04664 -38.64033 1.000 26.89843 111 LYS D CA 1
ATOM 5415 C C . LYS D 1 195 ? -36.40471 10.52144 -37.50064 1.000 28.04225 111 LYS D C 1
ATOM 5416 O O . LYS D 1 195 ? -36.59098 9.31017 -37.34128 1.000 24.29885 111 LYS D O 1
ATOM 5422 N N . ALA D 1 196 ? -36.94265 11.42906 -36.70250 1.000 24.15431 112 ALA D N 1
ATOM 5423 C CA . ALA D 1 196 ? -37.89949 11.02920 -35.66451 1.000 24.58889 112 ALA D CA 1
ATOM 5424 C C . ALA D 1 196 ? -39.25563 10.68642 -36.24975 1.000 28.82249 112 ALA D C 1
ATOM 5425 O O . ALA D 1 196 ? -39.67452 11.23865 -37.27954 1.000 25.80499 112 ALA D O 1
ATOM 5427 N N . PHE D 1 197 ? -39.96205 9.76019 -35.57656 1.000 25.76452 113 PHE D N 1
ATOM 5428 C CA . PHE D 1 197 ? -41.38453 9.54020 -35.83951 1.000 23.10997 113 PHE D CA 1
ATOM 5429 C C . PHE D 1 197 ? -42.14523 9.26784 -34.54317 1.000 30.08613 113 PHE D C 1
ATOM 5430 O O . PHE D 1 197 ? -41.57525 8.91081 -33.50822 1.000 28.72394 113 PHE D O 1
ATOM 5438 N N . LYS D 1 198 ? -43.46114 9.46026 -34.62281 1.000 28.00000 114 LYS D N 1
ATOM 5439 C CA . LYS D 1 198 ? -44.35222 9.22870 -33.50898 1.000 25.74639 114 LYS D CA 1
ATOM 5440 C C . LYS D 1 198 ? -44.75218 7.75309 -33.55490 1.000 28.16536 114 LYS D C 1
ATOM 5441 O O . LYS D 1 198 ? -45.43298 7.32387 -34.49746 1.000 27.78774 114 LYS D O 1
ATOM 5447 N N . ALA D 1 199 ? -44.38372 6.99394 -32.53085 1.000 27.74547 115 ALA D N 1
ATOM 5448 C CA . ALA D 1 199 ? -44.57572 5.54517 -32.65116 1.000 28.19828 115 ALA D CA 1
ATOM 5449 C C . ALA D 1 199 ? -46.04650 5.14246 -32.54444 1.000 28.93847 115 ALA D C 1
ATOM 5450 O O . ALA D 1 199 ? -46.49341 4.25180 -33.27662 1.000 26.27444 115 ALA D O 1
ATOM 5452 N N . GLU D 1 200 ? -46.82022 5.75850 -31.62669 1.000 26.23889 116 GLU D N 1
ATOM 5453 C CA . GLU D 1 200 ? -48.17108 5.25840 -31.38364 1.000 29.75765 116 GLU D CA 1
ATOM 5454 C C . GLU D 1 200 ? -49.02377 5.14277 -32.64400 1.000 31.60556 116 GLU D C 1
ATOM 5455 O O . GLU D 1 200 ? -49.70425 4.11413 -32.80654 1.000 32.79398 116 GLU D O 1
ATOM 5461 N N . PRO D 1 201 ? -49.08207 6.13572 -33.54316 1.000 33.22072 117 PRO D N 1
ATOM 5462 C CA . PRO D 1 201 ? -49.90014 5.94741 -34.74880 1.000 30.25869 117 PRO D CA 1
ATOM 5463 C C . PRO D 1 201 ? -49.52694 4.71893 -35.56808 1.000 29.22993 117 PRO D C 1
ATOM 5464 O O . PRO D 1 201 ? -50.41865 4.14055 -36.19865 1.000 31.76817 117 PRO D O 1
ATOM 5468 N N . SER D 1 202 ? -48.25273 4.31046 -35.61282 1.000 29.40976 118 SER D N 1
ATOM 5469 C CA . SER D 1 202 ? -47.90405 3.10150 -36.36165 1.000 30.34141 118 SER D CA 1
ATOM 5470 C C . SER D 1 202 ? -48.29417 1.79608 -35.67980 1.000 30.40252 118 SER D C 1
ATOM 5471 O O . SER D 1 202 ? -48.07285 0.73341 -36.26572 1.000 34.31634 118 SER D O 1
ATOM 5474 N N . THR D 1 203 ? -48.81663 1.82081 -34.46290 1.000 32.63630 119 THR D N 1
ATOM 5475 C CA . THR D 1 203 ? -49.37637 0.60793 -33.89536 1.000 30.44190 119 THR D CA 1
ATOM 5476 C C . THR D 1 203 ? -50.84735 0.45038 -34.27316 1.000 34.97025 119 THR D C 1
ATOM 5477 O O . THR D 1 203 ? -51.45005 -0.58378 -33.97918 1.000 38.80091 119 THR D O 1
ATOM 5481 N N . LYS D 1 204 ? -51.43635 1.45638 -34.90839 1.000 30.31433 120 LYS D N 1
ATOM 5482 C CA . LYS D 1 204 ? -52.83861 1.42257 -35.26904 1.000 35.89566 120 LYS D CA 1
ATOM 5483 C C . LYS D 1 204 ? -53.04184 1.48754 -36.76724 1.000 35.40179 120 LYS D C 1
ATOM 5484 O O . LYS D 1 204 ? -54.15860 1.26623 -37.22866 1.000 38.40047 120 LYS D O 1
ATOM 5490 N N . ALA D 1 205 ? -51.99326 1.76142 -37.53468 1.000 34.43662 121 ALA D N 1
ATOM 5491 C CA . ALA D 1 205 ? -52.06944 1.90532 -38.98077 1.000 36.95889 121 ALA D CA 1
ATOM 5492 C C . ALA D 1 205 ? -50.65454 1.79698 -39.52233 1.000 34.98784 121 ALA D C 1
ATOM 5493 O O . ALA D 1 205 ? -49.68750 1.79539 -38.75932 1.000 34.31171 121 ALA D O 1
ATOM 5495 N N . GLY D 1 206 ? -50.53866 1.71362 -40.83728 1.000 32.87653 122 GLY D N 1
ATOM 5496 C CA . GLY D 1 206 ? -49.22444 1.64124 -41.47024 1.000 28.06130 122 GLY D CA 1
ATOM 5497 C C . GLY D 1 206 ? -48.95393 0.23665 -41.98542 1.000 34.87057 122 GLY D C 1
ATOM 5498 O O . GLY D 1 206 ? -49.84830 -0.61100 -42.06963 1.000 32.78796 122 GLY D O 1
ATOM 5499 N N . ALA D 1 207 ? -47.67586 -0.01600 -42.30697 1.000 31.66706 123 ALA D N 1
ATOM 5500 C CA . ALA D 1 207 ? -47.29912 -1.22847 -43.03317 1.000 31.79121 123 ALA D CA 1
ATOM 5501 C C . ALA D 1 207 ? -47.30705 -2.47517 -42.16485 1.000 30.58627 123 ALA D C 1
ATOM 5502 O O . ALA D 1 207 ? -47.29477 -3.58565 -42.70427 1.000 31.46264 123 ALA D O 1
ATOM 5504 N N . CYS D 1 208 ? -47.19144 -2.33113 -40.84671 1.000 27.44642 124 CYS D N 1
ATOM 5505 C CA . CYS D 1 208 ? -46.90522 -3.49505 -39.99312 1.000 25.47319 124 CYS D CA 1
ATOM 5506 C C . CYS D 1 208 ? -47.98970 -3.79998 -38.97576 1.000 27.60332 124 CYS D C 1
ATOM 5507 O O . CYS D 1 208 ? -47.98430 -4.88890 -38.39175 1.000 31.16713 124 CYS D O 1
ATOM 5510 N N . PHE D 1 209 ? -48.89690 -2.85352 -38.70459 1.000 31.23077 125 PHE D N 1
ATOM 5511 C CA . PHE D 1 209 ? -49.70831 -2.96970 -37.49600 1.000 39.59620 125 PHE D CA 1
ATOM 5512 C C . PHE D 1 209 ? -50.60648 -4.19783 -37.50141 1.000 37.46475 125 PHE D C 1
ATOM 5513 O O . PHE D 1 209 ? -50.94127 -4.71379 -36.42331 1.000 37.89167 125 PHE D O 1
ATOM 5521 N N . ASP D 1 210 ? -51.00631 -4.67485 -38.67838 1.000 29.73160 126 ASP D N 1
ATOM 5522 C CA . ASP D 1 210 ? -51.87318 -5.83934 -38.79083 1.000 36.08183 126 ASP D CA 1
ATOM 5523 C C . ASP D 1 210 ? -51.10778 -7.11952 -39.14518 1.000 37.72907 126 ASP D C 1
ATOM 5524 O O . ASP D 1 210 ? -51.72425 -8.14704 -39.42064 1.000 37.78993 126 ASP D O 1
ATOM 5529 N N . THR D 1 211 ? -49.78069 -7.06772 -39.16370 1.000 29.60561 127 THR D N 1
ATOM 5530 C CA . THR D 1 211 ? -48.97838 -8.29547 -39.18990 1.000 31.89772 127 THR D CA 1
ATOM 5531 C C . THR D 1 211 ? -49.22597 -9.09158 -37.90747 1.000 32.45877 127 THR D C 1
ATOM 5532 O O . THR D 1 211 ? -49.36342 -8.51257 -36.82320 1.000 31.18224 127 THR D O 1
ATOM 5536 N N . ALA D 1 212 ? -49.25838 -10.42349 -38.00999 1.000 33.11328 128 ALA D N 1
ATOM 5537 C CA . ALA D 1 212 ? -49.47257 -11.24367 -36.81072 1.000 38.11835 128 ALA D CA 1
ATOM 5538 C C . ALA D 1 212 ? -48.37694 -10.98327 -35.78194 1.000 33.49842 128 ALA D C 1
ATOM 5539 O O . ALA D 1 212 ? -47.20504 -10.89772 -36.13711 1.000 32.33201 128 ALA D O 1
ATOM 5541 N N . ASN D 1 213 ? -48.75741 -10.86045 -34.50485 1.000 31.46171 129 ASN D N 1
ATOM 5542 C CA . ASN D 1 213 ? -47.77264 -10.64781 -33.44020 1.000 36.91600 129 ASN D CA 1
ATOM 5543 C C . ASN D 1 213 ? -46.77229 -11.78140 -33.38614 1.000 30.91575 129 ASN D C 1
ATOM 5544 O O . ASN D 1 213 ? -47.11867 -12.94617 -33.58904 1.000 32.47798 129 ASN D O 1
ATOM 5549 N N . THR D 1 214 ? -45.53137 -11.42039 -33.11110 1.000 28.64777 130 THR D N 1
ATOM 5550 C CA . THR D 1 214 ? -44.43082 -12.35778 -32.99049 1.000 28.48380 130 THR D CA 1
ATOM 5551 C C . THR D 1 214 ? -44.12428 -12.56059 -31.50912 1.000 28.13881 130 THR D C 1
ATOM 5552 O O . THR D 1 214 ? -44.65435 -11.85887 -30.64547 1.000 26.87606 130 THR D O 1
ATOM 5556 N N . ASP D 1 215 ? -43.25376 -13.53753 -31.21038 1.000 27.33066 131 ASP D N 1
ATOM 5557 C CA . ASP D 1 215 ? -42.95170 -13.84940 -29.80670 1.000 27.71685 131 ASP D CA 1
ATOM 5558 C C . ASP D 1 215 ? -42.42458 -12.61955 -29.07698 1.000 30.10625 131 ASP D C 1
ATOM 5559 O O . ASP D 1 215 ? -41.46493 -11.98737 -29.52310 1.000 25.27706 131 ASP D O 1
ATOM 5564 N N . GLN D 1 216 ? -43.03656 -12.31371 -27.92733 1.000 26.32621 132 GLN D N 1
ATOM 5565 C CA . GLN D 1 216 ? -42.70262 -11.20373 -27.01509 1.000 26.63041 132 GLN D CA 1
ATOM 5566 C C . GLN D 1 216 ? -43.03593 -9.82521 -27.57604 1.000 29.26699 132 GLN D C 1
ATOM 5567 O O . GLN D 1 216 ? -42.67878 -8.81833 -26.95969 1.000 27.81637 132 GLN D O 1
ATOM 5573 N N . PHE D 1 217 ? -43.72817 -9.74600 -28.69774 1.000 28.36299 133 PHE D N 1
ATOM 5574 C CA . PHE D 1 217 ? -44.07307 -8.44163 -29.22860 1.000 28.99472 133 PHE D CA 1
ATOM 5575 C C . PHE D 1 217 ? -44.98282 -7.74060 -28.21604 1.000 31.55991 133 PHE D C 1
ATOM 5576 O O . PHE D 1 217 ? -45.90427 -8.35734 -27.70371 1.000 29.06127 133 PHE D O 1
ATOM 5584 N N . PRO D 1 218 ? -44.72048 -6.48650 -27.88164 1.000 27.83535 134 PRO D N 1
ATOM 5585 C CA . PRO D 1 218 ? -45.46610 -5.80731 -26.82040 1.000 34.40847 134 PRO D CA 1
ATOM 5586 C C . PRO D 1 218 ? -46.91463 -5.60938 -27.20558 1.000 37.97265 134 PRO D C 1
ATOM 5587 O O . PRO D 1 218 ? -47.22514 -5.29690 -28.35098 1.000 32.68174 134 PRO D O 1
ATOM 5591 N N . GLU D 1 219 ? -47.78354 -5.63910 -26.20974 1.000 39.13792 135 GLU D N 1
ATOM 5592 C CA . GLU D 1 219 ? -49.08971 -5.03504 -26.38058 1.000 45.86093 135 GLU D CA 1
ATOM 5593 C C . GLU D 1 219 ? -48.92126 -3.51985 -26.26221 1.000 43.13956 135 GLU D C 1
ATOM 5594 O O . GLU D 1 219 ? -48.09011 -3.02490 -25.49121 1.000 49.15097 135 GLU D O 1
ATOM 5600 N N . GLY D 1 220 ? -49.66883 -2.77550 -27.04864 1.000 44.75758 136 GLY D N 1
ATOM 5601 C CA . GLY D 1 220 ? -49.55447 -1.33144 -26.90048 1.000 44.35974 136 GLY D CA 1
ATOM 5602 C C . GLY D 1 220 ? -48.35886 -0.76809 -27.64522 1.000 43.45875 136 GLY D C 1
ATOM 5603 O O . GLY D 1 220 ? -48.05285 -1.23751 -28.74205 1.000 46.86821 136 GLY D O 1
ATOM 5604 N N . VAL D 1 221 ? -47.65834 0.21479 -27.10413 1.000 33.32293 137 VAL D N 1
ATOM 5605 C CA . VAL D 1 221 ? -46.58480 0.88673 -27.84205 1.000 35.06448 137 VAL D CA 1
ATOM 5606 C C . VAL D 1 221 ? -45.25692 0.36470 -27.31341 1.000 34.63158 137 VAL D C 1
ATOM 5607 O O . VAL D 1 221 ? -45.04041 0.41479 -26.09911 1.000 32.31563 137 VAL D O 1
ATOM 5611 N N . PRO D 1 222 ? -44.36649 -0.15624 -28.17203 1.000 29.75545 138 PRO D N 1
ATOM 5612 C CA . PRO D 1 222 ? -43.07780 -0.67842 -27.68446 1.000 29.05380 138 PRO D CA 1
ATOM 5613 C C . PRO D 1 222 ? -42.31024 0.40747 -26.94956 1.000 31.74413 138 PRO D C 1
ATOM 5614 O O . PRO D 1 222 ? -42.50615 1.60024 -27.18847 1.000 33.44340 138 PRO D O 1
ATOM 5618 N N . LYS D 1 223 ? -41.41574 -0.00683 -26.04968 1.000 29.09976 139 LYS D N 1
ATOM 5619 C CA . LYS D 1 223 ? -40.59670 0.99820 -25.36307 1.000 31.88189 139 LYS D CA 1
ATOM 5620 C C . LYS D 1 223 ? -39.68876 1.73536 -26.35511 1.000 32.42181 139 LYS D C 1
ATOM 5621 O O . LYS D 1 223 ? -39.48046 2.94753 -26.25150 1.000 31.56503 139 LYS D O 1
ATOM 5627 N N . TYR D 1 224 ? -39.16592 1.02456 -27.34148 1.000 28.65644 140 TYR D N 1
ATOM 5628 C CA . 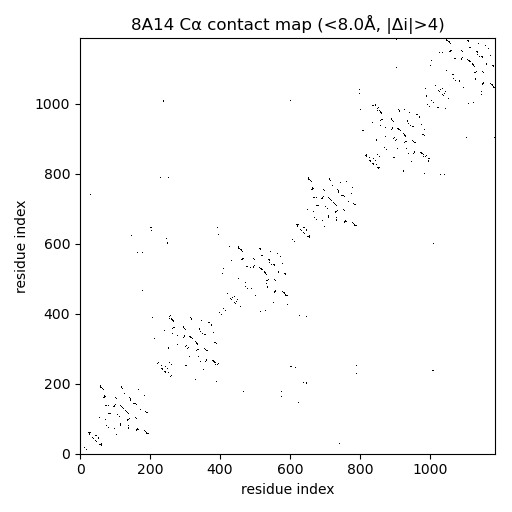TYR D 1 224 ? -38.33928 1.61269 -28.39679 1.000 27.09454 140 TYR D CA 1
ATOM 5629 C C . TYR D 1 224 ? -38.84981 1.09410 -29.72865 1.000 28.22831 140 TYR D C 1
ATOM 5630 O O . TYR D 1 224 ? -39.02404 -0.12345 -29.88529 1.000 26.49171 140 TYR D O 1
ATOM 5639 N N . SER D 1 225 ? -39.08525 2.00080 -30.69067 1.000 24.68307 141 SER D N 1
ATOM 5640 C CA . SER D 1 225 ? -39.69073 1.64146 -31.97877 1.000 26.25882 141 SER D CA 1
ATOM 5641 C C . SER D 1 225 ? -38.89608 2.22191 -33.13568 1.000 27.13639 141 SER D C 1
ATOM 5642 O O . SER D 1 225 ? -38.35649 3.33573 -33.01742 1.000 22.44310 141 SER D O 1
ATOM 5645 N N . ILE D 1 226 ? -38.80073 1.47793 -34.25630 1.000 24.44564 142 ILE D N 1
ATOM 5646 C CA . ILE D 1 226 ? -38.16056 2.00541 -35.45899 1.000 22.13602 142 ILE D CA 1
ATOM 5647 C C . ILE D 1 226 ? -39.00060 1.67394 -36.67580 1.000 23.89510 142 ILE D C 1
ATOM 5648 O O . ILE D 1 226 ? -39.91852 0.86523 -36.61475 1.000 22.03741 142 ILE D O 1
ATOM 5653 N N . GLY D 1 227 ? -38.69429 2.35124 -37.78211 1.000 24.16611 143 GLY D N 1
ATOM 5654 C CA . GLY D 1 227 ? -39.24600 1.99408 -39.06790 1.000 24.14433 143 GLY D CA 1
ATOM 5655 C C . GLY D 1 227 ? -38.11913 1.86756 -40.07649 1.000 22.78762 143 GLY D C 1
ATOM 5656 O O . GLY D 1 227 ? -37.09928 2.53966 -39.96944 1.000 23.39252 143 GLY D O 1
ATOM 5657 N N . VAL D 1 228 ? -38.28865 0.95861 -41.04854 1.000 21.92891 144 VAL D N 1
ATOM 5658 C CA . VAL D 1 228 ? -37.16293 0.64850 -41.95491 1.000 18.25752 144 VAL D CA 1
ATOM 5659 C C . VAL D 1 228 ? -37.60675 0.79697 -43.40343 1.000 20.77943 144 VAL D C 1
ATOM 5660 O O . VAL D 1 228 ? -38.78868 0.59809 -43.71461 1.000 24.02722 144 VAL D O 1
ATOM 5664 N N . PRO D 1 229 ? -36.67782 1.12845 -44.31681 1.000 21.04179 145 PRO D N 1
ATOM 5665 C CA . PRO D 1 229 ? -37.02358 1.28158 -45.73069 1.000 19.83294 145 PRO D CA 1
ATOM 5666 C C . PRO D 1 229 ? -36.67965 0.04726 -46.57147 1.000 23.87622 145 PRO D C 1
ATOM 5667 O O . PRO D 1 229 ? -36.20322 -0.96649 -46.02686 1.000 21.30149 145 PRO D O 1
ATOM 5671 N N . TYR D 1 230 ? -36.86217 0.15325 -47.89396 1.000 21.98350 146 TYR D N 1
ATOM 5672 C CA . TYR D 1 230 ? -36.62495 -0.97591 -48.81332 1.000 22.68292 146 TYR D CA 1
ATOM 5673 C C . TYR D 1 230 ? -35.18552 -1.46371 -48.83450 1.000 22.92655 146 TYR D C 1
ATOM 5674 O O . TYR D 1 230 ? -34.93974 -2.59819 -49.25989 1.000 23.00282 146 TYR D O 1
ATOM 5683 N N . LEU D 1 231 ? -34.20446 -0.62715 -48.45605 1.000 20.11712 147 LEU D N 1
ATOM 5684 C CA . LEU D 1 231 ? -32.84405 -1.15160 -48.36170 1.000 19.13050 147 LEU D CA 1
ATOM 5685 C C . LEU D 1 231 ? -32.76836 -2.39109 -47.45993 1.000 17.90533 147 LEU D C 1
ATOM 5686 O O . LEU D 1 231 ? -31.82707 -3.19198 -47.61383 1.000 18.98663 147 LEU D O 1
ATOM 5691 N N . TYR D 1 232 ? -33.70389 -2.53444 -46.49433 1.000 20.51136 148 TYR D N 1
ATOM 5692 C CA . TYR D 1 232 ? -33.64216 -3.57141 -45.46295 1.000 21.15519 148 TYR D CA 1
ATOM 5693 C C . TYR D 1 232 ? -34.82079 -4.54875 -45.49579 1.000 20.53507 148 TYR D C 1
ATOM 5694 O O . TYR D 1 232 ? -34.97943 -5.31653 -44.55517 1.000 23.93786 148 TYR D O 1
ATOM 5703 N N . MET D 1 233 ? -35.64346 -4.55284 -46.53260 1.000 21.76756 149 MET D N 1
ATOM 5704 C CA . MET D 1 233 ? -36.76916 -5.49527 -46.50545 1.000 22.65246 149 MET D CA 1
ATOM 5705 C C . MET D 1 233 ? -37.26226 -5.70810 -47.92725 1.000 24.00226 149 MET D C 1
ATOM 5706 O O . MET D 1 233 ? -36.88509 -4.98433 -48.85802 1.000 23.17378 149 MET D O 1
ATOM 5711 N N . ASN D 1 234 ? -38.05847 -6.76128 -48.09833 1.000 21.13456 150 ASN D N 1
ATOM 5712 C CA . ASN D 1 234 ? -38.78511 -7.02704 -49.33950 1.000 24.57659 150 ASN D CA 1
ATOM 5713 C C . ASN D 1 234 ? -40.25611 -6.96899 -48.95662 1.000 26.16231 150 ASN D C 1
ATOM 5714 O O . ASN D 1 234 ? -40.68233 -7.71452 -48.06773 1.000 21.26665 150 ASN D O 1
ATOM 5719 N N . ASN D 1 235 ? -41.00768 -6.03622 -49.54465 1.000 23.42983 151 ASN D N 1
ATOM 5720 C CA . ASN D 1 235 ? -42.35019 -5.76548 -49.00273 1.000 22.94345 151 ASN D CA 1
ATOM 5721 C C . ASN D 1 235 ? -43.37772 -6.82276 -49.36771 1.000 25.40046 151 ASN D C 1
ATOM 5722 O O . ASN D 1 235 ? -44.52424 -6.74652 -48.89718 1.000 25.23745 151 ASN D O 1
ATOM 5727 N N . LEU D 1 236 ? -43.01244 -7.78986 -50.20199 1.000 21.97726 152 LEU D N 1
ATOM 5728 C CA . LEU D 1 236 ? -43.91806 -8.87824 -50.54476 1.000 22.58642 152 LEU D CA 1
ATOM 5729 C C . LEU D 1 236 ? -43.66817 -10.08474 -49.65995 1.000 28.16738 152 LEU D C 1
ATOM 5730 O O . LEU D 1 236 ? -44.61863 -10.70548 -49.17136 1.000 26.79914 152 LEU D O 1
ATOM 5735 N N . TYR D 1 237 ? -42.39200 -10.41652 -49.44568 1.000 24.52578 153 TYR D N 1
ATOM 5736 C CA . TYR D 1 237 ? -42.04808 -11.71424 -48.87958 1.000 24.80620 153 TYR D CA 1
ATOM 5737 C C . TYR D 1 237 ? -41.09805 -11.69228 -47.70137 1.000 26.85401 153 TYR D C 1
ATOM 5738 O O . TYR D 1 237 ? -40.82687 -12.77184 -47.15937 1.000 24.63530 153 TYR D O 1
ATOM 5747 N N . ASP D 1 238 ? -40.50398 -10.53968 -47.34109 1.000 24.99951 154 ASP D N 1
ATOM 5748 C CA . ASP D 1 238 ? -39.57505 -10.53157 -46.17913 1.000 22.04061 154 ASP D CA 1
ATOM 5749 C C . ASP D 1 238 ? -39.66436 -9.14181 -45.55877 1.000 24.92305 154 ASP D C 1
ATOM 5750 O O . ASP D 1 238 ? -38.72508 -8.32574 -45.59502 1.000 22.23386 154 ASP D O 1
ATOM 5755 N N . ARG D 1 239 ? -40.82430 -8.89212 -44.96817 1.000 21.67445 155 ARG D N 1
ATOM 5756 C CA . ARG D 1 239 ? -41.20681 -7.52407 -44.63062 1.000 26.43781 155 ARG D CA 1
ATOM 5757 C C . ARG D 1 239 ? -40.56983 -7.03394 -43.34493 1.000 23.69846 155 ARG D C 1
ATOM 5758 O O . ARG D 1 239 ? -40.52067 -5.81934 -43.12522 1.000 24.77665 155 ARG D O 1
ATOM 5766 N N . ARG D 1 240 ? -40.16774 -7.96005 -42.46846 1.000 22.47328 156 ARG D N 1
ATOM 5767 C CA . ARG D 1 240 ? -39.49806 -7.65055 -41.21103 1.000 22.30411 156 ARG D CA 1
ATOM 5768 C C . ARG D 1 240 ? -40.35015 -6.75203 -40.31843 1.000 24.12607 156 ARG D C 1
ATOM 5769 O O . ARG D 1 240 ? -39.83421 -5.87747 -39.60327 1.000 23.36115 156 ARG D O 1
ATOM 5777 N N . CYS D 1 241 ? -41.66381 -6.94909 -40.39994 1.000 23.33789 157 CYS D N 1
ATOM 5778 C CA . CYS D 1 241 ? -42.60001 -6.28933 -39.49974 1.000 23.14109 157 CYS D CA 1
ATOM 5779 C C . CYS D 1 241 ? -42.56106 -6.99256 -38.15137 1.000 28.63442 157 CYS D C 1
ATOM 5780 O O . CYS D 1 241 ? -42.52431 -8.21887 -38.09162 1.000 25.99799 157 CYS D O 1
ATOM 5783 N N . LYS D 1 242 ? -42.61170 -6.20901 -37.06926 1.000 22.46273 158 LYS D N 1
ATOM 5784 C CA . LYS D 1 242 ? -42.63495 -6.73981 -35.71031 1.000 26.57342 158 LYS D CA 1
ATOM 5785 C C . LYS D 1 242 ? -41.44481 -7.66133 -35.43620 1.000 26.96218 158 LYS D C 1
ATOM 5786 O O . LYS D 1 242 ? -41.58589 -8.69024 -34.76494 1.000 25.25402 158 LYS D O 1
ATOM 5792 N N . VAL D 1 243 ? -40.24952 -7.29805 -35.91644 1.000 21.06404 159 VAL D N 1
ATOM 5793 C CA . VAL D 1 243 ? -39.03957 -8.01265 -35.52842 1.000 20.45659 159 VAL D CA 1
ATOM 5794 C C . VAL D 1 243 ? -38.21114 -7.09001 -34.64902 1.000 23.55671 159 VAL D C 1
ATOM 5795 O O . VAL D 1 243 ? -38.48682 -5.87608 -34.52872 1.000 24.07323 159 VAL D O 1
ATOM 5799 N N . ARG D 1 244 ? -37.17716 -7.67706 -34.02221 1.000 20.83046 160 ARG D N 1
ATOM 5800 C CA . ARG D 1 244 ? -36.36550 -6.97577 -33.02403 1.000 21.99603 160 ARG D CA 1
ATOM 5801 C C . ARG D 1 244 ? -35.11315 -6.41350 -33.67704 1.000 22.76843 160 ARG D C 1
ATOM 5802 O O . ARG D 1 244 ? -34.51718 -7.07803 -34.51789 1.000 23.46485 160 ARG D O 1
ATOM 5810 N N . ALA D 1 245 ? -34.69647 -5.21891 -33.24339 1.000 23.11906 161 ALA D N 1
ATOM 5811 C CA . ALA D 1 245 ? -33.49233 -4.55107 -33.72097 1.000 20.05882 161 ALA D CA 1
ATOM 5812 C C . ALA D 1 245 ? -32.78148 -3.99815 -32.49322 1.000 24.62778 161 ALA D C 1
ATOM 5813 O O . ALA D 1 245 ? -33.43426 -3.54181 -31.54880 1.000 26.86036 161 ALA D O 1
ATOM 5815 N N . MET D 1 246 ? -31.46862 -4.03436 -32.49841 1.000 22.26387 162 MET D N 1
ATOM 5816 C CA . MET D 1 246 ? -30.66827 -3.40659 -31.44112 1.000 22.89863 162 MET D CA 1
ATOM 5817 C C . MET D 1 246 ? -30.23387 -2.05139 -31.97073 1.000 24.02740 162 MET D C 1
ATOM 5818 O O . MET D 1 246 ? -29.86769 -1.95214 -33.13927 1.000 22.28484 162 MET D O 1
ATOM 5823 N N . VAL D 1 247 ? -30.33813 -1.00448 -31.14567 1.000 21.89031 163 VAL D N 1
ATOM 5824 C CA . VAL D 1 247 ? -30.01067 0.36048 -31.56814 1.000 22.98797 163 VAL D CA 1
ATOM 5825 C C . VAL D 1 247 ? -29.04079 0.94166 -30.53976 1.000 24.73711 163 VAL D C 1
ATOM 5826 O O . VAL D 1 247 ? -29.29108 0.86533 -29.33004 1.000 27.36571 163 VAL D O 1
ATOM 5830 N N . LYS D 1 248 ? -27.93298 1.51172 -31.00801 1.000 22.89287 164 LYS D N 1
ATOM 5831 C CA . LYS D 1 248 ? -26.95472 2.09806 -30.10375 1.000 21.86021 164 LYS D CA 1
ATOM 5832 C C . LYS D 1 248 ? -27.26293 3.58723 -29.90746 1.000 25.97833 164 LYS D C 1
ATOM 5833 O O . LYS D 1 248 ? -27.38069 4.33524 -30.89105 1.000 27.72064 164 LYS D O 1
ATOM 5839 N N . ILE D 1 249 ? -27.36120 4.01908 -28.64990 1.000 26.76182 165 ILE D N 1
ATOM 5840 C CA . ILE D 1 249 ? -27.53198 5.44037 -28.34208 1.000 26.56218 165 ILE D CA 1
ATOM 5841 C C . ILE D 1 249 ? -26.23636 5.90387 -27.68300 1.000 31.26789 165 ILE D C 1
ATOM 5842 O O . ILE D 1 249 ? -25.93990 5.48549 -26.55499 1.000 28.88632 165 ILE D O 1
ATOM 5847 N N . PRO D 1 250 ? -25.44182 6.74840 -28.33504 1.000 39.22186 166 PRO D N 1
ATOM 5848 C CA . PRO D 1 250 ? -24.09108 7.03770 -27.83550 1.000 39.94252 166 PRO D CA 1
ATOM 5849 C C . PRO D 1 250 ? -24.17367 7.91589 -26.58936 1.000 34.27277 166 PRO D C 1
ATOM 5850 O O . PRO D 1 250 ? -25.18749 8.55363 -26.32454 1.000 30.70852 166 PRO D O 1
ATOM 5854 N N . LYS D 1 251 ? -23.09635 7.88441 -25.80684 1.000 35.89601 167 LYS D N 1
ATOM 5855 C CA . LYS D 1 251 ? -23.01518 8.65822 -24.56664 1.000 37.16255 167 LYS D CA 1
ATOM 5856 C C . LYS D 1 251 ? -23.35490 10.12008 -24.79119 1.000 34.00953 167 LYS D C 1
ATOM 5857 O O . LYS D 1 251 ? -22.99478 10.70530 -25.81524 1.000 37.32748 167 LYS D O 1
ATOM 5863 N N . THR D 1 252 ? -24.09135 10.69879 -23.83925 1.000 37.90323 168 THR D N 1
ATOM 5864 C CA . THR D 1 252 ? -24.33470 12.12882 -23.76283 1.000 34.82242 168 THR D CA 1
ATOM 5865 C C . THR D 1 25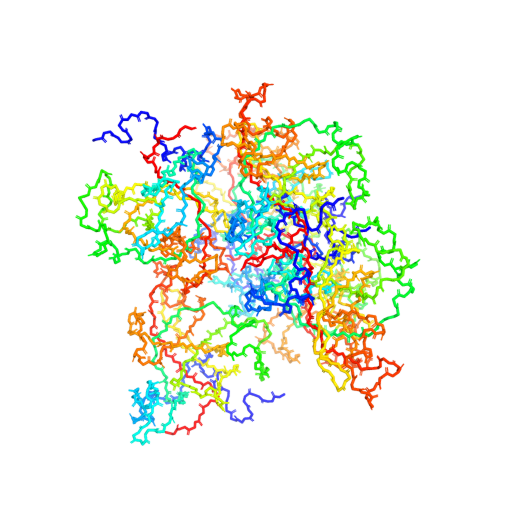2 ? -24.00587 12.57255 -22.34657 1.000 33.19345 168 THR D C 1
ATOM 5866 O O . THR D 1 252 ? -23.65582 11.75887 -21.49195 1.000 36.06753 168 THR D O 1
ATOM 5870 N N . ASP D 1 253 ? -24.19926 13.86318 -22.06977 1.000 35.80053 169 ASP D N 1
ATOM 5871 C CA . ASP D 1 253 ? -24.06087 14.27502 -20.67528 1.000 37.75845 169 ASP D CA 1
ATOM 5872 C C . ASP D 1 253 ? -25.22477 13.81102 -19.80392 1.000 35.56042 169 ASP D C 1
ATOM 5873 O O . ASP D 1 253 ? -25.20795 14.05193 -18.59932 1.000 41.81043 169 ASP D O 1
ATOM 5878 N N . GLU D 1 254 ? -26.19741 13.09025 -20.34543 1.000 36.14633 170 GLU D N 1
ATOM 5879 C CA . GLU D 1 254 ? -27.29170 12.54758 -19.54077 1.000 39.50665 170 GLU D CA 1
ATOM 5880 C C . GLU D 1 254 ? -27.22309 11.04512 -19.28331 1.000 42.44130 170 GLU D C 1
ATOM 5881 O O . GLU D 1 254 ? -27.90244 10.56765 -18.36685 1.000 40.74633 170 GLU D O 1
ATOM 5887 N N . HIS D 1 255 ? -26.45773 10.27990 -20.07039 1.000 34.72193 171 HIS D N 1
ATOM 5888 C CA . HIS D 1 255 ? -26.44477 8.82277 -19.90356 1.000 38.70066 171 HIS D CA 1
ATOM 5889 C C . HIS D 1 255 ? -25.20906 8.26457 -20.58283 1.000 32.98678 171 HIS D C 1
ATOM 5890 O O . HIS D 1 255 ? -24.64899 8.88309 -21.48846 1.000 35.63507 171 HIS D O 1
ATOM 5897 N N . GLU D 1 256 ? -24.77213 7.09568 -20.10876 1.000 38.30129 172 GLU D N 1
ATOM 5898 C CA . GLU D 1 256 ? -23.67275 6.43527 -20.79303 1.000 40.54100 172 GLU D CA 1
ATOM 5899 C C . GLU D 1 256 ? -24.16303 5.88059 -22.12435 1.000 38.89819 172 GLU D C 1
ATOM 5900 O O . GLU D 1 256 ? -25.36024 5.85519 -22.40981 1.000 33.11614 172 GLU D O 1
ATOM 5906 N N . GLU D 1 257 ? -23.21713 5.49713 -22.96937 1.000 40.09795 173 GLU D N 1
ATOM 5907 C CA . GLU D 1 257 ? -23.58985 4.80280 -24.18793 1.000 39.87541 173 GLU D CA 1
ATOM 5908 C C . GLU D 1 257 ? -24.41807 3.57310 -23.83627 1.000 33.64443 173 GLU D C 1
ATOM 5909 O O . GLU D 1 257 ? -24.15589 2.89174 -22.84662 1.000 34.72583 173 GLU D O 1
ATOM 5915 N N . LYS D 1 258 ? -25.47492 3.32414 -24.59341 1.000 31.24072 174 LYS D N 1
ATOM 5916 C CA . LYS D 1 258 ? -26.29004 2.16883 -24.28616 1.000 38.00749 174 LYS D CA 1
ATOM 5917 C C . LYS D 1 258 ? -26.87815 1.60466 -25.56978 1.000 34.89159 174 LYS D C 1
ATOM 5918 O O . LYS D 1 258 ? -27.20522 2.33564 -26.50888 1.000 31.10920 174 LYS D O 1
ATOM 5924 N N . TRP D 1 259 ? -26.98128 0.30497 -25.60040 1.000 27.08280 175 TRP D N 1
ATOM 5925 C CA . TRP D 1 259 ? -27.75020 -0.36078 -26.63745 1.000 24.61219 175 TRP D CA 1
ATOM 5926 C C . TRP D 1 259 ? -29.17399 -0.58669 -26.11245 1.000 29.95315 175 TRP D C 1
ATOM 5927 O O . TRP D 1 259 ? -29.34683 -0.92987 -24.94136 1.000 32.79138 175 TRP D O 1
ATOM 5938 N N . VAL D 1 260 ? -30.19212 -0.41265 -26.96320 1.000 25.30084 176 VAL D N 1
ATOM 5939 C CA . VAL D 1 260 ? -31.56738 -0.69900 -26.54463 1.000 27.18995 176 VAL D CA 1
ATOM 5940 C C . VAL D 1 260 ? -32.17679 -1.67390 -27.53421 1.000 28.60179 176 VAL D C 1
ATOM 5941 O O . VAL D 1 260 ? -31.76512 -1.73001 -28.69784 1.000 24.38151 176 VAL D O 1
ATOM 5945 N N . GLN D 1 261 ? -33.14622 -2.45237 -27.07271 1.000 23.11900 177 GLN D N 1
ATOM 5946 C CA . GLN D 1 261 ? -33.82172 -3.41734 -27.94603 1.000 25.48639 177 GLN D CA 1
ATOM 5947 C C . GLN D 1 261 ? -35.13266 -2.80006 -28.43646 1.000 29.76853 177 GLN D C 1
ATOM 5948 O O . GLN D 1 261 ? -36.04774 -2.53806 -27.63918 1.000 28.55094 177 GLN D O 1
ATOM 5954 N N . ALA D 1 262 ? -35.20468 -2.54398 -29.74125 1.000 27.23268 178 ALA D N 1
ATOM 5955 C CA . ALA D 1 262 ? -36.32009 -1.86864 -30.38561 1.000 25.34525 178 ALA D CA 1
ATOM 5956 C C . ALA D 1 262 ? -37.10449 -2.87830 -31.21151 1.000 24.09272 178 ALA D C 1
ATOM 5957 O O . ALA D 1 262 ? -36.63874 -4.00723 -31.46687 1.000 24.63790 178 ALA D O 1
ATOM 5959 N N . TRP D 1 263 ? -38.32338 -2.48249 -31.59608 1.000 23.19398 179 TRP D N 1
ATOM 5960 C CA . TRP D 1 263 ? -39.16607 -3.27571 -32.48852 1.000 24.30622 179 TRP D CA 1
ATOM 5961 C C . TRP D 1 263 ? -39.43181 -2.49001 -33.75784 1.000 26.89436 179 TRP D C 1
ATOM 5962 O O . TRP D 1 263 ? -39.69034 -1.27467 -33.70326 1.000 23.74426 179 TRP D O 1
ATOM 5973 N N . VAL D 1 264 ? -39.37785 -3.17819 -34.89805 1.000 22.82027 180 VAL D N 1
ATOM 5974 C CA . VAL D 1 264 ? -39.82478 -2.58085 -36.15744 1.000 25.50331 180 VAL D CA 1
ATOM 5975 C C . VAL D 1 264 ? -41.34076 -2.54770 -36.15633 1.000 23.76468 180 VAL D C 1
ATOM 5976 O O . VAL D 1 264 ? -41.99670 -3.59670 -36.11148 1.000 24.81887 180 VAL D O 1
ATOM 5980 N N . ILE D 1 265 ? -41.91726 -1.34866 -36.24616 1.000 22.25750 181 ILE D N 1
ATOM 5981 C CA . ILE D 1 265 ? -43.37061 -1.24438 -36.28632 1.000 25.82539 181 ILE D CA 1
ATOM 5982 C C . ILE D 1 265 ? -43.89369 -0.54269 -37.52968 1.000 25.54163 181 ILE D C 1
ATOM 5983 O O . ILE D 1 265 ? -45.10057 -0.36587 -37.64885 1.000 27.22470 181 ILE D O 1
ATOM 5988 N N . ASP D 1 266 ? -43.03793 -0.17495 -38.47776 1.000 23.17868 182 ASP D N 1
ATOM 5989 C CA . ASP D 1 266 ? -43.54072 0.38960 -39.72185 1.000 25.31606 182 ASP D CA 1
ATOM 5990 C C . ASP D 1 266 ? -42.43412 0.32115 -40.75836 1.000 27.53272 182 ASP D C 1
ATOM 5991 O O . ASP D 1 266 ? -41.28951 -0.00895 -40.45129 1.000 27.07755 182 ASP D O 1
ATOM 5996 N N . HIS D 1 267 ? -42.80404 0.60989 -42.00320 1.000 22.43479 183 HIS D N 1
ATOM 5997 C CA . HIS D 1 267 ? -41.86062 0.87241 -43.07788 1.000 26.20867 183 HIS D CA 1
ATOM 5998 C C . HIS D 1 267 ? -41.82619 2.37702 -43.32933 1.000 27.08628 183 HIS D C 1
ATOM 5999 O O . HIS D 1 267 ? -42.77915 3.09397 -43.02596 1.000 26.63277 183 HIS D O 1
ATOM 6006 N N . ASN D 1 268 ? -40.75558 2.83979 -43.95871 1.000 23.38514 184 ASN D N 1
ATOM 6007 C CA . ASN D 1 268 ? -40.66608 4.26196 -44.29260 1.000 26.59749 184 ASN D CA 1
ATOM 6008 C C . ASN D 1 268 ? -39.97944 4.39903 -45.63931 1.000 24.26291 184 ASN D C 1
ATOM 6009 O O . ASN D 1 268 ? -39.49207 3.41725 -46.19250 1.000 30.48304 184 ASN D O 1
ATOM 6014 N N . LEU D 1 269 ? -39.91376 5.64557 -46.15691 1.000 23.76773 185 LEU D N 1
ATOM 6015 C CA . LEU D 1 269 ? -39.22742 5.91054 -47.42599 1.000 24.10280 185 LEU D CA 1
ATOM 6016 C C . LEU D 1 269 ? -37.74034 6.11607 -47.22219 1.000 26.90365 185 LEU D C 1
ATOM 6017 O O . LEU D 1 269 ? -36.90402 5.44080 -47.85953 1.000 27.03114 185 LEU D O 1
ATOM 6022 N N . GLY D 1 270 ? -37.37691 7.05783 -46.34639 1.000 22.76569 186 GLY D N 1
ATOM 6023 C CA . GLY D 1 270 ? -35.96485 7.19387 -46.02501 1.000 20.67060 186 GLY D CA 1
ATOM 6024 C C . GLY D 1 270 ? -35.14725 7.80137 -47.15753 1.000 26.46619 186 GLY D C 1
ATOM 6025 O O . GLY D 1 270 ? -33.91979 7.69862 -47.15067 1.000 24.04563 186 GLY D O 1
ATOM 6026 N N . ASN D 1 271 ? -35.79160 8.47428 -48.11308 1.000 24.18762 187 ASN D N 1
ATOM 6027 C CA . ASN D 1 271 ? -35.05456 9.02127 -49.25788 1.000 26.44658 187 ASN D CA 1
ATOM 6028 C C . ASN D 1 271 ? -34.62444 10.46837 -48.98573 1.000 24.30900 187 ASN D C 1
ATOM 6029 O O . ASN D 1 271 ? -34.97098 11.39785 -49.70329 1.000 27.05424 187 ASN D O 1
ATOM 6034 N N . TRP D 1 272 ? -33.84348 10.64575 -47.94112 1.000 25.93753 188 TRP D N 1
ATOM 6035 C CA . TRP D 1 272 ? -33.31035 11.96188 -47.62861 1.000 26.37311 188 TRP D CA 1
ATOM 6036 C C . TRP D 1 272 ? -31.78898 11.94593 -47.71032 1.000 25.21293 188 TRP D C 1
ATOM 6037 O O . TRP D 1 272 ? -31.12569 10.89697 -47.54983 1.000 26.64548 188 TRP D O 1
ATOM 6048 N N . ASP D 1 273 ? -31.21284 13.14801 -47.86954 1.000 27.83320 189 ASP D N 1
ATOM 6049 C CA . ASP D 1 273 ? -29.76441 13.26504 -47.8192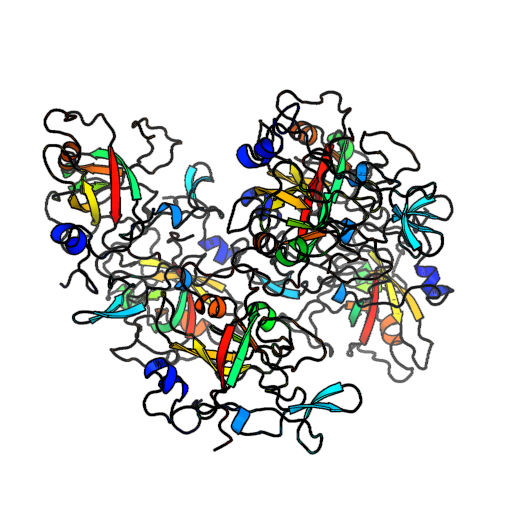7 1.000 27.60539 189 ASP D CA 1
ATOM 6050 C C . ASP D 1 273 ? -29.33316 13.44830 -46.35775 1.000 30.02689 189 ASP D C 1
ATOM 6051 O O . ASP D 1 273 ? -30.15048 13.36050 -45.42210 1.000 25.47366 189 ASP D O 1
ATOM 6056 N N . LYS D 1 274 ? -28.03891 13.72895 -46.13772 1.000 24.98476 190 LYS D N 1
ATOM 6057 C CA . LYS D 1 274 ? -27.52773 13.74862 -44.77208 1.000 27.09914 190 LYS D CA 1
ATOM 6058 C C . LYS D 1 274 ? -28.21617 14.80606 -43.92356 1.000 32.96887 190 LYS D C 1
ATOM 6059 O O . LYS D 1 274 ? -28.22811 14.69400 -42.69589 1.000 28.04897 190 LYS D O 1
ATOM 6065 N N . ASP D 1 275 ? -28.79669 15.81677 -44.54292 1.000 30.02489 191 ASP D N 1
ATOM 6066 C CA . ASP D 1 275 ? -29.36514 16.92503 -43.80084 1.000 32.29819 191 ASP D CA 1
ATOM 6067 C C . ASP D 1 275 ? -30.88139 16.78262 -43.67995 1.000 36.97463 191 ASP D C 1
ATOM 6068 O O . ASP D 1 275 ? -31.54806 17.70196 -43.20407 1.000 32.98496 191 ASP D O 1
ATOM 6073 N N . GLY D 1 276 ? -31.45288 15.70071 -44.20941 1.000 25.67844 192 GLY D N 1
ATOM 6074 C CA . GLY D 1 276 ? -32.89483 15.51436 -44.16778 1.000 26.41893 192 GLY D CA 1
ATOM 6075 C C . GLY D 1 276 ? -33.67371 15.98705 -45.38730 1.000 29.14328 192 GLY D C 1
ATOM 6076 O O . GLY D 1 276 ? -34.91345 15.88154 -45.38281 1.000 28.98268 192 GLY D O 1
ATOM 6077 N N . LYS D 1 277 ? -33.00361 16.47767 -46.43293 1.000 27.25360 193 LYS D N 1
ATOM 6078 C CA . LYS D 1 277 ? -33.69962 16.86763 -47.66245 1.000 31.41251 193 LYS D CA 1
ATOM 6079 C C . LYS D 1 277 ? -34.13738 15.64987 -48.45904 1.000 29.66071 193 LYS D C 1
ATOM 6080 O O . LYS D 1 277 ? -33.29861 14.83121 -48.86697 1.000 29.70646 193 LYS D O 1
ATOM 6086 N N . GLU D 1 278 ? -35.43747 15.58758 -48.74484 1.000 28.63526 194 GLU D N 1
ATOM 6087 C CA . GLU D 1 278 ? -36.04520 14.42578 -49.36912 1.000 32.80338 194 GLU D CA 1
ATOM 6088 C C . GLU D 1 278 ? -36.19140 14.67704 -50.85966 1.000 32.94585 194 GLU D C 1
ATOM 6089 O O . GLU D 1 278 ? -36.47693 15.81037 -51.29693 1.000 30.96316 194 GLU D O 1
ATOM 6095 N N . ASN D 1 279 ? -35.96453 13.62667 -51.64010 1.000 30.08795 195 ASN D N 1
ATOM 6096 C CA . ASN D 1 279 ? -36.13707 13.71615 -53.08369 1.000 29.26611 195 ASN D CA 1
ATOM 6097 C C . ASN D 1 279 ? -36.48844 12.33879 -53.62964 1.000 31.78784 195 ASN D C 1
ATOM 6098 O O . ASN D 1 279 ? -35.91871 11.33925 -53.20544 1.000 26.97300 195 ASN D O 1
ATOM 6103 N N . ASP D 1 280 ? -37.44480 12.28845 -54.56356 1.000 30.60292 196 ASP D N 1
ATOM 6104 C CA . ASP D 1 280 ? -37.93897 11.01166 -55.06185 1.000 35.30002 196 ASP D CA 1
ATOM 6105 C C . ASP D 1 280 ? -36.85139 10.18162 -55.72847 1.000 35.85068 196 ASP D C 1
ATOM 6106 O O . ASP D 1 280 ? -37.00948 8.96055 -55.86030 1.000 30.85687 196 ASP D O 1
ATOM 6111 N N . ALA D 1 281 ? -35.77055 10.81225 -56.17861 1.000 32.06858 197 ALA D N 1
ATOM 6112 C CA . ALA D 1 281 ? -34.70495 10.06744 -56.81987 1.000 30.65310 197 ALA D CA 1
ATOM 6113 C C . ALA D 1 281 ? -33.68642 9.52500 -55.82800 1.000 28.88269 197 ALA D C 1
ATOM 6114 O O . ALA D 1 281 ? -32.84144 8.72166 -56.22834 1.000 29.62803 197 ALA D O 1
ATOM 6116 N N . TYR D 1 282 ? -33.71733 9.97874 -54.54162 1.000 25.63935 198 TYR D N 1
ATOM 6117 C CA . TYR D 1 282 ? -32.65525 9.65445 -53.58515 1.000 25.98807 198 TYR D CA 1
ATOM 6118 C C . TYR D 1 282 ? -32.79084 8.20380 -53.09064 1.000 23.63916 198 TYR D C 1
ATOM 6119 O O . TYR D 1 282 ? -33.90659 7.67324 -53.00758 1.000 26.01613 198 TYR D O 1
ATOM 6128 N N . PRO D 1 283 ? -31.67172 7.55630 -52.74798 1.000 21.26725 199 PRO D N 1
ATOM 6129 C CA . PRO D 1 283 ? -31.74169 6.18853 -52.19369 1.000 24.15264 199 PRO D CA 1
ATOM 6130 C C . PRO D 1 283 ? -32.67958 6.09293 -50.99490 1.000 27.44267 199 PRO D C 1
ATOM 6131 O O . PRO D 1 283 ? -32.66317 6.94705 -50.09150 1.000 25.17088 199 PRO D O 1
ATOM 6135 N N . LYS D 1 284 ? -33.48159 5.01628 -50.96816 1.000 23.46801 200 LYS D N 1
ATOM 6136 C CA . LYS D 1 284 ? -34.41198 4.77344 -49.85561 1.000 21.27867 200 LYS D CA 1
ATOM 6137 C C . LYS D 1 284 ? -33.63602 4.00307 -48.78198 1.000 24.51634 200 LYS D C 1
ATOM 6138 O O . LYS D 1 284 ? -33.68017 2.76819 -48.70780 1.000 22.15972 200 LYS D O 1
ATOM 6144 N N . ASP D 1 285 ? -32.82362 4.73800 -48.00379 1.000 20.93375 201 ASP D N 1
ATOM 6145 C CA . ASP D 1 285 ? -31.94938 4.07718 -47.02338 1.000 20.55199 201 ASP D CA 1
ATOM 6146 C C . ASP D 1 285 ? -32.03813 4.63915 -45.59607 1.000 22.13023 201 ASP D C 1
ATOM 6147 O O . ASP D 1 285 ? -31.50608 4.00925 -44.66101 1.000 25.08510 201 ASP D O 1
ATOM 6152 N N . GLY D 1 286 ? -32.69476 5.76469 -45.38468 1.000 22.01294 202 GLY D N 1
ATOM 6153 C CA . GLY D 1 286 ? -32.81818 6.29911 -44.02840 1.000 24.67606 202 GLY D CA 1
ATOM 6154 C C . GLY D 1 286 ? -33.86369 5.56901 -43.19031 1.000 28.11253 202 GLY D C 1
ATOM 6155 O O . GLY D 1 286 ? -34.78423 4.94286 -43.73013 1.000 23.62472 202 GLY D O 1
ATOM 6156 N N . VAL D 1 287 ? -33.73599 5.65528 -41.85602 1.000 19.90011 203 VAL D N 1
ATOM 6157 C CA . VAL D 1 287 ? -34.63393 4.94397 -40.94573 1.000 22.17452 203 VAL D CA 1
ATOM 6158 C C . VAL D 1 287 ? -35.39911 5.95993 -40.07304 1.000 26.62916 203 VAL D C 1
ATOM 6159 O O . VAL D 1 287 ? -35.07072 7.14166 -40.02644 1.000 23.23578 203 VAL D O 1
ATOM 6163 N N . LEU D 1 288 ? -36.45342 5.46877 -39.39736 1.000 23.71740 204 LEU D N 1
ATOM 6164 C CA . LEU D 1 288 ? -37.23283 6.24536 -38.43963 1.000 21.74185 204 LEU D CA 1
ATOM 6165 C C . LEU D 1 288 ? -36.96855 5.67375 -37.04211 1.000 25.71324 204 LEU D C 1
ATOM 6166 O O . LEU D 1 288 ? -36.94968 4.45387 -36.86119 1.000 25.21864 204 LEU D O 1
ATOM 6171 N N . ILE D 1 289 ? -36.76847 6.54485 -36.05518 1.000 22.49701 205 ILE D N 1
ATOM 6172 C CA . ILE D 1 289 ? -36.68519 6.16134 -34.64829 1.000 20.11774 205 ILE D CA 1
ATOM 6173 C C . ILE D 1 289 ? -37.69871 6.98801 -33.85412 1.000 26.42575 205 ILE D C 1
ATOM 6174 O O . ILE D 1 289 ? -37.96400 8.14598 -34.19784 1.000 24.71801 205 ILE D O 1
ATOM 6179 N N . ASP D 1 290 ? -38.23958 6.41227 -32.76584 1.000 23.09398 206 ASP D N 1
ATOM 6180 C CA . ASP D 1 290 ? -39.32697 7.10123 -32.07028 1.000 25.10589 206 ASP D CA 1
ATOM 6181 C C . ASP D 1 290 ? -38.81892 8.38261 -31.38631 1.000 24.21683 206 ASP D C 1
ATOM 6182 O O . ASP D 1 290 ? -37.62657 8.55439 -31.16481 1.000 25.41462 206 ASP D O 1
ATOM 6187 N N . THR D 1 291 ? -39.75016 9.28890 -31.05523 1.000 23.88056 207 THR D N 1
ATOM 6188 C CA . THR D 1 291 ? -39.33095 10.63834 -30.63145 1.000 25.50718 207 THR D CA 1
ATOM 6189 C C . THR D 1 291 ? -38.60215 10.61189 -29.29179 1.000 31.77284 207 THR D C 1
ATOM 6190 O O . THR D 1 291 ? -37.79518 11.49919 -29.00651 1.000 29.49972 207 THR D O 1
ATOM 6194 N N . ASN D 1 292 ? -38.91329 9.63273 -28.44775 1.000 31.07093 208 ASN D N 1
ATOM 6195 C CA . ASN D 1 292 ? -38.24539 9.51344 -27.16010 1.000 32.61404 208 ASN D CA 1
ATOM 6196 C C . ASN D 1 292 ? -36.79571 9.06902 -27.32760 1.000 34.10318 208 ASN D C 1
ATOM 6197 O O . ASN D 1 292 ? -35.87937 9.66633 -26.75219 1.000 31.46504 208 ASN D O 1
ATOM 6202 N N . MET D 1 293 ? -36.56510 8.01808 -28.12386 1.000 28.88947 209 MET D N 1
ATOM 6203 C CA . MET D 1 293 ? -35.19582 7.62184 -28.43958 1.000 28.88724 209 MET D CA 1
ATOM 6204 C C . MET D 1 293 ? -34.44258 8.78231 -29.08143 1.000 29.36650 209 MET D C 1
ATOM 6205 O O . MET D 1 293 ? -33.27195 9.05619 -28.74206 1.000 27.66009 209 MET D O 1
ATOM 6210 N N . TYR D 1 294 ? -35.12386 9.50833 -29.97595 1.000 27.21857 210 TYR D N 1
ATOM 6211 C CA . TYR D 1 294 ? -34.49403 10.57332 -30.74631 1.000 25.26557 210 TYR D CA 1
ATOM 6212 C C . TYR D 1 294 ? -33.84697 11.60378 -29.83101 1.000 31.24544 210 TYR D C 1
ATOM 6213 O O . TYR D 1 294 ? -32.67800 11.95407 -30.00690 1.000 29.85653 210 TYR D O 1
ATOM 6222 N N . GLU D 1 295 ? -34.58227 12.07385 -28.82002 1.000 29.16262 211 GLU D N 1
ATOM 6223 C CA . GLU D 1 295 ? -34.05041 13.13695 -27.96368 1.000 29.86301 211 GLU D CA 1
ATOM 6224 C C . GLU D 1 295 ? -32.88617 12.61982 -27.10628 1.000 30.11778 211 GLU D C 1
ATOM 6225 O O . GLU D 1 295 ? -32.00079 13.38755 -26.71418 1.000 32.82363 211 GLU D O 1
ATOM 6231 N N . GLN D 1 296 ? -32.83602 11.30016 -26.86177 1.000 28.73675 212 GLN D N 1
ATOM 6232 C CA . GLN D 1 296 ? -31.73357 10.74697 -26.08727 1.000 32.35866 212 GLN D CA 1
ATOM 6233 C C . GLN D 1 296 ? -30.40486 10.77850 -26.81213 1.000 29.13788 212 GLN D C 1
ATOM 6234 O O . GLN D 1 296 ? -29.38015 10.49284 -26.17664 1.000 30.23436 212 GLN D O 1
ATOM 6240 N N . PHE D 1 297 ? -30.38442 11.09993 -28.11134 1.000 30.07895 213 PHE D N 1
ATOM 6241 C CA . PHE D 1 297 ? -29.11386 11.22690 -28.81720 1.000 29.74105 213 PHE D CA 1
ATOM 6242 C C . PHE D 1 297 ? -28.42564 12.55693 -28.49455 1.000 32.71958 213 PHE D C 1
ATOM 6243 O O . PHE D 1 297 ? -27.22127 12.67776 -28.76047 1.000 30.90192 213 PHE D O 1
ATOM 6251 N N . PHE D 1 298 ? -29.14032 13.51087 -27.88846 1.000 31.13368 214 PHE D N 1
ATOM 6252 C CA . PHE D 1 298 ? -28.63016 14.85419 -27.62932 1.000 34.34173 214 PHE D CA 1
ATOM 6253 C C . PHE D 1 298 ? -28.38078 15.14179 -26.14718 1.000 36.68628 214 PHE D C 1
ATOM 6254 O O . PHE D 1 298 ? -29.11598 14.67391 -25.26702 1.000 34.01121 214 PHE D O 1
ATOM 6262 N N . ASP D 1 299 ? -27.37132 15.98847 -25.89550 1.000 36.95227 215 ASP D N 1
ATOM 6263 C CA . ASP D 1 299 ? -27.11845 16.52141 -24.55690 1.000 37.36731 215 ASP D CA 1
ATOM 6264 C C . ASP D 1 299 ? -28.33936 17.25774 -24.00835 1.000 39.00556 215 ASP D C 1
ATOM 6265 O O . ASP D 1 299 ? -29.22803 17.68546 -24.75810 1.000 39.75724 215 ASP D O 1
ATOM 6270 N N . LYS D 1 300 ? -28.33142 17.45097 -22.66667 1.000 39.03732 216 LYS D N 1
ATOM 6271 C CA . LYS D 1 300 ? -29.40751 18.11055 -21.92832 1.000 43.34084 216 LYS D CA 1
ATOM 6272 C C . LYS D 1 300 ? -29.85913 19.40613 -22.58224 1.000 47.12943 216 LYS D C 1
ATOM 6273 O O . LYS D 1 300 ? -31.05890 19.69424 -22.66212 1.000 50.00743 216 LYS D O 1
ATOM 6279 N N . ASN D 1 301 ? -28.90407 20.22334 -23.00483 1.000 42.98303 217 ASN D N 1
ATOM 6280 C CA . ASN D 1 301 ? -29.19833 21.52441 -23.59013 1.000 54.87065 217 ASN D CA 1
ATOM 6281 C C . ASN D 1 301 ? -28.87791 21.55753 -25.07595 1.000 50.00998 217 ASN D C 1
ATOM 6282 O O . ASN D 1 301 ? -28.55797 22.60765 -25.63427 1.000 56.09322 217 ASN D O 1
ATOM 6287 N N . LYS D 1 302 ? -28.96150 20.41446 -25.73608 1.000 37.67866 218 LYS D N 1
ATOM 6288 C CA . LYS D 1 302 ? -28.96250 20.42036 -27.18739 1.000 37.42820 218 LYS D CA 1
ATOM 6289 C C . LYS D 1 302 ? -30.14115 19.64800 -27.75277 1.000 35.14051 218 LYS D C 1
ATOM 6290 O O . LYS D 1 302 ? -30.05642 19.10981 -28.86172 1.000 39.27923 218 LYS D O 1
ATOM 6296 N N . LYS D 1 303 ? -31.26883 19.63292 -27.02902 1.000 36.79208 219 LYS D N 1
ATOM 6297 C CA . LYS D 1 303 ? -32.43684 18.93608 -27.54895 1.000 39.49505 219 LYS D CA 1
ATOM 6298 C C . LYS D 1 303 ? -32.90294 19.61022 -28.82656 1.000 38.85981 219 LYS D C 1
ATOM 6299 O O . LYS D 1 303 ? -32.59563 20.77538 -29.08220 1.000 30.89728 219 LYS D O 1
ATOM 6305 N N . VAL D 1 304 ? -33.61666 18.84399 -29.64838 1.000 34.94895 220 VAL D N 1
ATOM 6306 C CA . VAL D 1 304 ? -34.19400 19.33879 -30.89184 1.000 29.65622 220 VAL D CA 1
ATOM 6307 C C . VAL D 1 304 ? -35.69718 19.14984 -30.78068 1.000 30.91825 220 VAL D C 1
ATOM 6308 O O . VAL D 1 304 ? -36.24811 18.17396 -31.32468 1.000 32.75058 220 VAL D O 1
ATOM 6312 N N . PRO D 1 305 ? -36.40317 20.04251 -30.08095 1.000 33.49436 221 PRO D N 1
ATOM 6313 C CA . PRO D 1 305 ? -37.85142 19.85446 -29.92818 1.000 34.54814 221 PRO D CA 1
ATOM 6314 C C . PRO D 1 305 ? -38.62367 19.99116 -31.23116 1.000 31.20013 221 PRO D C 1
ATOM 6315 O O . PRO D 1 305 ? -39.77865 19.55154 -31.26856 1.000 36.75817 221 PRO D O 1
ATOM 6319 N N . ASP D 1 306 ? -38.06725 20.56803 -32.30831 1.000 32.62919 222 ASP D N 1
ATOM 6320 C CA . ASP D 1 306 ? -38.87998 20.62108 -33.52772 1.000 29.47159 222 ASP D CA 1
ATOM 6321 C C . ASP D 1 306 ? -38.59042 19.48060 -34.47183 1.000 30.06247 222 ASP D C 1
ATOM 6322 O O . ASP D 1 306 ? -39.07106 19.50960 -35.60352 1.000 31.89190 222 ASP D O 1
ATOM 6327 N N . TYR D 1 307 ? -37.73011 18.52598 -34.07836 1.000 29.33184 223 TYR D N 1
ATOM 6328 C CA . TYR D 1 307 ? -37.46874 17.31264 -34.87998 1.000 28.45761 223 TYR D CA 1
ATOM 6329 C C . TYR D 1 307 ? -36.91355 17.60125 -36.27114 1.000 29.59899 223 TYR D C 1
ATOM 6330 O O . TYR D 1 307 ? -36.96728 16.72659 -37.15363 1.000 28.74431 223 TYR D O 1
ATOM 6339 N N . SER D 1 308 ? -36.28484 18.76394 -36.45682 1.000 28.44685 224 SER D N 1
ATOM 6340 C CA . SER D 1 308 ? -35.79126 19.20690 -37.76388 1.00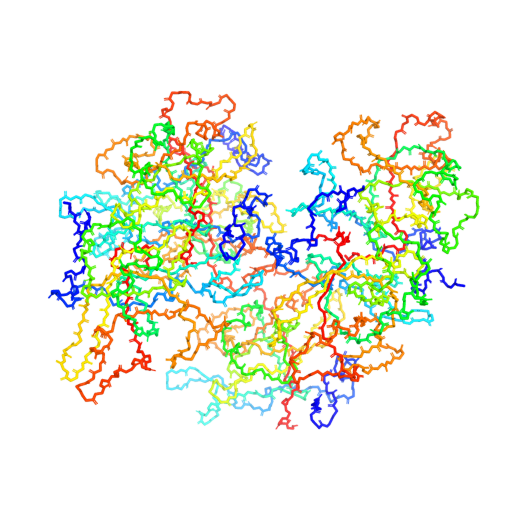0 34.11284 224 SER D CA 1
ATOM 6341 C C . SER D 1 308 ? -34.45117 18.58870 -38.15759 1.000 38.23008 224 SER D C 1
ATOM 6342 O O . SER D 1 308 ? -34.08993 18.63628 -39.34242 1.000 36.83776 224 SER D O 1
ATOM 6345 N N . LYS D 1 309 ? -33.70447 18.02035 -37.21008 1.000 28.47035 225 LYS D N 1
ATOM 6346 C CA . LYS D 1 309 ? -32.36083 17.53299 -37.48232 1.000 26.51478 225 LYS D CA 1
ATOM 6347 C C . LYS D 1 309 ? -32.39684 16.02592 -37.68241 1.000 29.75572 225 LYS D C 1
ATOM 6348 O O . LYS D 1 309 ? -33.06480 15.32575 -36.91326 1.000 31.25350 225 LYS D O 1
ATOM 6354 N N . THR D 1 310 ? -31.64006 15.53580 -38.67202 1.000 26.69555 226 THR D N 1
ATOM 6355 C CA . THR D 1 310 ? -31.42584 14.08330 -38.75343 1.000 25.92433 226 THR D CA 1
ATOM 6356 C C . THR D 1 310 ? -30.41289 13.66945 -37.68328 1.000 26.80461 226 THR D C 1
ATOM 6357 O O . THR D 1 310 ? -29.65642 14.50087 -37.14974 1.000 27.50957 226 THR D O 1
ATOM 6361 N N . VAL D 1 311 ? -30.38421 12.37440 -37.34915 1.000 22.96622 227 VAL D N 1
ATOM 6362 C CA . VAL D 1 311 ? -29.35358 11.91157 -36.41599 1.000 22.21360 227 VAL D CA 1
ATOM 6363 C C . VAL D 1 311 ? -28.79584 10.62921 -36.98351 1.000 19.03890 227 VAL D C 1
ATOM 6364 O O . VAL D 1 311 ? -29.56603 9.79734 -37.47248 1.000 26.28144 227 VAL D O 1
ATOM 6368 N N . PRO D 1 312 ? -27.49248 10.42078 -36.90031 1.000 24.48269 228 PRO D N 1
ATOM 6369 C CA . PRO D 1 312 ? -26.93762 9.12247 -37.33616 1.000 24.33296 228 PRO D CA 1
ATOM 6370 C C . PRO D 1 312 ? -27.27760 8.05676 -36.30944 1.000 27.45369 228 PRO D C 1
ATOM 6371 O O . PRO D 1 312 ? -27.23684 8.29626 -35.09922 1.000 25.94019 228 PRO D O 1
ATOM 6375 N N . VAL D 1 313 ? -27.58096 6.85289 -36.78250 1.000 23.36651 229 VAL D N 1
ATOM 6376 C CA . VAL D 1 313 ? -27.96996 5.77830 -35.88086 1.000 22.56851 229 VAL D CA 1
ATOM 6377 C C . VAL D 1 313 ? -27.26006 4.51575 -36.32858 1.000 24.05257 229 VAL D C 1
ATOM 6378 O O . VAL D 1 313 ? -27.33080 4.16234 -37.51356 1.000 23.10886 229 VAL D O 1
ATOM 6382 N N . GLU D 1 314 ? -26.59045 3.84669 -35.39672 1.000 22.67615 230 GLU D N 1
ATOM 6383 C CA . GLU D 1 314 ? -26.00338 2.52711 -35.64320 1.000 23.53537 230 GLU D CA 1
ATOM 6384 C C . GLU D 1 314 ? -26.96198 1.46527 -35.10716 1.000 25.53206 230 GLU D C 1
ATOM 6385 O O . GLU D 1 314 ? -27.43637 1.57422 -33.97383 1.000 21.75154 230 GLU D O 1
ATOM 6391 N N . TRP D 1 315 ? -27.26782 0.44699 -35.91138 1.000 18.40302 231 TRP D N 1
ATOM 6392 C CA . TRP D 1 315 ? -28.27319 -0.52499 -35.47427 1.000 19.43651 231 TRP D CA 1
ATOM 6393 C C . TRP D 1 315 ? -28.09842 -1.82248 -36.27094 1.000 21.20719 231 TRP D C 1
ATOM 6394 O O . TRP D 1 315 ? -27.37273 -1.87223 -37.27766 1.000 19.73709 231 TRP D O 1
ATOM 6405 N N . PHE D 1 316 ? -28.77431 -2.88066 -35.80914 1.000 18.80674 232 PHE D N 1
ATOM 6406 C CA . PHE D 1 316 ? -28.82187 -4.12841 -36.57090 1.000 20.24773 232 PHE D CA 1
ATOM 6407 C C . PHE D 1 316 ? -30.05613 -4.92758 -36.16030 1.000 21.05699 232 PHE D C 1
ATOM 6408 O O . PHE D 1 316 ? -30.69967 -4.63810 -35.14609 1.000 21.30840 232 PHE D O 1
ATOM 6416 N N . PHE D 1 317 ? -30.38242 -5.94319 -36.96784 1.000 18.99372 233 PHE D N 1
ATOM 6417 C CA . PHE D 1 317 ? -31.48043 -6.84281 -36.62945 1.000 20.49044 233 PHE D CA 1
ATOM 6418 C C . PHE D 1 317 ? -31.02342 -7.88611 -35.61946 1.000 22.35491 233 PHE D C 1
ATOM 6419 O O . PHE D 1 317 ? -30.02551 -8.59752 -35.84918 1.000 21.47768 233 PHE D O 1
ATOM 6427 N N . LEU D 1 318 ? -31.74595 -7.96674 -34.49264 1.000 20.06398 234 LEU D N 1
ATOM 6428 C CA . LEU D 1 318 ? -31.26251 -8.78065 -33.36302 1.000 21.96927 234 LEU D CA 1
ATOM 6429 C C . LEU D 1 318 ? -31.23098 -10.26783 -33.69714 1.000 23.38958 234 LEU D C 1
ATOM 6430 O O . LEU D 1 318 ? -30.34721 -11.00090 -33.23179 1.000 25.24711 234 LEU D O 1
ATOM 6435 N N . ASP D 1 319 ? -32.18530 -10.73648 -34.47885 1.000 21.31962 235 ASP D N 1
ATOM 6436 C CA . ASP D 1 319 ? -32.34518 -12.17413 -34.70118 1.000 21.12399 235 ASP D CA 1
ATOM 6437 C C . ASP D 1 319 ? -31.96355 -12.62507 -36.09762 1.000 23.53500 235 ASP D C 1
ATOM 6438 O O . ASP D 1 319 ? -32.21909 -13.77405 -36.46202 1.000 25.21407 235 ASP D O 1
ATOM 6443 N N . ILE D 1 320 ? -31.39837 -11.75119 -36.90552 1.000 22.47681 236 ILE D N 1
ATOM 6444 C CA . ILE D 1 320 ? -30.96444 -12.10494 -38.25261 1.000 20.49436 236 ILE D CA 1
ATOM 6445 C C . ILE D 1 320 ? -29.45648 -12.21199 -38.25421 1.000 25.56945 236 ILE D C 1
ATOM 6446 O O . ILE D 1 320 ? -28.76540 -11.24232 -37.92762 1.000 28.67485 236 ILE D O 1
ATOM 6451 N N . ASN D 1 321 ? -28.94010 -13.37612 -38.67432 1.000 20.22443 237 ASN D N 1
ATOM 6452 C CA . ASN D 1 321 ? -27.49496 -13.65327 -38.56403 1.000 20.91191 237 ASN D CA 1
ATOM 6453 C C . ASN D 1 321 ? -27.23124 -14.65240 -39.69331 1.000 23.68976 237 ASN D C 1
ATOM 6454 O O . ASN D 1 321 ? -27.21911 -15.87731 -39.49378 1.000 21.08947 237 ASN D O 1
ATOM 6459 N N . THR D 1 322 ? -27.04308 -14.11704 -40.90085 1.000 20.98162 238 THR D N 1
ATOM 6460 C CA . THR D 1 322 ? -27.00611 -14.94262 -42.09844 1.000 19.95161 238 THR D CA 1
ATOM 6461 C C . THR D 1 322 ? -25.78499 -14.65114 -42.96654 1.000 22.95645 238 THR D C 1
ATOM 6462 O O . THR D 1 322 ? -25.61198 -15.29986 -44.00064 1.000 22.84758 238 THR D O 1
ATOM 6466 N N . VAL D 1 323 ? -24.90306 -13.72888 -42.56663 1.000 20.03230 239 VAL D N 1
ATOM 6467 C CA . VAL D 1 323 ? -23.68846 -13.44927 -43.34123 1.000 21.92626 239 VAL D CA 1
ATOM 6468 C C . VAL D 1 323 ? -22.48748 -13.59367 -42.43755 1.000 24.93090 239 VAL D C 1
ATOM 6469 O O . VAL D 1 323 ? -22.45468 -12.97922 -41.36656 1.000 26.48932 239 VAL D O 1
ATOM 6473 N N . GLY D 1 324 ? -21.46710 -14.32085 -42.91622 1.000 22.97258 240 GLY D N 1
ATOM 6474 C CA . GLY D 1 324 ? -20.18528 -14.41574 -42.23492 1.000 28.22968 240 GLY D CA 1
ATOM 6475 C C . GLY D 1 324 ? -19.23277 -13.24267 -42.51231 1.000 32.04444 240 GLY D C 1
ATOM 6476 O O . GLY D 1 324 ? -18.32606 -13.06336 -41.65154 1.000 39.67501 240 GLY D O 1
ATOM 6477 N N . GLN E 1 127 ? 0.10149 -31.08709 15.55001 1.000 50.32879 43 GLN E N 1
ATOM 6478 C CA . GLN E 1 127 ? -0.41786 -30.60898 14.25417 1.000 45.47418 43 GLN E CA 1
ATOM 6479 C C . GLN E 1 127 ? 0.51738 -29.60643 13.54666 1.000 38.84907 43 GLN E C 1
ATOM 6480 O O . GLN E 1 127 ? 0.70893 -28.46162 14.01476 1.000 38.42374 43 GLN E O 1
ATOM 6486 N N . LYS E 1 128 ? 1.06094 -30.01719 12.39214 1.000 35.15489 44 LYS E N 1
ATOM 6487 C CA . LYS E 1 128 ? 1.88795 -29.11285 11.57762 1.000 34.96596 44 LYS E CA 1
ATOM 6488 C C . LYS E 1 128 ? 1.02408 -27.98104 11.02156 1.000 30.42556 44 LYS E C 1
ATOM 6489 O O . LYS E 1 128 ? -0.07007 -28.21597 10.52616 1.000 30.73052 44 LYS E O 1
ATOM 6495 N N . ASN E 1 129 ? 1.51383 -26.75598 11.12099 1.000 26.11948 45 ASN E N 1
ATOM 6496 C CA . ASN E 1 129 ? 0.72919 -25.60066 10.70990 1.000 27.05162 45 ASN E CA 1
ATOM 6497 C C . ASN E 1 129 ? 1.69031 -24.51206 10.23762 1.000 28.10404 45 ASN E C 1
ATOM 6498 O O . ASN E 1 129 ? 2.40733 -23.92198 11.06855 1.000 29.68355 45 ASN E O 1
ATOM 6503 N N . PRO E 1 130 ? 1.72010 -24.16922 8.94426 1.000 27.90313 46 PRO E N 1
ATOM 6504 C CA . PRO E 1 130 ? 0.94185 -24.68873 7.80336 1.000 27.04678 46 PRO E CA 1
ATOM 6505 C C . PRO E 1 130 ? 1.28147 -26.11513 7.56032 1.000 24.75077 46 PRO E C 1
ATOM 6506 O O . PRO E 1 130 ? 2.38041 -26.56694 7.87041 1.000 24.31330 46 PRO E O 1
ATOM 6510 N N . GLU E 1 131 ? 0.35026 -26.84433 6.97908 1.000 21.56130 47 GLU E N 1
ATOM 6511 C CA . GLU E 1 131 ? 0.57792 -28.27825 6.76841 1.000 25.71625 47 GLU E CA 1
ATOM 6512 C C . GLU E 1 131 ? 1.64080 -28.51733 5.68641 1.000 26.99604 47 GLU E C 1
ATOM 6513 O O . GLU E 1 131 ? 2.35559 -29.53525 5.73164 1.000 23.35612 47 GLU E O 1
ATOM 6519 N N . PHE E 1 132 ? 1.77075 -27.58277 4.72765 1.000 25.97927 48 PHE E N 1
ATOM 6520 C CA . PHE E 1 132 ? 2.72410 -27.68577 3.60456 1.000 24.20288 48 PHE E CA 1
ATOM 6521 C C . PHE E 1 132 ? 3.38710 -26.33322 3.36280 1.000 27.19960 48 PHE E C 1
ATOM 6522 O O . PHE E 1 132 ? 2.78386 -25.28347 3.58492 1.000 23.89964 48 PHE E O 1
ATOM 6530 N N . GLY E 1 133 ? 4.67373 -26.36662 2.93875 1.000 25.76933 49 GLY E N 1
ATOM 6531 C CA . GLY E 1 133 ? 5.31717 -25.13096 2.51552 1.000 23.14896 49 GLY E CA 1
ATOM 6532 C C . GLY E 1 133 ? 5.82942 -24.27334 3.64252 1.000 28.29048 49 GLY E C 1
ATOM 6533 O O . GLY E 1 133 ? 5.94812 -24.67639 4.79724 1.000 26.56128 49 GLY E O 1
ATOM 6534 N N . MET E 1 134 ? 6.16142 -23.04116 3.25382 1.000 23.26715 50 MET E N 1
ATOM 6535 C CA . MET E 1 134 ? 6.80155 -22.06158 4.12563 1.000 25.55567 50 MET E CA 1
ATOM 6536 C C . MET E 1 134 ? 5.84925 -21.47627 5.16929 1.000 30.95323 50 MET E C 1
ATOM 6537 O O . MET E 1 134 ? 4.65120 -21.31215 4.92097 1.000 26.09953 50 MET E O 1
ATOM 6542 N N . ASN E 1 135 ? 6.39366 -21.18624 6.36359 1.000 27.82641 51 ASN E N 1
ATOM 6543 C CA . ASN E 1 135 ? 5.64699 -20.43831 7.37331 1.000 32.15271 51 ASN E CA 1
ATOM 6544 C C . ASN E 1 135 ? 5.60610 -18.97681 6.94988 1.000 34.16366 51 ASN E C 1
ATOM 6545 O O . ASN E 1 135 ? 6.54322 -18.19936 7.20287 1.000 28.13426 51 ASN E O 1
ATOM 6550 N N . LEU E 1 136 ? 4.51952 -18.62206 6.27116 1.000 27.35024 52 LEU E N 1
ATOM 6551 C CA . LEU E 1 136 ? 4.39728 -17.28171 5.70111 1.000 31.33709 52 LEU E CA 1
ATOM 6552 C C . LEU E 1 136 ? 4.32133 -16.20508 6.77779 1.000 25.93411 52 LEU E C 1
ATOM 6553 O O . LEU E 1 136 ? 4.82661 -15.08944 6.57676 1.000 31.24715 52 LEU E O 1
ATOM 6558 N N . ALA E 1 137 ? 3.60683 -16.46161 7.88192 1.000 25.44738 53 ALA E N 1
ATOM 6559 C CA . ALA E 1 137 ? 3.56530 -15.46805 8.95515 1.000 25.23426 53 ALA E CA 1
ATOM 6560 C C . ALA E 1 137 ? 4.96641 -15.08994 9.40856 1.000 29.10480 53 ALA E C 1
ATOM 6561 O O . ALA E 1 137 ? 5.27589 -13.89848 9.56125 1.000 31.30664 53 ALA E O 1
ATOM 6563 N N . ASN E 1 138 ? 5.82338 -16.09198 9.62330 1.000 28.24228 54 ASN E N 1
ATOM 6564 C CA . ASN E 1 138 ? 7.20900 -15.82292 10.03737 1.000 28.42525 54 ASN E CA 1
ATOM 6565 C C . ASN E 1 138 ? 7.94326 -14.98436 8.99187 1.000 33.11223 54 ASN E C 1
ATOM 6566 O O . ASN E 1 138 ? 8.77534 -14.12754 9.33112 1.000 33.24030 54 ASN E O 1
ATOM 6571 N N . GLN E 1 139 ? 7.63770 -15.20891 7.71198 1.000 31.50523 55 GLN E N 1
ATOM 6572 C CA . GLN E 1 139 ? 8.30542 -14.45291 6.66708 1.000 30.36660 55 GLN E CA 1
ATOM 6573 C C . GLN E 1 139 ? 8.02485 -12.94921 6.79236 1.000 32.67607 55 GLN E C 1
ATOM 6574 O O . GLN E 1 139 ? 8.91013 -12.13468 6.54419 1.000 33.83500 55 GLN E O 1
ATOM 6580 N N . TYR E 1 140 ? 6.82695 -12.57762 7.24904 1.000 26.20724 56 TYR E N 1
ATOM 6581 C CA . TYR E 1 140 ? 6.45975 -11.18921 7.46476 1.000 32.82581 56 TYR E CA 1
ATOM 6582 C C . TYR E 1 140 ? 6.93390 -10.69033 8.80975 1.000 33.93763 56 TYR E C 1
ATOM 6583 O O . TYR E 1 140 ? 7.45129 -9.57390 8.90842 1.000 36.22581 56 TYR E O 1
ATOM 6592 N N . ILE E 1 141 ? 6.73530 -11.48240 9.85806 1.000 30.87068 57 ILE E N 1
ATOM 6593 C CA . ILE E 1 141 ? 7.03015 -11.01668 11.21531 1.000 36.43256 57 ILE E CA 1
ATOM 6594 C C . ILE E 1 141 ? 8.51877 -11.06937 11.51612 1.000 40.00387 57 ILE E C 1
ATOM 6595 O O . ILE E 1 141 ? 9.09378 -10.10648 12.03665 1.000 45.14541 57 ILE E O 1
ATOM 6600 N N . ILE E 1 142 ? 9.15376 -12.20941 11.24438 1.000 38.82775 58 ILE E N 1
ATOM 6601 C CA . ILE E 1 142 ? 10.57472 -12.34164 11.53413 1.000 40.04744 58 ILE E CA 1
ATOM 6602 C C . ILE E 1 142 ? 11.40910 -11.71302 10.42707 1.000 49.06050 58 ILE E C 1
ATOM 6603 O O . ILE E 1 142 ? 12.29646 -10.89433 10.69454 1.000 43.80175 58 ILE E O 1
ATOM 6608 N N . ARG E 1 143 ? 11.15780 -12.08427 9.17077 1.000 37.51314 59 ARG E N 1
ATOM 6609 C CA . ARG E 1 143 ? 12.00818 -11.64528 8.06144 1.000 44.56762 59 ARG E CA 1
ATOM 6610 C C . ARG E 1 143 ? 11.46391 -10.42996 7.34838 1.000 39.28954 59 ARG E C 1
ATOM 6611 O O . ARG E 1 143 ? 11.95110 -10.10136 6.27208 1.000 43.04140 59 ARG E O 1
ATOM 6619 N N . LYS E 1 144 ? 10.45251 -9.76925 7.91145 1.000 39.72008 60 LYS E N 1
ATOM 6620 C CA . LYS E 1 144 ? 10.01243 -8.46281 7.42045 1.000 46.15550 60 LYS E CA 1
ATOM 6621 C C . LYS E 1 144 ? 9.55585 -8.50221 5.95788 1.000 50.80546 60 LYS E C 1
ATOM 6622 O O . LYS E 1 144 ? 9.70976 -7.52264 5.22355 1.000 59.05182 60 LYS E O 1
ATOM 6628 N N . GLY E 1 145 ? 8.98225 -9.60804 5.50240 1.000 41.53149 61 GLY E N 1
ATOM 6629 C CA . GLY E 1 145 ? 8.51309 -9.65030 4.13351 1.000 38.34970 61 GLY E CA 1
ATOM 6630 C C . GLY E 1 145 ? 9.59587 -9.82122 3.07971 1.000 41.88195 61 GLY E C 1
ATOM 6631 O O . GLY E 1 145 ? 9.28192 -9.78828 1.88357 1.000 42.69086 61 GLY E O 1
ATOM 6632 N N . ALA E 1 146 ? 10.84529 -10.06236 3.47595 1.000 40.36439 62 ALA E N 1
ATOM 6633 C CA . ALA E 1 146 ? 11.92388 -10.27504 2.51525 1.000 42.67642 62 ALA E CA 1
ATOM 6634 C C . ALA E 1 146 ? 11.69782 -11.53417 1.67917 1.000 44.98004 62 ALA E C 1
ATOM 6635 O O . ALA E 1 146 ? 11.11645 -12.51825 2.14296 1.000 42.90970 62 ALA E O 1
ATOM 6637 N N . GLY E 1 147 ? 12.15820 -11.48240 0.42672 1.000 37.84786 63 GLY E N 1
ATOM 6638 C CA . GLY E 1 147 ? 12.15431 -12.64354 -0.44439 1.000 38.33658 63 GLY E CA 1
ATOM 6639 C C . GLY E 1 147 ? 10.78923 -13.04822 -0.96308 1.000 43.20005 63 GLY E C 1
ATOM 6640 O O . GLY E 1 147 ? 10.58552 -14.21471 -1.32058 1.000 43.47334 63 GLY E O 1
ATOM 6641 N N . LEU E 1 148 ? 9.85625 -12.11640 -1.02733 1.000 34.07300 64 LEU E N 1
ATOM 6642 C CA . LEU E 1 148 ? 8.49648 -12.34276 -1.48714 1.000 30.39621 64 LEU E CA 1
ATOM 6643 C C . LEU E 1 148 ? 8.27932 -11.45387 -2.70554 1.000 35.82597 64 LEU E C 1
ATOM 6644 O O . LEU E 1 148 ? 8.96790 -10.43844 -2.84631 1.000 35.33639 64 LEU E O 1
ATOM 6649 N N . PRO E 1 149 ? 7.33351 -11.77862 -3.59596 1.000 35.47124 65 PRO E N 1
ATOM 6650 C CA . PRO E 1 149 ? 7.14418 -10.94650 -4.79070 1.000 30.12130 65 PRO E CA 1
ATOM 6651 C C . PRO E 1 149 ? 6.57058 -9.58788 -4.41806 1.000 36.98009 65 PRO E C 1
ATOM 6652 O O . PRO E 1 149 ? 5.92323 -9.44485 -3.36882 1.000 32.58631 65 PRO E O 1
ATOM 6656 N N . PRO E 1 150 ? 6.80547 -8.55892 -5.23167 1.000 37.50027 66 PRO E N 1
ATOM 6657 C CA . PRO E 1 150 ? 6.17414 -7.25815 -4.93490 1.000 34.45146 66 PRO E CA 1
ATOM 6658 C C . PRO E 1 150 ? 4.65695 -7.42909 -4.90608 1.000 32.68619 66 PRO E C 1
ATOM 6659 O O . PRO E 1 150 ? 4.08075 -8.06681 -5.78527 1.000 33.89036 66 PRO E O 1
ATOM 6663 N N . ALA E 1 151 ? 4.01826 -6.90602 -3.86309 1.000 31.08582 67 ALA E N 1
ATOM 6664 C CA . ALA E 1 151 ? 2.58360 -7.11778 -3.67854 1.000 29.28344 67 ALA E CA 1
ATOM 6665 C C . ALA E 1 151 ? 1.77929 -6.38376 -4.73800 1.000 34.99833 67 ALA E C 1
ATOM 6666 O O . ALA E 1 151 ? 2.11127 -5.26193 -5.13159 1.000 33.27006 67 ALA E O 1
ATOM 6668 N N . LYS E 1 152 ? 0.73065 -7.03113 -5.20444 1.000 26.79602 68 LYS E N 1
ATOM 6669 C CA . LYS E 1 152 ? -0.30704 -6.41199 -6.01373 1.000 27.90353 68 LYS E CA 1
ATOM 6670 C C . LYS E 1 152 ? -1.54850 -6.16333 -5.17693 1.000 29.55913 68 LYS E C 1
ATOM 6671 O O . LYS E 1 152 ? -1.57706 -6.42062 -3.96682 1.000 28.62920 68 LYS E O 1
ATOM 6677 N N . ASP E 1 153 ? -2.57074 -5.61809 -5.83637 1.000 26.90072 69 ASP E N 1
ATOM 6678 C CA . ASP E 1 153 ? -3.83601 -5.27005 -5.19425 1.000 26.00691 69 ASP E CA 1
ATOM 6679 C C . ASP E 1 153 ? -4.89676 -6.31466 -5.52258 1.000 23.76959 69 ASP E C 1
ATOM 6680 O O . ASP E 1 153 ? -5.09588 -6.64183 -6.69710 1.000 25.53715 69 ASP E O 1
ATOM 6685 N N . VAL E 1 154 ? -5.60296 -6.81642 -4.50233 1.000 21.15535 70 VAL E N 1
ATOM 6686 C CA . VAL E 1 154 ? -6.62533 -7.84296 -4.77030 1.000 18.72618 70 VAL E CA 1
ATOM 6687 C C . VAL E 1 154 ? -7.69944 -7.35238 -5.74711 1.000 23.12239 70 VAL E C 1
ATOM 6688 O O . VAL E 1 154 ? -8.38117 -8.16130 -6.38762 1.000 24.04003 70 VAL E O 1
ATOM 6692 N N . LYS E 1 155 ? -7.86888 -6.03713 -5.90629 1.000 26.01303 71 LYS E N 1
ATOM 6693 C CA . LYS E 1 155 ? -8.87659 -5.57546 -6.87085 1.000 29.95313 71 LYS E CA 1
ATOM 6694 C C . LYS E 1 155 ? -8.61519 -6.14013 -8.25725 1.000 29.76898 71 LYS E C 1
ATOM 6695 O O . LYS E 1 155 ? -9.56324 -6.46056 -8.98819 1.000 29.41002 71 LYS E O 1
ATOM 6701 N N . GLU E 1 156 ? -7.33571 -6.27723 -8.63371 1.000 25.83166 72 GLU E N 1
ATOM 6702 C CA . GLU E 1 156 ? -6.95333 -6.83250 -9.94876 1.000 25.50098 72 GLU E CA 1
ATOM 6703 C C . GLU E 1 156 ? -7.40841 -8.26704 -10.14240 1.000 28.63265 72 GLU E C 1
ATOM 6704 O O . GLU E 1 156 ? -7.42481 -8.74351 -11.28953 1.000 27.17269 72 GLU E O 1
ATOM 6710 N N . THR E 1 157 ? -7.68166 -9.01965 -9.05231 1.000 22.38298 73 THR E N 1
ATOM 6711 C CA . THR E 1 157 ? -7.99486 -10.43044 -9.27207 1.000 23.79759 73 THR E CA 1
ATOM 6712 C C . THR E 1 157 ? -9.39674 -10.63577 -9.83925 1.000 23.69746 73 THR E C 1
ATOM 6713 O O . THR E 1 157 ? -9.68674 -11.72652 -10.34766 1.000 24.59350 73 THR E O 1
ATOM 6717 N N . TYR E 1 158 ? -10.27628 -9.63371 -9.74786 1.000 24.40330 74 TYR E N 1
ATOM 6718 C CA . TYR E 1 158 ? -11.69135 -9.79439 -10.13974 1.000 24.69653 74 TYR E CA 1
ATOM 6719 C C . TYR E 1 158 ? -12.26430 -8.44271 -10.53293 1.000 26.01715 74 TYR E C 1
ATOM 6720 O O . TYR E 1 158 ? -13.08875 -7.86346 -9.81377 1.000 24.61164 74 TYR E O 1
ATOM 6729 N N . PRO E 1 159 ? -11.84817 -7.90858 -11.68361 1.000 24.92151 75 PRO E N 1
ATOM 6730 C CA . PRO E 1 159 ? -12.34893 -6.58484 -12.12420 1.000 32.90287 75 PRO E CA 1
ATOM 6731 C C . PRO E 1 159 ? -13.85916 -6.48377 -12.19576 1.000 33.00386 75 PRO E C 1
ATOM 6732 O O . PRO E 1 159 ? -14.40588 -5.41069 -11.89176 1.000 27.75906 75 PRO E O 1
ATOM 6736 N N . GLU E 1 160 ? -14.57098 -7.55544 -12.56604 1.000 27.17728 76 GLU E N 1
ATOM 6737 C CA . GLU E 1 160 ? -16.01552 -7.45692 -12.71337 1.000 27.62239 76 GLU E CA 1
ATOM 6738 C C . GLU E 1 160 ? -16.77505 -7.71270 -11.41334 1.000 26.60321 76 GLU E C 1
ATOM 6739 O O . GLU E 1 160 ? -18.01181 -7.73691 -11.41880 1.000 27.00679 76 GLU E O 1
ATOM 6745 N N . CYS E 1 161 ? -16.08168 -7.88295 -10.30677 1.000 25.39856 77 CYS E N 1
ATOM 6746 C CA . CYS E 1 161 ? -16.77616 -7.99591 -9.02566 1.000 27.98652 77 CYS E CA 1
ATOM 6747 C C . CYS E 1 161 ? -17.06983 -6.59024 -8.52627 1.000 27.47128 77 CYS E C 1
ATOM 6748 O O . CYS E 1 161 ? -16.17969 -5.91381 -8.02997 1.000 25.37228 77 CYS E O 1
ATOM 6751 N N . LYS E 1 162 ? -18.31649 -6.12728 -8.70117 1.000 23.78629 78 LYS E N 1
ATOM 6752 C CA . LYS E 1 162 ? -18.66581 -4.73843 -8.44974 1.000 25.16341 78 LYS E CA 1
ATOM 6753 C C . LYS E 1 162 ? -19.87721 -4.69256 -7.55101 1.000 25.75485 78 LYS E C 1
ATOM 6754 O O . LYS E 1 162 ? -20.58240 -5.68728 -7.40135 1.000 25.02896 78 LYS E O 1
ATOM 6760 N N . TRP E 1 163 ? -20.08175 -3.53941 -6.91719 1.000 27.17074 79 TRP E N 1
ATOM 6761 C CA . TRP E 1 163 ? -21.26065 -3.30327 -6.07955 1.000 28.45631 79 TRP E CA 1
ATOM 6762 C C . TRP E 1 163 ? -22.43380 -2.99033 -6.99432 1.000 32.30700 79 TRP E C 1
ATOM 6763 O O . TRP E 1 163 ? -22.48212 -1.89818 -7.57044 1.000 30.39600 79 TRP E O 1
ATOM 6774 N N . ARG E 1 164 ? -23.37319 -3.93039 -7.13621 1.000 26.40525 80 ARG E N 1
ATOM 6775 C CA . ARG E 1 164 ? -24.44296 -3.81324 -8.11788 1.000 27.13059 80 ARG E CA 1
ATOM 6776 C C . ARG E 1 164 ? -25.79756 -3.97558 -7.44283 1.000 33.35980 80 ARG E C 1
ATOM 6777 O O . ARG E 1 164 ? -25.91172 -4.44827 -6.31213 1.000 32.37751 80 ARG E O 1
ATOM 6785 N N . HIS E 1 165 ? -26.83756 -3.57999 -8.15644 1.000 34.76768 81 HIS E N 1
ATOM 6786 C CA . HIS E 1 165 ? -28.20707 -3.74381 -7.69554 1.000 31.16380 81 HIS E CA 1
ATOM 6787 C C . HIS E 1 165 ? -28.89888 -4.84945 -8.48226 1.000 31.80135 81 HIS E C 1
ATOM 6788 O O . HIS E 1 165 ? -28.79900 -4.89987 -9.71169 1.000 39.51185 81 HIS E O 1
ATOM 6795 N N . TYR E 1 166 ? -29.53256 -5.77238 -7.77250 1.000 35.47614 82 TYR E N 1
ATOM 6796 C CA . TYR E 1 166 ? -30.22345 -6.89115 -8.41074 1.000 38.03817 82 TYR E CA 1
ATOM 6797 C C . TYR E 1 166 ? -31.33494 -7.35708 -7.48196 1.000 40.86955 82 TYR E C 1
ATOM 6798 O O . TYR E 1 166 ? -31.10099 -7.53165 -6.28404 1.000 37.99487 82 TYR E O 1
ATOM 6807 N N . ALA E 1 167 ? -32.53563 -7.54596 -8.02817 1.000 41.96661 83 ALA E N 1
ATOM 6808 C CA . ALA E 1 167 ? -33.66591 -8.11470 -7.27513 1.000 44.75308 83 ALA E CA 1
ATOM 6809 C C . ALA E 1 167 ? -33.89486 -7.37173 -5.95864 1.000 44.17605 83 ALA E C 1
ATOM 6810 O O . ALA E 1 167 ? -34.06804 -7.97629 -4.89646 1.000 46.19110 83 ALA E O 1
ATOM 6812 N N . GLY E 1 168 ? -33.81831 -6.03577 -6.02407 1.000 42.64928 84 GLY E N 1
ATOM 6813 C CA . GLY E 1 168 ? -34.08374 -5.15502 -4.90144 1.000 47.61381 84 GLY E CA 1
ATOM 6814 C C . GLY E 1 168 ? -33.03201 -5.07361 -3.81401 1.000 53.54596 84 GLY E C 1
ATOM 6815 O O . GLY E 1 168 ? -33.32983 -4.53734 -2.74254 1.000 44.25432 84 GLY E O 1
ATOM 6816 N N . SER E 1 169 ? -31.81956 -5.58890 -4.03571 1.000 41.46476 85 SER E N 1
ATOM 6817 C CA . SER E 1 169 ? -30.75526 -5.47115 -3.04818 1.000 42.44763 85 SER E CA 1
ATOM 6818 C C . SER E 1 169 ? -29.48067 -5.02706 -3.74474 1.000 36.83695 85 SER E C 1
ATOM 6819 O O . SER E 1 169 ? -29.24668 -5.36249 -4.91125 1.000 35.58858 85 SER E O 1
ATOM 6822 N N . PHE E 1 170 ? -28.62884 -4.32634 -3.00112 1.000 33.30942 86 PHE E N 1
ATOM 6823 C CA . PHE E 1 170 ? -27.24986 -4.08926 -3.42071 1.000 31.16488 86 PHE E CA 1
ATOM 6824 C C . PHE E 1 170 ? -26.42789 -5.28126 -2.96873 1.000 30.58851 86 PHE E C 1
ATOM 6825 O O . PHE E 1 170 ? -26.63202 -5.80422 -1.86677 1.000 29.16128 86 PHE E O 1
ATOM 6833 N N . GLY E 1 171 ? -25.44707 -5.66321 -3.76669 1.000 28.45611 87 GLY E N 1
ATOM 6834 C CA . GLY E 1 171 ? -24.54759 -6.71123 -3.29306 1.000 26.70335 87 GLY E CA 1
ATOM 6835 C C . GLY E 1 171 ? -23.33741 -6.76166 -4.19751 1.000 29.50349 87 GLY E C 1
ATOM 6836 O O . GLY E 1 171 ? -23.26430 -6.05656 -5.21210 1.000 27.78742 87 GLY E O 1
ATOM 6837 N N . TRP E 1 172 ? -22.37367 -7.59066 -3.81030 1.000 24.69053 88 TRP E N 1
ATOM 6838 C CA . TRP E 1 172 ? -21.19524 -7.80453 -4.64520 1.000 22.16481 88 TRP E CA 1
ATOM 6839 C C . TRP E 1 172 ? -21.52434 -8.83473 -5.71947 1.000 25.19771 88 TRP E C 1
ATOM 6840 O O . TRP E 1 172 ? -21.71496 -10.02110 -5.41130 1.000 21.65097 88 TRP E O 1
ATOM 6851 N N . LEU E 1 173 ? -21.60914 -8.38846 -6.97129 1.000 24.87753 89 LEU E N 1
ATOM 6852 C CA . LEU E 1 173 ? -22.09079 -9.24675 -8.05591 1.000 28.08307 89 LEU E CA 1
ATOM 6853 C C . LEU E 1 173 ? -21.17630 -9.10511 -9.25690 1.000 28.07312 89 LEU E C 1
ATOM 6854 O O . LEU E 1 173 ? -20.67080 -8.02324 -9.51335 1.000 25.88027 89 LEU E O 1
ATOM 6859 N N . ASP E 1 174 ? -20.99896 -10.19565 -10.01347 1.000 25.31216 90 ASP E N 1
ATOM 6860 C CA . ASP E 1 174 ? -20.17115 -10.12017 -11.20172 1.000 24.85854 90 ASP E CA 1
ATOM 6861 C C . ASP E 1 174 ? -21.01488 -9.70300 -12.42038 1.000 24.28610 90 ASP E C 1
ATOM 6862 O O . ASP E 1 174 ? -22.14677 -9.22340 -12.29267 1.000 24.81611 90 ASP E O 1
ATOM 6867 N N . ASP E 1 175 ? -20.42751 -9.84120 -13.61375 1.000 24.24654 91 ASP E N 1
ATOM 6868 C CA . ASP E 1 175 ? -21.04969 -9.37887 -14.86318 1.000 28.68321 91 ASP E CA 1
ATOM 6869 C C . ASP E 1 175 ? -22.16906 -10.29034 -15.34912 1.000 26.52010 91 ASP E C 1
ATOM 6870 O O . ASP E 1 175 ? -22.83763 -9.97251 -16.36839 1.000 27.60952 91 ASP E O 1
ATOM 6875 N N . TYR E 1 176 ? -22.37722 -11.42056 -14.66443 1.000 25.22358 92 TYR E N 1
ATOM 6876 C CA . TYR E 1 176 ? -23.51050 -12.30303 -14.90804 1.000 24.77229 92 TYR E CA 1
ATOM 6877 C C . TYR E 1 176 ? -24.48199 -12.27916 -13.73900 1.000 24.82491 92 TYR E C 1
ATOM 6878 O O . TYR E 1 176 ? -25.33438 -13.16448 -13.63631 1.000 25.81395 92 TYR E O 1
ATOM 6887 N N . ASN E 1 177 ? -24.34263 -11.29225 -12.84727 1.000 27.59673 93 ASN E N 1
ATOM 6888 C CA . ASN E 1 177 ? -25.18801 -11.15197 -11.66712 1.000 26.79150 93 ASN E CA 1
ATOM 6889 C C . ASN E 1 177 ? -25.08569 -12.35920 -10.73139 1.000 28.64420 93 ASN E C 1
ATOM 6890 O O . ASN E 1 177 ? -26.02646 -12.69538 -10.00288 1.000 29.98186 93 ASN E O 1
ATOM 6895 N N . VAL E 1 178 ? -23.91772 -12.97516 -10.67813 1.000 23.92527 94 VAL E N 1
ATOM 6896 C CA . VAL E 1 178 ? -23.61981 -14.01848 -9.69473 1.000 21.86916 94 VAL E CA 1
ATOM 6897 C C . VAL E 1 178 ? -22.84111 -13.38667 -8.53841 1.000 22.88040 94 VAL E C 1
ATOM 6898 O O . VAL E 1 178 ? -21.88309 -12.62307 -8.75751 1.000 22.66436 94 VAL E O 1
ATOM 6902 N N . GLN E 1 179 ? -23.22766 -13.71017 -7.31226 1.000 22.04896 95 GLN E N 1
ATOM 6903 C CA . GLN E 1 179 ? -22.51915 -13.14390 -6.15914 1.000 18.67361 95 GLN E CA 1
ATOM 6904 C C . GLN E 1 179 ? -21.03104 -13.46791 -6.23305 1.000 22.53675 95 GLN E C 1
ATOM 6905 O O . GLN E 1 179 ? -20.63084 -14.55730 -6.65332 1.000 20.80900 95 GLN E O 1
ATOM 6911 N N . CYS E 1 180 ? -20.19200 -12.49811 -5.87599 1.000 24.21891 96 CYS E N 1
ATOM 6912 C CA . CYS E 1 180 ? -18.74744 -12.71957 -5.88464 1.000 22.24160 96 CYS E CA 1
ATOM 6913 C C . CYS E 1 180 ? -18.15233 -12.15035 -4.59080 1.000 19.99236 96 CYS E C 1
ATOM 6914 O O . CYS E 1 180 ? -18.81039 -11.41191 -3.85271 1.000 20.98933 96 CYS E O 1
ATOM 6917 N N . TYR E 1 181 ? -16.90952 -12.52498 -4.30103 1.000 18.89383 97 TYR E N 1
ATOM 6918 C CA . TYR E 1 181 ? -16.17007 -11.97193 -3.17114 1.000 17.98822 97 TYR E CA 1
ATOM 6919 C C . TYR E 1 181 ? -14.68830 -12.23278 -3.43618 1.000 21.53271 97 TYR E C 1
ATOM 6920 O O . TYR E 1 181 ? -14.32935 -13.06417 -4.27608 1.000 23.35068 97 TYR E O 1
ATOM 6929 N N . LEU E 1 182 ? -13.82577 -11.48409 -2.75270 1.000 18.83245 98 LEU E N 1
ATOM 6930 C CA . LEU E 1 182 ? -12.39994 -11.47401 -3.06524 1.000 18.96926 98 LEU E CA 1
ATOM 6931 C C . LEU E 1 182 ? -11.61647 -12.28974 -2.04198 1.000 21.11599 98 LEU E C 1
ATOM 6932 O O . LEU E 1 182 ? -12.04696 -12.50182 -0.89388 1.000 18.97986 98 LEU E O 1
ATOM 6937 N N . SER E 1 183 ? -10.42514 -12.70289 -2.44264 1.000 18.99819 99 SER E N 1
ATOM 6938 C CA . SER E 1 183 ? -9.61194 -13.61621 -1.63930 1.000 19.57452 99 SER E CA 1
ATOM 6939 C C . SER E 1 183 ? -8.20201 -13.04002 -1.53091 1.000 20.19245 99 SER E C 1
ATOM 6940 O O . SER E 1 183 ? -7.26651 -13.57082 -2.13592 1.000 20.57513 99 SER E O 1
ATOM 6943 N N . PRO E 1 184 ? -8.01967 -11.91640 -0.81848 1.000 19.96064 100 PRO E N 1
ATOM 6944 C CA . PRO E 1 184 ? -6.67780 -11.29895 -0.78271 1.000 18.89578 100 PRO E CA 1
ATOM 6945 C C . PRO E 1 184 ? -5.68661 -12.24589 -0.11981 1.000 20.88080 100 PRO E C 1
ATOM 6946 O O . PRO E 1 184 ? -6.00453 -12.91570 0.86481 1.000 19.71550 100 PRO E O 1
ATOM 6950 N N . SER E 1 185 ? -4.46848 -12.27882 -0.66209 1.000 20.31876 101 SER E N 1
ATOM 6951 C CA . SER E 1 185 ? -3.40621 -13.20021 -0.24382 1.000 20.93636 101 SER E CA 1
ATOM 6952 C C . SER E 1 185 ? -2.11843 -12.38291 -0.12386 1.000 20.37866 101 SER E C 1
ATOM 6953 O O . SER E 1 185 ? -2.10917 -11.18248 -0.43161 1.000 21.26684 101 SER E O 1
ATOM 6956 N N . TYR E 1 186 ? -1.01239 -13.03964 0.27491 1.000 20.55195 102 TYR E N 1
ATOM 6957 C CA . TYR E 1 186 ? 0.26111 -12.32737 0.33407 1.000 24.13770 102 TYR E CA 1
ATOM 6958 C C . TYR E 1 186 ? 0.67264 -11.77933 -1.01752 1.000 20.84259 102 TYR E C 1
ATOM 6959 O O . TYR E 1 186 ? 1.50639 -10.85833 -1.08174 1.000 22.43611 102 TYR E O 1
ATOM 6968 N N . LYS E 1 187 ? 0.14988 -12.33682 -2.10997 1.000 20.96511 103 LYS E N 1
ATOM 6969 C CA . LYS E 1 187 ? 0.44916 -11.78996 -3.43419 1.000 21.43935 103 LYS E CA 1
ATOM 6970 C C . LYS E 1 187 ? -0.46265 -10.64057 -3.84170 1.000 25.97924 103 LYS E C 1
ATOM 6971 O O . LYS E 1 187 ? -0.03043 -9.79790 -4.63150 1.000 27.30652 103 LYS E O 1
ATOM 6977 N N . PHE E 1 188 ? -1.71015 -10.60223 -3.32537 1.000 23.15369 104 PHE E N 1
ATOM 6978 C CA . PHE E 1 188 ? -2.74912 -9.62760 -3.70441 1.000 21.82115 104 PHE E CA 1
ATOM 6979 C C . PHE E 1 188 ? -3.34360 -9.06011 -2.42103 1.000 21.68438 104 PHE E C 1
ATOM 6980 O O . PHE E 1 188 ? -4.32979 -9.61297 -1.90613 1.000 21.82394 104 PHE E O 1
ATOM 6988 N N . HIS E 1 189 ? -2.80523 -7.93491 -1.95079 1.000 21.43771 105 HIS E N 1
ATOM 6989 C CA . HIS E 1 189 ? -3.25355 -7.39440 -0.67348 1.000 21.78762 105 HIS E CA 1
ATOM 6990 C C . HIS E 1 189 ? -4.55074 -6.62142 -0.84407 1.000 22.92672 105 HIS E C 1
ATOM 6991 O O . HIS E 1 189 ? -4.80883 -6.02512 -1.89531 1.000 22.84143 105 HIS E O 1
ATOM 6998 N N . ALA E 1 190 ? -5.33487 -6.57262 0.23136 1.000 21.74300 106 ALA E N 1
ATOM 6999 C CA . ALA E 1 190 ? -6.50190 -5.71276 0.27920 1.000 21.39007 106 ALA E CA 1
ATOM 7000 C C . ALA E 1 190 ? -6.09004 -4.37957 0.89566 1.000 25.18869 106 ALA E C 1
ATOM 7001 O O . ALA E 1 190 ? -5.28056 -4.34197 1.84146 1.000 22.33636 106 ALA E O 1
ATOM 7003 N N . HIS E 1 191 ? -6.62336 -3.28060 0.33472 1.000 21.77558 107 HIS E N 1
ATOM 7004 C CA . HIS E 1 191 ? -6.45057 -1.93227 0.89339 1.000 23.44703 107 HIS E CA 1
ATOM 7005 C C . HIS E 1 191 ? -7.81979 -1.40068 1.29053 1.000 27.72102 107 HIS E C 1
ATOM 7006 O O . HIS E 1 191 ? -8.61103 -1.04982 0.42066 1.000 29.42122 107 HIS E O 1
ATOM 7013 N N . SER E 1 192 ? -8.09662 -1.32639 2.59220 1.000 23.38565 108 SER E N 1
ATOM 7014 C CA . SER E 1 192 ? -9.44482 -1.07141 3.09191 1.000 22.87925 108 SER E CA 1
ATOM 7015 C C . SER E 1 192 ? -9.45028 0.17324 3.96518 1.000 25.67836 108 SER E C 1
ATOM 7016 O O . SER E 1 192 ? -8.39774 0.65525 4.38749 1.000 24.82577 108 SER E O 1
ATOM 7019 N N . ILE E 1 193 ? -10.64627 0.68564 4.21193 1.000 21.40450 109 ILE E N 1
ATOM 7020 C CA . ILE E 1 193 ? -10.86003 1.73123 5.21286 1.000 25.80242 109 ILE E CA 1
ATOM 7021 C C . ILE E 1 193 ? -11.42260 1.06107 6.45741 1.000 24.20916 109 ILE E C 1
ATOM 7022 O O . ILE E 1 193 ? -12.44998 0.38694 6.38016 1.000 24.23077 109 ILE E O 1
ATOM 7027 N N . ALA E 1 194 ? -10.79672 1.29087 7.61204 1.000 26.87706 110 ALA E N 1
ATOM 7028 C CA . ALA E 1 194 ? -11.19950 0.56538 8.80912 1.000 25.09190 110 ALA E CA 1
ATOM 7029 C C . ALA E 1 194 ? -11.80942 1.49809 9.84202 1.000 25.33122 110 ALA E C 1
ATOM 7030 O O . ALA E 1 194 ? -11.42813 2.68122 9.92973 1.000 24.51823 110 ALA E O 1
ATOM 7032 N N . LYS E 1 195 ? -12.71759 0.92422 10.65190 1.000 20.99023 111 LYS E N 1
ATOM 7033 C CA . LYS E 1 195 ? -13.13410 1.50018 11.92277 1.000 23.40745 111 LYS E CA 1
ATOM 7034 C C . LYS E 1 195 ? -12.72003 0.55388 13.04574 1.000 26.11208 111 LYS E C 1
ATOM 7035 O O . LYS E 1 195 ? -12.46198 -0.61971 12.81041 1.000 24.23767 111 LYS E O 1
ATOM 7041 N N . ALA E 1 196 ? -12.73558 1.05601 14.28481 1.000 26.67797 112 ALA E N 1
ATOM 7042 C CA . ALA E 1 196 ? -12.38472 0.26157 15.45248 1.000 26.31514 112 ALA E CA 1
ATOM 7043 C C . ALA E 1 196 ? -13.58661 -0.52790 15.94478 1.000 30.27400 112 ALA E C 1
ATOM 7044 O O . ALA E 1 196 ? -14.73474 -0.12631 15.75155 1.000 28.54058 112 ALA E O 1
ATOM 7046 N N . PHE E 1 197 ? -13.32257 -1.65195 16.61247 1.000 23.40761 113 PHE E N 1
ATOM 7047 C CA . PHE E 1 197 ? -14.37490 -2.37796 17.32347 1.000 26.75113 113 PHE E CA 1
ATOM 7048 C C . PHE E 1 197 ? -13.74534 -3.02471 18.53816 1.000 29.14138 113 PHE E C 1
ATOM 7049 O O . PHE E 1 197 ? -12.53329 -3.26184 18.55922 1.000 26.03703 113 PHE E O 1
ATOM 7057 N N . LYS E 1 198 ? -14.56365 -3.25468 19.57251 1.000 28.63787 114 LYS E N 1
ATOM 7058 C CA . LYS E 1 198 ? -14.08297 -3.91628 20.78076 1.000 27.03551 114 LYS E CA 1
ATOM 7059 C C . LYS E 1 198 ? -14.10875 -5.40469 20.52190 1.000 28.67160 114 LYS E C 1
ATOM 7060 O O . LYS E 1 198 ? -15.15670 -5.94602 20.17409 1.000 28.79285 114 LYS E O 1
ATOM 7066 N N . ALA E 1 199 ? -12.96130 -6.06058 20.67628 1.000 26.24336 115 ALA E N 1
ATOM 7067 C CA . ALA E 1 199 ? -12.88626 -7.46111 20.27219 1.000 29.09152 115 ALA E CA 1
ATOM 7068 C C . ALA E 1 199 ? -13.57974 -8.38946 21.26172 1.000 29.86386 115 ALA E C 1
ATOM 7069 O O . ALA E 1 199 ? -14.15754 -9.40256 20.84832 1.000 27.77943 115 ALA E O 1
ATOM 7071 N N . GLU E 1 200 ? -13.51932 -8.10047 22.57642 1.000 26.58030 116 GLU E N 1
ATOM 7072 C CA . GLU E 1 200 ? -14.02254 -9.09963 23.52192 1.000 28.18828 116 GLU E CA 1
ATOM 7073 C C . GLU E 1 200 ? -15.50326 -9.40857 23.31691 1.000 25.66071 116 GLU E C 1
ATOM 7074 O O . GLU E 1 200 ? -15.85586 -10.60477 23.32889 1.000 27.98332 116 GLU E O 1
ATOM 7080 N N . PRO E 1 201 ? -16.40022 -8.44024 23.07197 1.000 28.00803 117 PRO E N 1
ATOM 7081 C CA . PRO E 1 201 ? -17.81254 -8.81639 22.83707 1.000 29.38406 117 PRO E CA 1
ATOM 7082 C C . PRO E 1 201 ? -18.00788 -9.76197 21.67175 1.000 30.20818 117 PRO E C 1
ATOM 7083 O O . PRO E 1 201 ? -18.89790 -10.61985 21.73988 1.000 28.59023 117 PRO E O 1
ATOM 7087 N N . SER E 1 202 ? -17.20944 -9.63034 20.59524 1.000 24.60355 118 SER E N 1
ATOM 7088 C CA . SER E 1 202 ? -17.30058 -10.54463 19.45060 1.000 28.71104 118 SER E CA 1
ATOM 7089 C C . SER E 1 202 ? -16.69972 -11.92392 19.71410 1.000 27.33777 118 SER E C 1
ATOM 7090 O O . SER E 1 202 ? -16.81537 -12.80242 18.83816 1.000 24.88176 118 SER E O 1
ATOM 7093 N N . THR E 1 203 ? -16.06940 -12.15613 20.86553 1.000 26.29577 119 THR E N 1
ATOM 7094 C CA . THR E 1 203 ? -15.65333 -13.53707 21.15269 1.000 25.48606 119 THR E CA 1
ATOM 7095 C C . THR E 1 203 ? -16.77284 -14.35816 21.80353 1.000 28.12461 119 THR E C 1
ATOM 7096 O O . THR E 1 203 ? -16.64911 -15.58486 21.91584 1.000 29.14554 119 THR E O 1
ATOM 7100 N N . LYS E 1 204 ? -17.86850 -13.71843 22.18743 1.000 23.31627 120 LYS E N 1
ATOM 7101 C CA . LYS E 1 204 ? -18.94620 -14.35733 22.93256 1.000 26.49667 120 LYS E CA 1
ATOM 7102 C C . LYS E 1 204 ? -20.31763 -14.06281 22.31708 1.000 30.38359 120 LYS E C 1
ATOM 7103 O O . LYS E 1 204 ? -21.35065 -14.46721 22.89279 1.000 29.05092 120 LYS E O 1
ATOM 7109 N N . ALA E 1 205 ? -20.35936 -13.36291 21.18707 1.000 26.64222 121 ALA E N 1
ATOM 7110 C CA . ALA E 1 205 ? -21.57792 -12.97067 20.47078 1.000 29.31865 121 ALA E CA 1
ATOM 7111 C C . ALA E 1 205 ? -21.15672 -12.62565 19.04631 1.000 26.86573 121 ALA E C 1
ATOM 7112 O O . ALA E 1 205 ? -19.96117 -12.56768 18.74986 1.000 27.33601 121 ALA E O 1
ATOM 7114 N N . GLY E 1 206 ? -22.12004 -12.34510 18.17695 1.000 23.94124 122 GLY E N 1
ATOM 7115 C CA . GLY E 1 206 ? -21.79123 -11.88014 16.80626 1.000 25.30319 122 GLY E CA 1
ATOM 7116 C C . GLY E 1 206 ? -21.83416 -13.01838 15.79547 1.000 26.74821 122 GLY E C 1
ATOM 7117 O O . GLY E 1 206 ? -22.39284 -14.08765 16.04275 1.000 26.57637 122 GLY E O 1
ATOM 7118 N N . ALA E 1 207 ? -21.19918 -12.78879 14.64959 1.000 24.86835 123 ALA E N 1
ATOM 7119 C CA . ALA E 1 207 ? -21.35683 -13.69071 13.51467 1.000 26.10393 123 ALA E CA 1
ATOM 7120 C C . ALA E 1 207 ? -20.46147 -14.91199 13.56041 1.000 26.67812 123 ALA E C 1
ATOM 7121 O O . ALA E 1 207 ? -20.75890 -15.86582 12.83044 1.000 27.32016 123 ALA E O 1
ATOM 7123 N N . CYS E 1 208 ? -19.38230 -14.91537 14.37364 1.000 22.04540 124 CYS E N 1
ATOM 7124 C CA . CYS E 1 208 ? -18.37117 -15.98681 14.32048 1.000 24.37735 124 CYS E CA 1
ATOM 7125 C C . CYS E 1 208 ? -18.18821 -16.77478 15.60448 1.000 23.77462 124 CYS E C 1
ATOM 7126 O O . CYS E 1 208 ? -17.54420 -17.83434 15.56555 1.000 23.06228 124 CYS E O 1
ATOM 7129 N N . PHE E 1 209 ? -18.71895 -16.30173 16.73514 1.000 22.65995 125 PHE E N 1
ATOM 7130 C CA . PHE E 1 209 ? -18.27562 -16.83339 18.02094 1.000 28.61687 125 PHE E CA 1
ATOM 7131 C C . PHE E 1 209 ? -18.62638 -18.30977 18.16328 1.000 28.76458 125 PHE E C 1
ATOM 7132 O O . PHE E 1 209 ? -17.91439 -19.05550 18.85717 1.000 24.00712 125 PHE E O 1
ATOM 7140 N N . ASP E 1 210 ? -19.70832 -18.75745 17.52060 1.000 24.43276 126 ASP E N 1
ATOM 7141 C CA . ASP E 1 210 ? -20.13970 -20.15258 17.65422 1.000 24.42493 126 ASP E CA 1
ATOM 7142 C C . ASP E 1 210 ? -19.70101 -21.00437 16.45551 1.000 28.57593 126 ASP E C 1
ATOM 7143 O O . ASP E 1 210 ? -20.19658 -22.12153 16.27321 1.000 26.39728 126 ASP E O 1
ATOM 7148 N N . THR E 1 211 ? -18.80114 -20.48291 15.62765 1.000 23.21557 127 THR E N 1
ATOM 7149 C CA . THR E 1 211 ? -18.13515 -21.30249 14.62250 1.000 27.72051 127 THR E CA 1
ATOM 7150 C C . THR E 1 211 ? -17.12908 -22.21481 15.32206 1.000 26.38577 127 THR E C 1
ATOM 7151 O O . THR E 1 211 ? -16.50522 -21.81572 16.31076 1.000 26.11155 127 THR E O 1
ATOM 7155 N N . ALA E 1 212 ? -16.94415 -23.43293 14.80116 1.000 23.67626 128 ALA E N 1
ATOM 7156 C CA . ALA E 1 212 ? -16.01742 -24.35603 15.46627 1.000 36.05727 128 ALA E CA 1
ATOM 7157 C C . ALA E 1 212 ? -14.62057 -23.72593 15.54652 1.000 27.96954 128 ALA E C 1
ATOM 7158 O O . ALA E 1 212 ? -14.15645 -23.11497 14.57717 1.000 26.73467 128 ALA E O 1
ATOM 7160 N N . ASN E 1 213 ? -13.94319 -23.86323 16.70133 1.000 25.81559 129 ASN E N 1
ATOM 7161 C CA . ASN E 1 213 ? -12.56504 -23.36650 16.81626 1.000 29.20570 129 ASN E CA 1
ATOM 7162 C C . ASN E 1 213 ? -11.61738 -24.05249 15.84092 1.000 29.57596 129 ASN E C 1
ATOM 7163 O O . ASN E 1 213 ? -11.67760 -25.25762 15.64340 1.000 29.66827 129 ASN E O 1
ATOM 7168 N N . THR E 1 214 ? -10.72721 -23.27018 15.23657 1.000 26.29467 130 THR E N 1
ATOM 7169 C CA . THR E 1 214 ? -9.77492 -23.75306 14.23571 1.000 23.54151 130 THR E CA 1
ATOM 7170 C C . THR E 1 214 ? -8.38386 -23.88427 14.87615 1.000 26.32641 130 THR E C 1
ATOM 7171 O O . THR E 1 214 ? -8.15456 -23.43526 16.01116 1.000 25.10962 130 THR E O 1
ATOM 7175 N N . ASP E 1 215 ? -7.43515 -24.46579 14.12528 1.000 24.64855 131 ASP E N 1
ATOM 7176 C CA . ASP E 1 215 ? -6.11645 -24.77034 14.68864 1.000 23.23519 131 ASP E CA 1
ATOM 7177 C C . ASP E 1 215 ? -5.44181 -23.50536 15.19624 1.000 25.57896 131 ASP E C 1
ATOM 7178 O O . ASP E 1 215 ? -5.33730 -22.50704 14.46842 1.000 25.38624 131 ASP E O 1
ATOM 7183 N N . GLN E 1 216 ? -4.99641 -23.53226 16.45235 1.000 25.20039 132 GLN E N 1
ATOM 7184 C CA . GLN E 1 216 ? -4.31745 -22.39572 17.12067 1.000 27.49293 132 GLN E CA 1
ATOM 7185 C C . GLN E 1 216 ? -5.22209 -21.20499 17.42262 1.000 27.77516 132 GLN E C 1
ATOM 7186 O O . GLN E 1 216 ? -4.72389 -20.16176 17.91299 1.000 27.19423 132 GLN E O 1
ATOM 7192 N N . PHE E 1 217 ? -6.51826 -21.29879 17.18029 1.000 21.71522 133 PHE E N 1
ATOM 7193 C CA . PHE E 1 217 ? -7.39773 -20.17588 17.51195 1.000 25.67582 133 PHE E CA 1
ATOM 7194 C C . PHE E 1 217 ? -7.38577 -19.95481 19.03181 1.000 26.19066 133 PHE E C 1
ATOM 7195 O O . PHE E 1 217 ? -7.48487 -20.93010 19.78959 1.000 24.02028 133 PHE E O 1
ATOM 7203 N N . PRO E 1 218 ? -7.16582 -18.72693 19.51044 1.000 27.72939 134 PRO E N 1
ATOM 7204 C CA . PRO E 1 218 ? -6.98710 -18.51852 20.95228 1.000 31.01745 134 PRO E CA 1
ATOM 7205 C C . PRO E 1 218 ? -8.27197 -18.74636 21.73348 1.000 35.53349 134 PRO E C 1
ATOM 7206 O O . PRO E 1 218 ? -9.37612 -18.44939 21.27356 1.000 30.52437 134 PRO E O 1
ATOM 7210 N N . GLU E 1 219 ? -8.11884 -19.25171 22.94785 1.000 38.06911 135 GLU E N 1
ATOM 7211 C CA . GLU E 1 219 ? -9.20021 -19.07158 23.89621 1.000 47.64350 135 GLU E CA 1
ATOM 7212 C C . GLU E 1 219 ? -9.08364 -17.64870 24.44301 1.000 41.78381 135 GLU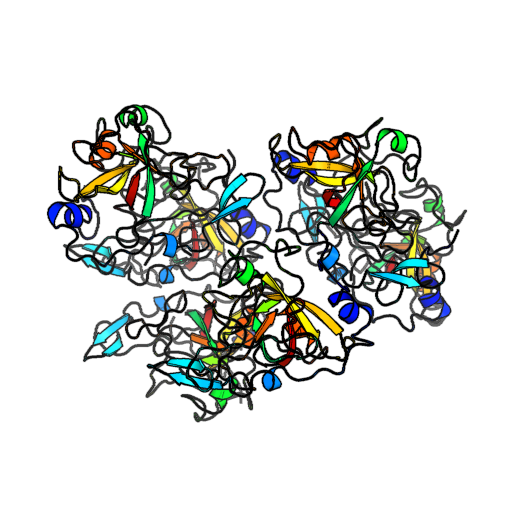 E C 1
ATOM 7213 O O . GLU E 1 219 ? -7.98585 -17.08593 24.56884 1.000 54.35550 135 GLU E O 1
ATOM 7219 N N . GLY E 1 220 ? -10.20815 -17.05242 24.71369 1.000 46.52651 136 GLY E N 1
ATOM 7220 C CA . GLY E 1 220 ? -10.16018 -15.67299 25.14794 1.000 34.13815 136 GLY E CA 1
ATOM 7221 C C . GLY E 1 220 ? -10.06049 -14.75233 23.95214 1.000 34.36209 136 GLY E C 1
ATOM 7222 O O . GLY E 1 220 ? -10.40838 -15.12106 22.82967 1.000 33.81807 136 GLY E O 1
ATOM 7223 N N . VAL E 1 221 ? -9.49663 -13.56851 24.18031 1.000 27.72890 137 VAL E N 1
ATOM 7224 C CA . VAL E 1 221 ? -9.49623 -12.49797 23.18870 1.000 26.62776 137 VAL E CA 1
ATOM 7225 C C . VAL E 1 221 ? -8.20696 -12.61411 22.38577 1.000 28.98030 137 VAL E C 1
ATOM 7226 O O . VAL E 1 221 ? -7.12956 -12.59993 22.98728 1.000 26.16822 137 VAL E O 1
ATOM 7230 N N . PRO E 1 222 ? -8.26159 -12.70530 21.05073 1.000 27.29946 138 PRO E N 1
ATOM 7231 C CA . PRO E 1 222 ? -7.00847 -12.78444 20.28099 1.000 24.91925 138 PRO E CA 1
ATOM 7232 C C . PRO E 1 222 ? -6.15187 -11.54107 20.53110 1.000 26.68346 138 PRO E C 1
ATOM 7233 O O . PRO E 1 222 ? -6.64952 -10.49408 20.94783 1.000 28.84350 138 PRO E O 1
ATOM 7237 N N . LYS E 1 223 ? -4.84040 -11.66702 20.29716 1.000 26.00640 139 LYS E N 1
ATOM 7238 C CA . LYS E 1 223 ? -3.97669 -10.49383 20.45952 1.000 31.27997 139 LYS E CA 1
ATOM 7239 C C . LYS E 1 223 ? -4.35981 -9.41413 19.45178 1.000 34.48740 139 LYS E C 1
ATOM 7240 O O . LYS E 1 223 ? -4.45742 -8.22903 19.80137 1.000 32.75938 139 LYS E O 1
ATOM 7246 N N . TYR E 1 224 ? -4.67239 -9.81863 18.21532 1.000 23.54898 140 TYR E N 1
ATOM 7247 C CA . TYR E 1 224 ? -5.13651 -8.91766 17.15526 1.000 24.69189 140 TYR E CA 1
ATOM 7248 C C . TYR E 1 224 ? -6.37476 -9.51850 16.49474 1.000 23.96961 140 TYR E C 1
ATOM 7249 O O . TYR E 1 224 ? -6.37994 -10.71204 16.14475 1.000 24.10557 140 TYR E O 1
ATOM 7258 N N . SER E 1 225 ? -7.42755 -8.71311 16.36590 1.000 23.11093 141 SER E N 1
ATOM 7259 C CA . SER E 1 225 ? -8.71857 -9.17619 15.86255 1.000 24.49718 141 SER E CA 1
ATOM 7260 C C . SER E 1 225 ? -9.21657 -8.23354 14.78528 1.000 25.47440 141 SER E C 1
ATOM 7261 O O . SER E 1 225 ? -9.03027 -7.01398 14.87934 1.000 23.12634 141 SER E O 1
ATOM 7264 N N . ILE E 1 226 ? -9.90398 -8.79627 13.77771 1.000 21.42494 142 ILE E N 1
ATOM 7265 C CA . ILE E 1 226 ? -10.53693 -7.99623 12.73113 1.000 20.29153 142 ILE E CA 1
ATOM 7266 C C . ILE E 1 226 ? -11.94203 -8.53155 12.48042 1.000 21.40987 142 ILE E C 1
ATOM 7267 O O . ILE E 1 226 ? -12.29365 -9.64519 12.88629 1.000 21.69263 142 ILE E O 1
ATOM 7272 N N . GLY E 1 227 ? -12.73779 -7.71383 11.79454 1.000 19.20916 143 GLY E N 1
ATOM 7273 C CA . GLY E 1 227 ? -14.01619 -8.15507 11.26036 1.000 20.12285 143 GLY E CA 1
ATOM 7274 C C . GLY E 1 227 ? -14.07544 -7.82311 9.78135 1.000 25.17736 143 GLY E C 1
ATOM 7275 O O . GLY E 1 227 ? -13.51498 -6.81304 9.32630 1.000 20.83290 143 GLY E O 1
ATOM 7276 N N . VAL E 1 228 ? -14.78507 -8.66664 9.01791 1.000 19.52165 144 VAL E N 1
ATOM 7277 C CA . VAL E 1 228 ? -14.76994 -8.47015 7.55521 1.000 17.06808 144 VAL E CA 1
ATOM 7278 C C . VAL E 1 228 ? -16.17984 -8.39593 6.97316 1.000 20.13482 144 VAL E C 1
ATOM 7279 O O . VAL E 1 228 ? -17.12440 -9.01051 7.50689 1.000 23.54126 144 VAL E O 1
ATOM 7283 N N . PRO E 1 229 ? -16.34020 -7.65051 5.86391 1.000 21.52050 145 PRO E N 1
ATOM 7284 C CA . PRO E 1 229 ? -17.63134 -7.50857 5.19241 1.000 19.84283 145 PRO E CA 1
ATOM 7285 C C . PRO E 1 229 ? -17.85351 -8.46014 4.02565 1.000 22.22412 145 PRO E C 1
ATOM 7286 O O . PRO E 1 229 ? -17.00169 -9.29496 3.71046 1.000 22.00844 145 PRO E O 1
ATOM 7290 N N . TYR E 1 230 ? -18.98755 -8.28886 3.34099 1.000 20.46236 146 TYR E N 1
ATOM 7291 C CA . TYR E 1 230 ? -19.34660 -9.20150 2.24602 1.000 21.89579 146 TYR E CA 1
ATOM 7292 C C . TYR E 1 230 ? -18.38182 -9.15322 1.06835 1.000 22.35931 146 TYR E C 1
ATOM 7293 O O . TYR E 1 230 ? -18.36816 -10.07948 0.25809 1.000 22.47448 146 TYR E O 1
ATOM 7302 N N . LEU E 1 231 ? -17.61315 -8.06236 0.90594 1.000 19.61555 147 LEU E N 1
ATOM 7303 C CA . LEU E 1 231 ? -16.62071 -8.06243 -0.16352 1.000 19.13101 147 LEU E CA 1
ATOM 7304 C C . LEU E 1 231 ? -15.65823 -9.23636 -0.00814 1.000 21.61358 147 LEU E C 1
ATOM 7305 O O . LEU E 1 231 ? -15.09122 -9.68419 -1.00873 1.000 20.92282 147 LEU E O 1
ATOM 7310 N N . TYR E 1 232 ? -15.50906 -9.78034 1.20894 1.000 19.35382 148 TYR E N 1
ATOM 7311 C CA . TYR E 1 232 ? -14.49038 -10.79486 1.44818 1.000 22.40592 148 TYR E CA 1
ATOM 7312 C C . TYR E 1 232 ? -15.03656 -12.11456 1.95416 1.000 21.05462 148 TYR E C 1
ATOM 7313 O O . TYR E 1 232 ? -14.25495 -12.91334 2.48631 1.000 21.65236 148 TYR E O 1
ATOM 7322 N N . MET E 1 233 ? -16.34331 -12.36335 1.86830 1.000 19.64768 149 MET E N 1
ATOM 7323 C CA . MET E 1 233 ? -16.82360 -13.65735 2.33372 1.000 19.46473 149 MET E CA 1
ATOM 7324 C C . MET E 1 233 ? -18.18183 -13.93806 1.73002 1.000 24.92775 149 MET E C 1
ATOM 7325 O O . MET E 1 233 ? -18.79623 -13.06855 1.11814 1.000 21.27431 149 MET E O 1
ATOM 7330 N N . ASN E 1 234 ? -18.62512 -15.18102 1.89681 1.000 20.94578 150 ASN E N 1
ATOM 7331 C CA . ASN E 1 234 ? -19.98760 -15.60976 1.58915 1.000 22.17558 150 ASN E CA 1
ATOM 7332 C C . ASN E 1 234 ? -20.58005 -16.09762 2.90230 1.000 22.78422 150 ASN E C 1
ATOM 7333 O O . ASN E 1 234 ? -20.02413 -17.01552 3.53155 1.000 20.48764 150 ASN E O 1
ATOM 7338 N N . ASN E 1 235 ? -21.67495 -15.45232 3.35422 1.000 22.00321 151 ASN E N 1
ATOM 7339 C CA . ASN E 1 235 ? -22.14473 -15.70549 4.70862 1.000 22.30916 151 ASN E CA 1
ATOM 7340 C C . ASN E 1 235 ? -22.84296 -17.05796 4.85636 1.000 20.70594 151 ASN E C 1
ATOM 7341 O O . ASN E 1 235 ? -23.16086 -17.44797 5.99922 1.000 22.76412 151 ASN E O 1
ATOM 7346 N N . LEU E 1 236 ? -23.15575 -17.74681 3.76106 1.000 19.76046 152 LEU E N 1
ATOM 7347 C CA . LEU E 1 236 ? -23.75085 -19.07830 3.85060 1.000 21.40642 152 LEU E CA 1
ATOM 7348 C C . LEU E 1 236 ? -22.66787 -20.16230 3.85841 1.000 24.55548 152 LEU E C 1
ATOM 7349 O O . LEU E 1 236 ? -22.74228 -21.10330 4.63628 1.000 24.00257 152 LEU E O 1
ATOM 7354 N N . TYR E 1 237 ? -21.66714 -20.06875 2.98706 1.000 20.39608 153 TYR E N 1
ATOM 7355 C CA . TYR E 1 237 ? -20.79798 -21.22855 2.75851 1.000 21.66498 153 TYR E CA 1
ATOM 7356 C C . TYR E 1 237 ? -19.30243 -20.93859 2.79942 1.000 23.55110 153 TYR E C 1
ATOM 7357 O O . TYR E 1 237 ? -18.51397 -21.88134 2.61834 1.000 22.32104 153 TYR E O 1
ATOM 7366 N N . ASP E 1 238 ? -18.88939 -19.67884 2.91196 1.000 20.19214 154 ASP E N 1
ATOM 7367 C CA . ASP E 1 238 ? -17.42142 -19.38285 2.99063 1.000 20.28923 154 ASP E CA 1
ATOM 7368 C C . ASP E 1 238 ? -17.26740 -18.15755 3.90376 1.000 21.59761 154 ASP E C 1
ATOM 7369 O O . ASP E 1 238 ? -16.93793 -17.03724 3.48306 1.000 20.00604 154 ASP E O 1
ATOM 7374 N N . ARG E 1 239 ? -17.59324 -18.37998 5.17582 1.000 20.11879 155 ARG E N 1
ATOM 7375 C CA . ARG E 1 239 ? -17.81738 -17.28273 6.12578 1.000 20.65975 155 ARG E CA 1
ATOM 7376 C C . ARG E 1 239 ? -16.53074 -16.69602 6.67533 1.000 23.29606 155 ARG E C 1
ATOM 7377 O O . ARG E 1 239 ? -16.54566 -15.53446 7.13421 1.000 21.51259 155 ARG E O 1
ATOM 7385 N N . ARG E 1 240 ? -15.45441 -17.48628 6.64557 1.000 16.78399 156 ARG E N 1
ATOM 7386 C CA . ARG E 1 240 ? -14.10777 -17.06648 7.02080 1.000 18.16428 156 ARG E CA 1
ATOM 7387 C C . ARG E 1 240 ? -14.06199 -16.60031 8.47117 1.000 21.33550 156 ARG E C 1
ATOM 7388 O O . ARG E 1 240 ? -13.35974 -15.63959 8.79923 1.000 23.29004 156 ARG E O 1
ATOM 7396 N N . CYS E 1 241 ? -14.88034 -17.24437 9.31256 1.000 19.30014 157 CYS E N 1
ATOM 7397 C CA . CYS E 1 241 ? -14.84396 -17.05537 10.76293 1.000 24.90870 157 CYS E CA 1
ATOM 7398 C C . CYS E 1 241 ? -13.65275 -17.79358 11.36070 1.000 24.85127 157 CYS E C 1
ATOM 7399 O O . CYS E 1 241 ? -13.37166 -18.94106 11.00316 1.000 19.41059 157 CYS E O 1
ATOM 7402 N N . LYS E 1 242 ? -12.95114 -17.13068 12.27854 1.000 20.41192 158 LYS E N 1
ATOM 7403 C CA . LYS E 1 242 ? -11.83346 -17.74933 12.99884 1.000 22.33109 158 LYS E CA 1
ATOM 7404 C C . LYS E 1 242 ? -10.74492 -18.19359 12.02876 1.000 23.64346 158 LYS E C 1
ATOM 7405 O O . LYS E 1 242 ? -10.17087 -19.28047 12.15456 1.000 22.55957 158 LYS E O 1
ATOM 7411 N N . VAL E 1 243 ? -10.48599 -17.38111 11.00275 1.000 19.67120 159 VAL E N 1
ATOM 7412 C CA . VAL E 1 243 ? -9.34162 -17.62822 10.14024 1.000 16.31796 159 VAL E CA 1
ATOM 7413 C C . VAL E 1 243 ? -8.32445 -16.50487 10.39548 1.000 20.98090 159 VAL E C 1
ATOM 7414 O O . VAL E 1 243 ? -8.63799 -15.47138 10.99982 1.000 21.78412 159 VAL E O 1
ATOM 7418 N N . ARG E 1 244 ? -7.10863 -16.69095 9.87675 1.000 18.17319 160 ARG E N 1
ATOM 7419 C CA . ARG E 1 244 ? -5.99209 -15.79965 10.15681 1.000 19.02570 160 ARG E CA 1
ATOM 7420 C C . ARG E 1 244 ? -5.83059 -14.77797 9.03715 1.000 21.25405 160 ARG E C 1
ATOM 7421 O O . ARG E 1 244 ? -6.03379 -15.06812 7.85902 1.000 21.96539 160 ARG E O 1
ATOM 7429 N N . ALA E 1 245 ? -5.41991 -13.58823 9.42984 1.000 18.50456 161 ALA E N 1
ATOM 7430 C CA . ALA E 1 245 ? -5.14692 -12.49145 8.49879 1.000 18.06509 161 ALA E CA 1
ATOM 7431 C C . ALA E 1 245 ? -3.84961 -11.84140 8.92699 1.000 25.10084 161 ALA E C 1
ATOM 7432 O O . ALA E 1 245 ? -3.59143 -11.73005 10.12635 1.000 26.95359 161 ALA E O 1
ATOM 7434 N N . MET E 1 246 ? -3.05496 -11.37646 7.96172 1.000 21.30300 162 MET E N 1
ATOM 7435 C CA . MET E 1 246 ? -1.89347 -10.54681 8.25664 1.000 20.86605 162 MET E CA 1
ATOM 7436 C C . MET E 1 246 ? -2.33856 -9.10324 8.08017 1.000 21.10339 162 MET E C 1
ATOM 7437 O O . MET E 1 246 ? -3.00105 -8.78695 7.08507 1.000 22.56431 162 MET E O 1
ATOM 7442 N N . VAL E 1 247 ? -1.97805 -8.23430 9.03378 1.000 21.13335 163 VAL E N 1
ATOM 7443 C CA . VAL E 1 247 ? -2.38847 -6.84460 8.97452 1.000 22.58348 163 VAL E CA 1
ATOM 7444 C C . VAL E 1 247 ? -1.13583 -6.00701 9.17906 1.000 24.00896 163 VAL E C 1
ATOM 7445 O O . VAL E 1 247 ? -0.33887 -6.27716 10.08260 1.000 23.53249 163 VAL E O 1
ATOM 7449 N N . LYS E 1 248 ? -0.98302 -4.97576 8.36019 1.000 21.24702 164 LYS E N 1
ATOM 7450 C CA . LYS E 1 248 ? 0.14712 -4.06359 8.45695 1.000 26.58596 164 LYS E CA 1
ATOM 7451 C C . LYS E 1 248 ? -0.18059 -2.89977 9.38256 1.000 26.48742 164 LYS E C 1
ATOM 7452 O O . LYS E 1 248 ? -1.15984 -2.19025 9.16207 1.000 26.36104 164 LYS E O 1
ATOM 7458 N N . ILE E 1 249 ? 0.64409 -2.68659 10.39603 1.000 27.15553 165 ILE E N 1
ATOM 7459 C CA . ILE E 1 249 ? 0.51498 -1.51886 11.26740 1.000 29.34617 165 ILE E CA 1
ATOM 7460 C C . ILE E 1 249 ? 1.58397 -0.51661 10.83333 1.000 28.51550 165 ILE E C 1
ATOM 7461 O O . ILE E 1 249 ? 2.78594 -0.84944 10.86906 1.000 30.03289 165 ILE E O 1
ATOM 7466 N N . PRO E 1 250 ? 1.20858 0.68637 10.42327 1.000 32.68008 166 PRO E N 1
ATOM 7467 C CA . PRO E 1 250 ? 2.17055 1.59534 9.79984 1.000 29.83105 166 PRO E CA 1
ATOM 7468 C C . PRO E 1 250 ? 3.16590 2.13127 10.82754 1.000 28.90168 166 PRO E C 1
ATOM 7469 O O . PRO E 1 250 ? 2.94623 2.07844 12.02899 1.000 29.87967 166 PRO E O 1
ATOM 7473 N N . LYS E 1 251 ? 4.28733 2.65080 10.34108 1.000 31.09178 167 LYS E N 1
ATOM 7474 C CA . LYS E 1 251 ? 5.24685 3.30153 11.23020 1.000 32.39681 167 LYS E CA 1
ATOM 7475 C C . LYS E 1 251 ? 4.60649 4.47738 11.95542 1.000 30.72497 167 LYS E C 1
ATOM 7476 O O . LYS E 1 251 ? 3.81701 5.22043 11.37889 1.000 31.67691 167 LYS E O 1
ATOM 7482 N N . THR E 1 252 ? 4.93550 4.63665 13.23649 1.000 31.08589 168 THR E N 1
ATOM 7483 C CA . THR E 1 252 ? 4.55860 5.84308 13.96832 1.000 29.66798 168 THR E CA 1
ATOM 7484 C C . THR E 1 252 ? 5.78747 6.31159 14.73312 1.000 34.84694 168 THR E C 1
ATOM 7485 O O . THR E 1 252 ? 6.83447 5.66482 14.69591 1.000 36.05908 168 THR E O 1
ATOM 7489 N N . ASP E 1 253 ? 5.65114 7.38486 15.53082 1.000 33.30930 169 ASP E N 1
ATOM 7490 C CA . ASP E 1 253 ? 6.80194 7.72097 16.36064 1.000 37.19050 169 ASP E CA 1
ATOM 7491 C C . ASP E 1 253 ? 6.97042 6.76791 17.54662 1.000 38.91072 169 ASP E C 1
ATOM 7492 O O . ASP E 1 253 ? 7.89461 6.94301 18.34011 1.000 38.62558 169 ASP E O 1
ATOM 7497 N N . GLU E 1 254 ? 6.10096 5.77603 17.71527 1.000 36.31114 170 GLU E N 1
ATOM 7498 C CA . GLU E 1 254 ? 6.25267 4.81025 18.80130 1.000 39.22779 170 GLU E CA 1
ATOM 7499 C C . GLU E 1 254 ? 6.83915 3.47917 18.35606 1.000 40.51682 170 GLU E C 1
ATOM 7500 O O . GLU E 1 254 ? 7.27424 2.70709 19.21321 1.000 40.89342 170 GLU E O 1
ATOM 7506 N N . HIS E 1 255 ? 6.78788 3.15604 17.06559 1.000 35.57486 171 HIS E N 1
ATOM 7507 C CA . HIS E 1 255 ? 7.17296 1.82602 16.63564 1.000 34.71577 171 HIS E CA 1
ATOM 7508 C C . HIS E 1 255 ? 7.37868 1.84096 15.13252 1.000 39.10161 171 HIS E C 1
ATOM 7509 O O . HIS E 1 255 ? 6.81125 2.67294 14.40692 1.000 32.99609 171 HIS E O 1
ATOM 7516 N N . GLU E 1 256 ? 8.19786 0.89166 14.68112 1.000 36.92563 172 GLU E N 1
ATOM 7517 C CA . GLU E 1 256 ? 8.43225 0.72343 13.26426 1.000 37.23286 172 GLU E CA 1
ATOM 7518 C C . GLU E 1 256 ? 7.19491 0.10915 12.62050 1.000 35.69955 172 GLU E C 1
ATOM 7519 O O . GLU E 1 256 ? 6.30591 -0.39030 13.30361 1.000 32.51427 172 GLU E O 1
ATOM 7525 N N . GLU E 1 257 ? 7.10359 0.23504 11.31035 1.000 31.26105 173 GLU E N 1
ATOM 7526 C CA . GLU E 1 257 ? 6.04490 -0.46186 10.58856 1.000 35.87006 173 GLU E CA 1
ATOM 7527 C C . GLU E 1 257 ? 6.17933 -1.95759 10.85457 1.000 35.77381 173 GLU E C 1
ATOM 7528 O O . GLU E 1 257 ? 7.28708 -2.49617 10.87863 1.000 35.98885 173 GLU E O 1
ATOM 7534 N N . LYS E 1 258 ? 5.05658 -2.63965 11.08609 1.000 32.78702 174 LYS E N 1
ATOM 7535 C CA . LYS E 1 258 ? 5.15355 -4.05462 11.36976 1.000 33.40275 174 LYS E CA 1
ATOM 7536 C C . LYS E 1 258 ? 3.91560 -4.78184 10.83910 1.000 32.12975 174 LYS E C 1
ATOM 7537 O O . LYS E 1 258 ? 2.82395 -4.20015 10.72495 1.000 32.25063 174 LYS E O 1
ATOM 7543 N N . TRP E 1 259 ? 4.11352 -6.05108 10.50171 1.000 24.09524 175 TRP E N 1
ATOM 7544 C CA . TRP E 1 259 ? 3.01152 -6.93769 10.12945 1.000 27.64063 175 TRP E CA 1
ATOM 7545 C C . TRP E 1 259 ? 2.66675 -7.77251 11.34957 1.000 28.04511 175 TRP E C 1
ATOM 7546 O O . TRP E 1 259 ? 3.57972 -8.27064 12.03140 1.000 28.15464 175 TRP E O 1
ATOM 7557 N N . VAL E 1 260 ? 1.36141 -7.92795 11.63043 1.000 24.14575 176 VAL E N 1
ATOM 7558 C CA . VAL E 1 260 ? 0.91988 -8.73405 12.76030 1.000 22.15098 176 VAL E CA 1
ATOM 7559 C C . VAL E 1 260 ? -0.08003 -9.78452 12.27319 1.000 24.04446 176 VAL E C 1
ATOM 7560 O O . VAL E 1 260 ? -0.77402 -9.59193 11.27325 1.000 24.44400 176 VAL E O 1
ATOM 7564 N N . GLN E 1 261 ? -0.11302 -10.92790 12.95846 1.000 21.62966 177 GLN E N 1
ATOM 7565 C CA . GLN E 1 261 ? -1.06749 -11.97627 12.61618 1.000 22.57889 177 GLN E CA 1
ATOM 7566 C C . GLN E 1 261 ? -2.32178 -11.81025 13.47196 1.000 26.48275 177 GLN E C 1
ATOM 7567 O O . GLN E 1 261 ? -2.24546 -11.88630 14.70480 1.000 25.40445 177 GLN E O 1
ATOM 7573 N N . ALA E 1 262 ? -3.46137 -11.56999 12.81811 1.000 21.83828 178 ALA E N 1
ATOM 7574 C CA . ALA E 1 262 ? -4.74048 -11.28315 13.46215 1.000 23.29647 178 ALA E CA 1
ATOM 7575 C C . ALA E 1 262 ? -5.69465 -12.43820 13.17815 1.000 24.34238 178 ALA E C 1
ATOM 7576 O O . ALA E 1 262 ? -5.42401 -13.29362 12.32250 1.000 24.78005 178 ALA E O 1
ATOM 7578 N N . TRP E 1 263 ? -6.81762 -12.44239 13.88941 1.000 21.26125 179 TRP E N 1
ATOM 7579 C CA . TRP E 1 263 ? -7.89593 -13.40785 13.67528 1.000 19.43064 179 TRP E CA 1
ATOM 7580 C C . TRP E 1 263 ? -9.19739 -12.70143 13.29557 1.000 21.77967 179 TRP E C 1
ATOM 7581 O O . TRP E 1 263 ? -9.56985 -11.69235 13.91100 1.000 19.65421 179 TRP E O 1
ATOM 7592 N N . VAL E 1 264 ? -9.91585 -13.24497 12.30712 1.000 20.41486 180 VAL E N 1
ATOM 7593 C CA . VAL E 1 264 ? -11.25377 -12.76435 11.98640 1.000 22.38532 180 VAL E CA 1
ATOM 7594 C C . VAL E 1 264 ? -12.20100 -13.29015 13.05622 1.000 21.63408 180 VAL E C 1
ATOM 7595 O O . VAL E 1 264 ? -12.38542 -14.51052 13.16489 1.000 22.36610 180 VAL E O 1
ATOM 7599 N N . ILE E 1 265 ? -12.85966 -12.39357 13.80365 1.000 21.70695 181 ILE E N 1
ATOM 7600 C CA . ILE E 1 265 ? -13.81326 -12.85095 14.82222 1.000 20.68864 181 ILE E CA 1
ATOM 7601 C C . ILE E 1 265 ? -15.21599 -12.31375 14.63014 1.000 22.62938 181 ILE E C 1
ATOM 7602 O O . ILE E 1 265 ? -16.08236 -12.52726 15.50675 1.000 24.01173 181 ILE E O 1
ATOM 7607 N N . ASP E 1 266 ? -15.48394 -11.59157 13.54604 1.000 21.53646 182 ASP E N 1
ATOM 7608 C CA . ASP E 1 266 ? -16.85170 -11.12183 13.35609 1.000 20.65364 182 ASP E CA 1
ATOM 7609 C C . ASP E 1 266 ? -16.98029 -10.70477 11.90551 1.000 21.43541 182 ASP E C 1
ATOM 7610 O O . ASP E 1 266 ? -15.99740 -10.70537 11.15695 1.000 21.22529 182 ASP E O 1
ATOM 7615 N N . HIS E 1 267 ? -18.21007 -10.47237 11.48904 1.000 21.06328 183 HIS E N 1
ATOM 7616 C CA . HIS E 1 267 ? -18.50743 -9.85519 10.20685 1.000 18.99847 183 HIS E CA 1
ATOM 7617 C C . HIS E 1 267 ? -18.98261 -8.43038 10.48758 1.000 25.30592 183 HIS E C 1
ATOM 7618 O O . HIS E 1 267 ? -19.42142 -8.11198 11.59141 1.000 27.23105 183 HIS E O 1
ATOM 7625 N N . ASN E 1 268 ? -18.90210 -7.56813 9.49043 1.000 23.52785 184 ASN E N 1
ATOM 7626 C CA . ASN E 1 268 ? -19.39730 -6.21415 9.64852 1.000 22.22122 184 ASN E CA 1
ATOM 7627 C C . ASN E 1 268 ? -20.00402 -5.72807 8.34748 1.000 25.17332 184 ASN E C 1
ATOM 7628 O O . ASN E 1 268 ? -19.87487 -6.36089 7.29541 1.000 25.05397 184 ASN E O 1
ATOM 7633 N N . LEU E 1 269 ? -20.69773 -4.59350 8.43218 1.000 25.31732 185 LEU E N 1
ATOM 7634 C CA . LEU E 1 269 ? -21.30909 -4.00592 7.24294 1.000 27.73739 185 LEU E CA 1
ATOM 7635 C C . LEU E 1 269 ? -20.27136 -3.30370 6.38299 1.000 25.62314 185 LEU E C 1
ATOM 7636 O O . LEU E 1 269 ? -20.16031 -3.57867 5.18172 1.000 26.96003 185 LEU E O 1
ATOM 7641 N N . GLY E 1 270 ? -19.53133 -2.35794 6.97279 1.000 27.01873 186 GLY E N 1
ATOM 7642 C CA . GLY E 1 270 ? -18.45750 -1.68108 6.26607 1.000 24.76662 186 GLY E CA 1
ATOM 7643 C C . GLY E 1 270 ? -18.94028 -0.74671 5.17235 1.000 27.98537 186 GLY E C 1
ATOM 7644 O O . GLY E 1 270 ? -18.15971 -0.39174 4.28424 1.000 27.29806 186 GLY E O 1
ATOM 7645 N N . ASN E 1 271 ? -20.19576 -0.30179 5.22538 1.000 25.32557 187 ASN E N 1
ATOM 7646 C CA . ASN E 1 271 ? -20.71198 0.55579 4.13829 1.000 27.01540 187 ASN E CA 1
ATOM 7647 C C . ASN E 1 271 ? -20.49324 2.03789 4.44836 1.000 32.65487 187 ASN E C 1
ATOM 7648 O O . ASN E 1 271 ? -21.44123 2.83361 4.55611 1.000 30.57144 187 ASN E O 1
ATOM 7653 N N . TRP E 1 272 ? -19.22154 2.40651 4.57428 1.000 28.54459 188 TRP E N 1
ATOM 7654 C CA . TRP E 1 272 ? -18.84769 3.79815 4.78994 1.000 32.67886 188 TRP E CA 1
ATOM 7655 C C . TRP E 1 272 ? -17.92273 4.26645 3.68478 1.000 33.09938 188 TRP E C 1
ATOM 7656 O O . TRP E 1 272 ? -17.25177 3.46561 3.02647 1.000 33.48239 188 TRP E O 1
ATOM 7667 N N . ASP E 1 273 ? -17.86608 5.58664 3.50155 1.000 32.75265 189 ASP E N 1
ATOM 7668 C CA . ASP E 1 273 ? -16.92888 6.16693 2.55353 1.000 37.62375 189 ASP E CA 1
ATOM 7669 C C . ASP E 1 273 ? -15.59854 6.31999 3.29159 1.000 42.91639 189 ASP E C 1
ATOM 7670 O O . ASP E 1 273 ? -15.45807 5.88112 4.44512 1.000 34.82143 189 ASP E O 1
ATOM 7675 N N . LYS E 1 274 ? -14.61774 6.99093 2.65493 1.000 36.19301 190 LYS E N 1
ATOM 7676 C CA . LYS E 1 274 ? -13.26733 7.04045 3.21207 1.000 36.63644 190 LYS E CA 1
ATOM 7677 C C . LYS E 1 274 ? -13.20371 7.80658 4.53088 1.000 42.47047 190 LYS E C 1
ATOM 7678 O O . LYS E 1 274 ? -12.29761 7.55231 5.33336 1.000 37.79970 190 LYS E O 1
ATOM 7684 N N . ASP E 1 275 ? -14.16188 8.69695 4.80401 1.000 38.83533 191 ASP E N 1
ATOM 7685 C CA . ASP E 1 275 ? -14.18239 9.45140 6.05364 1.000 40.81510 191 ASP E CA 1
ATOM 7686 C C . ASP E 1 275 ? -15.07776 8.82816 7.11701 1.000 44.21740 191 ASP E C 1
ATOM 7687 O O . ASP E 1 275 ? -15.17496 9.37091 8.22198 1.000 45.95682 191 ASP E O 1
ATOM 7692 N N . GLY E 1 276 ? -15.72244 7.69899 6.82284 1.000 37.30520 192 GLY E N 1
ATOM 7693 C CA . GLY E 1 276 ? -16.51152 6.99622 7.81233 1.000 37.62419 192 GLY E CA 1
ATOM 7694 C C . GLY E 1 276 ? -17.98753 7.25624 7.74029 1.000 38.12664 192 GLY E C 1
ATOM 7695 O O . GLY E 1 276 ? -18.73695 6.73098 8.58313 1.000 38.75467 192 GLY E O 1
ATOM 7696 N N . LYS E 1 277 ? -18.43771 8.04004 6.75998 1.000 36.35891 193 LYS E N 1
ATOM 7697 C CA . LYS E 1 277 ? -19.86818 8.31761 6.64353 1.000 40.07742 193 LYS E CA 1
ATOM 7698 C C . LYS E 1 277 ? -20.58222 7.09196 6.07242 1.000 37.46469 193 LYS E C 1
ATOM 7699 O O . LYS E 1 277 ? -20.20844 6.61102 4.99890 1.000 37.37681 193 LYS E O 1
ATOM 7705 N N . GLU E 1 278 ? -21.61384 6.60455 6.76240 1.000 34.59379 194 GLU E N 1
ATOM 7706 C CA . GLU E 1 278 ? -22.30443 5.38066 6.37198 1.000 36.43666 194 GLU E CA 1
ATOM 7707 C C . GLU E 1 278 ? -23.59806 5.69758 5.62347 1.000 47.62925 194 GLU E C 1
ATOM 7708 O O . GLU E 1 278 ? -24.27166 6.70065 5.90261 1.000 36.64757 194 GLU E O 1
ATOM 7714 N N . ASN E 1 279 ? -23.94679 4.81736 4.68276 1.000 39.94456 195 ASN E N 1
ATOM 7715 C CA . ASN E 1 279 ? -25.17183 4.91434 3.88284 1.000 36.92298 195 ASN E CA 1
ATOM 7716 C C . ASN E 1 279 ? -25.52727 3.52065 3.35977 1.000 40.77515 195 ASN E C 1
ATOM 7717 O O . ASN E 1 279 ? -24.64255 2.77616 2.93588 1.000 34.86422 195 ASN E O 1
ATOM 7722 N N . ASP E 1 280 ? -26.83109 3.18829 3.37245 1.000 38.12577 196 ASP E N 1
ATOM 7723 C CA . ASP E 1 280 ? -27.31359 1.85531 3.01281 1.000 42.24310 196 ASP E CA 1
ATOM 7724 C C . ASP E 1 280 ? -27.02020 1.49206 1.56456 1.000 38.46030 196 ASP E C 1
ATOM 7725 O O . ASP E 1 280 ? -27.01476 0.30100 1.21830 1.000 33.98191 196 ASP E O 1
ATOM 7730 N N . ALA E 1 281 ? -26.75376 2.47701 0.71808 1.000 36.09511 197 ALA E N 1
ATOM 7731 C CA . ALA E 1 281 ? -26.41461 2.20490 -0.67093 1.000 39.37066 197 ALA E CA 1
ATOM 7732 C C . ALA E 1 281 ? -24.91277 2.06590 -0.90557 1.000 37.45192 197 ALA E C 1
ATOM 7733 O O . ALA E 1 281 ? -24.51610 1.65100 -2.00716 1.000 34.33507 197 ALA E O 1
ATOM 7735 N N . TYR E 1 282 ? -24.07130 2.37501 0.08948 1.000 31.55041 198 TYR E N 1
ATOM 7736 C CA . TYR E 1 282 ? -22.63115 2.37530 -0.15435 1.000 27.32977 198 TYR E CA 1
ATOM 7737 C C . TYR E 1 282 ? -22.08914 0.93821 -0.22961 1.000 25.83773 198 TYR E C 1
ATOM 7738 O O . TYR E 1 282 ? -22.61376 0.05034 0.42252 1.000 29.11977 198 TYR E O 1
ATOM 7747 N N . PRO E 1 283 ? -20.97806 0.71786 -0.94520 1.000 30.27892 199 PRO E N 1
ATOM 7748 C CA . PRO E 1 283 ? -20.41225 -0.64535 -1.03433 1.000 29.30136 199 PRO E CA 1
ATOM 7749 C C . PRO E 1 283 ? -20.02068 -1.17605 0.32727 1.000 30.24483 199 PRO E C 1
ATOM 7750 O O . PRO E 1 283 ? -19.43237 -0.45213 1.13307 1.000 26.23109 199 PRO E O 1
ATOM 7754 N N . LYS E 1 284 ? -20.25331 -2.48602 0.54542 1.000 25.30518 200 LYS E N 1
ATOM 7755 C CA . LYS E 1 284 ? -19.92122 -3.09104 1.83453 1.000 26.87637 200 LYS E CA 1
ATOM 7756 C C . LYS E 1 284 ? -18.48238 -3.60319 1.75835 1.000 24.99175 200 LYS E C 1
ATOM 7757 O O . LYS E 1 284 ? -18.22295 -4.79714 1.54591 1.000 22.84741 200 LYS E O 1
ATOM 7763 N N . ASP E 1 285 ? -17.52872 -2.67645 1.92549 1.000 23.69751 201 ASP E N 1
ATOM 7764 C CA . ASP E 1 285 ? -16.10043 -3.01086 1.77587 1.000 24.22296 201 ASP E CA 1
ATOM 7765 C C . ASP E 1 285 ? -15.18832 -2.56081 2.92579 1.000 24.91186 201 ASP E C 1
ATOM 7766 O O . ASP E 1 285 ? -13.99866 -2.91655 2.90888 1.000 28.10515 201 ASP E O 1
ATOM 7771 N N . GLY E 1 286 ? -15.68872 -1.80601 3.90689 1.000 18.99612 202 GLY E N 1
ATOM 7772 C CA . GLY E 1 286 ? -14.86224 -1.42936 5.04851 1.000 21.58116 202 GLY E CA 1
ATOM 7773 C C . GLY E 1 286 ? -14.69326 -2.57250 6.02619 1.000 21.96090 202 GLY E C 1
ATOM 7774 O O . GLY E 1 286 ? -15.51857 -3.48770 6.07475 1.000 21.04383 202 GLY E O 1
ATOM 7775 N N . VAL E 1 287 ? -13.60849 -2.52843 6.80566 1.000 23.66780 203 VAL E N 1
ATOM 7776 C CA . VAL E 1 287 ? -13.27819 -3.60209 7.74062 1.000 20.21235 203 VAL E CA 1
ATOM 7777 C C . VAL E 1 287 ? -13.23842 -3.04298 9.17033 1.000 24.44313 203 VAL E C 1
ATOM 7778 O O . VAL E 1 287 ? -13.18734 -1.83152 9.37968 1.000 22.73262 203 VAL E O 1
ATOM 7782 N N . LEU E 1 288 ? -13.19857 -3.95704 10.16517 1.000 21.87625 204 LEU E N 1
ATOM 7783 C CA . LEU E 1 288 ? -13.05672 -3.56339 11.57345 1.000 22.76849 204 LEU E CA 1
ATOM 7784 C C . LEU E 1 288 ? -11.69100 -4.02868 12.07442 1.000 23.93868 204 LEU E C 1
ATOM 7785 O O . LEU E 1 288 ? -11.24771 -5.13901 11.74551 1.000 24.22966 204 LEU E O 1
ATOM 7790 N N . ILE E 1 289 ? -11.02342 -3.19011 12.86978 1.000 21.09226 205 ILE E N 1
ATOM 7791 C CA . ILE E 1 289 ? -9.81459 -3.63748 13.56251 1.000 20.48418 205 ILE E CA 1
ATOM 7792 C C . ILE E 1 289 ? -9.99034 -3.36023 15.05468 1.000 22.58955 205 ILE E C 1
ATOM 7793 O O . ILE E 1 289 ? -10.68587 -2.41613 15.43908 1.000 23.06505 205 ILE E O 1
ATOM 7798 N N . ASP E 1 290 ? -9.35675 -4.17441 15.91037 1.000 22.36794 206 ASP E N 1
ATOM 7799 C CA . ASP E 1 290 ? -9.69418 -4.02445 17.33009 1.000 24.17058 206 ASP E CA 1
ATOM 7800 C C . ASP E 1 290 ? -9.14937 -2.71633 17.90956 1.000 24.14925 206 ASP E C 1
ATOM 7801 O O . ASP E 1 290 ? -8.26279 -2.05456 17.34988 1.000 25.59282 206 ASP E O 1
ATOM 7806 N N . THR E 1 291 ? -9.76500 -2.29364 19.02011 1.000 21.61486 207 THR E N 1
ATOM 7807 C CA . THR E 1 291 ? -9.47060 -0.97213 19.54811 1.000 25.60210 207 THR E CA 1
ATOM 7808 C C . THR E 1 291 ? -8.01449 -0.82352 19.94903 1.000 31.10845 207 THR E C 1
ATOM 7809 O O . THR E 1 291 ? -7.49167 0.29371 19.95717 1.000 27.21192 207 THR E O 1
ATOM 7813 N N . ASN E 1 292 ? -7.35493 -1.91474 20.33145 1.000 26.81377 208 ASN E N 1
ATOM 7814 C CA . ASN E 1 292 ? -5.97523 -1.76657 20.79703 1.000 30.94563 208 ASN E CA 1
ATOM 7815 C C . ASN E 1 292 ? -5.06620 -1.52849 19.59114 1.000 29.04126 208 ASN E C 1
ATOM 7816 O O . ASN E 1 292 ? -4.22278 -0.61838 19.58163 1.000 27.56133 208 ASN E O 1
ATOM 7821 N N . MET E 1 293 ? -5.24142 -2.35291 18.53971 1.000 26.15555 209 MET E N 1
ATOM 7822 C CA . MET E 1 293 ? -4.45810 -2.20273 17.31248 1.000 26.08651 209 MET E CA 1
ATOM 7823 C C . MET E 1 293 ? -4.69963 -0.82756 16.70703 1.000 24.70511 209 MET E C 1
ATOM 7824 O O . MET E 1 293 ? -3.78279 -0.19188 16.16120 1.000 25.60409 209 MET E O 1
ATOM 7829 N N . TYR E 1 294 ? -5.97119 -0.40801 16.70183 1.000 24.14224 210 TYR E N 1
ATOM 7830 C CA . TYR E 1 294 ? -6.36473 0.88514 16.16466 1.000 24.96016 210 TYR E CA 1
ATOM 7831 C C . TYR E 1 294 ? -5.49642 2.02216 16.71372 1.000 28.46735 210 TYR E C 1
ATOM 7832 O O . TYR E 1 294 ? -5.00012 2.87144 15.96287 1.000 27.48933 210 TYR E O 1
ATOM 7841 N N . GLU E 1 295 ? -5.31367 2.06668 18.02988 1.000 28.06284 211 GLU E N 1
ATOM 7842 C CA . GLU E 1 295 ? -4.51879 3.16953 18.57850 1.000 29.53857 211 GLU E CA 1
ATOM 7843 C C . GLU E 1 295 ? -3.03847 3.06858 18.21004 1.000 28.92746 211 GLU E C 1
ATOM 7844 O O . GLU E 1 295 ? -2.33169 4.08375 18.30181 1.000 27.78105 211 GLU E O 1
ATOM 7850 N N . GLN E 1 296 ? -2.56016 1.89166 17.79630 1.000 25.96853 212 GLN E N 1
ATOM 7851 C CA . GLN E 1 296 ? -1.18832 1.76791 17.32257 1.000 26.29754 212 GLN E CA 1
ATOM 7852 C C . GLN E 1 296 ? -1.00181 2.38216 15.93651 1.000 29.04585 212 GLN E C 1
ATOM 7853 O O . GLN E 1 296 ? 0.14286 2.44985 15.44494 1.000 27.04967 212 GLN E O 1
ATOM 7859 N N . PHE E 1 297 ? -2.08569 2.80947 15.27024 1.000 25.98556 213 PHE E N 1
ATOM 7860 C CA . PHE E 1 297 ? -1.93065 3.47743 13.97976 1.000 24.81352 213 PHE E CA 1
ATOM 7861 C C . PHE E 1 297 ? -1.56995 4.94693 14.12544 1.000 31.82825 213 PHE E C 1
ATOM 7862 O O . PHE E 1 297 ? -1.25186 5.59175 13.11455 1.000 30.30629 213 PHE E O 1
ATOM 7870 N N . PHE E 1 298 ? -1.53743 5.46231 15.35370 1.000 28.34735 214 PHE E N 1
ATOM 7871 C CA . PHE E 1 298 ? -1.32267 6.88500 15.59485 1.000 30.30636 214 PHE E CA 1
ATOM 7872 C C . PHE E 1 298 ? -0.07620 7.14645 16.41637 1.000 30.81478 214 PHE E C 1
ATOM 7873 O O . PHE E 1 298 ? 0.35203 6.30634 17.20359 1.000 29.89033 214 PHE E O 1
ATOM 7881 N N . ASP E 1 299 ? 0.48515 8.34248 16.24103 1.000 29.03316 215 ASP E N 1
ATOM 7882 C CA . ASP E 1 299 ? 1.61386 8.75568 17.06221 1.000 33.96067 215 ASP E CA 1
ATOM 7883 C C . ASP E 1 299 ? 1.18684 8.91012 18.53563 1.000 29.99119 215 ASP E C 1
ATOM 7884 O O . ASP E 1 299 ? 0.00064 9.00545 18.86305 1.000 29.45650 215 ASP E O 1
ATOM 7889 N N . LYS E 1 300 ? 2.19941 8.96474 19.40791 1.000 34.02293 216 LYS E N 1
ATOM 7890 C CA . LYS E 1 300 ? 2.01059 9.00603 20.85980 1.000 35.99904 216 LYS E CA 1
ATOM 7891 C C . LYS E 1 300 ? 0.99151 10.04882 21.29249 1.000 42.05381 216 LYS E C 1
ATOM 7892 O O . LYS E 1 300 ? 0.14008 9.78073 22.15488 1.000 37.56348 216 LYS E O 1
ATOM 7898 N N . ASN E 1 301 ? 1.10486 11.27083 20.75728 1.000 32.41891 217 ASN E N 1
ATOM 7899 C CA . ASN E 1 301 ? 0.23460 12.36884 21.15587 1.000 34.08678 217 ASN E CA 1
ATOM 7900 C C . ASN E 1 301 ? -0.83338 12.65278 20.10976 1.000 33.22237 217 ASN E C 1
ATOM 7901 O O . ASN E 1 301 ? -1.40654 13.74283 20.08539 1.000 36.62216 217 ASN E O 1
ATOM 7906 N N . LYS E 1 302 ? -1.13397 11.67184 19.25682 1.000 28.82420 218 LYS E N 1
ATOM 7907 C CA . LYS E 1 302 ? -2.17422 11.83598 18.25999 1.000 36.46005 218 LYS E CA 1
ATOM 7908 C C . LYS E 1 302 ? -3.19971 10.71674 18.33570 1.000 31.70880 218 LYS E C 1
ATOM 7909 O O . LYS E 1 302 ? -3.82551 10.40550 17.33783 1.000 32.88324 218 LYS E O 1
ATOM 7915 N N . LYS E 1 303 ? -3.39147 10.11635 19.51444 1.000 33.89755 219 LYS E N 1
ATOM 7916 C CA . LYS E 1 303 ? -4.38438 9.05009 19.64469 1.000 29.28048 219 LYS E CA 1
ATOM 7917 C C . LYS E 1 303 ? -5.78720 9.61353 19.43233 1.000 34.49805 219 LYS E C 1
ATOM 7918 O O . LYS E 1 303 ? -6.03992 10.80706 19.60788 1.000 32.64679 219 LYS E O 1
ATOM 7924 N N . VAL E 1 304 ? -6.71645 8.72358 19.10700 1.000 34.79110 220 VAL E N 1
ATOM 7925 C CA . VAL E 1 304 ? -8.12115 9.07338 18.92173 1.000 38.01189 220 VAL E CA 1
ATOM 7926 C C . VAL E 1 304 ? -8.91475 8.23084 19.89870 1.000 32.93469 220 VAL E C 1
ATOM 7927 O O . VAL E 1 304 ? -9.34428 7.11725 19.55672 1.000 33.83149 220 VAL E O 1
ATOM 7931 N N . PRO E 1 305 ? -9.08247 8.69981 21.13996 1.000 34.16784 221 PRO E N 1
ATOM 7932 C CA . PRO E 1 305 ? -9.55359 7.80726 22.19251 1.000 35.03198 221 PRO E CA 1
ATOM 7933 C C . PRO E 1 305 ? -10.99747 7.43160 22.02537 1.000 39.10217 221 PRO E C 1
ATOM 7934 O O . PRO E 1 305 ? -11.45430 6.49393 22.70446 1.000 41.73478 221 PRO E O 1
ATOM 7938 N N . ASP E 1 306 ? -11.76370 8.15716 21.20298 1.000 32.67396 222 ASP E N 1
ATOM 7939 C CA . ASP E 1 306 ? -13.15281 7.75476 21.03215 1.000 36.28876 222 ASP E CA 1
ATOM 7940 C C . ASP E 1 306 ? -13.36050 7.02803 19.71283 1.000 36.82128 222 ASP E C 1
ATOM 7941 O O . ASP E 1 306 ? -14.50259 6.79488 19.32853 1.000 35.34408 222 ASP E O 1
ATOM 7946 N N . TYR E 1 307 ? -12.28729 6.71029 18.99657 1.000 32.81390 223 TYR E N 1
ATOM 7947 C CA . TYR E 1 307 ? -12.37157 5.87791 17.79038 1.000 36.53646 223 TYR E CA 1
ATOM 7948 C C . TYR E 1 307 ? -13.14972 6.55302 16.67748 1.000 36.80975 223 TYR E C 1
ATOM 7949 O O . TYR E 1 307 ? -13.73054 5.89185 15.82003 1.000 37.37292 223 TYR E O 1
ATOM 7958 N N . SER E 1 308 ? -13.16880 7.86408 16.66213 1.000 35.09913 224 SER E N 1
ATOM 7959 C CA . SER E 1 308 ? -14.01673 8.56554 15.71602 1.000 45.04020 224 SER E CA 1
ATOM 7960 C C . SER E 1 308 ? -13.37422 8.80526 14.33550 1.000 46.76585 224 SER E C 1
ATOM 7961 O O . SER E 1 308 ? -14.01952 9.39841 13.46720 1.000 48.41781 224 SER E O 1
ATOM 7964 N N . LYS E 1 309 ? -12.16960 8.31060 14.06018 1.000 32.17601 225 LYS E N 1
ATOM 7965 C CA . LYS E 1 309 ? -11.55743 8.48761 12.75031 1.000 34.58753 225 LYS E CA 1
ATOM 7966 C C . LYS E 1 309 ? -11.41508 7.13033 12.06832 1.000 32.14575 225 LYS E C 1
ATOM 7967 O O . LYS E 1 309 ? -11.01585 6.15884 12.71257 1.000 30.63264 225 LYS E O 1
ATOM 7973 N N . THR E 1 310 ? -11.64489 7.06693 10.76579 1.000 31.69454 226 THR E N 1
ATOM 7974 C CA . THR E 1 310 ? -11.27195 5.84365 10.04258 1.000 28.51113 226 THR E CA 1
ATOM 7975 C C . THR E 1 310 ? -9.75962 5.80892 9.85037 1.000 28.54407 226 THR E C 1
ATOM 7976 O O . THR E 1 310 ? -9.05810 6.84102 9.93819 1.000 28.63430 226 THR E O 1
ATOM 7980 N N . VAL E 1 311 ? -9.24143 4.62055 9.58230 1.000 24.25782 227 VAL E N 1
ATOM 7981 C CA . VAL E 1 311 ? -7.83748 4.50490 9.22650 1.000 24.92633 227 VAL E CA 1
ATOM 7982 C C . VAL E 1 311 ? -7.70800 3.59674 8.01874 1.000 26.34829 227 VAL E C 1
ATOM 7983 O O . VAL E 1 311 ? -8.43410 2.58851 7.91060 1.000 26.47741 227 VAL E O 1
ATOM 7987 N N . PRO E 1 312 ? -6.80361 3.89556 7.09188 1.000 25.85237 228 PRO E N 1
ATOM 7988 C CA . PRO E 1 312 ? -6.56544 2.94494 5.98938 1.000 30.70743 228 PRO E CA 1
ATOM 7989 C C . PRO E 1 312 ? -5.73716 1.77409 6.48963 1.000 28.83039 228 PRO E C 1
ATOM 7990 O O . PRO E 1 312 ? -4.84000 1.94612 7.31915 1.000 26.44156 228 PRO E O 1
ATOM 7994 N N . VAL E 1 313 ? -6.08999 0.56102 6.03820 1.000 24.46391 229 VAL E N 1
ATOM 7995 C CA . VAL E 1 313 ? -5.45060 -0.65738 6.53922 1.000 27.75899 229 VAL E CA 1
ATOM 7996 C C . VAL E 1 313 ? -5.10363 -1.52722 5.35226 1.000 26.46959 229 VAL E C 1
ATOM 7997 O O . VAL E 1 313 ? -5.96439 -1.79480 4.49815 1.000 25.97510 229 VAL E O 1
ATOM 8001 N N . GLU E 1 314 ? -3.87212 -2.02692 5.32317 1.000 22.35098 230 GLU E N 1
ATOM 8002 C CA . GLU E 1 314 ? -3.49468 -3.01673 4.31814 1.000 22.67424 230 GLU E CA 1
ATOM 8003 C C . GLU E 1 314 ? -3.43025 -4.40768 4.97048 1.000 24.28858 230 GLU E C 1
ATOM 8004 O O . GLU E 1 314 ? -2.84426 -4.56157 6.05100 1.000 23.90246 230 GLU E O 1
ATOM 8010 N N . TRP E 1 315 ? -4.03891 -5.41210 4.34130 1.000 22.89623 231 TRP E N 1
ATOM 8011 C CA . TRP E 1 315 ? -4.12457 -6.71429 4.99131 1.000 19.38896 231 TRP E CA 1
ATOM 8012 C C . TRP E 1 315 ? -4.34237 -7.81940 3.94302 1.000 21.60590 231 TRP E C 1
ATOM 8013 O O . TRP E 1 315 ? -4.65280 -7.55048 2.77462 1.000 22.27963 231 TRP E O 1
ATOM 8024 N N . PHE E 1 316 ? -4.24099 -9.07707 4.38128 1.000 17.84501 232 PHE E N 1
ATOM 8025 C CA . PHE E 1 316 ? -4.63969 -10.19240 3.49854 1.000 17.90070 232 PHE E CA 1
ATOM 8026 C C . PHE E 1 316 ? -4.89757 -11.41060 4.35094 1.000 21.59472 232 PHE E C 1
ATOM 8027 O O . PHE E 1 316 ? -4.56462 -11.42361 5.53775 1.000 21.52998 232 PHE E O 1
ATOM 8035 N N . PHE E 1 317 ? -5.50224 -12.44339 3.73012 1.000 17.83005 233 PHE E N 1
ATOM 8036 C CA . PHE E 1 317 ? -5.72435 -13.70075 4.42804 1.000 18.63936 233 PHE E CA 1
ATOM 8037 C C . PHE E 1 317 ? -4.45890 -14.54394 4.43774 1.000 20.75741 233 PHE E C 1
ATOM 8038 O O . PHE E 1 317 ? -3.88001 -14.82017 3.38610 1.000 23.01627 233 PHE E O 1
ATOM 8046 N N . LEU E 1 318 ? -4.03948 -14.95107 5.63426 1.000 16.29442 234 LEU E N 1
ATOM 8047 C CA . LEU E 1 318 ? -2.73510 -15.60392 5.77814 1.000 21.92167 234 LEU E CA 1
ATOM 8048 C C . LEU E 1 318 ? -2.69559 -16.97379 5.10174 1.000 23.12330 234 LEU E C 1
ATOM 8049 O O . LEU E 1 318 ? -1.64225 -17.40290 4.60387 1.000 22.64232 234 LEU E O 1
ATOM 8054 N N . ASP E 1 319 ? -3.80741 -17.68154 5.07493 1.000 19.74397 235 ASP E N 1
ATOM 8055 C CA . ASP E 1 319 ? -3.81179 -19.07693 4.60643 1.000 21.74671 235 ASP E CA 1
ATOM 8056 C C . ASP E 1 319 ? -4.60157 -19.29007 3.33465 1.000 23.36524 235 ASP E C 1
ATOM 8057 O O . ASP E 1 319 ? -4.81646 -20.44714 2.94041 1.000 22.75516 235 ASP E O 1
ATOM 8062 N N . ILE E 1 320 ? -5.06768 -18.21727 2.70227 1.000 20.26869 236 ILE E N 1
ATOM 8063 C CA . ILE E 1 320 ? -5.78728 -18.31318 1.43470 1.000 20.61453 236 ILE E CA 1
ATOM 8064 C C . ILE E 1 320 ? -4.83724 -17.85923 0.34210 1.000 22.06757 236 ILE E C 1
ATOM 8065 O O . ILE E 1 320 ? -4.38489 -16.71135 0.33369 1.000 24.82472 236 ILE E O 1
ATOM 8070 N N . ASN E 1 321 ? -4.49177 -18.76850 -0.54939 1.000 19.83144 237 ASN E N 1
ATOM 8071 C CA . ASN E 1 321 ? -3.52804 -18.50958 -1.61338 1.000 23.46049 237 ASN E CA 1
ATOM 8072 C C . ASN E 1 321 ? -4.07596 -19.22914 -2.83014 1.000 23.54096 237 ASN E C 1
ATOM 8073 O O . ASN E 1 321 ? -3.65395 -20.36361 -3.12275 1.000 24.21001 237 ASN E O 1
ATOM 8078 N N . THR E 1 322 ? -5.04472 -18.60622 -3.51266 1.000 19.82854 238 THR E N 1
ATOM 8079 C CA . THR E 1 322 ? -5.76888 -19.33206 -4.55667 1.000 20.77553 238 THR E CA 1
ATOM 8080 C C . THR E 1 322 ? -5.78105 -18.58322 -5.89603 1.000 23.77499 238 THR E C 1
ATOM 8081 O O . THR E 1 322 ? -6.43230 -19.03354 -6.84734 1.000 24.16739 238 THR E O 1
ATOM 8085 N N . VAL E 1 323 ? -5.13265 -17.42886 -5.99236 1.000 23.00599 239 VAL E N 1
ATOM 8086 C CA . VAL E 1 323 ? -5.05250 -16.67753 -7.25514 1.000 23.83456 239 VAL E CA 1
ATOM 8087 C C . VAL E 1 323 ? -3.60723 -16.42461 -7.60230 1.000 24.50733 239 VAL E C 1
ATOM 8088 O O . VAL E 1 323 ? -2.86372 -15.88974 -6.77464 1.000 25.32107 239 VAL E O 1
ATOM 8092 N N . GLY E 1 324 ? -3.21905 -16.79290 -8.82815 1.000 23.85573 240 GLY E N 1
ATOM 8093 C CA . GLY E 1 324 ? -1.91377 -16.44725 -9.33959 1.000 28.70810 240 GLY E CA 1
ATOM 8094 C C . GLY E 1 324 ? -1.87572 -15.02024 -9.94483 1.000 26.34525 240 GLY E C 1
ATOM 8095 O O . GLY E 1 324 ? -0.70234 -14.54459 -9.96568 1.000 37.09357 240 GLY E O 1
ATOM 8096 N N . GLN F 1 127 ? -34.56998 -17.50565 5.04549 1.000 81.96378 43 GLN F N 1
ATOM 8097 C CA . GLN F 1 127 ? -33.19620 -17.26745 4.58299 1.000 76.19011 43 GLN F CA 1
ATOM 8098 C C . GLN F 1 127 ? -33.07300 -17.23046 3.03177 1.000 75.52734 43 GLN F C 1
ATOM 8099 O O . GLN F 1 127 ? -33.30174 -18.26858 2.37510 1.000 78.15836 43 GLN F O 1
ATOM 8105 N N . LYS F 1 128 ? -32.68934 -16.08562 2.44186 1.000 51.91215 44 LYS F N 1
ATOM 8106 C CA . LYS F 1 128 ? -32.43684 -16.04738 0.99881 1.000 39.89216 44 LYS F CA 1
ATOM 8107 C C . LYS F 1 128 ? -31.16297 -16.81300 0.59505 1.000 28.72979 44 LYS F C 1
ATOM 8108 O O . LYS F 1 128 ? -30.10433 -16.61969 1.18833 1.000 28.24209 44 LYS F O 1
ATOM 8114 N N . ASN F 1 129 ? -31.25258 -17.65706 -0.45128 1.000 25.44578 45 ASN F N 1
ATOM 8115 C CA . ASN F 1 129 ? -30.10101 -18.51320 -0.82153 1.000 23.32213 45 ASN F CA 1
ATOM 8116 C C . ASN F 1 129 ? -30.09647 -18.72137 -2.33990 1.000 28.93647 45 ASN F C 1
ATOM 8117 O O . ASN F 1 129 ? -30.96456 -19.43871 -2.85706 1.000 25.25328 45 ASN F O 1
ATOM 8122 N N . PRO F 1 130 ? -29.15149 -18.12945 -3.10030 1.000 27.50815 46 PRO F N 1
ATOM 8123 C CA . PRO F 1 130 ? -28.01005 -17.29992 -2.64338 1.000 23.98626 46 PRO F CA 1
ATOM 8124 C C . PRO F 1 130 ? -28.49930 -15.99621 -2.07566 1.000 24.26728 46 PRO F C 1
ATOM 8125 O O . PRO F 1 130 ? -29.57731 -15.49539 -2.39740 1.000 23.71791 46 PRO F O 1
ATOM 8129 N N . GLU F 1 131 ? -27.70342 -15.42990 -1.19298 1.000 23.56299 47 GLU F N 1
ATOM 8130 C CA . GLU F 1 131 ? -28.14338 -14.20700 -0.52004 1.000 26.61413 47 GLU F CA 1
ATOM 8131 C C . GLU F 1 131 ? -28.23432 -13.04442 -1.50622 1.000 28.60940 47 GLU F C 1
ATOM 8132 O O . GLU F 1 131 ? -29.01823 -12.10197 -1.29809 1.000 26.69318 47 GLU F O 1
ATOM 8138 N N . PHE F 1 132 ? -27.39504 -13.05787 -2.54398 1.000 23.17669 48 PHE F N 1
ATOM 8139 C CA . PHE F 1 132 ? -27.39446 -11.98082 -3.53503 1.000 26.91959 48 PHE F CA 1
ATOM 8140 C C . PHE F 1 132 ? -27.35327 -12.56594 -4.93692 1.000 26.09513 48 PHE F C 1
ATOM 8141 O O . PHE F 1 132 ? -26.75770 -13.62188 -5.17747 1.000 25.55628 48 PHE F O 1
ATOM 8149 N N . GLY F 1 133 ? -27.97146 -11.85818 -5.87324 1.000 28.75188 49 GLY F N 1
ATOM 8150 C CA . GLY F 1 133 ? -27.82072 -12.24395 -7.25415 1.000 27.48710 49 GLY F CA 1
ATOM 8151 C C . GLY F 1 133 ? -28.62248 -13.47675 -7.64083 1.000 33.05294 49 GLY F C 1
ATOM 8152 O O . GLY F 1 133 ? -29.50842 -13.93953 -6.93770 1.000 27.54736 49 GLY F O 1
ATOM 8153 N N . MET F 1 134 ? -28.30318 -13.97949 -8.82127 1.000 29.39228 50 MET F N 1
ATOM 8154 C CA . MET F 1 134 ? -29.06106 -15.02540 -9.48875 1.000 30.68726 50 MET F CA 1
ATOM 8155 C C . MET F 1 134 ? -28.85245 -16.41344 -8.87170 1.000 29.91779 50 MET F C 1
ATOM 8156 O O . MET F 1 134 ? -27.78114 -16.72773 -8.35466 1.000 27.53600 50 MET F O 1
ATOM 8161 N N . ASN F 1 135 ? -29.88785 -17.26461 -8.97107 1.000 27.59560 51 ASN F N 1
ATOM 8162 C CA . ASN F 1 135 ? -29.77258 -18.67483 -8.57799 1.000 32.48635 51 ASN F CA 1
ATOM 8163 C C . ASN F 1 135 ? -28.98573 -19.41071 -9.66367 1.000 30.22379 51 ASN F C 1
ATOM 8164 O O . ASN F 1 135 ? -29.53380 -19.82919 -10.70071 1.000 27.81415 51 ASN F O 1
ATOM 8169 N N . LEU F 1 136 ? -27.69360 -19.58611 -9.41156 1.000 27.56931 52 LEU F N 1
ATOM 8170 C CA . LEU F 1 136 ? -26.79947 -20.15864 -10.40462 1.000 27.00206 52 LEU F CA 1
ATOM 8171 C C . LEU F 1 136 ? -27.09716 -21.63539 -10.61994 1.000 26.54104 52 LEU F C 1
ATOM 8172 O O . LEU F 1 136 ? -27.07837 -22.10137 -11.76558 1.000 27.35533 52 LEU F O 1
ATOM 8177 N N . ALA F 1 137 ? -27.40265 -22.39582 -9.54323 1.000 24.23261 53 ALA F N 1
ATOM 8178 C CA . ALA F 1 137 ? -27.75582 -23.81902 -9.72948 1.000 30.18265 53 ALA F CA 1
ATOM 8179 C C . ALA F 1 137 ? -28.89815 -23.99328 -10.71821 1.000 29.03183 53 ALA F C 1
ATOM 8180 O O . ALA F 1 137 ? -28.85320 -24.88823 -11.56985 1.000 30.86142 53 ALA F O 1
ATOM 8182 N N . ASN F 1 138 ? -29.95567 -23.19072 -10.58799 1.000 29.10445 54 ASN F N 1
ATOM 8183 C CA . ASN F 1 138 ? -31.10240 -23.35334 -11.49093 1.000 30.46071 54 ASN F CA 1
ATOM 8184 C C . ASN F 1 138 ? -30.74341 -22.98109 -12.93040 1.000 29.14147 54 ASN F C 1
ATOM 8185 O O . ASN F 1 138 ? -31.28691 -23.56804 -13.87706 1.000 31.84469 54 ASN F O 1
ATOM 8190 N N . GLN F 1 139 ? -29.79926 -22.05716 -13.11262 1.000 28.69264 55 GLN F N 1
ATOM 8191 C CA . GLN F 1 139 ? -29.34633 -21.74320 -14.46421 1.000 29.30736 55 GLN F CA 1
ATOM 8192 C C . GLN F 1 139 ? -28.76056 -22.97323 -15.15299 1.000 27.06423 55 GLN F C 1
ATOM 8193 O O . GLN F 1 139 ? -28.91792 -23.13481 -16.36862 1.000 31.82768 55 GLN F O 1
ATOM 8199 N N . TYR F 1 140 ? -28.11662 -23.86066 -14.39757 1.000 27.51527 56 TYR F N 1
ATOM 8200 C CA . TYR F 1 140 ? -27.58398 -25.09543 -14.97905 1.000 24.42267 56 TYR F CA 1
ATOM 8201 C C . TYR F 1 140 ? -28.62421 -26.19157 -15.05001 1.000 26.55746 56 TYR F C 1
ATOM 8202 O O . TYR F 1 140 ? -28.69097 -26.93921 -16.03727 1.000 31.26927 56 TYR F O 1
ATOM 8211 N N . ILE F 1 141 ? -29.38126 -26.36693 -13.98123 1.000 28.74263 57 ILE F N 1
ATOM 8212 C CA . ILE F 1 141 ? -30.25625 -27.54612 -13.90588 1.000 30.93869 57 ILE F CA 1
ATOM 8213 C C . ILE F 1 141 ? -31.50902 -27.34064 -14.75247 1.000 36.25629 57 ILE F C 1
ATOM 8214 O O . ILE F 1 141 ? -31.88679 -28.22146 -15.53183 1.000 35.73776 57 ILE F O 1
ATOM 8219 N N . ILE F 1 142 ? -32.16002 -26.18734 -14.62892 1.000 30.96671 58 ILE F N 1
ATOM 8220 C CA . ILE F 1 142 ? -33.33646 -25.87311 -15.45675 1.000 35.21627 58 ILE F CA 1
ATOM 8221 C C . ILE F 1 142 ? -32.95327 -25.29192 -16.81476 1.000 36.17553 58 ILE F C 1
ATOM 8222 O O . ILE F 1 142 ? -33.48859 -25.69817 -17.84379 1.000 38.19930 58 ILE F O 1
ATOM 8227 N N . ARG F 1 143 ? -32.04330 -24.32915 -16.88487 1.000 30.88106 59 ARG F N 1
ATOM 8228 C CA . ARG F 1 143 ? -31.79083 -23.66997 -18.16203 1.000 33.13678 59 ARG F CA 1
ATOM 8229 C C . ARG F 1 143 ? -30.52810 -24.16883 -18.83607 1.000 33.28693 59 ARG F C 1
ATOM 8230 O O . ARG F 1 143 ? -30.08968 -23.58564 -19.83462 1.000 36.29825 59 ARG F O 1
ATOM 8238 N N . LYS F 1 144 ? -29.96971 -25.27457 -18.35052 1.000 32.41555 60 LYS F N 1
ATOM 8239 C CA . LYS F 1 144 ? -28.96752 -26.06423 -19.04842 1.000 27.52936 60 LYS F CA 1
ATOM 8240 C C . LYS F 1 144 ? -27.66323 -25.30683 -19.20964 1.000 27.09713 60 LYS F C 1
ATOM 8241 O O . LYS F 1 144 ? -26.84617 -25.66621 -20.05741 1.000 35.43953 60 LYS F O 1
ATOM 8247 N N . GLY F 1 145 ? -27.45686 -24.26797 -18.40970 1.000 27.87545 61 GLY F N 1
ATOM 8248 C CA . GLY F 1 145 ? -26.25373 -23.48666 -18.53346 1.000 31.43185 61 GLY F CA 1
ATOM 8249 C C . GLY F 1 145 ? -26.29469 -22.43071 -19.61516 1.000 35.21255 61 GLY F C 1
ATOM 8250 O O . GLY F 1 145 ? -25.23999 -21.86058 -19.93942 1.000 32.71748 61 GLY F O 1
ATOM 8251 N N . ALA F 1 146 ? -27.47308 -22.13616 -20.16775 1.000 30.47644 62 ALA F N 1
ATOM 8252 C CA . ALA F 1 146 ? -27.60126 -21.02654 -21.11281 1.000 28.90315 62 ALA F CA 1
ATOM 8253 C C . ALA F 1 146 ? -27.19359 -19.70545 -20.46620 1.000 30.26124 62 ALA F C 1
ATOM 8254 O O . ALA F 1 146 ? -27.37349 -19.48656 -19.26435 1.000 33.95998 62 ALA F O 1
ATOM 8256 N N . GLY F 1 147 ? -26.72317 -18.77781 -21.30073 1.000 32.02855 63 GLY F N 1
ATOM 8257 C CA . GLY F 1 147 ? -26.50536 -17.41615 -20.82268 1.000 33.30115 63 GLY F CA 1
ATOM 8258 C C . GLY F 1 147 ? -25.29530 -17.25015 -19.92832 1.000 34.94999 63 GLY F C 1
ATOM 8259 O O . GLY F 1 147 ? -25.22309 -16.26689 -19.16880 1.000 35.00796 63 GLY F O 1
ATOM 8260 N N . LEU F 1 148 ? -24.34821 -18.18147 -19.96557 1.000 28.24042 64 LEU F N 1
ATOM 8261 C CA . LEU F 1 148 ? -23.17747 -18.08582 -19.09780 1.000 25.62348 64 LEU F CA 1
ATOM 8262 C C . LEU F 1 148 ? -21.95988 -18.02480 -20.00497 1.000 27.78094 64 LEU F C 1
ATOM 8263 O O . LEU F 1 148 ? -22.02144 -18.46808 -21.15497 1.000 30.79466 64 LEU F O 1
ATOM 8268 N N . PRO F 1 149 ? -20.84195 -17.48669 -19.53745 1.000 30.41757 65 PRO F N 1
ATOM 8269 C CA . PRO F 1 149 ? -19.66653 -17.32583 -20.43157 1.000 27.02380 65 PRO F CA 1
ATOM 8270 C C . PRO F 1 149 ? -19.06735 -18.67054 -20.77835 1.000 34.73891 65 PRO F C 1
ATOM 8271 O O . PRO F 1 149 ? -19.19888 -19.63804 -20.00845 1.000 31.50325 65 PRO F O 1
ATOM 8275 N N . PRO F 1 150 ? -18.37038 -18.76500 -21.90709 1.000 34.26000 66 PRO F N 1
ATOM 8276 C CA . PRO F 1 150 ? -17.63793 -20.00492 -22.20866 1.000 37.92759 66 PRO F CA 1
ATOM 8277 C C . PRO F 1 150 ? -16.67235 -20.32667 -21.07427 1.000 35.86419 66 PRO F C 1
ATOM 8278 O O . PRO F 1 150 ? -15.93874 -19.45624 -20.59916 1.000 28.89144 66 PRO F O 1
ATOM 8282 N N . ALA F 1 151 ? -16.75042 -21.57311 -20.59578 1.000 31.91788 67 ALA F N 1
ATOM 8283 C CA . ALA F 1 151 ? -15.96928 -22.00145 -19.44767 1.000 30.73209 67 ALA F CA 1
ATOM 8284 C C . ALA F 1 151 ? -14.48438 -21.98247 -19.78275 1.000 29.63102 67 ALA F C 1
ATOM 8285 O O . ALA F 1 151 ? -14.08314 -22.29577 -20.91275 1.000 31.25554 67 ALA F O 1
ATOM 8287 N N . LYS F 1 152 ? -13.67367 -21.60043 -18.80470 1.000 27.36416 68 LYS F N 1
ATOM 8288 C CA . LYS F 1 152 ? -12.22805 -21.78341 -18.84154 1.000 31.07337 68 LYS F CA 1
ATOM 8289 C C . LYS F 1 152 ? -11.82523 -22.85520 -17.83904 1.000 28.95029 68 LYS F C 1
ATOM 8290 O O . LYS F 1 152 ? -12.66581 -23.43874 -17.15486 1.000 31.33777 68 LYS F O 1
ATOM 8296 N N . ASP F 1 153 ? -10.53071 -23.16348 -17.81155 1.000 28.18128 69 ASP F N 1
ATOM 8297 C CA . ASP F 1 153 ? -10.00808 -24.20325 -16.93350 1.000 28.21172 69 ASP F CA 1
ATOM 8298 C C . ASP F 1 153 ? -9.45509 -23.54476 -15.67421 1.000 25.16017 69 ASP F C 1
ATOM 8299 O O . ASP F 1 153 ? -8.72792 -22.54795 -15.77476 1.000 26.75411 69 ASP F O 1
ATOM 8304 N N . VAL F 1 154 ? -9.79523 -24.09647 -14.49431 1.000 23.77568 70 VAL F N 1
ATOM 8305 C CA . VAL F 1 154 ? -9.32158 -23.47140 -13.25374 1.000 24.78831 70 VAL F CA 1
ATOM 8306 C C . VAL F 1 154 ? -7.79179 -23.46161 -13.19885 1.000 24.03611 70 VAL F C 1
ATOM 8307 O O . VAL F 1 154 ? -7.20886 -22.63897 -12.50492 1.000 22.17570 70 VAL F O 1
ATOM 8311 N N . LYS F 1 155 ? -7.11381 -24.37243 -13.90990 1.000 24.77834 71 LYS F N 1
ATOM 8312 C CA . LYS F 1 155 ? -5.63893 -24.28972 -13.91135 1.000 30.96698 71 LYS F CA 1
ATOM 8313 C C . LYS F 1 155 ? -5.12764 -22.92241 -14.34130 1.000 28.35982 71 LYS F C 1
ATOM 8314 O O . LYS F 1 155 ? -4.06626 -22.47266 -13.86540 1.000 29.17625 71 LYS F O 1
ATOM 8320 N N . GLU F 1 156 ? -5.85626 -22.22593 -15.22205 1.000 27.00714 72 GLU F N 1
ATOM 8321 C CA . GLU F 1 156 ? -5.41068 -20.90048 -15.65999 1.000 28.39204 72 GLU F CA 1
ATOM 8322 C C . GLU F 1 156 ? -5.45744 -19.86710 -14.54233 1.000 27.70916 72 GLU F C 1
ATOM 8323 O O . GLU F 1 156 ? -4.80041 -18.82470 -14.66723 1.000 26.36698 72 GLU F O 1
ATOM 8329 N N . THR F 1 157 ? -6.23952 -20.09890 -13.48095 1.000 24.89055 73 THR F N 1
ATOM 8330 C CA . THR F 1 157 ? -6.28023 -19.12023 -12.39040 1.000 23.17466 73 THR F CA 1
ATOM 8331 C C . THR F 1 157 ? -4.98856 -19.10642 -11.58760 1.000 27.34164 73 THR F C 1
ATOM 8332 O O . THR F 1 157 ? -4.72435 -18.11190 -10.89236 1.000 25.92224 73 THR F O 1
ATOM 8336 N N . TYR F 1 158 ? -4.18253 -20.18336 -11.62945 1.000 23.96924 74 TYR F N 1
ATOM 8337 C CA . TYR F 1 158 ? -2.98776 -20.28669 -10.77234 1.000 22.86094 74 TYR F CA 1
ATOM 8338 C C . TYR F 1 158 ? -1.96728 -21.21579 -11.42539 1.000 24.00248 74 TYR F C 1
ATOM 8339 O O . TYR F 1 158 ? -1.72469 -22.33939 -10.96126 1.000 24.18261 74 TYR F O 1
ATOM 8348 N N . PRO F 1 159 ? -1.35665 -20.77817 -12.52038 1.000 24.23622 75 PRO F N 1
ATOM 8349 C CA . PRO F 1 159 ? -0.36378 -21.62962 -13.19540 1.000 28.73796 75 PRO F CA 1
ATOM 8350 C C . PRO F 1 159 ? 0.78563 -22.07298 -12.27814 1.000 27.21373 75 PRO F C 1
ATOM 8351 O O . PRO F 1 159 ? 1.30914 -23.18404 -12.45397 1.000 28.68759 75 PRO F O 1
ATOM 8355 N N . GLU F 1 160 ? 1.23312 -21.23323 -11.32722 1.000 25.88200 76 GLU F N 1
ATOM 8356 C CA . GLU F 1 160 ? 2.34696 -21.64949 -10.46326 1.000 25.21565 76 GLU F CA 1
ATOM 8357 C C . GLU F 1 160 ? 1.90222 -22.51153 -9.25713 1.000 27.74062 76 GLU F C 1
ATOM 8358 O O . GLU F 1 160 ? 2.74603 -22.89898 -8.44395 1.000 26.95202 76 GLU F O 1
ATOM 8364 N N . CYS F 1 161 ? 0.64482 -22.90485 -9.17835 1.000 24.19347 77 CYS F N 1
ATOM 8365 C CA . CYS F 1 161 ? 0.23568 -23.85470 -8.12288 1.000 26.15177 77 CYS F CA 1
ATOM 8366 C C . CYS F 1 161 ? 0.55901 -25.26231 -8.58699 1.000 25.25878 77 CYS F C 1
ATOM 8367 O O . CYS F 1 161 ? -0.17820 -25.83144 -9.39573 1.000 26.80485 77 CYS F O 1
ATOM 8370 N N . LYS F 1 162 ? 1.70795 -25.81291 -8.15598 1.000 22.64277 78 LYS F N 1
ATOM 8371 C CA . LYS F 1 162 ? 2.19123 -27.08762 -8.67754 1.000 23.75762 78 LYS F CA 1
ATOM 8372 C C . LYS F 1 162 ? 2.47195 -28.09431 -7.55714 1.000 25.61964 78 LYS F C 1
ATOM 8373 O O . LYS F 1 162 ? 2.58518 -27.73351 -6.39095 1.000 23.77728 78 LYS F O 1
ATOM 8379 N N . TRP F 1 163 ? 2.57979 -29.37710 -7.92353 1.000 22.83792 79 TRP F N 1
ATOM 8380 C CA . TRP F 1 163 ? 2.88974 -30.42150 -6.94766 1.000 24.71536 79 TRP F CA 1
ATOM 8381 C C . TRP F 1 163 ? 4.40243 -30.43793 -6.73399 1.000 27.83333 79 TRP F C 1
ATOM 8382 O O . TRP F 1 163 ? 5.14617 -30.75948 -7.65414 1.000 25.38539 79 TRP F O 1
ATOM 8393 N N . ARG F 1 164 ? 4.87020 -30.07904 -5.53347 1.000 25.13960 80 ARG F N 1
ATOM 8394 C CA . ARG F 1 164 ? 6.30610 -29.89629 -5.29802 1.000 27.30131 80 ARG F CA 1
ATOM 8395 C C . ARG F 1 164 ? 6.65996 -30.53987 -3.96382 1.000 25.48199 80 ARG F C 1
ATOM 8396 O O . ARG F 1 164 ? 5.78841 -30.96595 -3.20888 1.000 28.91185 80 ARG F O 1
ATOM 8404 N N . HIS F 1 165 ? 7.93123 -30.49831 -3.61525 1.000 26.68500 81 HIS F N 1
ATOM 8405 C CA . HIS F 1 165 ? 8.36856 -30.98581 -2.32094 1.000 24.43831 81 HIS F CA 1
ATOM 8406 C C . HIS F 1 165 ? 9.02276 -29.84151 -1.57114 1.000 30.93311 81 HIS F C 1
ATOM 8407 O O . HIS F 1 165 ? 9.71071 -28.99912 -2.16571 1.000 28.68053 81 HIS F O 1
ATOM 8414 N N . TYR F 1 166 ? 8.76938 -29.80794 -0.27091 1.000 24.22038 82 TYR F N 1
ATOM 8415 C CA . TYR F 1 166 ? 9.34780 -28.78225 0.58673 1.000 26.45698 82 TYR F CA 1
ATOM 8416 C C . TYR F 1 166 ? 9.35156 -29.29159 2.01665 1.000 26.55511 82 TYR F C 1
ATOM 8417 O O . TYR F 1 166 ? 8.34658 -29.86888 2.46459 1.000 25.91441 82 TYR F O 1
ATOM 8426 N N . ALA F 1 167 ? 10.48620 -29.11671 2.69675 1.000 27.17444 83 ALA F N 1
ATOM 8427 C CA . ALA F 1 167 ? 10.65428 -29.64541 4.05394 1.000 33.82082 83 ALA F CA 1
ATOM 8428 C C . ALA F 1 167 ? 10.25211 -31.11423 4.08368 1.000 33.26228 83 ALA F C 1
ATOM 8429 O O . ALA F 1 167 ? 10.76160 -31.92513 3.29819 1.000 30.27986 83 ALA F O 1
ATOM 8431 N N . GLY F 1 168 ? 9.30103 -31.47850 4.92950 1.000 30.45815 84 GLY F N 1
ATOM 8432 C CA . GLY F 1 168 ? 9.13961 -32.92391 4.95637 1.000 34.50085 84 GLY F CA 1
ATOM 8433 C C . GLY F 1 168 ? 8.03836 -33.51607 4.09155 1.000 31.93548 84 GLY F C 1
ATOM 8434 O O . GLY F 1 168 ? 7.72364 -34.70061 4.28556 1.000 35.48752 84 GLY F O 1
ATOM 8435 N N . SER F 1 169 ? 7.43168 -32.76812 3.15379 1.000 27.56854 85 SER F N 1
ATOM 8436 C CA . SER F 1 169 ? 6.29665 -33.32666 2.38763 1.000 26.39469 85 SER F CA 1
ATOM 8437 C C . SER F 1 169 ? 6.21834 -32.84459 0.94563 1.000 28.42475 85 SER F C 1
ATOM 8438 O O . SER F 1 169 ? 6.77013 -31.81617 0.56506 1.000 27.61730 85 SER F O 1
ATOM 8441 N N . PHE F 1 170 ? 5.50646 -33.64352 0.13713 1.000 27.47771 86 PHE F N 1
ATOM 8442 C CA . PHE F 1 170 ? 4.94593 -33.16951 -1.11949 1.000 27.15798 86 PHE F CA 1
ATOM 8443 C C . PHE F 1 170 ? 3.67978 -32.39253 -0.80721 1.000 27.28418 86 PHE F C 1
ATOM 8444 O O . PHE F 1 170 ? 2.93145 -32.75504 0.10517 1.000 25.11344 86 PHE F O 1
ATOM 8452 N N . GLY F 1 171 ? 3.42664 -31.33769 -1.56963 1.000 21.29838 87 GLY F N 1
ATOM 8453 C CA . GLY F 1 171 ? 2.16180 -30.62976 -1.42771 1.000 23.78759 87 GLY F CA 1
ATOM 8454 C C . GLY F 1 171 ? 1.97280 -29.71637 -2.62089 1.000 26.22775 87 GLY F C 1
ATOM 8455 O O . GLY F 1 171 ? 2.82291 -29.64699 -3.51467 1.000 24.49404 87 GLY F O 1
ATOM 8456 N N . TRP F 1 172 ? 0.81825 -29.04216 -2.63636 1.000 22.20627 88 TRP F N 1
ATOM 8457 C CA . TRP F 1 172 ? 0.51667 -28.01154 -3.64749 1.000 21.96166 88 TRP F CA 1
ATOM 8458 C C . TRP F 1 172 ? 1.16250 -26.73072 -3.17874 1.000 23.75823 88 TRP F C 1
ATOM 8459 O O . TRP F 1 172 ? 0.72104 -26.14536 -2.17773 1.000 23.49270 88 TRP F O 1
ATOM 8470 N N . LEU F 1 173 ? 2.23032 -26.32814 -3.86524 1.000 20.91560 89 LEU F N 1
ATOM 8471 C CA . LEU F 1 173 ? 3.05752 -25.18573 -3.48378 1.000 21.22424 89 LEU F CA 1
ATOM 8472 C C . LEU F 1 173 ? 3.19970 -24.23951 -4.66390 1.000 26.32155 89 LEU F C 1
ATOM 8473 O O . LEU F 1 173 ? 3.35558 -24.68091 -5.81742 1.000 25.56605 89 LEU F O 1
ATOM 8478 N N . ASP F 1 174 ? 3.19417 -22.94226 -4.38337 1.000 23.30202 90 ASP F N 1
ATOM 8479 C CA . ASP F 1 174 ? 3.37382 -21.98496 -5.47174 1.000 21.25135 90 ASP F CA 1
ATOM 8480 C C . ASP F 1 174 ? 4.87791 -21.75978 -5.72114 1.000 27.71009 90 ASP F C 1
ATOM 8481 O O . ASP F 1 174 ? 5.74732 -22.50287 -5.23101 1.000 21.96373 90 ASP F O 1
ATOM 8486 N N . ASP F 1 175 ? 5.19385 -20.72133 -6.51205 1.000 25.56776 91 ASP F N 1
ATOM 8487 C CA . ASP F 1 175 ? 6.56723 -20.39255 -6.90352 1.000 28.20450 91 ASP F CA 1
ATOM 8488 C C . ASP F 1 175 ? 7.39688 -19.79768 -5.77390 1.000 26.34156 91 ASP F C 1
ATOM 8489 O O . ASP F 1 175 ? 8.56690 -19.47923 -6.01236 1.000 26.12883 91 ASP F O 1
ATOM 8494 N N . TYR F 1 176 ? 6.83743 -19.60853 -4.57549 1.000 24.72218 92 TYR F N 1
ATOM 8495 C CA . TYR F 1 176 ? 7.60341 -19.20508 -3.39350 1.000 25.47470 92 TYR F CA 1
ATOM 8496 C C . TYR F 1 176 ? 7.50792 -20.26118 -2.29678 1.000 28.06548 92 TYR F C 1
ATOM 8497 O O . TYR F 1 176 ? 7.82906 -19.98339 -1.13503 1.000 24.29979 92 TYR F O 1
ATOM 8506 N N . ASN F 1 177 ? 7.06711 -21.46566 -2.66165 1.000 20.98870 93 ASN F N 1
ATOM 8507 C CA . ASN F 1 177 ? 6.88985 -22.58774 -1.73628 1.000 22.67901 93 ASN F CA 1
ATOM 8508 C C . ASN F 1 177 ? 5.85491 -22.29864 -0.65498 1.000 24.53597 93 ASN F C 1
ATOM 8509 O O . ASN F 1 177 ? 5.96619 -22.79569 0.46638 1.000 26.92790 93 ASN F O 1
ATOM 8514 N N . VAL F 1 178 ? 4.85882 -21.49074 -0.97631 1.000 21.38447 94 VAL F N 1
ATOM 8515 C CA . VAL F 1 178 ? 3.70972 -21.25462 -0.08573 1.000 23.16043 94 VAL F CA 1
ATOM 8516 C C . VAL F 1 178 ? 2.57902 -22.18347 -0.50783 1.000 21.37592 94 VAL F C 1
ATOM 8517 O O . VAL F 1 178 ? 2.25738 -22.25784 -1.70070 1.000 23.37604 94 VAL F O 1
ATOM 8521 N N . GLN F 1 179 ? 1.98077 -22.90670 0.45337 1.000 21.87247 95 GLN F N 1
ATOM 8522 C CA . GLN F 1 179 ? 0.84201 -23.76712 0.11210 1.000 23.37104 95 GLN F CA 1
ATOM 8523 C C . GLN F 1 179 ? -0.19783 -22.99468 -0.70288 1.000 21.96598 95 GLN F C 1
ATOM 8524 O O . GLN F 1 179 ? -0.49386 -21.82954 -0.41763 1.000 22.56925 95 GLN F O 1
ATOM 8530 N N . CYS F 1 180 ? -0.73663 -23.64633 -1.73362 1.000 20.03865 96 CYS F N 1
ATOM 8531 C CA . CYS F 1 180 ? -1.79707 -23.05180 -2.54396 1.000 19.23988 96 CYS F CA 1
ATOM 8532 C C . CYS F 1 180 ? -2.90180 -24.08795 -2.78189 1.000 21.36688 96 CYS F C 1
ATOM 8533 O O . CYS F 1 180 ? -2.72267 -25.29648 -2.54218 1.000 20.97619 96 CYS F O 1
ATOM 8536 N N . TYR F 1 181 ? -4.07203 -23.59082 -3.21326 1.000 18.75518 97 TYR F N 1
ATOM 8537 C CA . TYR F 1 181 ? -5.15830 -24.50430 -3.62529 1.000 19.94629 97 TYR F CA 1
ATOM 8538 C C . TYR F 1 181 ? -6.06577 -23.71671 -4.55239 1.000 19.70904 97 TYR F C 1
ATOM 8539 O O . TYR F 1 181 ? -6.01072 -22.47810 -4.59611 1.000 18.88930 97 TYR F O 1
ATOM 8548 N N . LEU F 1 182 ? -6.86015 -24.43812 -5.32553 1.000 18.07621 98 LEU F N 1
ATOM 8549 C CA . LEU F 1 182 ? -7.63544 -23.86276 -6.43237 1.000 19.15988 98 LEU F CA 1
ATOM 8550 C C . LEU F 1 182 ? -9.08695 -23.67628 -6.00961 1.000 19.96430 98 LEU F C 1
ATOM 8551 O O . LEU F 1 182 ? -9.61047 -24.39060 -5.13257 1.000 20.41879 98 LEU F O 1
ATOM 8556 N N . SER F 1 183 ? -9.74793 -22.72524 -6.67336 1.000 18.41473 99 SER F N 1
ATOM 8557 C CA . SER F 1 183 ? -11.13631 -22.37439 -6.36613 1.000 19.33307 99 SER F CA 1
ATOM 8558 C C . SER F 1 183 ? -11.96659 -22.41217 -7.64537 1.000 19.53444 99 SER F C 1
ATOM 8559 O O . SER F 1 183 ? -12.40768 -21.36053 -8.13597 1.000 19.66983 99 SER F O 1
ATOM 8562 N N . PRO F 1 184 ? -12.20931 -23.60459 -8.20725 1.000 21.11930 100 PRO F N 1
ATOM 8563 C CA . PRO F 1 184 ? -12.96448 -23.68440 -9.46343 1.000 18.70577 100 PRO F CA 1
ATOM 8564 C C . PRO F 1 184 ? -14.36526 -23.11248 -9.28086 1.000 21.29767 100 PRO F C 1
ATOM 8565 O O . PRO F 1 184 ? -15.02076 -23.36975 -8.27420 1.000 21.94797 100 PRO F O 1
ATOM 8569 N N . SER F 1 185 ? -14.83991 -22.39529 -10.29309 1.000 19.82135 101 SER F N 1
ATOM 8570 C CA . SER F 1 185 ? -16.11617 -21.69508 -10.23468 1.000 18.88767 101 SER F CA 1
ATOM 8571 C C . SER F 1 185 ? -16.81537 -21.92872 -11.56325 1.000 21.21399 101 SER F C 1
ATOM 8572 O O . SER F 1 185 ? -16.27669 -22.58286 -12.44980 1.000 21.43497 101 SER F O 1
ATOM 8575 N N . TYR F 1 186 ? -18.02118 -21.36237 -11.70868 1.000 19.11052 102 TYR F N 1
ATOM 8576 C CA . TYR F 1 186 ? -18.72504 -21.53548 -12.98012 1.000 19.60328 102 TYR F CA 1
ATOM 8577 C C . TYR F 1 186 ? -17.95359 -20.93222 -14.15773 1.000 21.58918 102 TYR F C 1
ATOM 8578 O O . TYR F 1 186 ? -18.19473 -21.33813 -15.30086 1.000 22.92455 102 TYR F O 1
ATOM 8587 N N . LYS F 1 187 ? -17.03273 -19.99078 -13.91412 1.000 18.05505 103 LYS F N 1
ATOM 8588 C CA . LYS F 1 187 ? -16.19130 -19.45856 -15.00740 1.000 25.46606 103 LYS F CA 1
ATOM 8589 C C . LYS F 1 187 ? -14.95029 -20.30423 -15.25211 1.000 25.89560 103 LYS F C 1
ATOM 8590 O O . LYS F 1 187 ? -14.40312 -20.31635 -16.37635 1.000 25.48328 103 LYS F O 1
ATOM 8596 N N . PHE F 1 188 ? -14.48313 -20.98807 -14.21182 1.000 22.64500 104 PHE F N 1
ATOM 8597 C CA . PHE F 1 188 ? -13.20822 -21.70982 -14.24430 1.000 25.02840 104 PHE F CA 1
ATOM 8598 C C . PHE F 1 188 ? -13.42432 -23.12684 -13.74633 1.000 22.72979 104 PHE F C 1
ATOM 8599 O O . PHE F 1 188 ? -13.29200 -23.39074 -12.55656 1.000 21.29781 104 PHE F O 1
ATOM 8607 N N . HIS F 1 189 ? -13.72075 -24.04910 -14.65677 1.000 21.22886 105 HIS F N 1
ATOM 8608 C CA . HIS F 1 189 ? -14.08826 -25.40574 -14.21313 1.000 23.18123 105 HIS F CA 1
ATOM 8609 C C . HIS F 1 189 ? -12.86225 -26.24177 -13.90733 1.000 26.37325 105 HIS F C 1
ATOM 8610 O O . HIS F 1 189 ? -11.81117 -26.07245 -14.52660 1.000 24.00482 105 HIS F O 1
ATOM 8617 N N . ALA F 1 190 ? -13.01018 -27.17009 -12.95753 1.000 25.22963 106 ALA F N 1
ATOM 8618 C CA . ALA F 1 190 ? -11.99167 -28.18610 -12.71410 1.000 24.50912 106 ALA F CA 1
ATOM 8619 C C . ALA F 1 190 ? -12.23021 -29.35277 -13.67201 1.000 30.68762 106 ALA F C 1
ATOM 8620 O O . ALA F 1 190 ? -13.37230 -29.71583 -13.95911 1.000 25.05613 106 ALA F O 1
ATOM 8622 N N . HIS F 1 191 ? -11.14833 -29.94941 -14.16788 1.000 29.13148 107 HIS F N 1
ATOM 8623 C CA . HIS F 1 191 ? -11.23304 -31.18133 -14.94785 1.000 27.30227 107 HIS F CA 1
ATOM 8624 C C . HIS F 1 191 ? -10.41478 -32.22961 -14.21990 1.000 31.23570 107 HIS F C 1
ATOM 8625 O O . HIS F 1 191 ? -9.18100 -32.14716 -14.20805 1.000 30.85645 107 HIS F O 1
ATOM 8632 N N . SER F 1 192 ? -11.08494 -33.20616 -13.60620 1.000 26.00193 108 SER F N 1
ATOM 8633 C CA . SER F 1 192 ? -10.42721 -34.11461 -12.67953 1.000 24.88539 108 SER F CA 1
ATOM 8634 C C . SER F 1 192 ? -10.60643 -35.53545 -13.17750 1.000 27.33351 108 SER F C 1
ATOM 8635 O O . SER F 1 192 ? -11.47987 -35.80674 -14.01098 1.000 28.51426 108 SER F O 1
ATOM 8638 N N . ILE F 1 193 ? -9.79006 -36.43863 -12.63045 1.000 26.35093 109 ILE F N 1
ATOM 8639 C CA . ILE F 1 193 ? -9.97004 -37.88295 -12.77178 1.000 29.60076 109 ILE F CA 1
ATOM 8640 C C . ILE F 1 193 ? -10.64531 -38.36317 -11.49429 1.000 28.87032 109 ILE F C 1
ATOM 8641 O O . ILE F 1 193 ? -10.12760 -38.14245 -10.39294 1.000 27.28077 109 ILE F O 1
ATOM 8646 N N . ALA F 1 194 ? -11.79164 -39.02002 -11.62537 1.000 28.30456 110 ALA F N 1
ATOM 8647 C CA . ALA F 1 194 ? -12.57501 -39.43301 -10.46562 1.000 28.71002 110 ALA F CA 1
ATOM 8648 C C . ALA F 1 194 ? -12.55245 -40.94144 -10.29845 1.000 28.35598 110 ALA F C 1
ATOM 8649 O O . ALA F 1 194 ? -12.51313 -41.69527 -11.28396 1.000 31.68296 110 ALA F O 1
ATOM 8651 N N . LYS F 1 195 ? -12.62674 -41.36618 -9.03533 1.000 28.60873 111 LYS F N 1
ATOM 8652 C CA . LYS F 1 195 ? -13.00680 -42.71934 -8.64387 1.000 27.18217 111 LYS F CA 1
ATOM 8653 C C . LYS F 1 195 ? -14.34796 -42.65875 -7.91699 1.000 29.75207 111 LYS F C 1
ATOM 8654 O O . LYS F 1 195 ? -14.70896 -41.62728 -7.33960 1.000 26.08368 111 LYS F O 1
ATOM 8660 N N . ALA F 1 196 ? -15.08116 -43.77732 -7.91745 1.000 28.20574 112 ALA F N 1
ATOM 8661 C CA . ALA F 1 196 ? -16.36836 -43.85873 -7.20437 1.000 29.07834 112 ALA F CA 1
ATOM 8662 C C . ALA F 1 196 ? -16.15167 -44.01999 -5.69827 1.000 29.67450 112 ALA F C 1
ATOM 8663 O O . ALA F 1 196 ? -15.15734 -44.59782 -5.25844 1.000 30.39017 112 ALA F O 1
ATOM 8665 N N . PHE F 1 197 ? -17.09799 -43.51178 -4.89308 1.000 24.85672 113 PHE F N 1
ATOM 8666 C CA . PHE F 1 197 ? -17.13637 -43.86923 -3.46757 1.000 28.88032 113 PHE F CA 1
ATOM 8667 C C . PHE F 1 197 ? -18.58245 -44.04276 -2.99858 1.000 28.15971 113 PHE F C 1
ATOM 8668 O O . PHE F 1 197 ? -19.52315 -43.54828 -3.62173 1.000 30.31444 113 PHE F O 1
ATOM 8676 N N . LYS F 1 198 ? -18.75856 -44.79642 -1.91568 1.000 30.41812 114 LYS F N 1
ATOM 8677 C CA . LYS F 1 198 ? -20.09104 -44.95587 -1.32359 1.000 28.10166 114 LYS F CA 1
ATOM 8678 C C . LYS F 1 198 ? -20.36316 -43.75420 -0.41612 1.000 29.90950 114 LYS F C 1
ATOM 8679 O O . LYS F 1 198 ? -19.64589 -43.53490 0.56477 1.000 31.59678 114 LYS F O 1
ATOM 8685 N N . ALA F 1 199 ? -21.40384 -42.99237 -0.73365 1.000 30.88794 115 ALA F N 1
ATOM 8686 C CA . ALA F 1 199 ? -21.63852 -41.73630 -0.01736 1.000 28.78014 115 ALA F CA 1
ATOM 8687 C C . ALA F 1 199 ? -22.06307 -41.97534 1.43216 1.000 29.58325 115 ALA F C 1
ATOM 8688 O O . ALA F 1 199 ? -21.61861 -41.26574 2.35110 1.000 28.13709 115 ALA F O 1
ATOM 8690 N N . GLU F 1 200 ? -22.91445 -42.98784 1.66684 1.000 30.95001 116 GLU F N 1
ATOM 8691 C CA . GLU F 1 200 ? -23.53032 -43.10621 2.98146 1.000 30.70153 116 GLU F CA 1
ATOM 8692 C C . GLU F 1 200 ? -22.51429 -43.23755 4.10964 1.000 30.51598 116 GLU F C 1
ATOM 8693 O O . GLU F 1 200 ? -22.69332 -42.55394 5.12981 1.000 32.29148 116 GLU F O 1
ATOM 8699 N N . PRO F 1 201 ? -21.43692 -44.04294 4.00347 1.000 31.95355 117 PRO F N 1
ATOM 8700 C CA . PRO F 1 201 ? -20.44472 -44.06112 5.10007 1.000 30.16029 117 PRO F CA 1
ATOM 8701 C C . PRO F 1 201 ? -19.86518 -42.68990 5.39342 1.000 30.07383 117 PRO F C 1
ATOM 8702 O O . PRO F 1 201 ? -19.60147 -42.37625 6.56516 1.000 31.60139 117 PRO F O 1
ATOM 8706 N N . SER F 1 202 ? -19.62831 -41.86094 4.37191 1.000 27.69493 118 SER F N 1
ATOM 8707 C CA . SER F 1 202 ? -19.10636 -40.52229 4.66461 1.000 27.84935 118 SER F CA 1
ATOM 8708 C C . SER F 1 202 ? -20.13213 -39.58226 5.27931 1.000 32.37898 118 SER F C 1
ATOM 8709 O O . SER F 1 202 ? -19.74188 -38.47002 5.65781 1.000 29.44233 118 SER F O 1
ATOM 8712 N N . THR F 1 203 ? -21.40608 -39.97237 5.39359 1.000 26.70409 119 THR F N 1
ATOM 8713 C CA . THR F 1 203 ? -22.29719 -39.12385 6.17034 1.000 30.25879 119 THR F CA 1
ATOM 8714 C C . THR F 1 203 ? -22.22791 -39.47124 7.64922 1.000 34.93927 119 THR F C 1
ATOM 8715 O O . THR F 1 203 ? -22.83230 -38.78581 8.46901 1.000 34.39602 119 THR F O 1
ATOM 8719 N N . LYS F 1 204 ? -21.50675 -40.51582 8.00076 1.000 32.19504 120 LYS F N 1
ATOM 8720 C CA . LYS F 1 204 ? -21.40810 -40.96187 9.38442 1.000 35.49040 120 LYS F CA 1
ATOM 8721 C C . LYS F 1 204 ? -19.98688 -40.95311 9.92802 1.000 37.78346 120 LYS F C 1
ATOM 8722 O O . LYS F 1 204 ? -19.82142 -41.16322 11.13072 1.000 36.66342 120 LYS F O 1
ATOM 8728 N N . ALA F 1 205 ? -18.97185 -40.76700 9.07976 1.000 33.21282 121 ALA F N 1
ATOM 8729 C CA . ALA F 1 205 ? -17.55221 -40.75750 9.44457 1.000 33.69806 121 ALA F CA 1
ATOM 8730 C C . ALA F 1 205 ? -16.82696 -39.97471 8.35873 1.000 35.13284 121 ALA F C 1
ATOM 8731 O O . ALA F 1 205 ? -17.44278 -39.54838 7.37544 1.000 33.56687 121 ALA F O 1
ATOM 8733 N N . GLY F 1 206 ? -15.51837 -39.78097 8.54064 1.000 28.97347 122 GLY F N 1
ATOM 8734 C CA . GLY F 1 206 ? -14.69013 -39.06113 7.57735 1.000 30.59831 122 GLY F CA 1
ATOM 8735 C C . GLY F 1 206 ? -14.41367 -37.61899 7.96456 1.000 32.95730 122 GLY F C 1
ATOM 8736 O O . GLY F 1 206 ? -14.61174 -37.18531 9.10546 1.000 31.82557 122 GLY F O 1
ATOM 8737 N N . ALA F 1 207 ? -13.97849 -36.85158 6.96271 1.000 29.76690 123 ALA F N 1
ATOM 8738 C CA . ALA F 1 207 ? -13.37253 -35.56309 7.21767 1.000 26.27313 123 ALA F CA 1
ATOM 8739 C C . ALA F 1 207 ? -14.41102 -34.49602 7.45767 1.000 26.67616 123 ALA F C 1
ATOM 8740 O O . ALA F 1 207 ? -14.07311 -33.44427 8.01284 1.000 28.61669 123 ALA F O 1
ATOM 8742 N N . CYS F 1 208 ? -15.63199 -34.69303 6.94789 1.000 24.10663 124 CYS F N 1
ATOM 8743 C CA . CYS F 1 208 ? -16.64984 -33.64828 6.95156 1.000 25.47655 124 CYS F CA 1
ATOM 8744 C C . CYS F 1 208 ? -17.84005 -33.90932 7.87298 1.000 27.16171 124 CYS F C 1
ATOM 8745 O O . CYS F 1 208 ? -18.61547 -32.97865 8.14837 1.000 26.88396 124 CYS F O 1
ATOM 8748 N N . PHE F 1 209 ? -18.07560 -35.15577 8.27857 1.000 29.36473 125 PHE F N 1
ATOM 8749 C CA . PHE F 1 209 ? -19.42581 -35.45867 8.74983 1.000 37.83575 125 PHE F CA 1
ATOM 8750 C C . PHE F 1 209 ? -19.79024 -34.68709 10.03185 1.000 37.32440 125 PHE F C 1
ATOM 8751 O O . PHE F 1 209 ? -20.97076 -34.41994 10.26325 1.000 42.97446 125 PHE F O 1
ATOM 8759 N N . ASP F 1 210 ? -18.81088 -34.30183 10.85360 1.000 34.90377 126 ASP F N 1
ATOM 8760 C CA . ASP F 1 210 ? -19.08985 -33.54002 12.06784 1.000 37.72934 126 ASP F CA 1
ATOM 8761 C C . ASP F 1 210 ? -18.85172 -32.03736 11.89715 1.000 35.01219 126 ASP F C 1
ATOM 8762 O O . ASP F 1 210 ? -18.76364 -31.31467 12.89114 1.000 37.96920 126 ASP F O 1
ATOM 8767 N N . THR F 1 211 ? -18.73154 -31.55904 10.66232 1.000 28.39923 127 THR F N 1
ATOM 8768 C CA . THR F 1 211 ? -18.83166 -30.12538 10.39388 1.000 29.62231 127 THR F CA 1
ATOM 8769 C C . THR F 1 211 ? -20.27965 -29.70935 10.63080 1.000 29.14705 127 THR F C 1
ATOM 8770 O O . THR F 1 211 ? -21.20611 -30.46278 10.30251 1.000 26.25209 127 THR F O 1
ATOM 8774 N N . ALA F 1 212 ? -20.49862 -28.53189 11.22930 1.000 29.11324 128 ALA F N 1
ATOM 8775 C CA . ALA F 1 212 ? -21.87541 -28.10076 11.48396 1.000 27.23725 128 ALA F CA 1
ATOM 8776 C C . ALA F 1 212 ? -22.64689 -27.97567 10.16991 1.000 27.30772 128 ALA F C 1
ATOM 8777 O O . ALA F 1 212 ? -22.09795 -27.51325 9.15601 1.000 28.01911 128 ALA F O 1
ATOM 8779 N N . ASN F 1 213 ? -23.92960 -28.37399 10.18455 1.000 28.26382 129 ASN F N 1
ATOM 8780 C CA . ASN F 1 213 ? -24.71857 -28.34536 8.94714 1.000 30.78726 129 ASN F CA 1
ATOM 8781 C C . ASN F 1 213 ? -24.74535 -26.93255 8.39348 1.000 30.83634 129 ASN F C 1
ATOM 8782 O O . ASN F 1 213 ? -24.82460 -25.95017 9.14108 1.000 31.83174 129 ASN F O 1
ATOM 8787 N N . THR F 1 214 ? -24.66575 -26.82805 7.07419 1.000 23.41382 130 THR F N 1
ATOM 8788 C CA . THR F 1 214 ? -24.75933 -25.55508 6.37870 1.000 20.34374 130 THR F CA 1
ATOM 8789 C C . THR F 1 214 ? -26.18105 -25.39705 5.83063 1.000 26.35097 130 THR F C 1
ATOM 8790 O O . THR F 1 214 ? -26.99519 -26.32957 5.88463 1.000 23.33754 130 THR F O 1
ATOM 8794 N N . ASP F 1 215 ? -26.48433 -24.19058 5.32208 1.000 22.55074 131 ASP F N 1
ATOM 8795 C CA . ASP F 1 215 ? -27.83847 -23.87992 4.86527 1.000 26.96525 131 ASP F CA 1
ATOM 8796 C C . ASP F 1 215 ? -28.24099 -24.87163 3.76632 1.000 23.89149 131 ASP F C 1
ATOM 8797 O O . ASP F 1 215 ? -27.49161 -25.06263 2.80604 1.000 22.89230 131 ASP F O 1
ATOM 8802 N N . GLN F 1 216 ? -29.41178 -25.48932 3.92593 1.000 22.97053 132 GLN F N 1
ATOM 8803 C CA . GLN F 1 216 ? -30.08005 -26.37317 2.96559 1.000 27.03073 132 GLN F CA 1
ATOM 8804 C C . GLN F 1 216 ? -29.39183 -27.73116 2.85558 1.000 26.08255 132 GLN F C 1
ATOM 8805 O O . GLN F 1 216 ? -29.71892 -28.51274 1.94845 1.000 22.80362 132 GLN F O 1
ATOM 8811 N N . PHE F 1 217 ? -28.43961 -28.01628 3.73932 1.000 23.74602 133 PHE F N 1
ATOM 8812 C CA . PHE F 1 217 ? -27.76991 -29.31562 3.72154 1.000 24.57577 133 PHE F CA 1
ATOM 8813 C C . PHE F 1 217 ? -28.78717 -30.41242 4.04593 1.000 21.22088 133 PHE F C 1
ATOM 8814 O O . PHE F 1 217 ? -29.58769 -30.26636 4.98412 1.000 21.82030 133 PHE F O 1
ATOM 8822 N N . PRO F 1 218 ? -28.81990 -31.48721 3.28585 1.000 21.87495 134 PRO F N 1
ATOM 8823 C CA . PRO F 1 218 ? -29.83973 -32.52319 3.49464 1.000 23.64267 134 PRO F CA 1
ATOM 8824 C C . PRO F 1 218 ? -29.53501 -33.39727 4.70510 1.000 25.81620 134 PRO F C 1
ATOM 8825 O O . PRO F 1 218 ? -28.39562 -33.53240 5.14910 1.000 27.08036 134 PRO F O 1
ATOM 8829 N N . GLU F 1 219 ? -30.57202 -34.04656 5.21117 1.000 25.70768 135 GLU F N 1
ATOM 8830 C CA . GLU F 1 219 ? -30.34293 -35.13927 6.14849 1.000 28.16588 135 GLU F CA 1
ATOM 8831 C C . GLU F 1 219 ? -30.15286 -36.44105 5.35632 1.000 34.75842 135 GLU F C 1
ATOM 8832 O O . GLU F 1 219 ? -30.54754 -36.55067 4.19376 1.000 29.72817 135 GLU F O 1
ATOM 8838 N N . GLY F 1 220 ? -29.49889 -37.41885 5.98937 1.000 37.98794 136 GLY F N 1
ATOM 8839 C CA . GLY F 1 220 ? -29.24105 -38.68479 5.30045 1.000 30.18025 136 GLY F CA 1
ATOM 8840 C C . GLY F 1 220 ? -28.28695 -38.50644 4.12776 1.000 28.23526 136 GLY F C 1
ATOM 8841 O O . GLY F 1 220 ? -27.35685 -37.69814 4.16100 1.000 29.69565 136 GLY F O 1
ATOM 8842 N N . VAL F 1 221 ? -28.53444 -39.22397 3.04063 1.000 27.78400 137 VAL F N 1
ATOM 8843 C CA . VAL F 1 221 ? -27.60533 -39.25624 1.91421 1.000 29.16626 137 VAL F CA 1
ATOM 8844 C C . VAL F 1 221 ? -28.01179 -38.15723 0.93342 1.000 26.79868 137 VAL F C 1
ATOM 8845 O O . VAL F 1 221 ? -29.17248 -38.12868 0.50933 1.000 23.13951 137 VAL F O 1
ATOM 8849 N N . PRO F 1 222 ? -27.11801 -37.24994 0.56669 1.000 25.38469 138 PRO F N 1
ATOM 8850 C CA . PRO F 1 222 ? -27.48960 -36.20078 -0.41473 1.000 22.39754 138 PRO F CA 1
ATOM 8851 C C . PRO F 1 222 ? -27.87915 -36.83119 -1.74496 1.000 27.67220 138 PRO F C 1
ATOM 8852 O O . PRO F 1 222 ? -27.51942 -37.97680 -2.05993 1.000 23.21215 138 PRO F O 1
ATOM 8856 N N . LYS F 1 223 ? -28.56888 -36.04861 -2.56858 1.000 23.61493 139 LYS F N 1
ATOM 8857 C CA . LYS F 1 223 ? -28.89493 -36.56079 -3.89575 1.000 28.27995 139 LYS F CA 1
ATOM 8858 C C . LYS F 1 223 ? -27.62829 -36.91415 -4.67597 1.000 27.24917 139 LYS F C 1
ATOM 8859 O O . LYS F 1 223 ? -27.55302 -37.97943 -5.29501 1.000 28.07514 139 LYS F O 1
ATOM 8865 N N . TYR F 1 224 ? -26.61073 -36.03567 -4.63493 1.000 21.43559 140 TYR F N 1
ATOM 8866 C CA . TYR F 1 224 ? -25.30668 -36.31244 -5.23331 1.000 26.84967 140 TYR F CA 1
ATOM 8867 C C . TYR F 1 224 ? -24.19147 -35.86265 -4.28608 1.000 23.23731 140 TYR F C 1
ATOM 8868 O O . TYR F 1 224 ? -24.30688 -34.82200 -3.64935 1.000 22.60138 140 TYR F O 1
ATOM 8877 N N . SER F 1 225 ? -23.10512 -36.61244 -4.24428 1.000 23.37031 141 SER F N 1
ATOM 8878 C CA . SER F 1 225 ? -22.04287 -36.39115 -3.27610 1.000 23.64685 141 SER F CA 1
ATOM 8879 C C . SER F 1 225 ? -20.69220 -36.51553 -3.94996 1.000 24.54992 141 SER F C 1
ATOM 8880 O O . SER F 1 225 ? -20.52194 -37.39308 -4.82072 1.000 22.91350 141 SER F O 1
ATOM 8883 N N . ILE F 1 226 ? -19.73305 -35.65096 -3.53295 1.000 23.08800 142 ILE F N 1
ATOM 8884 C CA . ILE F 1 226 ? -18.33534 -35.77478 -3.95631 1.000 22.39159 142 ILE F CA 1
ATOM 8885 C C . ILE F 1 226 ? -17.39839 -35.69959 -2.75020 1.000 21.66390 142 ILE F C 1
ATOM 8886 O O . ILE F 1 226 ? -17.78508 -35.30974 -1.64126 1.000 21.65324 142 ILE F O 1
ATOM 8891 N N . GLY F 1 227 ? -16.13117 -36.04206 -3.00209 1.000 23.35903 143 GLY F N 1
ATOM 8892 C CA . GLY F 1 227 ? -15.07204 -35.80215 -2.04733 1.000 21.70295 143 GLY F CA 1
ATOM 8893 C C . GLY F 1 227 ? -13.93938 -35.12745 -2.79159 1.000 19.91025 143 GLY F C 1
ATOM 8894 O O . GLY F 1 227 ? -13.67972 -35.42748 -3.96296 1.000 23.05055 143 GLY F O 1
ATOM 8895 N N . VAL F 1 228 ? -13.20912 -34.27075 -2.08168 1.000 21.33573 144 VAL F N 1
ATOM 8896 C CA . VAL F 1 228 ? -12.17523 -33.46979 -2.76314 1.000 21.64975 144 VAL F CA 1
ATOM 8897 C C . VAL F 1 228 ? -10.81183 -33.56831 -2.07505 1.000 23.60576 144 VAL F C 1
ATOM 8898 O O . VAL F 1 228 ? -10.73446 -33.70983 -0.84600 1.000 21.56866 144 VAL F O 1
ATOM 8902 N N . PRO F 1 229 ? -9.72872 -33.39504 -2.83850 1.000 19.67492 145 PRO F N 1
ATOM 8903 C CA . PRO F 1 229 ? -8.36217 -33.49906 -2.30393 1.000 20.33822 145 PRO F CA 1
ATOM 8904 C C . PRO F 1 229 ? -7.73341 -32.15477 -1.98260 1.000 20.18204 145 PRO F C 1
ATOM 8905 O O . PRO F 1 229 ? -8.38514 -31.11328 -2.16434 1.000 22.57374 145 PRO F O 1
ATOM 8909 N N . TYR F 1 230 ? -6.44852 -32.17266 -1.56751 1.000 20.15377 146 TYR F N 1
ATOM 8910 C CA . TYR F 1 230 ? -5.76490 -30.94230 -1.16123 1.000 18.97158 146 TYR F CA 1
ATOM 8911 C C . TYR F 1 230 ? -5.61974 -29.91860 -2.29132 1.000 19.27760 146 TYR F C 1
ATOM 8912 O O . TYR F 1 230 ? -5.36553 -28.74567 -2.00884 1.000 22.66690 146 TYR F O 1
ATOM 8921 N N . LEU F 1 231 ? -5.71824 -30.33933 -3.56843 1.000 19.01904 147 LEU F N 1
ATOM 8922 C CA . LEU F 1 231 ? -5.63700 -29.32103 -4.61201 1.000 19.10880 147 LEU F CA 1
ATOM 8923 C C . LEU F 1 231 ? -6.75476 -28.29607 -4.47128 1.000 20.13426 147 LEU F C 1
ATOM 8924 O O . LEU F 1 231 ? -6.63054 -27.16439 -4.98475 1.000 20.95236 147 LEU F O 1
ATOM 8929 N N . TYR F 1 232 ? -7.83887 -28.65083 -3.78696 1.000 18.36884 148 TYR F N 1
ATOM 8930 C CA . TYR F 1 232 ? -9.03390 -27.79328 -3.76142 1.000 19.18269 148 TYR F CA 1
ATOM 8931 C C . TYR F 1 232 ? -9.45849 -27.35287 -2.37165 1.000 21.57656 148 TYR F C 1
ATOM 8932 O O . TYR F 1 232 ? -10.59125 -26.86187 -2.21792 1.000 23.28620 148 TYR F O 1
ATOM 8941 N N . MET F 1 233 ? -8.60894 -27.52856 -1.35794 1.000 22.21494 149 MET F N 1
ATOM 8942 C CA . MET F 1 233 ? -8.98651 -27.13150 -0.00221 1.000 23.22832 149 MET F CA 1
ATOM 8943 C C . MET F 1 233 ? -7.74842 -26.96233 0.86121 1.000 22.76251 149 MET F C 1
ATOM 8944 O O . MET F 1 233 ? -6.64405 -27.37047 0.49040 1.000 21.86216 149 MET F O 1
ATOM 8949 N N . ASN F 1 234 ? -7.93967 -26.27279 1.99277 1.000 20.19741 150 ASN F N 1
ATOM 8950 C CA . ASN F 1 234 ? -6.93458 -26.19252 3.05237 1.000 22.27812 150 ASN F CA 1
ATOM 8951 C C . ASN F 1 234 ? -7.53186 -26.91752 4.26518 1.000 20.86908 150 ASN F C 1
ATOM 8952 O O . ASN F 1 234 ? -8.61392 -26.54726 4.74224 1.000 21.69651 150 ASN F O 1
ATOM 8957 N N . ASN F 1 235 ? -6.86399 -27.96972 4.74855 1.000 20.96113 151 ASN F N 1
ATOM 8958 C CA . ASN F 1 235 ? -7.55570 -28.79214 5.75061 1.000 24.95222 151 ASN F CA 1
ATOM 8959 C C . ASN F 1 235 ? -7.59795 -28.16639 7.13292 1.000 25.62261 151 ASN F C 1
ATOM 8960 O O . ASN F 1 235 ? -8.26300 -28.73674 8.01267 1.000 21.43901 151 ASN F O 1
ATOM 8965 N N . LEU F 1 236 ? -6.88803 -27.04040 7.37364 1.000 21.35832 152 LEU F N 1
ATOM 8966 C CA . LEU F 1 236 ? -6.98704 -26.39969 8.68788 1.000 24.26893 152 LEU F CA 1
ATOM 8967 C C . LEU F 1 236 ? -8.03484 -25.29823 8.66319 1.000 23.93435 152 LEU F C 1
ATOM 8968 O O . LEU F 1 236 ? -8.77565 -25.10558 9.63108 1.000 26.25150 152 LEU F O 1
ATOM 8973 N N . TYR F 1 237 ? -8.09567 -24.52720 7.56324 1.000 21.15125 153 TYR F N 1
ATOM 8974 C CA . TYR F 1 237 ? -8.86304 -23.30253 7.59008 1.000 19.94024 153 TYR F CA 1
ATOM 8975 C C . TYR F 1 237 ? -9.83248 -23.09591 6.44594 1.000 24.59866 153 TYR F C 1
ATOM 8976 O O . TYR F 1 237 ? -10.58608 -22.12066 6.50658 1.000 22.87171 153 TYR F O 1
ATOM 8985 N N . ASP F 1 238 ? -9.82942 -23.94035 5.40109 1.000 18.88571 154 ASP F N 1
ATOM 8986 C CA . ASP F 1 238 ? -10.76578 -23.72049 4.26113 1.000 20.54555 154 ASP F CA 1
ATOM 8987 C C . ASP F 1 238 ? -11.12403 -25.09379 3.72299 1.000 23.11021 154 ASP F C 1
ATOM 8988 O O . ASP F 1 238 ? -10.72980 -25.48143 2.63546 1.000 20.57701 154 ASP F O 1
ATOM 8993 N N . ARG F 1 239 ? -11.86499 -25.83519 4.55435 1.000 17.53335 155 ARG F N 1
ATOM 8994 C CA . ARG F 1 239 ? -11.98603 -27.27606 4.35303 1.000 20.90897 155 ARG F CA 1
ATOM 8995 C C . ARG F 1 239 ? -13.07027 -27.60438 3.34172 1.000 22.70746 155 ARG F C 1
ATOM 8996 O O . ARG F 1 239 ? -13.04590 -28.69918 2.77529 1.000 22.36965 155 ARG F O 1
ATOM 9004 N N . ARG F 1 240 ? -14.00580 -26.67576 3.09938 1.000 18.69110 156 ARG F N 1
ATOM 9005 C CA . ARG F 1 240 ? -15.03857 -26.86627 2.07408 1.000 17.99194 156 ARG F CA 1
ATOM 9006 C C . ARG F 1 240 ? -15.88332 -28.12390 2.33852 1.000 22.30839 156 ARG F C 1
ATOM 9007 O O . ARG F 1 240 ? -16.39888 -28.75542 1.41176 1.000 23.85501 156 ARG F O 1
ATOM 9015 N N . CYS F 1 241 ? -16.07618 -28.43902 3.60875 1.000 20.23019 157 CYS F N 1
ATOM 9016 C CA . CYS F 1 241 ? -16.98825 -29.50464 4.01952 1.000 22.59925 157 CYS F CA 1
ATOM 9017 C C . CYS F 1 241 ? -18.43396 -29.01248 3.90683 1.000 26.20295 157 CYS F C 1
ATOM 9018 O O . CYS F 1 241 ? -18.73726 -27.89105 4.31978 1.000 21.49799 157 CYS F O 1
ATOM 9021 N N . LYS F 1 242 ? -19.32268 -29.86302 3.35347 1.000 20.35061 158 LYS F N 1
ATOM 9022 C CA . LYS F 1 242 ? -20.75212 -29.54910 3.28196 1.000 20.20846 158 LYS F CA 1
ATOM 9023 C C . LYS F 1 242 ? -20.99481 -28.26466 2.48008 1.000 24.46307 158 LYS F C 1
ATOM 9024 O O . LYS F 1 242 ? -21.84539 -27.43418 2.83591 1.000 20.99924 158 LYS F O 1
ATOM 9030 N N . VAL F 1 243 ? -20.24365 -28.08704 1.39062 1.000 21.24305 159 VAL F N 1
ATOM 9031 C CA . VAL F 1 243 ? -20.51251 -26.98538 0.47202 1.000 18.41155 159 VAL F CA 1
ATOM 9032 C C . VAL F 1 243 ? -20.98966 -27.61405 -0.82764 1.000 19.00621 159 VAL F C 1
ATOM 9033 O O . VAL F 1 243 ? -20.87444 -28.81417 -1.03452 1.000 20.08326 159 VAL F O 1
ATOM 9037 N N . ARG F 1 244 ? -21.55165 -26.79086 -1.69429 1.000 18.74213 160 ARG F N 1
ATOM 9038 C CA . ARG F 1 244 ? -22.20507 -27.25227 -2.90867 1.000 20.12566 160 ARG F CA 1
ATOM 9039 C C . ARG F 1 244 ? -21.25702 -27.18962 -4.11554 1.000 22.50020 160 ARG F C 1
ATOM 9040 O O . ARG F 1 244 ? -20.40576 -26.29605 -4.23414 1.000 21.35810 160 ARG F O 1
ATOM 9048 N N . ALA F 1 245 ? -21.42379 -28.15865 -5.01143 1.000 19.76448 161 ALA F N 1
ATOM 9049 C CA . ALA F 1 245 ? -20.60956 -28.26604 -6.22132 1.000 20.12037 161 ALA F CA 1
ATOM 9050 C C . ALA F 1 245 ? -21.53366 -28.62476 -7.37311 1.000 22.58828 161 ALA F C 1
ATOM 9051 O O . ALA F 1 245 ? -22.49636 -29.36202 -7.19760 1.000 26.60268 161 ALA F O 1
ATOM 9053 N N . MET F 1 246 ? -21.23424 -28.13574 -8.54902 1.000 19.39467 162 MET F N 1
ATOM 9054 C CA . MET F 1 246 ? -21.90587 -28.55713 -9.77588 1.000 19.68818 162 MET F CA 1
ATOM 9055 C C . MET F 1 246 ? -21.01710 -29.56637 -10.49729 1.000 23.13020 162 MET F C 1
ATOM 9056 O O . MET F 1 246 ? -19.79461 -29.36829 -10.60059 1.000 23.09069 162 MET F O 1
ATOM 9061 N N . VAL F 1 247 ? -21.62182 -30.61851 -11.02913 1.000 21.48222 163 VAL F N 1
ATOM 9062 C CA . VAL F 1 247 ? -20.87144 -31.69565 -11.68825 1.000 23.11187 163 VAL F CA 1
ATOM 9063 C C . VAL F 1 247 ? -21.56249 -31.99086 -13.00932 1.000 27.73544 163 VAL F C 1
ATOM 9064 O O . VAL F 1 247 ? -22.79318 -32.10784 -13.05708 1.000 26.95175 163 VAL F O 1
ATOM 9068 N N . LYS F 1 248 ? -20.78444 -32.08764 -14.07920 1.000 25.08685 164 LYS F N 1
ATOM 9069 C CA . LYS F 1 248 ? -21.33213 -32.43294 -15.37786 1.000 28.57036 164 LYS F CA 1
ATOM 9070 C C . LYS F 1 248 ? -21.33356 -33.94184 -15.55027 1.000 28.54050 164 LYS F C 1
ATOM 9071 O O . LYS F 1 248 ? -20.29734 -34.59133 -15.37308 1.000 30.56976 164 LYS F O 1
ATOM 9077 N N . ILE F 1 249 ? -22.47664 -34.47671 -15.95322 1.000 29.56175 165 ILE F N 1
ATOM 9078 C CA . ILE F 1 249 ? -22.57835 -35.89427 -16.29258 1.000 31.74057 165 ILE F CA 1
ATOM 9079 C C . ILE F 1 249 ? -22.71337 -35.96483 -17.80992 1.000 37.13865 165 ILE F C 1
ATOM 9080 O O . ILE F 1 249 ? -23.67113 -35.40148 -18.36212 1.000 35.65213 165 ILE F O 1
ATOM 9085 N N . PRO F 1 250 ? -21.77663 -36.59809 -18.52085 1.000 41.35567 166 PRO F N 1
ATOM 9086 C CA . PRO F 1 250 ? -21.76889 -36.51791 -19.98200 1.000 43.62925 166 PRO F CA 1
ATOM 9087 C C . PRO F 1 250 ? -22.94284 -37.28650 -20.56800 1.000 40.33324 166 PRO F C 1
ATOM 9088 O O . PRO F 1 250 ? -23.53434 -38.15243 -19.91990 1.000 36.59528 166 PRO F O 1
ATOM 9092 N N . LYS F 1 251 ? -23.25888 -36.95563 -21.82204 1.000 43.03544 167 LYS F N 1
ATOM 9093 C CA . LYS F 1 251 ? -24.28215 -37.68141 -22.57238 1.000 46.07562 167 LYS F CA 1
ATOM 9094 C C . LYS F 1 251 ? -23.92116 -39.16070 -22.66893 1.000 41.72487 167 LYS F C 1
ATOM 9095 O O . LYS F 1 251 ? -22.76099 -39.51532 -22.91193 1.000 47.75921 167 LYS F O 1
ATOM 9101 N N . THR F 1 252 ? -24.90945 -40.01558 -22.41016 1.000 42.84687 168 THR F N 1
ATOM 9102 C CA . THR F 1 252 ? -24.86055 -41.45827 -22.66195 1.000 49.23902 168 THR F CA 1
ATOM 9103 C C . THR F 1 252 ? -26.04544 -41.87172 -23.53320 1.000 50.34143 168 THR F C 1
ATOM 9104 O O . THR F 1 252 ? -26.87946 -41.04348 -23.90757 1.000 48.66350 168 THR F O 1
ATOM 9108 N N . ASP F 1 253 ? -26.13065 -43.18217 -23.85169 1.000 52.74993 169 ASP F N 1
ATOM 9109 C CA . ASP F 1 253 ? -27.31034 -43.66900 -24.56730 1.000 55.57741 169 ASP F CA 1
ATOM 9110 C C . ASP F 1 253 ? -28.53161 -43.76488 -23.66735 1.000 54.82689 169 ASP F C 1
ATOM 9111 O O . ASP F 1 253 ? -29.59701 -44.16162 -24.13434 1.000 52.85036 169 ASP F O 1
ATOM 9116 N N . GLU F 1 254 ? -28.40174 -43.42293 -22.39103 1.000 52.47154 170 GLU F N 1
ATOM 9117 C CA . GLU F 1 254 ? -29.49724 -43.47997 -21.43383 1.000 51.08472 170 GLU F CA 1
ATOM 9118 C C . GLU F 1 254 ? -30.05214 -42.11040 -21.08406 1.000 51.63261 170 GLU F C 1
ATOM 9119 O O . GLU F 1 254 ? -31.18595 -42.01539 -20.61535 1.000 48.60256 170 GLU F O 1
ATOM 9125 N N . HIS F 1 255 ? -29.25554 -41.05344 -21.23477 1.000 50.00721 171 HIS F N 1
ATOM 9126 C CA . HIS F 1 255 ? -29.68203 -39.73073 -20.81543 1.000 50.14594 171 HIS F CA 1
ATOM 9127 C C . HIS F 1 255 ? -28.81493 -38.71339 -21.53327 1.000 48.34811 171 HIS F C 1
ATOM 9128 O O . HIS F 1 255 ? -27.70098 -39.01205 -21.98716 1.000 45.15458 171 HIS F O 1
ATOM 9135 N N . GLU F 1 256 ? -29.35406 -37.50862 -21.63418 1.000 42.63824 172 GLU F N 1
ATOM 9136 C CA . GLU F 1 256 ? -28.63526 -36.39586 -22.21919 1.000 44.50834 172 GLU F CA 1
ATOM 9137 C C . GLU F 1 256 ? -27.60421 -35.87508 -21.22313 1.000 46.93992 172 GLU F C 1
ATOM 9138 O O . GLU F 1 256 ? -27.58358 -36.26282 -20.05241 1.000 42.01346 172 GLU F O 1
ATOM 9144 N N . GLU F 1 257 ? -26.70788 -35.03515 -21.71853 1.000 41.81757 173 GLU F N 1
ATOM 9145 C CA . GLU F 1 257 ? -25.72610 -34.41686 -20.84317 1.000 42.88102 173 GLU F CA 1
ATOM 9146 C C . GLU F 1 257 ? -26.47044 -33.59385 -19.79411 1.000 45.28578 173 GLU F C 1
ATOM 9147 O O . GLU F 1 257 ? -27.49935 -32.98026 -20.08866 1.000 46.25562 173 GLU F O 1
ATOM 9153 N N . LYS F 1 258 ? -25.99530 -33.61202 -18.54958 1.000 36.90596 174 LYS F N 1
ATOM 9154 C CA . LYS F 1 258 ? -26.68259 -32.78517 -17.56983 1.000 34.69863 174 LYS F CA 1
ATOM 9155 C C . LYS F 1 258 ? -25.72432 -32.34454 -16.46698 1.000 35.84287 174 LYS F C 1
ATOM 9156 O O . LYS F 1 258 ? -24.78957 -33.06103 -16.10263 1.000 32.63499 174 LYS F O 1
ATOM 9162 N N . TRP F 1 259 ? -26.01312 -31.17375 -15.91772 1.000 27.77123 175 TRP F N 1
ATOM 9163 C CA . TRP F 1 259 ? -25.32414 -30.64011 -14.73854 1.000 28.17221 175 TRP F CA 1
ATOM 9164 C C . TRP F 1 259 ? -26.14714 -30.97297 -13.49501 1.000 29.28089 175 TRP F C 1
ATOM 9165 O O . TRP F 1 259 ? -27.37322 -30.78944 -13.48395 1.000 32.76094 175 TRP F O 1
ATOM 9176 N N . VAL F 1 260 ? -25.49737 -31.45938 -12.45142 1.000 25.53747 176 VAL F N 1
ATOM 9177 C CA . VAL F 1 260 ? -26.21384 -31.78565 -11.22691 1.000 22.93796 176 VAL F CA 1
ATOM 9178 C C . VAL F 1 260 ? -25.57660 -31.05220 -10.05396 1.000 25.53596 176 VAL F C 1
ATOM 9179 O O . VAL F 1 260 ? -24.38670 -30.73071 -10.07646 1.000 24.57872 176 VAL F O 1
ATOM 9183 N N . GLN F 1 261 ? -26.38008 -30.77692 -9.01705 1.000 23.04887 177 GLN F N 1
ATOM 9184 C CA . GLN F 1 261 ? -25.84950 -30.09000 -7.83105 1.000 21.10425 177 GLN F CA 1
ATOM 9185 C C . GLN F 1 261 ? -25.54133 -31.13074 -6.75344 1.000 25.97763 177 GLN F C 1
ATOM 9186 O O . GLN F 1 261 ? -26.42803 -31.88750 -6.33065 1.000 23.63132 177 GLN F O 1
ATOM 9192 N N . ALA F 1 262 ? -24.28362 -31.19088 -6.34728 1.000 22.65723 178 ALA F N 1
ATOM 9193 C CA . ALA F 1 262 ? -23.77131 -32.18145 -5.41295 1.000 22.51362 178 ALA F CA 1
ATOM 9194 C C . ALA F 1 262 ? -23.28061 -31.47307 -4.15392 1.000 24.44478 178 ALA F C 1
ATOM 9195 O O . ALA F 1 262 ? -23.12933 -30.24917 -4.13688 1.000 21.78288 178 ALA F O 1
ATOM 9197 N N . TRP F 1 263 ? -23.06727 -32.25141 -3.07780 1.000 20.34157 179 TRP F N 1
ATOM 9198 C CA . TRP F 1 263 ? -22.49049 -31.73125 -1.83078 1.000 17.92776 179 TRP F CA 1
ATOM 9199 C C . TRP F 1 263 ? -21.14578 -32.40506 -1.58605 1.000 21.07009 179 TRP F C 1
ATOM 9200 O O . TRP F 1 263 ? -20.99900 -33.61325 -1.81899 1.000 21.25612 179 TRP F O 1
ATOM 9211 N N . VAL F 1 264 ? -20.18180 -31.62614 -1.11192 1.000 20.28679 180 VAL F N 1
ATOM 9212 C CA . VAL F 1 264 ? -18.90934 -32.17311 -0.61831 1.000 22.96844 180 VAL F CA 1
ATOM 9213 C C . VAL F 1 264 ? -19.13564 -32.78759 0.76297 1.000 23.36107 180 VAL F C 1
ATOM 9214 O O . VAL F 1 264 ? -19.45902 -32.08064 1.71955 1.000 23.21459 180 VAL F O 1
ATOM 9218 N N . ILE F 1 265 ? -18.93000 -34.09914 0.89277 1.000 18.50365 181 ILE F N 1
ATOM 9219 C CA . ILE F 1 265 ? -19.15118 -34.74462 2.17789 1.000 21.99614 181 ILE F CA 1
ATOM 9220 C C . ILE F 1 265 ? -17.92482 -35.46596 2.67774 1.000 27.56278 181 ILE F C 1
ATOM 9221 O O . ILE F 1 265 ? -18.00751 -36.15973 3.69948 1.000 22.97441 181 ILE F O 1
ATOM 9226 N N . ASP F 1 266 ? -16.79991 -35.38812 1.95935 1.000 22.99362 182 ASP F N 1
ATOM 9227 C CA . ASP F 1 266 ? -15.56840 -35.96510 2.49328 1.000 22.87216 182 ASP F CA 1
ATOM 9228 C C . ASP F 1 266 ? -14.36985 -35.32053 1.80903 1.000 25.40855 182 ASP F C 1
ATOM 9229 O O . ASP F 1 266 ? -14.51049 -34.58125 0.83549 1.000 22.51474 182 ASP F O 1
ATOM 9234 N N . HIS F 1 267 ? -13.17514 -35.62076 2.33379 1.000 21.75963 183 HIS F N 1
ATOM 9235 C CA . HIS F 1 267 ? -11.91997 -35.34156 1.65133 1.000 22.28182 183 HIS F CA 1
ATOM 9236 C C . HIS F 1 267 ? -11.32891 -36.65830 1.17084 1.000 28.28992 183 HIS F C 1
ATOM 9237 O O . HIS F 1 267 ? -11.67840 -37.72349 1.66661 1.000 26.22372 183 HIS F O 1
ATOM 9244 N N . ASN F 1 268 ? -10.46454 -36.59618 0.17026 1.000 23.07011 184 ASN F N 1
ATOM 9245 C CA . ASN F 1 268 ? -9.82757 -37.81684 -0.30622 1.000 25.89851 184 ASN F CA 1
ATOM 9246 C C . ASN F 1 268 ? -8.37486 -37.51954 -0.65508 1.000 26.61584 184 ASN F C 1
ATOM 9247 O O . ASN F 1 268 ? -7.94500 -36.36189 -0.71685 1.000 26.56829 184 ASN F O 1
ATOM 9252 N N . LEU F 1 269 ? -7.60105 -38.58497 -0.88715 1.000 26.85395 185 LEU F N 1
ATOM 9253 C CA . LEU F 1 269 ? -6.20413 -38.35636 -1.24819 1.000 30.31405 185 LEU F CA 1
ATOM 9254 C C . LEU F 1 269 ? -6.08618 -37.98449 -2.71427 1.000 29.63024 185 LEU F C 1
ATOM 9255 O O . LEU F 1 269 ? -5.44654 -36.96698 -3.06625 1.000 25.98663 185 LEU F O 1
ATOM 9260 N N . GLY F 1 270 ? -6.66371 -38.81299 -3.58422 1.000 24.14483 186 GLY F N 1
ATOM 9261 C CA . GLY F 1 270 ? -6.68933 -38.49436 -4.99848 1.000 27.22064 186 GLY F CA 1
ATOM 9262 C C . GLY F 1 270 ? -5.34172 -38.60686 -5.70353 1.000 30.60990 186 GLY F C 1
ATOM 9263 O O . GLY F 1 270 ? -5.16403 -38.01489 -6.76787 1.000 26.00967 186 GLY F O 1
ATOM 9264 N N . ASN F 1 271 ? -4.38125 -39.34594 -5.14259 1.000 26.80201 187 ASN F N 1
ATOM 9265 C CA . ASN F 1 271 ? -3.03614 -39.39683 -5.74727 1.000 31.95917 187 ASN F CA 1
ATOM 9266 C C . ASN F 1 271 ? -2.91558 -40.58233 -6.71898 1.000 33.20253 187 ASN F C 1
ATOM 9267 O O . ASN F 1 271 ? -2.07658 -41.48140 -6.56523 1.000 35.45054 187 ASN F O 1
ATOM 9272 N N . TRP F 1 272 ? -3.72601 -40.54038 -7.77527 1.000 31.05551 188 TRP F N 1
ATOM 9273 C CA . TRP F 1 272 ? -3.67457 -41.55253 -8.81414 1.000 31.68221 188 TRP F CA 1
ATOM 9274 C C . TRP F 1 272 ? -3.43467 -40.91605 -10.17895 1.000 37.14674 188 TRP F C 1
ATOM 9275 O O . TRP F 1 272 ? -3.73703 -39.73540 -10.41033 1.000 35.41810 188 TRP F O 1
ATOM 9286 N N . ASP F 1 273 ? -2.85559 -41.70944 -11.09302 1.000 32.54153 189 ASP F N 1
ATOM 9287 C CA . ASP F 1 273 ? -2.67826 -41.21297 -12.44804 1.000 46.38903 189 ASP F CA 1
ATOM 9288 C C . ASP F 1 273 ? -4.00772 -41.34833 -13.19808 1.000 44.20029 189 ASP F C 1
ATOM 9289 O O . ASP F 1 273 ? -5.01412 -41.79464 -12.63947 1.000 39.07935 189 ASP F O 1
ATOM 9294 N N . LYS F 1 274 ? -4.01133 -40.98998 -14.49015 1.000 45.64078 190 LYS F N 1
ATOM 9295 C CA . LYS F 1 274 ? -5.25865 -40.98072 -15.26405 1.000 49.98402 190 LYS F CA 1
ATOM 9296 C C . LYS F 1 274 ? -5.96338 -42.33615 -15.28681 1.000 50.96463 190 LYS F C 1
ATOM 9297 O O . LYS F 1 274 ? -7.18665 -42.37957 -15.50363 1.000 43.72846 190 LYS F O 1
ATOM 9303 N N . ASP F 1 275 ? -5.23120 -43.42989 -15.04462 1.000 48.74490 191 ASP F N 1
ATOM 9304 C CA . ASP F 1 275 ? -5.78849 -44.77832 -15.02740 1.000 51.63988 191 ASP F CA 1
ATOM 9305 C C . ASP F 1 275 ? -6.03830 -45.32398 -13.62226 1.000 52.16077 191 ASP F C 1
ATOM 9306 O O . ASP F 1 275 ? -6.32597 -46.51597 -13.47948 1.000 50.38961 191 ASP F O 1
ATOM 9311 N N . GLY F 1 276 ? -5.91735 -44.50906 -12.57881 1.000 42.63476 192 GLY F N 1
ATOM 9312 C CA . GLY F 1 276 ? -6.23478 -45.01605 -11.25748 1.000 36.19719 192 GLY F CA 1
ATOM 9313 C C . GLY F 1 276 ? -5.07838 -45.57766 -10.45277 1.000 42.94362 192 GLY F C 1
ATOM 9314 O O . GLY F 1 276 ? -5.28277 -45.93324 -9.28200 1.000 38.67550 192 GLY F O 1
ATOM 9315 N N . LYS F 1 277 ? -3.87025 -45.65931 -11.02071 1.000 39.96046 193 LYS F N 1
ATOM 9316 C CA . LYS F 1 277 ? -2.72183 -46.16209 -10.26140 1.000 41.21316 193 LYS F CA 1
ATOM 9317 C C . LYS F 1 277 ? -2.27813 -45.11312 -9.24554 1.000 40.42314 193 LYS F C 1
ATOM 9318 O O . LYS F 1 277 ? -2.03420 -43.95419 -9.60511 1.000 40.09666 193 LYS F O 1
ATOM 9324 N N . GLU F 1 278 ? -2.14675 -45.52350 -7.98467 1.000 38.25891 194 GLU F N 1
ATOM 9325 C CA . GLU F 1 278 ? -1.87303 -44.61359 -6.87841 1.000 41.70117 194 GLU F CA 1
ATOM 9326 C C . GLU F 1 278 ? -0.40446 -44.71481 -6.46469 1.000 43.63508 194 GLU F C 1
ATOM 9327 O O . GLU F 1 278 ? 0.20465 -45.78807 -6.53715 1.000 40.18960 194 GLU F O 1
ATOM 9333 N N . ASN F 1 279 ? 0.16441 -43.59567 -6.02970 1.000 39.66134 195 ASN F N 1
ATOM 9334 C CA . ASN F 1 279 ? 1.53931 -43.59228 -5.55711 1.000 40.65542 195 ASN F CA 1
ATOM 9335 C C . ASN F 1 279 ? 1.67839 -42.44750 -4.56360 1.000 37.83785 195 ASN F C 1
ATOM 9336 O O . ASN F 1 279 ? 1.15125 -41.35400 -4.79354 1.000 34.73764 195 ASN F O 1
ATOM 9341 N N . ASP F 1 280 ? 2.40004 -42.69845 -3.46761 1.000 40.52786 196 ASP F N 1
ATOM 9342 C CA . ASP F 1 280 ? 2.56059 -41.68500 -2.41148 1.000 42.32712 196 ASP F CA 1
ATOM 9343 C C . ASP F 1 280 ? 3.21127 -40.40302 -2.91345 1.000 37.49530 196 ASP F C 1
ATOM 9344 O O . ASP F 1 280 ? 3.09936 -39.35938 -2.26440 1.000 36.54485 196 ASP F O 1
ATOM 9349 N N . ALA F 1 281 ? 3.89860 -40.44769 -4.04035 1.000 33.59185 197 ALA F N 1
ATOM 9350 C CA . ALA F 1 281 ? 4.56472 -39.25860 -4.55765 1.000 35.77520 197 ALA F CA 1
ATOM 9351 C C . ALA F 1 281 ? 3.73857 -38.54375 -5.62980 1.000 34.90205 197 ALA F C 1
ATOM 9352 O O . ALA F 1 281 ? 4.14642 -37.47652 -6.09219 1.000 32.28784 197 ALA F O 1
ATOM 9354 N N . TYR F 1 282 ? 2.54528 -39.08289 -6.00813 1.000 30.48950 198 TYR F N 1
ATOM 9355 C CA . TYR F 1 282 ? 1.74893 -38.49151 -7.08879 1.000 31.65091 198 TYR F CA 1
ATOM 9356 C C . TYR F 1 282 ? 0.94009 -37.28491 -6.60031 1.000 27.67517 198 TYR F C 1
ATOM 9357 O O . TYR F 1 282 ? 0.53384 -37.25189 -5.43291 1.000 30.72160 198 TYR F O 1
ATOM 9366 N N . PRO F 1 283 ? 0.63454 -36.33651 -7.51372 1.000 29.32751 199 PRO F N 1
ATOM 9367 C CA . PRO F 1 283 ? -0.16864 -35.15772 -7.14924 1.000 29.10995 199 PRO F CA 1
ATOM 9368 C C . PRO F 1 283 ? -1.50783 -35.58718 -6.56928 1.000 29.68946 199 PRO F C 1
ATOM 9369 O O . PRO F 1 283 ? -2.15433 -36.51652 -7.06983 1.000 25.94592 199 PRO F O 1
ATOM 9373 N N . LYS F 1 284 ? -1.92354 -34.88628 -5.51325 1.000 25.08439 200 LYS F N 1
ATOM 9374 C CA . LYS F 1 284 ? -3.21940 -35.14315 -4.85819 1.000 28.52708 200 LYS F CA 1
ATOM 9375 C C . LYS F 1 284 ? -4.26791 -34.27262 -5.54250 1.000 27.05856 200 LYS F C 1
ATOM 9376 O O . LYS F 1 284 ? -4.61197 -33.17754 -5.09150 1.000 24.08962 200 LYS F O 1
ATOM 9382 N N . ASP F 1 285 ? -4.73467 -34.75427 -6.69429 1.000 23.87310 201 ASP F N 1
ATOM 9383 C CA . ASP F 1 285 ? -5.66829 -33.98785 -7.52524 1.000 24.54332 201 ASP F CA 1
ATOM 9384 C C . ASP F 1 285 ? -6.91185 -34.74549 -7.98638 1.000 23.83147 201 ASP F C 1
ATOM 9385 O O . ASP F 1 285 ? -7.82259 -34.09581 -8.52026 1.000 26.76087 201 ASP F O 1
ATOM 9390 N N . GLY F 1 286 ? -7.00746 -36.07964 -7.76026 1.000 23.54898 202 GLY F N 1
ATOM 9391 C CA . GLY F 1 286 ? -8.22312 -36.79868 -8.13380 1.000 22.12145 202 GLY F CA 1
ATOM 9392 C C . GLY F 1 286 ? -9.36949 -36.56777 -7.14420 1.000 27.59590 202 GLY F C 1
ATOM 9393 O O . GLY F 1 286 ? -9.15848 -36.24814 -5.97635 1.000 23.81696 202 GLY F O 1
ATOM 9394 N N . VAL F 1 287 ? -10.60312 -36.75170 -7.60567 1.000 25.96724 203 VAL F N 1
ATOM 9395 C CA . VAL F 1 287 ? -11.79316 -36.48607 -6.78935 1.000 22.02208 203 VAL F CA 1
ATOM 9396 C C . VAL F 1 287 ? -12.58538 -37.78105 -6.68127 1.000 25.22447 203 VAL F C 1
ATOM 9397 O O . VAL F 1 287 ? -12.33951 -38.73083 -7.41062 1.000 27.23751 203 VAL F O 1
ATOM 9401 N N . LEU F 1 288 ? -13.56081 -37.80084 -5.74956 1.000 23.93290 204 LEU F N 1
ATOM 9402 C CA . LEU F 1 288 ? -14.45723 -38.93173 -5.55317 1.000 23.88787 204 LEU F CA 1
ATOM 9403 C C . LEU F 1 288 ? -15.87634 -38.48783 -5.94623 1.000 24.64116 204 LEU F C 1
ATOM 9404 O O . LEU F 1 288 ? -16.28628 -37.37176 -5.60921 1.000 25.04788 204 LEU F O 1
ATOM 9409 N N . ILE F 1 289 ? -16.62429 -39.33671 -6.65757 1.000 25.72516 205 ILE F N 1
ATOM 9410 C CA . ILE F 1 289 ? -18.03694 -39.07911 -6.96104 1.000 24.69452 205 ILE F CA 1
ATOM 9411 C C . ILE F 1 289 ? -18.84270 -40.30620 -6.50696 1.000 27.53223 205 ILE F C 1
ATOM 9412 O O . ILE F 1 289 ? -18.33009 -41.42911 -6.50822 1.000 25.16856 205 ILE F O 1
ATOM 9417 N N . ASP F 1 290 ? -20.09266 -40.09179 -6.04721 1.000 24.29248 206 ASP F N 1
ATOM 9418 C CA . ASP F 1 290 ? -20.79445 -41.21320 -5.42393 1.000 27.98705 206 ASP F CA 1
ATOM 9419 C C . ASP F 1 290 ? -21.11089 -42.31198 -6.45160 1.000 28.52671 206 ASP F C 1
ATOM 9420 O O . ASP F 1 290 ? -21.22734 -42.06701 -7.66301 1.000 28.43048 206 ASP F O 1
ATOM 9425 N N . THR F 1 291 ? -21.28234 -43.54468 -5.94293 1.000 30.98454 207 THR F N 1
ATOM 9426 C CA . THR F 1 291 ? -21.42568 -44.69480 -6.84313 1.000 33.03435 207 THR F CA 1
ATOM 9427 C C . THR F 1 291 ? -22.60850 -44.55911 -7.78914 1.000 38.26953 207 THR F C 1
ATOM 9428 O O . THR F 1 291 ? -22.56099 -45.07880 -8.90659 1.000 38.14400 207 THR F O 1
ATOM 9432 N N . ASN F 1 292 ? -23.68377 -43.89471 -7.37409 1.000 36.78021 208 ASN F N 1
ATOM 9433 C CA . ASN F 1 292 ? -24.83672 -43.81618 -8.26728 1.000 38.91991 208 ASN F CA 1
ATOM 9434 C C . ASN F 1 292 ? -24.58531 -42.84343 -9.41181 1.000 35.45827 208 ASN F C 1
ATOM 9435 O O . ASN F 1 292 ? -24.80579 -43.19034 -10.57758 1.000 36.51820 208 ASN F O 1
ATOM 9440 N N . MET F 1 293 ? -24.07858 -41.64013 -9.10728 1.000 29.28882 209 MET F N 1
ATOM 9441 C CA . MET F 1 293 ? -23.58700 -40.71498 -10.13299 1.000 30.87282 209 MET F CA 1
ATOM 9442 C C . MET F 1 293 ? -22.59648 -41.37662 -11.07704 1.000 31.36275 209 MET F C 1
ATOM 9443 O O . MET F 1 293 ? -22.62265 -41.15437 -12.30106 1.000 30.65528 209 MET F O 1
ATOM 9448 N N . TYR F 1 294 ? -21.68676 -42.14870 -10.51105 1.000 28.57566 210 TYR F N 1
ATOM 9449 C CA . TYR F 1 294 ? -20.65267 -42.78387 -11.30177 1.000 32.22952 210 TYR F CA 1
ATOM 9450 C C . TYR F 1 294 ? -21.25803 -43.66058 -12.39904 1.000 35.67090 210 TYR F C 1
ATOM 9451 O O . TYR F 1 294 ? -20.85942 -43.56848 -13.55795 1.000 33.17352 210 TYR F O 1
ATOM 9460 N N . GLU F 1 295 ? -22.23383 -44.50941 -12.05703 1.000 32.92935 211 GLU F N 1
ATOM 9461 C CA . GLU F 1 295 ? -22.76735 -45.39527 -13.09526 1.000 35.16703 211 GLU F CA 1
ATOM 9462 C C . GLU F 1 295 ? -23.48736 -44.61647 -14.18605 1.000 34.94069 211 GLU F C 1
ATOM 9463 O O . GLU F 1 295 ? -23.60901 -45.12890 -15.30749 1.000 36.21309 211 GLU F O 1
ATOM 9469 N N . GLN F 1 296 ? -23.88930 -43.36232 -13.91381 1.000 33.41775 212 GLN F N 1
ATOM 9470 C CA . GLN F 1 296 ? -24.54070 -42.54005 -14.93247 1.000 33.71314 212 GLN F CA 1
ATOM 9471 C C . GLN F 1 296 ? -23.55835 -42.03105 -15.99091 1.000 32.95649 212 GLN F C 1
ATOM 9472 O O . GLN F 1 296 ? -23.98955 -41.44725 -16.98946 1.000 34.79814 212 GLN F O 1
ATOM 9478 N N . PHE F 1 297 ? -22.25247 -42.22432 -15.79550 1.000 32.14567 213 PHE F N 1
ATOM 9479 C CA . PHE F 1 297 ? -21.24480 -41.86030 -16.79263 1.000 33.93397 213 PHE F CA 1
ATOM 9480 C C . PHE F 1 297 ? -21.11132 -42.90006 -17.90434 1.000 39.22621 213 PHE F C 1
ATOM 9481 O O . PHE F 1 297 ? -20.41359 -42.64503 -18.88842 1.000 38.42188 213 PHE F O 1
ATOM 9489 N N . PHE F 1 298 ? -21.77352 -44.04760 -17.78300 1.000 36.79503 214 PHE F N 1
ATOM 9490 C CA . PHE F 1 298 ? -21.62722 -45.14603 -18.73593 1.000 40.52626 214 PHE F CA 1
ATOM 9491 C C . PHE F 1 298 ? -22.94552 -45.50052 -19.42196 1.000 44.79408 214 PHE F C 1
ATOM 9492 O O . PHE F 1 298 ? -24.03634 -45.37053 -18.84250 1.000 40.22364 214 PHE F O 1
ATOM 9500 N N . ASP F 1 299 ? -22.81461 -45.98725 -20.65794 1.000 47.35914 215 ASP F N 1
ATOM 9501 C CA . ASP F 1 299 ? -23.92425 -46.50947 -21.44758 1.000 48.66417 215 ASP F CA 1
ATOM 9502 C C . ASP F 1 299 ? -24.58927 -47.70927 -20.73642 1.000 55.71066 215 ASP F C 1
ATOM 9503 O O . ASP F 1 299 ? -23.99657 -48.33703 -19.85163 1.000 47.88957 215 ASP F O 1
ATOM 9508 N N . LYS F 1 300 ? -25.82398 -48.04933 -21.17558 1.000 55.61488 216 LYS F N 1
ATOM 9509 C CA . LYS F 1 300 ? -26.59981 -49.18008 -20.63709 1.000 59.09348 216 LYS F CA 1
ATOM 9510 C C . LYS F 1 300 ? -25.78965 -50.43417 -20.35775 1.000 58.87556 216 LYS F C 1
ATOM 9511 O O . LYS F 1 300 ? -25.90209 -51.02481 -19.27958 1.000 53.70092 216 LYS F O 1
ATOM 9517 N N . ASN F 1 301 ? -25.01218 -50.89176 -21.34179 1.000 54.52424 217 ASN F N 1
ATOM 9518 C CA . ASN F 1 301 ? -24.33567 -52.18046 -21.25263 1.000 66.40737 217 ASN F CA 1
ATOM 9519 C C . ASN F 1 301 ? -22.83862 -52.03412 -21.10558 1.000 69.11252 217 ASN F C 1
ATOM 9520 O O . ASN F 1 301 ? -22.09951 -52.99115 -21.36476 1.000 65.32524 217 ASN F O 1
ATOM 9525 N N . LYS F 1 302 ? -22.37558 -50.85471 -20.69797 1.000 57.39753 218 LYS F N 1
ATOM 9526 C CA . LYS F 1 302 ? -20.97747 -50.67531 -20.32885 1.000 62.53414 218 LYS F CA 1
ATOM 9527 C C . LYS F 1 302 ? -20.84478 -50.19019 -18.88748 1.000 51.62221 218 LYS F C 1
ATOM 9528 O O . LYS F 1 302 ? -19.88266 -49.49394 -18.54866 1.000 50.88431 218 LYS F O 1
ATOM 9534 N N . LYS F 1 303 ? -21.78556 -50.58748 -18.02518 1.000 47.80052 219 LYS F N 1
ATOM 9535 C CA . LYS F 1 303 ? -21.67067 -50.25291 -16.61443 1.000 52.18306 219 LYS F CA 1
ATOM 9536 C C . LYS F 1 303 ? -20.44627 -50.94697 -16.03048 1.000 54.96517 219 LYS F C 1
ATOM 9537 O O . LYS F 1 303 ? -19.99527 -51.98403 -16.52453 1.000 49.06308 219 LYS F O 1
ATOM 9543 N N . VAL F 1 304 ? -19.88721 -50.33784 -14.99286 1.000 46.91062 220 VAL F N 1
ATOM 9544 C CA . VAL F 1 304 ? -18.71663 -50.83913 -14.27023 1.000 46.79998 220 VAL F CA 1
ATOM 9545 C C . VAL F 1 304 ? -19.12989 -51.15184 -12.83873 1.000 47.20457 220 VAL F C 1
ATOM 9546 O O . VAL F 1 304 ? -18.90111 -50.32519 -11.94514 1.000 51.03979 220 VAL F O 1
ATOM 9550 N N . PRO F 1 305 ? -19.74084 -52.31533 -12.57199 1.000 46.53807 221 PRO F N 1
ATOM 9551 C CA . PRO F 1 305 ? -20.29767 -52.55227 -11.23386 1.000 40.44211 221 PRO F CA 1
ATOM 9552 C C . PRO F 1 305 ? -19.25005 -52.69189 -10.15115 1.000 50.61928 221 PRO F C 1
ATOM 9553 O O . PRO F 1 305 ? -19.61905 -52.57050 -8.97789 1.000 48.67654 221 PRO F O 1
ATOM 9557 N N . ASP F 1 306 ? -17.97826 -52.97568 -10.48511 1.000 38.38276 222 ASP F N 1
ATOM 9558 C CA . ASP F 1 306 ? -16.93693 -53.08993 -9.47001 1.000 48.80839 222 ASP F CA 1
ATOM 9559 C C . ASP F 1 306 ? -16.18259 -51.77544 -9.25487 1.000 48.62991 222 ASP F C 1
ATOM 9560 O O . ASP F 1 306 ? -15.20349 -51.77041 -8.49552 1.000 50.14042 222 ASP F O 1
ATOM 9565 N N . TYR F 1 307 ? -16.59968 -50.68035 -9.91906 1.000 46.03661 223 TYR F N 1
ATOM 9566 C CA . TYR F 1 307 ? -15.98662 -49.34691 -9.73990 1.000 43.68061 223 TYR F CA 1
ATOM 9567 C C . TYR F 1 307 ? -14.48763 -49.34486 -10.01795 1.000 49.73389 223 TYR F C 1
ATOM 9568 O O . TYR F 1 307 ? -13.74905 -48.53551 -9.45849 1.000 49.46276 223 TYR F O 1
ATOM 9577 N N . SER F 1 308 ? -14.02080 -50.23853 -10.88099 1.000 43.39211 224 SER F N 1
ATOM 9578 C CA . SER F 1 308 ? -12.58652 -50.36053 -11.09662 1.000 54.41900 224 SER F CA 1
ATOM 9579 C C . SER F 1 308 ? -12.02400 -49.28054 -12.02486 1.000 60.10874 224 SER F C 1
ATOM 9580 O O . SER F 1 308 ? -10.79715 -49.13607 -12.11868 1.000 67.61826 224 SER F O 1
ATOM 9583 N N . LYS F 1 309 ? -12.87419 -48.49547 -12.68010 1.000 42.72567 225 LYS F N 1
ATOM 9584 C CA . LYS F 1 309 ? -12.44095 -47.61122 -13.74349 1.000 41.02662 225 LYS F CA 1
ATOM 9585 C C . LYS F 1 309 ? -12.49091 -46.16446 -13.26304 1.000 39.82505 225 LYS F C 1
ATOM 9586 O O . LYS F 1 309 ? -13.46926 -45.76260 -12.62819 1.000 39.88210 225 LYS F O 1
ATOM 9592 N N . THR F 1 310 ? -11.45734 -45.37890 -13.56752 1.000 33.94725 226 THR F N 1
ATOM 9593 C CA . THR F 1 310 ? -11.59892 -43.94031 -13.30056 1.000 31.92327 226 THR F CA 1
ATOM 9594 C C . THR F 1 310 ? -12.48026 -43.33162 -14.38769 1.000 34.41468 226 THR F C 1
ATOM 9595 O O . THR F 1 310 ? -12.65837 -43.90470 -15.46691 1.000 36.35498 226 THR F O 1
ATOM 9599 N N . VAL F 1 311 ? -13.02730 -42.15528 -14.11620 1.000 30.17365 227 VAL F N 1
ATOM 9600 C CA . VAL F 1 311 ? -13.75326 -41.43497 -15.15536 1.000 28.38536 227 VAL F CA 1
ATOM 9601 C C . VAL F 1 311 ? -13.34166 -39.97535 -15.07232 1.000 30.68325 227 VAL F C 1
ATOM 9602 O O . VAL F 1 311 ? -13.13990 -39.45594 -13.95605 1.000 30.17111 227 VAL F O 1
ATOM 9606 N N . PRO F 1 312 ? -13.23928 -39.26942 -16.19996 1.000 31.70217 228 PRO F N 1
ATOM 9607 C CA . PRO F 1 312 ? -12.98925 -37.82496 -16.12322 1.000 30.95915 228 PRO F CA 1
ATOM 9608 C C . PRO F 1 312 ? -14.26228 -37.11170 -15.73644 1.000 31.35858 228 PRO F C 1
ATOM 9609 O O . PRO F 1 312 ? -15.34429 -37.44409 -16.22506 1.000 30.23564 228 PRO F O 1
ATOM 9613 N N . VAL F 1 313 ? -14.11593 -36.08479 -14.88697 1.000 26.46284 229 VAL F N 1
ATOM 9614 C CA . VAL F 1 313 ? -15.25536 -35.34657 -14.36168 1.000 28.67005 229 VAL F CA 1
ATOM 9615 C C . VAL F 1 313 ? -14.92828 -33.86628 -14.44168 1.000 30.75166 229 VAL F C 1
ATOM 9616 O O . VAL F 1 313 ? -13.85552 -33.44160 -13.98659 1.000 30.67171 229 VAL F O 1
ATOM 9620 N N . GLU F 1 314 ? -15.84180 -33.09282 -15.02898 1.000 23.11725 230 GLU F N 1
ATOM 9621 C CA . GLU F 1 314 ? -15.78647 -31.62580 -15.01681 1.000 24.04200 230 GLU F CA 1
ATOM 9622 C C . GLU F 1 314 ? -16.72426 -31.08976 -13.92942 1.000 23.48922 230 GLU F C 1
ATOM 9623 O O . GLU F 1 314 ? -17.89225 -31.49113 -13.87233 1.000 23.70611 230 GLU F O 1
ATOM 9629 N N . TRP F 1 315 ? -16.22948 -30.17801 -13.08257 1.000 21.29636 231 TRP F N 1
ATOM 9630 C CA . TRP F 1 315 ? -17.03188 -29.74161 -11.93679 1.000 19.73733 231 TRP F CA 1
ATOM 9631 C C . TRP F 1 315 ? -16.55760 -28.35850 -11.46885 1.000 23.53764 231 TRP F C 1
ATOM 9632 O O . TRP F 1 315 ? -15.52250 -27.84429 -11.91494 1.000 22.87559 231 TRP F O 1
ATOM 9643 N N . PHE F 1 316 ? -17.31712 -27.76844 -10.54434 1.000 22.21405 232 PHE F N 1
ATOM 9644 C CA . PHE F 1 316 ? -16.85152 -26.53971 -9.89650 1.000 20.27878 232 PHE F CA 1
ATOM 9645 C C . PHE F 1 316 ? -17.63948 -26.30911 -8.61818 1.000 24.36587 232 PHE F C 1
ATOM 9646 O O . PHE F 1 316 ? -18.61812 -27.00293 -8.34202 1.000 19.36039 232 PHE F O 1
ATOM 9654 N N . PHE F 1 317 ? -17.14583 -25.37665 -7.78675 1.000 19.45626 233 PHE F N 1
ATOM 9655 C CA . PHE F 1 317 ? -17.84515 -25.05366 -6.55130 1.000 19.39861 233 PHE F CA 1
ATOM 9656 C C . PHE F 1 317 ? -18.94825 -24.05581 -6.86068 1.000 20.78905 233 PHE F C 1
ATOM 9657 O O . PHE F 1 317 ? -18.68228 -23.01048 -7.46734 1.000 22.75241 233 PHE F O 1
ATOM 9665 N N . LEU F 1 318 ? -20.19480 -24.38200 -6.44488 1.000 17.34194 234 LEU F N 1
ATOM 9666 C CA . LEU F 1 318 ? -21.35107 -23.60167 -6.86631 1.000 21.45142 234 LEU F CA 1
ATOM 9667 C C . LEU F 1 318 ? -21.34093 -22.18612 -6.29503 1.000 23.29342 234 LEU F C 1
ATOM 9668 O O . LEU F 1 318 ? -21.83162 -21.25928 -6.93849 1.000 23.91213 234 LEU F O 1
ATOM 9673 N N . ASP F 1 319 ? -20.84721 -22.01323 -5.07827 1.000 20.09353 235 ASP F N 1
ATOM 9674 C CA . ASP F 1 319 ? -20.94004 -20.72594 -4.36992 1.000 18.16683 235 ASP F CA 1
ATOM 9675 C C . ASP F 1 319 ? -19.61705 -19.99746 -4.20874 1.000 22.71740 235 ASP F C 1
ATOM 9676 O O . ASP F 1 319 ? -19.57421 -18.99433 -3.49940 1.000 21.52196 235 ASP F O 1
ATOM 9681 N N . ILE F 1 320 ? -18.54089 -20.47711 -4.83265 1.000 19.40888 236 ILE F N 1
ATOM 9682 C CA . ILE F 1 320 ? -17.23038 -19.81765 -4.75944 1.000 20.47016 236 ILE F CA 1
ATOM 9683 C C . ILE F 1 320 ? -17.00770 -19.15160 -6.10652 1.000 20.90981 236 ILE F C 1
ATOM 9684 O O . ILE F 1 320 ? -16.96956 -19.81724 -7.15219 1.000 23.44335 236 ILE F O 1
ATOM 9689 N N . ASN F 1 321 ? -16.84263 -17.85230 -6.07108 1.000 22.38810 237 ASN F N 1
ATOM 9690 C CA . ASN F 1 321 ? -16.74087 -17.04355 -7.28802 1.000 22.15011 237 ASN F CA 1
ATOM 9691 C C . ASN F 1 321 ? -15.79219 -15.90774 -6.91751 1.000 20.51015 237 ASN F C 1
ATOM 9692 O O . ASN F 1 321 ? -16.21278 -14.81999 -6.55223 1.000 21.16226 237 ASN F O 1
ATOM 9697 N N . THR F 1 322 ? -14.50308 -16.18306 -6.99281 1.000 21.51575 238 THR F N 1
ATOM 9698 C CA . THR F 1 322 ? -13.53654 -15.25716 -6.41708 1.000 19.80649 238 THR F CA 1
ATOM 9699 C C . THR F 1 322 ? -12.44322 -14.89736 -7.41609 1.000 24.75005 238 THR F C 1
ATOM 9700 O O . THR F 1 322 ? -11.57812 -14.05419 -7.10584 1.000 22.50934 238 THR F O 1
ATOM 9704 N N . VAL F 1 323 ? -12.47876 -15.46042 -8.62800 1.000 20.51303 239 VAL F N 1
ATOM 9705 C CA . VAL F 1 323 ? -11.47353 -15.15251 -9.63736 1.000 24.25628 239 VAL F CA 1
ATOM 9706 C C . VAL F 1 323 ? -12.13915 -14.68403 -10.92017 1.000 28.13920 239 VAL F C 1
ATOM 9707 O O . VAL F 1 323 ? -13.03461 -15.36105 -11.44963 1.000 26.96081 239 VAL F O 1
ATOM 9711 N N . GLY F 1 324 ? -11.66790 -13.56863 -11.44792 1.000 27.89160 240 GLY F N 1
ATOM 9712 C CA . GLY F 1 324 ? -12.20001 -13.07851 -12.70809 1.000 27.38813 240 GLY F CA 1
ATOM 9713 C C . GLY F 1 324 ? -11.41378 -13.58920 -13.94246 1.000 28.27907 240 GLY F C 1
ATOM 9714 O O . GLY F 1 324 ? -12.10494 -13.62898 -14.99275 1.000 36.36117 240 GLY F O 1
#

Radius of gyration: 33.98 Å; Cα contacts (8 Å, |Δi|>4): 2704; chains: 6; bounding box: 80×81×96 Å

Sequence (1188 aa):
QKNPEFGMNLANQYIIRKGAGLPPAKDVKETYPECKWRHYAGSFGWLDDYNVQCYLSPSYKFHAHSIAKAFKAEPSTKAGACFDTANTDQFPEGVPKYSIGVPYLYMNNLYDRRCKVRAMVKIPKTDEHEEKWVQAWVIDHNLGNWDKDGKENDAYPKDGVLIDTNMYEQFFDKNKKVPDYSKTVPVEWFFLDINTVGQKNPEFGMNLANQYIIRKGAGLPPAKDVKETYPECKWRHYAGSFGWLDDYNVQCYLSPSYKFHAHSIAKAFKAEPSTKAGACFDTANTDQFPEGVPKYSIGVPYLYMNNLYDRRCKVRAMVKIPKTDEHEEKWVQAWVIDHNLGNWDKDGKENDAYPKDGVLIDTNMYEQFFDKNKKVPDYSKTVPVEWFFLDINTVGQKNPEFGMNLANQYIIRKGAGLPPAKDVKETYPECKWRHYAGSFGWLDDYNVQCYLSPSYKFHAHSIAKAFKAEPSTKAGACFDTANTDQFPEGVPKYSIGVPYLYMNNLYDRRCKVRAMVKIPKTDEHEEKWVQAWVIDHNLGNWDKDGKENDAYPKDGVLIDTNMYEQFFDKNKKVPDYSKTVPVEWFFLDINTVGQKNPEFGMNLANQYIIRKGAGLPPAKDVKETYPECKWRHYAGSFGWLDDYNVQCYLSPSYKFHAHSIAKAFKAEPSTKAGACFDTANTDQFPEGVPKYSIGVPYLYMNNLYDRRCKVRAMVKIPKTDEHEEKWVQAWVIDHNLGNWDKDGKENDAYPKDGVLIDTNMYEQFFDKNKKVPDYSKTVPVEWFFLDINTVGQKNPEFGMNLANQYIIRKGAGLPPAKDVKETYPECKWRHYAGSFGWLDDYNVQCYLSPSYKFHAHSIAKAFKAEPSTKAGACFDTANTDQFPEGVPKYSIGVPYLYMNNLYDRRCKVRAMVKIPKTDEHEEKWVQAWVIDHNLGNWDKDGKENDAYPKDGVLIDTNMYEQFFDKNKKVPDYSKTVPVEWFFLDINTVGQKNPEFGMNLANQYIIRKGAGLPPAKDVKETYPECKWRHYAGSFGWLDDYNVQCYLSPSYKFHAHSIAKAFKAEPSTKAGACFDTANTDQFPEGVPKYSIGVPYLYMNNLYDRRCKVRAMVKIPKTDEHEEKWVQAWVIDHNLGNWDKDGKENDAYPKDGVLIDTNMYEQFFDKNKKVPDYSKTVPVEWFFLDINTVG

Organism: Mycosarcoma maydis (NCBI:txid5270)

Solvent-accessible surface area: 53859 Å² total; per-residue (Å²): 160,148,37,39,109,177,75,114,57,26,14,50,20,13,76,103,111,154,20,52,63,42,57,42,37,31,14,1,67,39,27,82,83,67,10,91,37,59,108,119,94,66,69,86,20,19,20,15,76,177,66,88,90,7,65,5,18,0,1,36,68,2,8,0,35,6,8,0,52,19,23,86,4,73,73,11,39,133,57,44,32,0,79,110,41,85,92,58,70,117,28,37,157,55,59,6,162,32,0,2,0,0,0,84,1,4,4,27,51,136,192,48,68,21,9,15,43,29,0,0,0,36,1,52,102,12,99,79,34,110,68,91,23,6,46,0,14,0,4,20,27,19,107,0,7,20,34,26,89,12,119,97,66,128,45,63,47,35,34,1,1,28,0,7,4,68,2,0,3,64,7,17,33,129,96,82,24,5,11,95,64,80,106,13,1,20,4,42,2,0,1,11,82,38,97,98,42,78,142,122,22,26,32,31,12,30,56,6,15,48,19,14,78,111,109,155,23,66,71,30,27,124,54,96,53,0,90,98,7,4,83,70,13,92,44,53,77,32,24,27,36,68,1,20,2,0,61,39,40,10,17,0,1,2,2,0,3,2,20,9,6,0,99,6,52,0,46,18,24,118,11,94,79,9,41,138,56,44,31,0,80,110,43,84,109,31,43,117,33,25,180,55,64,5,128,57,0,3,0,0,0,37,1,1,4,10,40,22,21,14,68,17,8,16,10,19,0,0,0,35,4,42,130,10,98,76,40,115,89,87,35,8,40,0,4,0,3,20,27,20,110,0,10,20,45,156,105,13,125,100,63,131,35,56,50,35,49,0,2,27,0,5,20,117,2,0,35,73,20,29,36,151,124,118,72,8,113,102,74,80,124,26,7,102,4,35,2,0,1,11,21,10,4,2,8,45,159,154,41,40,107,178,74,109,64,25,16,49,28,13,81,105,111,151,16,61,88,37,64,125,52,105,42,0,88,100,37,82,96,68,13,99,44,62,105,122,90,69,67,89,19,22,19,15,78,174,75,89,88,7,65,5,19,0,2,37,70,13,7,0,98,7,52,0,44,6,18,43,10,73,67,10,38,119,56,44,29,0,81,106,41,84,85,60,67,95,26,39,151,55,65,5,170,26,0,3,0,0,0,83,1,1,4,28,51,139,191,50,69,21,8,15,41,28,0,0,0,52,0,41,134,13,99,85,40,108,79,71,26,8,45,0,14,0,4,19,28,19,113,1,10,21,46,151,103,12,123,98,62,123,39,62,52,38,49,1,2,30,0,6,17,109,0,0,41,46,22,25,37,143,139,133,73,25,82,8,24,57,125,12,8,103,4,28,2,0,1,12,81,37,98,101,57,87,147,129,21,29,30,34,13,31,49,7,14,54,16,12,76,75,29,146,19,42,50,34,26,42,39,32,14,4,63,27,2,4,72,64,13,90,37,62,105,78,76,67,43,78,1,21,1,0,69,75,51,9,16,0,1,9,2,0,1,3,19,1,8,0,55,6,10,0,50,20,23,123,9,72,73,11,40,137,55,45,29,0,79,106,42,85,102,31,43,114,31,38,161,56,67,6,168,24,0,2,0,0,0,37,16,7,4,10,41,24,20,15,71,17,8,14,9,20,0,0,0,34,0,48,119,14,102,73,36,123,64,73,21,7,48,0,12,0,4,20,28,21,107,0,7,20,38,35,86,11,114,96,58,125,45,62,48,35,41,1,2,31,1,8,25,114,0,0,36,45,7,20,30,127,139,137,73,19,110,100,104,68,125,10,1,20,4,42,2,0,0,12,21,10,3,2,2,30,146,137,22,28,28,28,18,32,57,7,17,49,21,12,80,101,112,155,21,59,65,28,29,123,54,108,44,1,97,100,10,5,90,63,9,100,41,61,105,76,79,66,53,71,0,13,1,0,33,28,30,10,16,0,1,3,2,0,1,3,20,13,6,0,108,7,51,0,49,20,25,141,8,89,61,11,32,152,53,48,30,0,81,111,42,83,111,32,40,115,31,40,173,51,76,6,162,38,0,3,0,0,0,38,1,4,3,10,41,21,21,14,67,15,8,14,10,20,0,0,0,52,0,44,141,14,103,79,32,124,87,80,32,8,47,0,12,0,3,19,28,21,110,0,8,18,51,153,107,14,135,99,70,129,46,64,52,35,46,1,2,26,0,3,17,114,3,0,33,61,22,22,42,134,133,134,66,16,110,102,86,82,116,24,6,103,5,30,2,0,1,11,22,10,4,2,12,41,147,127,22,25,29,31,12,31,59,7,17,50,25,10,81,105,112,102,15,30,26,18,26,106,54,97,44,1,101,100,11,4,91,66,10,99,42,63,93,80,89,73,29,79,1,14,1,1,70,71,50,9,17,0,1,3,4,0,2,4,17,12,8,0,104,8,50,0,46,20,24,118,10,86,80,10,40,137,56,45,31,0,80,108,42,84,103,32,43,115,32,39,164,55,77,6,166,19,0,3,0,0,0,36,1,4,5,10,44,21,20,13,71,15,9,15,9,21,0,0,0,50,0,49,112,9,85,66,38,100,56,73,27,8,41,0,15,0,3,20,27,20,108,0,7,20,51,134,99,13,140,107,68,128,44,78,52,33,46,1,2,27,0,7,10,119,0,0,36,45,22,25,42,126,132,125,70,21,107,102,75,88,122,17,7,99,4,28,2,0,1,10,20,12,3,2,11,42